Protein AF-0000000075652452 (afdb_homodimer)

Organism: Branchiostoma floridae (NCBI:txid7739)

Secondary structure (DSSP, 8-state):
----------------------------------S--S---------------------------------TTS--TTTTS---------EEE--BTTTHHHH--B-TTS-B-TT-HHHHTT--SEEEPPPBPPSS-HHHHHH-PPP---B--SEEEEEHHHHHHHHHHHHHHHHHH-TT----EEEBSSS-EEETTEEEE-EEESSS--BPPPEESS-BPPPSSTT--SPPPBHHHHHHHHHHHTSS--HHHHHHHHHHTTSPPPPHHHHHHHHHHHHHHHHHHHHHHHHHHHHHHHHHHHHTT--TTS-EEEEEEEEE---S--SSSS-TT---SEEEEEEEESSSSS--EEEEEEEE---HHHHHTTT-S-------S-SS-TTS-TT-HHHHHHHHHHHHT-SSS---EEEEEE-TT-SHHHHHHHHHHHTT----EEEE-HHHHHHHHHHHHHHS---TTTS--SSHHHHHHHHHHHHHHHHHHHHHHHHHHHHH--SHHHHHHHHHHHHHHHHHHHTT--TTHHHH-SSSBTTB----SSS-TTTTT-----HHHHHHHHHHHHHHHSHHHHHHTTT---SHHHHHHHHHHHHHS-TTS--STTHHHHHHHHHHHHHH-HHHHHHHHHHHTT-PPPTT-TTHHHHHHHHHHHHHHHHHHH-HHHHHHHHHHHHHHHHHHHHHHHTT-S--SS----------------------PPP---------TT-/------------------------S--------TT------------------------------------TTS--TTTTS----------EE--BTTTHHHH--B-TTS-B-TT-HHHHTTS-SPEEPPPBPPSS-HHHHHH-PPP---B--SEEEEEHHHHHHHHHHHHHHHHHH-TT----EEEBSTT-EEETTEEEE-EEESSS--BPPPEESS-BPPPSSTT--SPPPBHHHHHHHHHHHTSS--HHHHHHHHHHTTSPPPPHHHHHHHHHHHHHHHHHHHHHHHHHHHHHHHHHHHHTT--TTS-EEEEEEEEE---S--SSSS-TT---SEEEEEEEESSSSS--EEEEEEEE---HHHHHTTT-S-------S-SS-TTS-TT-HHHHHHHHHHHHT-SSS---EEEEEE-TT-SHHHHHHHHHHHTT----EEEE-HHHHHHHHHHHHHHS---TTTS--SSHHHHHHHHHHHHHHHHHHHHHHHHHHHHH---HHHHHHHHHHHHHHHHHHHTT--TTHHHH-SSSBTTBPP--TTS-GGGTT-----HHHHHHHHHHHHHHHSHHHHHHTTT---SHHHHHHHHHHHHHS-TTS--STTHHHHHHHHHHHHHH-HHHHHHHHHHHTT-PPPTT-TTHHHHHHHHHHHHHHHHHHH-HHHHHHHHHHHHHHHHHHHHHHHTT----S--------------------------------------

Solvent-accessible surface area (backbone atoms only — not comparable to full-atom values): 82529 Å² total; per-residue (Å²): 139,93,75,91,73,89,80,73,92,79,84,93,76,93,65,90,83,91,82,73,102,82,70,101,67,93,88,87,81,90,92,67,94,78,73,61,98,78,71,96,74,81,71,95,73,80,78,85,85,84,77,82,74,75,76,73,81,72,74,71,72,80,72,75,77,77,73,83,74,68,65,84,77,65,65,57,81,59,76,67,31,69,60,80,75,65,75,49,67,68,39,76,42,68,35,42,56,89,44,36,50,46,76,45,51,44,34,84,86,64,46,74,54,77,80,55,63,67,48,44,74,71,48,32,42,44,45,75,48,78,51,44,84,64,83,69,51,74,56,42,62,70,56,34,76,64,64,99,62,55,63,50,48,52,33,38,48,29,24,49,54,53,36,43,46,52,47,30,51,43,36,52,51,45,47,68,75,37,69,88,56,86,53,54,48,38,60,31,45,81,60,45,40,80,52,46,45,27,48,30,42,22,38,28,33,81,70,56,92,51,68,44,75,77,42,65,20,57,57,67,35,66,67,93,51,87,81,69,86,73,89,66,51,44,39,59,51,55,21,46,43,54,25,32,34,70,25,66,50,52,54,68,55,49,32,49,36,26,41,43,48,34,22,45,55,42,54,62,66,61,45,48,55,50,36,42,56,46,16,55,50,35,38,54,51,35,53,53,50,18,53,54,46,47,52,52,50,52,50,51,44,37,66,28,65,41,62,86,83,61,37,44,43,33,26,43,46,74,48,65,33,49,53,78,67,60,73,79,54,76,44,62,68,57,52,36,52,34,27,39,37,38,31,21,39,54,69,38,70,68,37,44,62,46,47,70,41,80,46,29,19,22,12,46,64,37,34,69,26,58,95,46,93,69,60,77,92,68,88,72,43,18,76,34,29,55,85,51,60,68,80,46,39,27,60,48,24,35,54,44,40,50,55,36,57,37,74,96,63,63,54,52,65,28,32,38,31,32,61,83,84,58,49,34,60,61,19,35,46,53,52,35,41,75,70,71,46,80,67,63,43,69,31,33,21,52,63,59,50,38,51,48,42,29,50,48,50,60,70,49,87,67,57,80,60,31,37,64,60,95,44,72,66,48,20,52,50,48,41,45,27,40,20,51,30,47,35,52,49,53,50,50,40,48,55,52,38,59,42,52,35,61,47,65,67,60,36,38,56,45,34,53,37,26,64,65,16,48,66,39,38,43,35,54,45,53,78,45,18,60,79,22,35,85,63,31,28,92,91,44,63,71,77,58,87,54,41,54,79,89,43,61,36,52,35,46,68,49,72,70,36,49,51,52,49,47,56,51,49,35,64,60,50,22,63,69,34,41,64,31,36,68,72,64,42,63,46,60,63,46,52,50,48,55,56,48,22,35,47,22,47,35,47,86,56,88,62,39,67,41,36,61,15,15,45,29,39,22,50,38,27,70,62,56,32,60,26,48,28,51,51,52,51,31,39,74,68,50,55,54,68,57,45,57,25,77,35,54,63,57,32,51,48,46,40,51,52,51,53,48,50,54,17,49,64,68,26,64,70,48,46,51,52,53,51,52,50,50,51,49,47,34,53,52,31,49,53,32,46,73,69,59,60,54,74,69,90,80,78,83,68,82,80,79,81,76,79,81,80,78,70,80,70,74,80,66,80,32,64,38,11,62,29,72,86,63,83,75,79,84,75,75,85,72,128,128,94,79,77,72,92,85,96,88,96,81,96,78,93,77,95,86,89,82,75,98,81,78,64,90,83,81,91,78,82,89,76,62,91,83,52,86,85,82,64,96,83,74,91,76,76,77,87,84,80,88,77,82,76,79,73,82,73,77,72,74,81,72,77,76,77,71,84,74,67,65,85,79,64,66,58,72,58,74,66,27,66,60,78,77,65,72,49,66,67,39,77,42,69,36,41,55,87,45,37,49,45,76,44,51,43,34,86,85,63,47,74,55,78,78,57,65,65,50,47,70,72,48,38,41,44,45,74,46,78,50,44,84,63,83,70,51,76,58,42,62,70,54,34,76,64,64,97,65,52,62,51,49,51,33,37,49,28,25,49,53,54,36,43,46,52,48,31,50,43,38,52,53,44,46,68,75,38,69,87,56,86,52,56,48,37,62,30,46,82,61,43,40,80,52,45,43,29,48,30,42,23,37,27,32,79,71,55,90,51,68,44,75,78,42,66,20,56,57,66,35,67,65,93,51,87,83,68,84,74,88,66,52,43,39,59,52,56,22,46,43,54,25,32,35,71,26,65,49,52,54,70,54,50,33,50,35,26,42,43,49,34,21,46,55,42,52,58,67,60,45,50,55,51,36,43,57,47,15,55,50,36,38,53,51,33,53,53,51,19,53,54,48,46,54,51,48,49,51,52,43,33,67,28,67,42,62,79,86,58,38,44,42,33,25,42,47,73,48,64,34,50,51,77,61,59,70,82,52,73,43,55,68,53,51,35,51,33,28,39,37,38,29,22,39,53,68,38,70,69,37,46,63,48,48,70,40,79,44,29,18,24,14,48,64,40,28,68,24,59,94,48,94,69,59,78,93,68,89,71,41,28,81,36,29,48,83,52,60,68,79,46,39,28,60,47,23,33,54,44,41,50,55,36,57,37,75,93,63,64,53,53,64,27,32,39,32,31,63,82,82,57,49,33,60,60,19,35,45,54,51,33,40,75,71,72,47,79,67,62,42,72,32,33,21,53,64,57,50,38,52,48,41,28,48,47,49,61,70,49,87,69,57,80,59,30,38,63,60,94,45,72,67,48,20,50,48,48,42,46,27,39,19,52,31,48,34,53,49,52,51,51,41,47,57,51,39,60,47,56,36,73,47,65,68,61,37,39,55,46,36,53,38,26,64,64,17,48,66,38,38,43,36,55,46,54,76,47,17,61,79,22,34,85,62,32,28,91,92,44,67,70,77,57,86,54,40,53,78,88,45,61,36,52,34,46,66,50,72,67,36,50,52,52,48,47,58,53,48,35,64,61,50,22,65,70,34,42,65,31,36,68,72,65,43,64,48,60,63,47,53,50,50,55,55,48,21,34,47,22,45,36,47,86,56,92,60,38,66,42,37,61,16,15,44,30,38,22,50,38,26,70,62,56,31,60,24,48,30,50,51,51,50,32,40,75,69,50,56,53,68,56,44,58,24,78,36,53,63,55,33,51,49,47,38,50,52,52,52,49,48,53,17,46,64,68,25,64,69,48,47,50,51,51,50,51,50,51,52,49,48,37,52,54,30,51,54,33,46,74,68,59,60,52,75,68,89,81,84,83,66,84,81,81,84,79,76,82,80,78,72,78,70,75,81,65,82,19,59,39,3,51,28,67,85,62,80,75,80,85,78,87,78,77,136

Foldseek 3Di:
DDDDPDDDDDDDDDDPDDDDDDDDDDDDDDDDPDDDPDDDPDDDPDDDDDDPDPPDPPPPDPPPPDPPDDDVPPCPPCVPVPPVPPVQPAAEDAAAPVCVVVQFDADPVRHTDDPPVPPPPVPGNYDYDYHHYDPDDPVCVVVDDDDPDQADDADFDFDPVQVVVQQVVLQVVCCVVPVPDPWGWHWGNVPWADQAQHIWTWIATPTDGDIDDIGGRFDFFDDPDPPDDDDTHTLVLLLVLLVLLLFQDALVVVQVVCVVRRTGGGDNVSSVVSLLVLLVLLLVLLLVVLQVVLVVLQVLCVVVPDDRQLFFEKEKDKDFFDQADPPPPVPPQSGGQKMKMWMFTPRDPLRATNFMDIAGADFPQCVVCVVPPDRPDDDGLGPDHSPDDRQQLLVRLLVRLCSQCDDDDHHGHAEYEYAVPGCNVVNNQVSCVVVVNNHYAYAYALVNLLVVLLVLQLPDDFDPQQADDDDPVNSSVQSSLVSNLVSVQLVVQLVVLLVVDVDLVVSLVLLVLQLVQVSQQQLVHCVSCCRRTPQDHPPGHDPSLRGDPVRRNRGDGDPVRSVSSSVSSCSCSNSVNCVRCSVVDHNVLVVVLSVQLCRSPNSNDDDGSSNSSSSSLSSQCSRQNDLVSSQSSCVSSSNHDDPPDPCNVVSVVRRVQVVVVVVQVPDPVNVVVVVVVVSVVVVVVVVCVVVVNDDDPDDPPDPDDDPDDPPPPPPPDDPDDDPPPDPPPDDPPPD/DCPDDPDDDDDDDDDDDDDDDDDDPDDDDDDDDDVDDDDDDDDDPDDDDDDDDDPDPPPPDPPPPDPPDDDPPPCPPCVPVPPVPPVQPAAEDAAAPVCVVVQFDADPVGHTDPPPVPPPVVDGNHDYDHHHYDPDDPVCVVVDDDDPDQADDADFDFDPVQVVVQQVVLQVVCCVVPVPDPWGWHWGNVPWADQAQHIWTWIATPTDGDIDDIGGRFDFFDDPDPPDDDDTHTLVLLLVLLVLLLFQDALVVVQVVSVVRRTDGGDNVSSVVSLLVLLVLLLVLLLVVLQVVLVVLLVLCVVVPDDSPLFFEKEKDKDFFDQADPPPPVPPLSGGQKMKMWMFTPRDPLRATNFMDIAGADFPQCVVCVVPPDRPDDDGLGPDHSPDDRQQLLVRLLVRLCSQCDDDDHHGHQEYEYAVPGCNVVNNQVSCVVVVNNRYAYAYALVSLLVVLLVLQLPDDFDPQQADDDDPVNSSVQSSLCSNLVSVQLVVQLVLLLVPDVDLVVSLVLLVLQLVQVSQQQLVHCPSCCRRTPQDHPPGHDPSLRGDPVRRNRGDGDPVRSVSSSVSSCSCSNSVNCVRCSVVDHNVLVVVLSVQLCRSPNSNDDDGSSVSSSSSLSSQCSRQNDLVSSQSSCVSSSNHDDPPDPCNVVSVVRRVQVVVVVVQVPDPVNVVVVVVVVSVVSVVVVVCVVVVNDDDPDDPPDPDDDDDDPPPPPPPDDPDDPPPPPPDPDDPPDD

Structure (mmCIF, N/CA/C/O backbone):
data_AF-0000000075652452-model_v1
#
loop_
_entity.id
_entity.type
_entity.pdbx_description
1 polymer 'Uncharacterized protein LOC118407444'
#
loop_
_atom_site.group_PDB
_atom_site.id
_atom_site.type_symbol
_atom_site.label_atom_id
_atom_site.label_alt_id
_atom_site.label_comp_id
_atom_site.label_asym_id
_atom_site.label_entity_id
_atom_site.label_seq_id
_atom_site.pdbx_PDB_ins_code
_atom_site.Cartn_x
_atom_site.Cartn_y
_atom_site.Cartn_z
_atom_site.occupancy
_atom_site.B_iso_or_equiv
_atom_site.auth_seq_id
_atom_site.auth_comp_id
_atom_site.auth_asym_id
_atom_site.auth_atom_id
_atom_site.pdbx_PDB_model_num
ATOM 1 N N . MET A 1 1 ? 36.656 28.719 62.75 1 15.87 1 MET A N 1
ATOM 2 C CA . MET A 1 1 ? 37.062 27.547 63.531 1 15.87 1 MET A CA 1
ATOM 3 C C . MET A 1 1 ? 36.719 26.266 62.781 1 15.87 1 MET A C 1
ATOM 5 O O . MET A 1 1 ? 35.906 26.25 61.875 1 15.87 1 MET A O 1
ATOM 9 N N . ALA A 1 2 ? 37.062 25.016 63.469 1 16.97 2 ALA A N 1
ATOM 10 C CA . ALA A 1 2 ? 37.5 23.641 63.312 1 16.97 2 ALA A CA 1
ATOM 11 C C . ALA A 1 2 ? 36.438 22.797 62.562 1 16.97 2 ALA A C 1
ATOM 13 O O . ALA A 1 2 ? 35.312 23.219 62.438 1 16.97 2 ALA A O 1
ATOM 14 N N . LYS A 1 3 ? 36.531 21.312 62.688 1 16.36 3 LYS A N 1
ATOM 15 C CA . LYS A 1 3 ? 36.875 19.922 62.438 1 16.36 3 LYS A CA 1
ATOM 16 C C . LYS A 1 3 ? 35.625 19.031 62.438 1 16.36 3 LYS A C 1
ATOM 18 O O . LYS A 1 3 ? 35.656 17.922 61.875 1 16.36 3 LYS A O 1
ATOM 23 N N . ALA A 1 4 ? 34.719 19.203 63.281 1 16.94 4 ALA A N 1
ATOM 24 C CA . ALA A 1 4 ? 34.312 17.969 63.969 1 16.94 4 ALA A CA 1
ATOM 25 C C . ALA A 1 4 ? 33.531 17.031 63.062 1 16.94 4 ALA A C 1
ATOM 27 O O . ALA A 1 4 ? 32.656 17.469 62.344 1 16.94 4 ALA A O 1
ATOM 28 N N . ASN A 1 5 ? 34.031 15.664 62.75 1 16.19 5 ASN A N 1
ATOM 29 C CA . ASN A 1 5 ? 34.062 14.383 62.031 1 16.19 5 ASN A CA 1
ATOM 30 C C . ASN A 1 5 ? 32.781 13.602 62.219 1 16.19 5 ASN A C 1
ATOM 32 O O . ASN A 1 5 ? 32.688 12.43 61.844 1 16.19 5 ASN A O 1
ATOM 36 N N . ASN A 1 6 ? 31.875 14 62.812 1 15.8 6 ASN A N 1
ATOM 37 C CA . ASN A 1 6 ? 31.188 13.062 63.719 1 15.8 6 ASN A CA 1
ATOM 38 C C . ASN A 1 6 ? 30.672 11.852 62.938 1 15.8 6 ASN A C 1
ATOM 40 O O . ASN A 1 6 ? 30.016 12 61.906 1 15.8 6 ASN A O 1
ATOM 44 N N . SER A 1 7 ? 31.109 10.562 63.375 1 14.9 7 SER A N 1
ATOM 45 C CA . SER A 1 7 ? 31.266 9.109 63.406 1 14.9 7 SER A CA 1
ATOM 46 C C . SER A 1 7 ? 29.922 8.406 63.219 1 14.9 7 SER A C 1
ATOM 48 O O . SER A 1 7 ? 29.859 7.359 62.562 1 14.9 7 SER A O 1
ATOM 50 N N . MET A 1 8 ? 28.922 8.461 64.062 1 14.71 8 MET A N 1
ATOM 51 C CA . MET A 1 8 ? 28.703 7.422 65.062 1 14.71 8 MET A CA 1
ATOM 52 C C . MET A 1 8 ? 28 6.215 64.438 1 14.71 8 MET A C 1
ATOM 54 O O . MET A 1 8 ? 28.422 5.078 64.625 1 14.71 8 MET A O 1
ATOM 58 N N . TRP A 1 9 ? 26.828 5.973 64.812 1 15.68 9 TRP A N 1
ATOM 59 C CA . TRP A 1 9 ? 26.391 4.707 65.375 1 15.68 9 TRP A CA 1
ATOM 60 C C . TRP A 1 9 ? 26.359 3.605 64.312 1 15.68 9 TRP A C 1
ATOM 62 O O . TRP A 1 9 ? 26.234 3.885 63.125 1 15.68 9 TRP A O 1
ATOM 72 N N . TYR A 1 10 ? 26.234 2.275 64.75 1 14.71 10 TYR A N 1
ATOM 73 C CA . TYR A 1 10 ? 26.734 1.008 65.25 1 14.71 10 TYR A CA 1
ATOM 74 C C . TYR A 1 10 ? 26.188 -0.164 64.438 1 14.71 10 TYR A C 1
ATOM 76 O O . TYR A 1 10 ? 26.938 -1.076 64.062 1 14.71 10 TYR A O 1
ATOM 84 N N . LYS A 1 11 ? 24.891 -0.527 64.562 1 15.49 11 LYS A N 1
ATOM 85 C CA . LYS A 1 11 ? 24.609 -1.829 65.188 1 15.49 11 LYS A CA 1
ATOM 86 C C . LYS A 1 11 ? 24.891 -2.959 64.188 1 15.49 11 LYS A C 1
ATOM 88 O O . LYS A 1 11 ? 24.906 -2.738 62.969 1 15.49 11 LYS A O 1
ATOM 93 N N . LEU A 1 12 ? 24.188 -4.148 64.375 1 15.48 12 LEU A N 1
ATOM 94 C CA . LEU A 1 12 ? 24.594 -5.504 64.688 1 15.48 12 LEU A CA 1
ATOM 95 C C . LEU A 1 12 ? 25.016 -6.289 63.469 1 15.48 12 LEU A C 1
ATOM 97 O O . LEU A 1 12 ? 24.625 -5.945 62.344 1 15.48 12 LEU A O 1
ATOM 101 N N . SER A 1 13 ? 25.672 -7.59 63.688 1 15.15 13 SER A N 1
ATOM 102 C CA . SER A 1 13 ? 26.594 -8.703 63.875 1 15.15 13 SER A CA 1
ATOM 103 C C . SER A 1 13 ? 26.219 -9.883 62.969 1 15.15 13 SER A C 1
ATOM 105 O O . SER A 1 13 ? 27.094 -10.516 62.375 1 15.15 13 SER A O 1
ATOM 107 N N . LEU A 1 14 ? 25.156 -10.758 63.125 1 16.52 14 LEU A N 1
ATOM 108 C CA . LEU A 1 14 ? 25.594 -12.148 63.25 1 16.52 14 LEU A CA 1
ATOM 109 C C . LEU A 1 14 ? 26 -12.703 61.875 1 16.52 14 LEU A C 1
ATOM 111 O O . LEU A 1 14 ? 25.5 -12.25 60.844 1 16.52 14 LEU A O 1
ATOM 115 N N . PRO A 1 15 ? 27.109 -13.68 61.75 1 17.94 15 PRO A N 1
ATOM 116 C CA . PRO A 1 15 ? 28.016 -14.594 61.062 1 17.94 15 PRO A CA 1
ATOM 117 C C . PRO A 1 15 ? 27.312 -15.805 60.469 1 17.94 15 PRO A C 1
ATOM 119 O O . PRO A 1 15 ? 27.969 -16.766 60.031 1 17.94 15 PRO A O 1
ATOM 122 N N . LEU A 1 16 ? 26.266 -15.812 59.969 1 17.03 16 LEU A N 1
ATOM 123 C CA . LEU A 1 16 ? 25.734 -17.172 59.906 1 17.03 16 LEU A CA 1
ATOM 124 C C . LEU A 1 16 ? 26.797 -18.156 59.438 1 17.03 16 LEU A C 1
ATOM 126 O O . LEU A 1 16 ? 27.422 -17.922 58.375 1 17.03 16 LEU A O 1
ATOM 130 N N . SER A 1 17 ? 27.375 -19.062 60.281 1 15.76 17 SER A N 1
ATOM 131 C CA . SER A 1 17 ? 28.281 -20.156 60.625 1 15.76 17 SER A CA 1
ATOM 132 C C . SER A 1 17 ? 28.297 -21.203 59.531 1 15.76 17 SER A C 1
ATOM 134 O O . SER A 1 17 ? 27.438 -21.203 58.625 1 15.76 17 SER A O 1
ATOM 136 N N . ARG A 1 18 ? 28.781 -22.516 60.031 1 16.48 18 ARG A N 1
ATOM 137 C CA . ARG A 1 18 ? 29.5 -23.781 60 1 16.48 18 ARG A CA 1
ATOM 138 C C . ARG A 1 18 ? 28.844 -24.781 59.062 1 16.48 18 ARG A C 1
ATOM 140 O O . ARG A 1 18 ? 27.797 -24.484 58.469 1 16.48 18 ARG A O 1
ATOM 147 N N . THR A 1 19 ? 28.672 -26.172 59.656 1 15.51 19 THR A N 1
ATOM 148 C CA . THR A 1 19 ? 28.812 -27.609 59.562 1 15.51 19 THR A CA 1
ATOM 149 C C . THR A 1 19 ? 27.609 -28.25 58.875 1 15.51 19 THR A C 1
ATOM 151 O O . THR A 1 19 ? 27.766 -29.141 58.031 1 15.51 19 THR A O 1
ATOM 154 N N . ILE A 1 20 ? 26.406 -28.234 59.594 1 14.92 20 ILE A N 1
ATOM 155 C CA . ILE A 1 20 ? 25.797 -29.547 59.75 1 14.92 20 ILE A CA 1
ATOM 156 C C . ILE A 1 20 ? 25.281 -30.031 58.375 1 14.92 20 ILE A C 1
ATOM 158 O O . ILE A 1 20 ? 25.578 -31.156 57.969 1 14.92 20 ILE A O 1
ATOM 162 N N . LEU A 1 21 ? 23.922 -29.938 58.25 1 14.75 21 LEU A N 1
ATOM 163 C CA . LEU A 1 21 ? 23.047 -31.109 58.188 1 14.75 21 LEU A CA 1
ATOM 164 C C . LEU A 1 21 ? 23.094 -31.781 56.844 1 14.75 21 LEU A C 1
ATOM 166 O O . LEU A 1 21 ? 22.781 -31.141 55.812 1 14.75 21 LEU A O 1
ATOM 170 N N . LYS A 1 22 ? 23.703 -33.062 56.656 1 15.02 22 LYS A N 1
ATOM 171 C CA . LYS A 1 22 ? 24.312 -34.344 56.281 1 15.02 22 LYS A CA 1
ATOM 172 C C . LYS A 1 22 ? 23.375 -35.156 55.406 1 15.02 22 LYS A C 1
ATOM 174 O O . LYS A 1 22 ? 23.797 -35.719 54.375 1 15.02 22 LYS A O 1
ATOM 179 N N . GLU A 1 23 ? 22.391 -36.031 56.094 1 14.62 23 GLU A N 1
ATOM 180 C CA . GLU A 1 23 ? 22.203 -37.469 56.031 1 14.62 23 GLU A CA 1
ATOM 181 C C . GLU A 1 23 ? 21.297 -37.844 54.844 1 14.62 23 GLU A C 1
ATOM 183 O O . GLU A 1 23 ? 21.422 -38.938 54.281 1 14.62 23 GLU A O 1
ATOM 188 N N . LEU A 1 24 ? 20 -37.406 54.844 1 15.98 24 LEU A N 1
ATOM 189 C CA . LEU A 1 24 ? 19.156 -38.594 54.656 1 15.98 24 LEU A CA 1
ATOM 190 C C . LEU A 1 24 ? 19.391 -39.219 53.312 1 15.98 24 LEU A C 1
ATOM 192 O O . LEU A 1 24 ? 19.469 -38.531 52.281 1 15.98 24 LEU A O 1
ATOM 196 N N . VAL A 1 25 ? 19.406 -40.625 53.156 1 14.88 25 VAL A N 1
ATOM 197 C CA . VAL A 1 25 ? 19.797 -42.031 53.031 1 14.88 25 VAL A CA 1
ATOM 198 C C . VAL A 1 25 ? 19.047 -42.656 51.875 1 14.88 25 VAL A C 1
ATOM 200 O O . VAL A 1 25 ? 19.625 -43.438 51.094 1 14.88 25 VAL A O 1
ATOM 203 N N . CYS A 1 26 ? 17.656 -42.781 51.75 1 15.86 26 CYS A N 1
ATOM 204 C CA . CYS A 1 26 ? 17.438 -44.219 51.531 1 15.86 26 CYS A CA 1
ATOM 205 C C . CYS A 1 26 ? 18 -44.688 50.188 1 15.86 26 CYS A C 1
ATOM 207 O O . CYS A 1 26 ? 18.203 -43.844 49.312 1 15.86 26 CYS A O 1
ATOM 209 N N . ASP A 1 27 ? 18.047 -45.969 50.094 1 15.65 27 ASP A N 1
ATOM 210 C CA . ASP A 1 27 ? 18.547 -47.281 49.75 1 15.65 27 ASP A CA 1
ATOM 211 C C . ASP A 1 27 ? 18.266 -47.625 48.281 1 15.65 27 ASP A C 1
ATOM 213 O O . ASP A 1 27 ? 17.406 -46.969 47.656 1 15.65 27 ASP A O 1
ATOM 217 N N . ASN A 1 28 ? 18.719 -48.812 47.906 1 17.53 28 ASN A N 1
ATOM 218 C CA . ASN A 1 28 ? 19.297 -49.781 46.969 1 17.53 28 ASN A CA 1
ATOM 219 C C . ASN A 1 28 ? 18.25 -50.281 45.969 1 17.53 28 ASN A C 1
ATOM 221 O O . ASN A 1 28 ? 18.469 -50.219 44.75 1 17.53 28 ASN A O 1
ATOM 225 N N . SER A 1 29 ? 17.453 -51.406 46.438 1 15.91 29 SER A N 1
ATOM 226 C CA . SER A 1 29 ? 17.469 -52.781 45.938 1 15.91 29 SER A CA 1
ATOM 227 C C . SER A 1 29 ? 16.453 -52.969 44.812 1 15.91 29 SER A C 1
ATOM 229 O O . SER A 1 29 ? 16.766 -53.5 43.75 1 15.91 29 SER A O 1
ATOM 231 N N . ALA A 1 30 ? 15.25 -53.344 45.281 1 16.81 30 ALA A N 1
ATOM 232 C CA . ALA A 1 30 ? 14.609 -54.656 45.156 1 16.81 30 ALA A CA 1
ATOM 233 C C . ALA A 1 30 ? 14.055 -54.844 43.75 1 16.81 30 ALA A C 1
ATOM 235 O O . ALA A 1 30 ? 13.773 -53.875 43.062 1 16.81 30 ALA A O 1
ATOM 236 N N . HIS A 1 31 ? 13.609 -56.094 43.344 1 18.03 31 HIS A N 1
ATOM 237 C CA . HIS A 1 31 ? 13.43 -57.281 42.5 1 18.03 31 HIS A CA 1
ATOM 238 C C . HIS A 1 31 ? 12.188 -57.188 41.625 1 18.03 31 HIS A C 1
ATOM 240 O O . HIS A 1 31 ? 12.266 -57.312 40.406 1 18.03 31 HIS A O 1
ATOM 246 N N . THR A 1 32 ? 10.875 -57.812 42.219 1 15.63 32 THR A N 1
ATOM 247 C CA . THR A 1 32 ? 9.859 -58.844 42.031 1 15.63 32 THR A CA 1
ATOM 248 C C . THR A 1 32 ? 8.578 -58.219 41.469 1 15.63 32 THR A C 1
ATOM 250 O O . THR A 1 32 ? 7.551 -58.906 41.375 1 15.63 32 THR A O 1
ATOM 253 N N . LEU A 1 33 ? 8.367 -56.875 41.375 1 16.09 33 LEU A N 1
ATOM 254 C CA . LEU A 1 33 ? 6.934 -56.656 41.562 1 16.09 33 LEU A CA 1
ATOM 255 C C . LEU A 1 33 ? 6.148 -57.312 40.438 1 16.09 33 LEU A C 1
ATOM 257 O O . LEU A 1 33 ? 6.211 -56.812 39.281 1 16.09 33 LEU A O 1
ATOM 261 N N . SER A 1 34 ? 6.066 -58.531 40.312 1 17.75 34 SER A N 1
ATOM 262 C CA . SER A 1 34 ? 5.633 -59.625 39.406 1 17.75 34 SER A CA 1
ATOM 263 C C . SER A 1 34 ? 4.266 -59.312 38.812 1 17.75 34 SER A C 1
ATOM 265 O O . SER A 1 34 ? 3.721 -58.219 39 1 17.75 34 SER A O 1
ATOM 267 N N . ALA A 1 35 ? 3.232 -60.469 38.875 1 16.55 35 ALA A N 1
ATOM 268 C CA . ALA A 1 35 ? 2.303 -61.562 38.625 1 16.55 35 ALA A CA 1
ATOM 269 C C . ALA A 1 35 ? 0.879 -61.188 39 1 16.55 35 ALA A C 1
ATOM 271 O O . ALA A 1 35 ? -0.085 -61.812 38.562 1 16.55 35 ALA A O 1
ATOM 272 N N . CYS A 1 36 ? 0.578 -60.562 40.094 1 16.05 36 CYS A N 1
ATOM 273 C CA . CYS A 1 36 ? -0.801 -61.031 40.188 1 16.05 36 CYS A CA 1
ATOM 274 C C . CYS A 1 36 ? -1.689 -60.375 39.156 1 16.05 36 CYS A C 1
ATOM 276 O O . CYS A 1 36 ? -2.676 -60.938 38.719 1 16.05 36 CYS A O 1
ATOM 278 N N . LEU A 1 37 ? -1.7 -59.312 38.406 1 16.45 37 LEU A N 1
ATOM 279 C CA . LEU A 1 37 ? -2.951 -58.562 38.594 1 16.45 37 LEU A CA 1
ATOM 280 C C . LEU A 1 37 ? -4.137 -59.406 38.094 1 16.45 37 LEU A C 1
ATOM 282 O O . LEU A 1 37 ? -4.445 -59.375 36.906 1 16.45 37 LEU A O 1
ATOM 286 N N . SER A 1 38 ? -4.082 -60.656 38.062 1 17.5 38 SER A N 1
ATOM 287 C CA . SER A 1 38 ? -4.895 -61.625 37.344 1 17.5 38 SER A CA 1
ATOM 288 C C . SER A 1 38 ? -6.375 -61.281 37.406 1 17.5 38 SER A C 1
ATOM 290 O O . SER A 1 38 ? -7.047 -61.219 36.375 1 17.5 38 SER A O 1
ATOM 292 N N . THR A 1 39 ? -7.199 -61.938 38.469 1 16.31 39 THR A N 1
ATOM 293 C CA . THR A 1 39 ? -8.25 -62.812 38.969 1 16.31 39 THR A CA 1
ATOM 294 C C . THR A 1 39 ? -9.469 -62 39.406 1 16.31 39 THR A C 1
ATOM 296 O O . THR A 1 39 ? -10.602 -62.469 39.312 1 16.31 39 THR A O 1
ATOM 299 N N . TYR A 1 40 ? -9.438 -61.438 40.625 1 15.95 40 TYR A N 1
ATOM 300 C CA . TYR A 1 40 ? -10.586 -61.531 41.5 1 15.95 40 TYR A CA 1
ATOM 301 C C . TYR A 1 40 ? -11.719 -60.625 41.031 1 15.95 40 TYR A C 1
ATOM 303 O O . TYR A 1 40 ? -11.617 -59.406 41.125 1 15.95 40 TYR A O 1
ATOM 311 N N . LEU A 1 41 ? -12.688 -61.156 40.031 1 17.84 41 LEU A N 1
ATOM 312 C CA . LEU A 1 41 ? -13.938 -61.094 39.281 1 17.84 41 LEU A CA 1
ATOM 313 C C . LEU A 1 41 ? -15.133 -61 40.219 1 17.84 41 LEU A C 1
ATOM 315 O O . LEU A 1 41 ? -16.281 -61.094 39.781 1 17.84 41 LEU A O 1
ATOM 319 N N . PRO A 1 42 ? -14.812 -61.281 41.594 1 15 42 PRO A N 1
ATOM 320 C CA . PRO A 1 42 ? -16 -61.812 42.25 1 15 42 PRO A CA 1
ATOM 321 C C . PRO A 1 42 ? -17.266 -61.031 41.906 1 15 42 PRO A C 1
ATOM 323 O O . PRO A 1 42 ? -17.188 -59.938 41.344 1 15 42 PRO A O 1
ATOM 326 N N . THR A 1 43 ? -18.109 -60.875 43.062 1 16.08 43 THR A N 1
ATOM 327 C CA . THR A 1 43 ? -19.391 -61.25 43.688 1 16.08 43 THR A CA 1
ATOM 328 C C . THR A 1 43 ? -20.422 -60.156 43.5 1 16.08 43 THR A C 1
ATOM 330 O O . THR A 1 43 ? -21.578 -60.406 43.188 1 16.08 43 THR A O 1
ATOM 333 N N . TYR A 1 44 ? -20.281 -59.062 44.344 1 16.03 44 TYR A N 1
ATOM 334 C CA . TYR A 1 44 ? -21.438 -58.719 45.188 1 16.03 44 TYR A CA 1
ATOM 335 C C . TYR A 1 44 ? -22.5 -58.031 44.344 1 16.03 44 TYR A C 1
ATOM 337 O O . TYR A 1 44 ? -22.297 -56.906 43.875 1 16.03 44 TYR A O 1
ATOM 345 N N . LEU A 1 45 ? -23.375 -58.719 43.469 1 17 45 LEU A N 1
ATOM 346 C CA . LEU A 1 45 ? -24.594 -58.656 42.656 1 17 45 LEU A CA 1
ATOM 347 C C . LEU A 1 45 ? -25.719 -58 43.406 1 17 45 LEU A C 1
ATOM 349 O O . LEU A 1 45 ? -26.781 -57.688 42.844 1 17 45 LEU A O 1
ATOM 353 N N . HIS A 1 46 ? -25.812 -58.312 44.781 1 16.05 46 HIS A N 1
ATOM 354 C CA . HIS A 1 46 ? -27.125 -58.688 45.281 1 16.05 46 HIS A CA 1
ATOM 355 C C . HIS A 1 46 ? -28.109 -57.531 45.125 1 16.05 46 HIS A C 1
ATOM 357 O O . HIS A 1 46 ? -27.891 -56.625 44.344 1 16.05 46 HIS A O 1
ATOM 363 N N . THR A 1 47 ? -28.984 -57.375 46.219 1 16.2 47 THR A N 1
ATOM 364 C CA . THR A 1 47 ? -30.375 -57.406 46.656 1 16.2 47 THR A CA 1
ATOM 365 C C . THR A 1 47 ? -30.984 -56.031 46.75 1 16.2 47 THR A C 1
ATOM 367 O O . THR A 1 47 ? -32.188 -55.844 46.562 1 16.2 47 THR A O 1
ATOM 370 N N . PHE A 1 48 ? -30.266 -55.031 47.406 1 16.75 48 PHE A N 1
ATOM 371 C CA . PHE A 1 48 ? -31.094 -54.469 48.469 1 16.75 48 PHE A CA 1
ATOM 372 C C . PHE A 1 48 ? -32.281 -53.75 47.844 1 16.75 48 PHE A C 1
ATOM 374 O O . PHE A 1 48 ? -32.281 -53.344 46.688 1 16.75 48 PHE A O 1
ATOM 381 N N . SER A 1 49 ? -33.031 -52.938 48.75 1 16.19 49 SER A N 1
ATOM 382 C CA . SER A 1 49 ? -34.344 -52.719 49.375 1 16.19 49 SER A CA 1
ATOM 383 C C . SER A 1 49 ? -35.156 -51.688 48.625 1 16.19 49 SER A C 1
ATOM 385 O O . SER A 1 49 ? -34.625 -50.969 47.781 1 16.19 49 SER A O 1
ATOM 387 N N . HIS A 1 50 ? -35.844 -50.781 49.438 1 17.23 50 HIS A N 1
ATOM 388 C CA . HIS A 1 50 ? -37.219 -50.406 49.75 1 17.23 50 HIS A CA 1
ATOM 389 C C . HIS A 1 50 ? -37.719 -49.281 48.812 1 17.23 50 HIS A C 1
ATOM 391 O O . HIS A 1 50 ? -36.969 -48.812 47.969 1 17.23 50 HIS A O 1
ATOM 397 N N . GLN A 1 51 ? -38.219 -48.156 49.438 1 17.45 51 GLN A N 1
ATOM 398 C CA . GLN A 1 51 ? -39.562 -47.594 49.594 1 17.45 51 GLN A CA 1
ATOM 399 C C . GLN A 1 51 ? -39.75 -46.375 48.688 1 17.45 51 GLN A C 1
ATOM 401 O O . GLN A 1 51 ? -39.312 -45.281 49.062 1 17.45 51 GLN A O 1
ATOM 406 N N . HIS A 1 52 ? -39.281 -46.25 47.625 1 17.33 52 HIS A N 1
ATOM 407 C CA . HIS A 1 52 ? -39.344 -44.906 47.062 1 17.33 52 HIS A CA 1
ATOM 408 C C . HIS A 1 52 ? -40.812 -44.438 46.938 1 17.33 52 HIS A C 1
ATOM 410 O O . HIS A 1 52 ? -41.594 -45.094 46.281 1 17.33 52 HIS A O 1
ATOM 416 N N . HIS A 1 53 ? -41.281 -43.844 48.062 1 18.62 53 HIS A N 1
ATOM 417 C CA . HIS A 1 53 ? -42.562 -43.188 48.344 1 18.62 53 HIS A CA 1
ATOM 418 C C . HIS A 1 53 ? -42.969 -42.312 47.156 1 18.62 53 HIS A C 1
ATOM 420 O O . HIS A 1 53 ? -42.156 -41.875 46.375 1 18.62 53 HIS A O 1
ATOM 426 N N . ILE A 1 54 ? -44.312 -42.344 46.906 1 19.78 54 ILE A N 1
ATOM 427 C CA . ILE A 1 54 ? -45.344 -41.969 45.938 1 19.78 54 ILE A CA 1
ATOM 428 C C . ILE A 1 54 ? -45.375 -40.438 45.781 1 19.78 54 ILE A C 1
ATOM 430 O O . ILE A 1 54 ? -46.188 -39.906 45.031 1 19.78 54 ILE A O 1
ATOM 434 N N . MET A 1 55 ? -44.375 -39.75 46.25 1 20.91 55 MET A N 1
ATOM 435 C CA . MET A 1 55 ? -44.906 -38.438 46.594 1 20.91 55 MET A CA 1
ATOM 436 C C . MET A 1 55 ? -45.688 -37.844 45.438 1 20.91 55 MET A C 1
ATOM 438 O O . MET A 1 55 ? -45.281 -38 44.281 1 20.91 55 MET A O 1
ATOM 442 N N . PRO A 1 56 ? -46.875 -37.375 45.656 1 21.36 56 PRO A N 1
ATOM 443 C CA . PRO A 1 56 ? -48.031 -36.938 44.875 1 21.36 56 PRO A CA 1
ATOM 444 C C . PRO A 1 56 ? -47.656 -35.938 43.781 1 21.36 56 PRO A C 1
ATOM 446 O O . PRO A 1 56 ? -46.594 -35.312 43.844 1 21.36 56 PRO A O 1
ATOM 449 N N . ARG A 1 57 ? -48.5 -35.875 42.75 1 23.56 57 ARG A N 1
ATOM 450 C CA . ARG A 1 57 ? -48.656 -35.25 41.438 1 23.56 57 ARG A CA 1
ATOM 451 C C . ARG A 1 57 ? -48.594 -33.719 41.562 1 23.56 57 ARG A C 1
ATOM 453 O O . ARG A 1 57 ? -49.594 -33.094 41.906 1 23.56 57 ARG A O 1
ATOM 460 N N . ARG A 1 58 ? -47.812 -33.219 42.562 1 23.95 58 ARG A N 1
ATOM 461 C CA . ARG A 1 58 ? -48.125 -31.812 42.75 1 23.95 58 ARG A CA 1
ATOM 462 C C . ARG A 1 58 ? -48.25 -31.078 41.438 1 23.95 58 ARG A C 1
ATOM 464 O O . ARG A 1 58 ? -47.344 -31.172 40.562 1 23.95 58 ARG A O 1
ATOM 471 N N . ARG A 1 59 ? -49.438 -30.75 40.969 1 22.81 59 ARG A N 1
ATOM 472 C CA . ARG A 1 59 ? -50 -29.906 39.906 1 22.81 59 ARG A CA 1
ATOM 473 C C . ARG A 1 59 ? -49.188 -28.625 39.75 1 22.81 59 ARG A C 1
ATOM 475 O O . ARG A 1 59 ? -49.281 -27.734 40.625 1 22.81 59 ARG A O 1
ATOM 482 N N . LYS A 1 60 ? -48 -28.656 39.719 1 23.08 60 LYS A N 1
ATOM 483 C CA . LYS A 1 60 ? -47.25 -27.406 39.781 1 23.08 60 LYS A CA 1
ATOM 484 C C . LYS A 1 60 ? -47.875 -26.344 38.906 1 23.08 60 LYS A C 1
ATOM 486 O O . LYS A 1 60 ? -48.125 -26.578 37.719 1 23.08 60 LYS A O 1
ATOM 491 N N . LYS A 1 61 ? -48.594 -25.359 39.438 1 23.98 61 LYS A N 1
ATOM 492 C CA . LYS A 1 61 ? -49.25 -24.141 38.969 1 23.98 61 LYS A CA 1
ATOM 493 C C . LYS A 1 61 ? -48.438 -23.453 37.875 1 23.98 61 LYS A C 1
ATOM 495 O O . LYS A 1 61 ? -47.219 -23.328 37.969 1 23.98 61 LYS A O 1
ATOM 500 N N . MET A 1 62 ? -48.844 -23.594 36.719 1 22.53 62 MET A N 1
ATOM 501 C CA . MET A 1 62 ? -48.375 -23.109 35.406 1 22.53 62 MET A CA 1
ATOM 502 C C . MET A 1 62 ? -47.812 -21.703 35.531 1 22.53 62 MET A C 1
ATOM 504 O O . MET A 1 62 ? -48.562 -20.719 35.625 1 22.53 62 MET A O 1
ATOM 508 N N . ARG A 1 63 ? -46.938 -21.312 36.5 1 23.73 63 ARG A N 1
ATOM 509 C CA . ARG A 1 63 ? -46.531 -19.922 36.719 1 23.73 63 ARG A CA 1
ATOM 510 C C . ARG A 1 63 ? -46.219 -19.25 35.375 1 23.73 63 ARG A C 1
ATOM 512 O O . ARG A 1 63 ? -45.406 -19.766 34.594 1 23.73 63 ARG A O 1
ATOM 519 N N . LEU A 1 64 ? -47.094 -18.453 34.875 1 23.95 64 LEU A N 1
ATOM 520 C CA . LEU A 1 64 ? -47.094 -17.5 33.781 1 23.95 64 LEU A CA 1
ATOM 521 C C . LEU A 1 64 ? -45.719 -16.797 33.688 1 23.95 64 LEU A C 1
ATOM 523 O O . LEU A 1 64 ? -45.312 -16.141 34.625 1 23.95 64 LEU A O 1
ATOM 527 N N . ARG A 1 65 ? -44.719 -17.281 33.281 1 25.17 65 ARG A N 1
ATOM 528 C CA . ARG A 1 65 ? -43.344 -16.859 33.125 1 25.17 65 ARG A CA 1
ATOM 529 C C . ARG A 1 65 ? -43.219 -15.359 32.875 1 25.17 65 ARG A C 1
ATOM 531 O O . ARG A 1 65 ? -43.844 -14.836 31.953 1 25.17 65 ARG A O 1
ATOM 538 N N . HIS A 1 66 ? -43.031 -14.461 33.969 1 23.55 66 HIS A N 1
ATOM 539 C CA . HIS A 1 66 ? -42.906 -13.023 34.125 1 23.55 66 HIS A CA 1
ATOM 540 C C . HIS A 1 66 ? -42.156 -12.398 32.969 1 23.55 66 HIS A C 1
ATOM 542 O O . HIS A 1 66 ? -41.156 -12.969 32.5 1 23.55 66 HIS A O 1
ATOM 548 N N . ALA A 1 67 ? -42.688 -11.641 32.094 1 26.61 67 ALA A N 1
ATOM 549 C CA . ALA A 1 67 ? -42.344 -10.516 31.219 1 26.61 67 ALA A CA 1
ATOM 550 C C . ALA A 1 67 ? -41.25 -9.664 31.844 1 26.61 67 ALA A C 1
ATOM 552 O O . ALA A 1 67 ? -41.312 -9.281 33 1 26.61 67 ALA A O 1
ATOM 553 N N . GLY A 1 68 ? -39.938 -9.906 31.609 1 27.3 68 GLY A N 1
ATOM 554 C CA . GLY A 1 68 ? -38.781 -9.594 32.406 1 27.3 68 GLY A CA 1
ATOM 555 C C . GLY A 1 68 ? -38.938 -8.32 33.219 1 27.3 68 GLY A C 1
ATOM 556 O O . GLY A 1 68 ? -39.25 -7.266 32.688 1 27.3 68 GLY A O 1
ATOM 557 N N . GLN A 1 69 ? -39.375 -8.219 34.375 1 26.95 69 GLN A N 1
ATOM 558 C CA . GLN A 1 69 ? -39.594 -7.25 35.438 1 26.95 69 GLN A CA 1
ATOM 559 C C . GLN A 1 69 ? -38.344 -6.363 35.656 1 26.95 69 GLN A C 1
ATOM 561 O O . GLN A 1 69 ? -37.281 -6.859 35.938 1 26.95 69 GLN A O 1
ATOM 566 N N . PHE A 1 70 ? -38.375 -5.273 34.938 1 27.77 70 PHE A N 1
ATOM 567 C CA . PHE A 1 70 ? -37.406 -4.188 35.094 1 27.77 70 PHE A CA 1
ATOM 568 C C . PHE A 1 70 ? -37.188 -3.85 36.562 1 27.77 70 PHE A C 1
ATOM 570 O O . PHE A 1 70 ? -38.094 -3.98 37.375 1 27.77 70 PHE A O 1
ATOM 577 N N . ARG A 1 71 ? -36.125 -4.098 37.094 1 28.17 71 ARG A N 1
ATOM 578 C CA . ARG A 1 71 ? -35.906 -3.609 38.469 1 28.17 71 ARG A CA 1
ATOM 579 C C . ARG A 1 71 ? -36.625 -2.273 38.688 1 28.17 71 ARG A C 1
ATOM 581 O O . ARG A 1 71 ? -36.75 -1.479 37.75 1 28.17 71 ARG A O 1
ATOM 588 N N . ALA A 1 72 ? -37.562 -2.055 39.594 1 30.44 72 ALA A N 1
ATOM 589 C CA . ALA A 1 72 ? -38.406 -0.92 39.938 1 30.44 72 ALA A CA 1
ATOM 590 C C . ALA A 1 72 ? -37.688 0.402 39.719 1 30.44 72 ALA A C 1
ATOM 592 O O . ALA A 1 72 ? -38.281 1.372 39.219 1 30.44 72 ALA A O 1
ATOM 593 N N . GLY A 1 73 ? -36.562 0.56 40.281 1 29.89 73 GLY A N 1
ATOM 594 C CA . GLY A 1 73 ? -35.875 1.843 40.406 1 29.89 73 GLY A CA 1
ATOM 595 C C . GLY A 1 73 ? -35.344 2.373 39.094 1 29.89 73 GLY A C 1
ATOM 596 O O . GLY A 1 73 ? -34.938 3.537 39 1 29.89 73 GLY A O 1
ATOM 597 N N . ASN A 1 74 ? -34.781 1.416 38.312 1 26.95 74 ASN A N 1
ATOM 598 C CA . ASN A 1 74 ? -34.062 2.09 37.219 1 26.95 74 ASN A CA 1
ATOM 599 C C . ASN A 1 74 ? -35.062 2.596 36.156 1 26.95 74 ASN A C 1
ATOM 601 O O . ASN A 1 74 ? -35.812 1.816 35.594 1 26.95 74 ASN A O 1
ATOM 605 N N . LYS A 1 75 ? -35.562 3.777 36.344 1 32.38 75 LYS A N 1
ATOM 606 C CA . LYS A 1 75 ? -36.406 4.488 35.375 1 32.38 75 LYS A CA 1
ATOM 607 C C . LYS A 1 75 ? -35.906 4.289 33.938 1 32.38 75 LYS A C 1
ATOM 609 O O . LYS A 1 75 ? -34.688 4.453 33.688 1 32.38 75 LYS A O 1
ATOM 614 N N . PRO A 1 76 ? -36.562 3.459 33.281 1 32.56 76 PRO A N 1
ATOM 615 C CA . PRO A 1 76 ? -36.125 3.273 31.875 1 32.56 76 PRO A CA 1
ATOM 616 C C . PRO A 1 76 ? -35.75 4.586 31.203 1 32.56 76 PRO A C 1
ATOM 618 O O . PRO A 1 76 ? -36.344 5.629 31.484 1 32.56 76 PRO A O 1
ATOM 621 N N . TRP A 1 77 ? -34.625 4.707 30.844 1 32.97 77 TRP A N 1
ATOM 622 C CA . TRP A 1 77 ? -34.062 5.98 30.391 1 32.97 77 TRP A CA 1
ATOM 623 C C . TRP A 1 77 ? -35.031 6.684 29.438 1 32.97 77 TRP A C 1
ATOM 625 O O . TRP A 1 77 ? -35.062 7.914 29.375 1 32.97 77 TRP A O 1
ATOM 635 N N . ASN A 1 78 ? -35.812 5.902 28.547 1 31.02 78 ASN A N 1
ATOM 636 C CA . ASN A 1 78 ? -36.812 6.414 27.625 1 31.02 78 ASN A CA 1
ATOM 637 C C . ASN A 1 78 ? -38.156 6.59 28.312 1 31.02 78 ASN A C 1
ATOM 639 O O . ASN A 1 78 ? -39.188 6.793 27.656 1 31.02 78 ASN A O 1
ATOM 643 N N . LYS A 1 79 ? -38.406 6.258 29.391 1 34.78 79 LYS A N 1
ATOM 644 C CA . LYS A 1 79 ? -39.75 6.188 29.984 1 34.78 79 LYS A CA 1
ATOM 645 C C . LYS A 1 79 ? -40.469 7.527 29.875 1 34.78 79 LYS A C 1
ATOM 647 O O . LYS A 1 79 ? -41.688 7.598 30.047 1 34.78 79 LYS A O 1
ATOM 652 N N . GLY A 1 80 ? -39.719 8.586 29.578 1 31.97 80 GLY A N 1
ATOM 653 C CA . GLY A 1 80 ? -40.344 9.906 29.469 1 31.97 80 GLY A CA 1
ATOM 654 C C . GLY A 1 80 ? -40.281 10.477 28.062 1 31.97 80 GLY A C 1
ATOM 655 O O . GLY A 1 80 ? -40.625 11.641 27.844 1 31.97 80 GLY A O 1
ATOM 656 N N . LEU A 1 81 ? -39.375 10.055 27.312 1 30.48 81 LEU A N 1
ATOM 657 C CA . LEU A 1 81 ? -39.406 10.664 25.984 1 30.48 81 LEU A CA 1
ATOM 658 C C . LEU A 1 81 ? -40.719 10.328 25.266 1 30.48 81 LEU A C 1
ATOM 660 O O . LEU A 1 81 ? -41.188 9.195 25.344 1 30.48 81 LEU A O 1
ATOM 664 N N . THR A 1 82 ? -41.594 11.258 25.266 1 29.78 82 THR A N 1
ATOM 665 C CA . THR A 1 82 ? -42.812 11.148 24.469 1 29.78 82 THR A CA 1
ATOM 666 C C . THR A 1 82 ? -42.469 10.711 23.047 1 29.78 82 THR A C 1
ATOM 668 O O . THR A 1 82 ? -41.875 11.469 22.281 1 29.78 82 THR A O 1
ATOM 671 N N . ILE A 1 83 ? -41.938 9.602 22.844 1 32.31 83 ILE A N 1
ATOM 672 C CA . ILE A 1 83 ? -41.844 9.117 21.469 1 32.31 83 ILE A CA 1
ATOM 673 C C . ILE A 1 83 ? -43.188 9.25 20.766 1 32.31 83 ILE A C 1
ATOM 675 O O . ILE A 1 83 ? -44.219 8.922 21.328 1 32.31 83 ILE A O 1
ATOM 679 N N . THR A 1 84 ? -43.375 10.25 19.922 1 31.86 84 THR A N 1
ATOM 680 C CA . THR A 1 84 ? -44.594 10.188 19.109 1 31.86 84 THR A CA 1
ATOM 681 C C . THR A 1 84 ? -45 8.742 18.859 1 31.86 84 THR A C 1
ATOM 683 O O . THR A 1 84 ? -44.188 7.934 18.391 1 31.86 84 THR A O 1
ATOM 686 N N . LYS A 1 85 ? -45.906 8.234 19.609 1 33.81 85 LYS A N 1
ATOM 687 C CA . LYS A 1 85 ? -46.531 6.922 19.469 1 33.81 85 LYS A CA 1
ATOM 688 C C . LYS A 1 85 ? -46.906 6.637 18.016 1 33.81 85 LYS A C 1
ATOM 690 O O . LYS A 1 85 ? -47.906 7.145 17.516 1 33.81 85 LYS A O 1
ATOM 695 N N . VAL A 1 86 ? -45.969 6.836 17.031 1 34.91 86 VAL A N 1
ATOM 696 C CA . VAL A 1 86 ? -46.469 6.211 15.805 1 34.91 86 VAL A CA 1
ATOM 697 C C . VAL A 1 86 ? -46.969 4.801 16.109 1 34.91 86 VAL A C 1
ATOM 699 O O . VAL A 1 86 ? -46.312 4.047 16.844 1 34.91 86 VAL A O 1
ATOM 702 N N . THR A 1 87 ? -48.25 4.645 16.297 1 38 87 THR A N 1
ATOM 703 C CA . THR A 1 87 ? -48.812 3.309 16.406 1 38 87 THR A CA 1
ATOM 704 C C . THR A 1 87 ? -48.031 2.32 15.547 1 38 87 THR A C 1
ATOM 706 O O . THR A 1 87 ? -47.969 2.467 14.32 1 38 87 THR A O 1
ATOM 709 N N . PRO A 1 88 ? -47.031 1.775 16.094 1 39.62 88 PRO A N 1
ATOM 710 C CA . PRO A 1 88 ? -46.25 0.83 15.289 1 39.62 88 PRO A CA 1
ATOM 711 C C . PRO A 1 88 ? -47.125 -0.169 14.547 1 39.62 88 PRO A C 1
ATOM 713 O O . PRO A 1 88 ? -48.031 -0.785 15.148 1 39.62 88 PRO A O 1
ATOM 716 N N . ILE A 1 89 ? -47.719 0.106 13.438 1 42.91 89 ILE A N 1
ATOM 717 C CA . ILE A 1 89 ? -48.25 -1.026 12.68 1 42.91 89 ILE A CA 1
ATOM 718 C C . ILE A 1 89 ? -47.281 -2.205 12.789 1 42.91 89 ILE A C 1
ATOM 720 O O . ILE A 1 89 ? -46.156 -2.115 12.344 1 42.91 89 ILE A O 1
ATOM 724 N N . SER A 1 90 ? -47.406 -2.98 13.812 1 50.75 90 SER A N 1
ATOM 725 C CA . SER A 1 90 ? -46.531 -4.098 14.141 1 50.75 90 SER A CA 1
ATOM 726 C C . SER A 1 90 ? -46.469 -5.102 13 1 50.75 90 SER A C 1
ATOM 728 O O . SER A 1 90 ? -47.469 -5.703 12.617 1 50.75 90 SER A O 1
ATOM 730 N N . SER A 1 91 ? -45.938 -4.699 11.898 1 66.12 91 SER A N 1
ATOM 731 C CA . SER A 1 91 ? -45.719 -5.742 10.906 1 66.12 91 SER A CA 1
ATOM 732 C C . SER A 1 91 ? -44.531 -6.629 11.266 1 66.12 91 SER A C 1
ATOM 734 O O . SER A 1 91 ? -43.656 -6.219 12.023 1 66.12 91 SER A O 1
ATOM 736 N N . TYR A 1 92 ? -44.875 -7.91 11.172 1 77.69 92 TYR A N 1
ATOM 737 C CA . TYR A 1 92 ? -43.844 -8.922 11.367 1 77.69 92 TYR A CA 1
ATOM 738 C C . TYR A 1 92 ? -43.156 -9.25 10.047 1 77.69 92 TYR A C 1
ATOM 740 O O . TYR A 1 92 ? -43.781 -9.328 9 1 77.69 92 TYR A O 1
ATOM 748 N N . HIS A 1 93 ? -41.938 -9.188 10.07 1 85.81 93 HIS A N 1
ATOM 749 C CA . HIS A 1 93 ? -41.156 -9.594 8.898 1 85.81 93 HIS A CA 1
ATOM 750 C C . HIS A 1 93 ? -40.188 -10.727 9.234 1 85.81 93 HIS A C 1
ATOM 752 O O . HIS A 1 93 ? -39.469 -10.656 10.234 1 85.81 93 HIS A O 1
ATOM 758 N N . ARG A 1 94 ? -40.25 -11.789 8.484 1 87.44 94 ARG A N 1
ATOM 759 C CA . ARG A 1 94 ? -39.312 -12.898 8.609 1 87.44 94 ARG A CA 1
ATOM 760 C C . ARG A 1 94 ? -38.312 -12.898 7.473 1 87.44 94 ARG A C 1
ATOM 762 O O . ARG A 1 94 ? -38.594 -13.391 6.379 1 87.44 94 ARG A O 1
ATOM 769 N N . PRO A 1 95 ? -37.156 -12.406 7.793 1 89.19 95 PRO A N 1
ATOM 770 C CA . PRO A 1 95 ? -36.125 -12.391 6.738 1 89.19 95 PRO A CA 1
ATOM 771 C C . PRO A 1 95 ? -35.5 -13.766 6.516 1 89.19 95 PRO A C 1
ATOM 773 O O . PRO A 1 95 ? -35.656 -14.664 7.355 1 89.19 95 PRO A O 1
ATOM 776 N N . THR A 1 96 ? -34.906 -13.938 5.391 1 90.69 96 THR A N 1
ATOM 777 C CA . THR A 1 96 ? -34.062 -15.117 5.18 1 90.69 96 THR A CA 1
ATOM 778 C C . THR A 1 96 ? -32.75 -14.984 5.93 1 90.69 96 THR A C 1
ATOM 780 O O . THR A 1 96 ? -32.375 -13.891 6.379 1 90.69 96 THR A O 1
ATOM 783 N N . GLN A 1 97 ? -32.031 -16.078 5.984 1 87.69 97 GLN A N 1
ATOM 784 C CA . GLN A 1 97 ? -30.75 -16.094 6.66 1 87.69 97 GLN A CA 1
ATOM 785 C C . GLN A 1 97 ? -29.797 -15.07 6.051 1 87.69 97 GLN A C 1
ATOM 787 O O . GLN A 1 97 ? -29.062 -14.398 6.773 1 87.69 97 GLN A O 1
ATOM 792 N N . ASP A 1 98 ? -29.859 -14.883 4.816 1 87.75 98 ASP A N 1
ATOM 793 C CA . ASP A 1 98 ? -28.953 -13.969 4.117 1 87.75 98 ASP A CA 1
ATOM 794 C C . ASP A 1 98 ? -29.406 -12.523 4.293 1 87.75 98 ASP A C 1
ATOM 796 O O . ASP A 1 98 ? -28.609 -11.594 4.105 1 87.75 98 ASP A O 1
ATOM 800 N N . GLN A 1 99 ? -30.703 -12.32 4.711 1 89.31 99 GLN A N 1
ATOM 801 C CA . GLN A 1 99 ? -31.281 -10.977 4.836 1 89.31 99 GLN A CA 1
ATOM 802 C C . GLN A 1 99 ? -31.281 -10.516 6.289 1 89.31 99 GLN A C 1
ATOM 804 O O . GLN A 1 99 ? -31.547 -9.344 6.57 1 89.31 99 GLN A O 1
ATOM 809 N N . ASP A 1 100 ? -30.953 -11.391 7.145 1 87.25 100 ASP A N 1
ATOM 810 C CA . ASP A 1 100 ? -31.047 -11.117 8.578 1 87.25 100 ASP A CA 1
ATOM 811 C C . ASP A 1 100 ? -30.219 -9.891 8.953 1 87.25 100 ASP A C 1
ATOM 813 O O . ASP A 1 100 ? -30.688 -9.016 9.688 1 87.25 100 ASP A O 1
ATOM 817 N N . SER A 1 101 ? -29.094 -9.836 8.367 1 84.62 101 SER A N 1
ATOM 818 C CA . SER A 1 101 ? -28.141 -8.781 8.719 1 84.62 101 SER A CA 1
ATOM 819 C C . SER A 1 101 ? -28.594 -7.43 8.18 1 84.62 101 SER A C 1
ATOM 821 O O . SER A 1 101 ? -28.031 -6.395 8.539 1 84.62 101 SER A O 1
ATOM 823 N N . LEU A 1 102 ? -29.609 -7.43 7.34 1 89.19 102 LEU A N 1
ATOM 824 C CA . LEU A 1 102 ? -30.141 -6.176 6.828 1 89.19 102 LEU A CA 1
ATOM 825 C C . LEU A 1 102 ? -31.016 -5.492 7.879 1 89.19 102 LEU A C 1
ATOM 827 O O . LEU A 1 102 ? -31.219 -4.277 7.828 1 89.19 102 LEU A O 1
ATOM 831 N N . TYR A 1 103 ? -31.484 -6.297 8.82 1 85.69 103 TYR A N 1
ATOM 832 C CA . TYR A 1 103 ? -32.469 -5.793 9.766 1 85.69 103 TYR A CA 1
ATOM 833 C C . TYR A 1 103 ? -31.875 -5.672 11.164 1 85.69 103 TYR A C 1
ATOM 835 O O . TYR A 1 103 ? -32.188 -4.746 11.906 1 85.69 103 TYR A O 1
ATOM 843 N N . VAL A 1 104 ? -31.047 -6.68 11.477 1 82.25 104 VAL A N 1
ATOM 844 C CA . VAL A 1 104 ? -30.547 -6.684 12.844 1 82.25 104 VAL A CA 1
ATOM 845 C C . VAL A 1 104 ? -29.047 -7 12.859 1 82.25 104 VAL A C 1
ATOM 847 O O . VAL A 1 104 ? -28.547 -7.648 11.938 1 82.25 104 VAL A O 1
ATOM 850 N N . ASN A 1 105 ? -28.359 -6.441 13.852 1 81.94 105 ASN A N 1
ATOM 851 C CA . ASN A 1 105 ? -27 -6.84 14.148 1 81.94 105 ASN A CA 1
ATOM 852 C C . ASN A 1 105 ? -26.938 -7.855 15.281 1 81.94 105 ASN A C 1
ATOM 854 O O . ASN A 1 105 ? -27.688 -7.742 16.266 1 81.94 105 ASN A O 1
ATOM 858 N N . ARG A 1 106 ? -26.094 -8.789 15.148 1 80.69 106 ARG A N 1
ATOM 859 C CA . ARG A 1 106 ? -25.953 -9.82 16.172 1 80.69 106 ARG A CA 1
ATOM 860 C C . ARG A 1 106 ? -24.516 -9.93 16.641 1 80.69 106 ARG A C 1
ATOM 862 O O . ARG A 1 106 ? -23.578 -9.672 15.875 1 80.69 106 ARG A O 1
ATOM 869 N N . ASP A 1 107 ? -24.375 -10.258 17.891 1 82.5 107 ASP A N 1
ATOM 870 C CA . ASP A 1 107 ? -23.047 -10.539 18.422 1 82.5 107 ASP A CA 1
ATOM 871 C C . ASP A 1 107 ? -22.578 -11.938 18.031 1 82.5 107 ASP A C 1
ATOM 873 O O . ASP A 1 107 ? -23.25 -12.617 17.234 1 82.5 107 ASP A O 1
ATOM 877 N N . ARG A 1 108 ? -21.531 -12.461 18.578 1 82.31 108 ARG A N 1
ATOM 878 C CA . ARG A 1 108 ? -20.938 -13.727 18.188 1 82.31 108 ARG A CA 1
ATOM 879 C C . ARG A 1 108 ? -21.797 -14.906 18.641 1 82.31 108 ARG A C 1
ATOM 881 O O . ARG A 1 108 ? -21.75 -15.984 18.047 1 82.31 108 ARG A O 1
ATOM 888 N N . LYS A 1 109 ? -22.484 -14.539 19.656 1 78.62 109 LYS A N 1
ATOM 889 C CA . LYS A 1 109 ? -23.328 -15.586 20.219 1 78.62 109 LYS A CA 1
ATOM 890 C C . LYS A 1 109 ? -24.703 -15.609 19.562 1 78.62 109 LYS A C 1
ATOM 892 O O . LYS A 1 109 ? -25.531 -16.469 19.844 1 78.62 109 LYS A O 1
ATOM 897 N N . GLY A 1 110 ? -24.969 -14.688 18.688 1 77.38 110 GLY A N 1
ATOM 898 C CA . GLY A 1 110 ? -26.234 -14.656 17.938 1 77.38 110 GLY A CA 1
ATOM 899 C C . GLY A 1 110 ? -27.266 -13.734 18.562 1 77.38 110 GLY A C 1
ATOM 900 O O . GLY A 1 110 ? -28.375 -13.617 18.062 1 77.38 110 GLY A O 1
ATOM 901 N N . ASN A 1 111 ? -26.828 -13.078 19.594 1 78.56 111 ASN A N 1
ATOM 902 C CA . ASN A 1 111 ? -27.766 -12.172 20.25 1 78.56 111 ASN A CA 1
ATOM 903 C C . ASN A 1 111 ? -27.875 -10.844 19.5 1 78.56 111 ASN A C 1
ATOM 905 O O . ASN A 1 111 ? -26.891 -10.336 18.984 1 78.56 111 ASN A O 1
ATOM 909 N N . ILE A 1 112 ? -29.109 -10.375 19.422 1 77.62 112 ILE A N 1
ATOM 910 C CA . ILE A 1 112 ? -29.359 -9.094 18.766 1 77.62 112 ILE A CA 1
ATOM 911 C C . ILE A 1 112 ? -28.719 -7.969 19.578 1 77.62 112 ILE A C 1
ATOM 913 O O . ILE A 1 112 ? -28.906 -7.898 20.797 1 77.62 112 ILE A O 1
ATOM 917 N N . ILE A 1 113 ? -27.938 -7.164 18.953 1 75.38 113 ILE A N 1
ATOM 918 C CA . ILE A 1 113 ? -27.312 -6.008 19.594 1 75.38 113 ILE A CA 1
ATOM 919 C C . ILE A 1 113 ? -28.281 -4.828 19.578 1 75.38 113 ILE A C 1
ATOM 921 O O . ILE A 1 113 ? -28.703 -4.375 18.516 1 75.38 113 ILE A O 1
ATOM 925 N N . GLN A 1 114 ? -28.766 -4.414 20.688 1 59.91 114 GLN A N 1
ATOM 926 C CA . GLN A 1 114 ? -29.797 -3.396 20.812 1 59.91 114 GLN A CA 1
ATOM 927 C C . GLN A 1 114 ? -29.266 -2.012 20.469 1 59.91 114 GLN A C 1
ATOM 929 O O . GLN A 1 114 ? -30 -1.156 19.969 1 59.91 114 GLN A O 1
ATOM 934 N N . ASN A 1 115 ? -28.094 -1.695 20.859 1 52.38 115 ASN A N 1
ATOM 935 C CA . ASN A 1 115 ? -27.594 -0.324 20.875 1 52.38 115 ASN A CA 1
ATOM 936 C C . ASN A 1 115 ? -27.359 0.21 19.469 1 52.38 115 ASN A C 1
ATOM 938 O O . ASN A 1 115 ? -26.656 1.206 19.297 1 52.38 115 ASN A O 1
ATOM 942 N N . ASP A 1 116 ? -27.734 -0.464 18.469 1 50.47 116 ASP A N 1
ATOM 943 C CA . ASP A 1 116 ? -27.344 0.212 17.234 1 50.47 116 ASP A CA 1
ATOM 944 C C . ASP A 1 116 ? -28.234 1.427 16.969 1 50.47 116 ASP A C 1
ATOM 946 O O . ASP A 1 116 ? -29.375 1.284 16.531 1 50.47 116 ASP A O 1
ATOM 950 N N . ILE A 1 117 ? -28.203 2.455 17.719 1 41.75 117 ILE A N 1
ATOM 951 C CA . ILE A 1 117 ? -28.906 3.734 17.703 1 41.75 117 ILE A CA 1
ATOM 952 C C . ILE A 1 117 ? -28.969 4.266 16.266 1 41.75 117 ILE A C 1
ATOM 954 O O . ILE A 1 117 ? -29.797 5.117 15.953 1 41.75 117 ILE A O 1
ATOM 958 N N . GLU A 1 118 ? -28.031 4.055 15.445 1 42.91 118 GLU A N 1
ATOM 959 C CA . GLU A 1 118 ? -27.969 4.84 14.211 1 42.91 118 GLU A CA 1
ATOM 960 C C . GLU A 1 118 ? -29.094 4.465 13.25 1 42.91 118 GLU A C 1
ATOM 962 O O . GLU A 1 118 ? -29.656 5.332 12.586 1 42.91 118 GLU A O 1
ATOM 967 N N . THR A 1 119 ? -29.219 3.16 12.945 1 43.62 119 THR A N 1
ATOM 968 C CA . THR A 1 119 ? -30.203 2.77 11.938 1 43.62 119 THR A CA 1
ATOM 969 C C . THR A 1 119 ? -31.594 2.635 12.562 1 43.62 119 THR A C 1
ATOM 971 O O . THR A 1 119 ? -32.594 2.562 11.852 1 43.62 119 THR A O 1
ATOM 974 N N . LEU A 1 120 ? -31.625 2.389 13.875 1 39.38 120 LEU A N 1
ATOM 975 C CA . LEU A 1 120 ? -32.812 1.805 14.492 1 39.38 120 LEU A CA 1
ATOM 976 C C . LEU A 1 120 ? -33.938 2.816 14.547 1 39.38 120 LEU A C 1
ATOM 978 O O . LEU A 1 120 ? -35.125 2.438 14.562 1 39.38 120 LEU A O 1
ATOM 982 N N . ASN A 1 121 ? -33.531 3.98 14.883 1 38.06 121 ASN A N 1
ATOM 983 C CA . ASN A 1 121 ? -34.719 4.734 15.297 1 38.06 121 ASN A CA 1
ATOM 984 C C . ASN A 1 121 ? -35.781 4.723 14.211 1 38.06 121 ASN A C 1
ATOM 986 O O . ASN A 1 121 ? -36.938 5.055 14.469 1 38.06 121 ASN A O 1
ATOM 990 N N . ASP A 1 122 ? -35.219 4.711 12.992 1 41.41 122 ASP A N 1
ATOM 991 C CA . ASP A 1 122 ? -36.344 4.844 12.07 1 41.41 122 ASP A CA 1
ATOM 992 C C . ASP A 1 122 ? -37.031 3.5 11.844 1 41.41 122 ASP A C 1
ATOM 994 O O . ASP A 1 122 ? -37.719 3.299 10.828 1 41.41 122 ASP A O 1
ATOM 998 N N . VAL A 1 123 ? -36.406 2.557 12.469 1 39.78 123 VAL A N 1
ATOM 999 C CA . VAL A 1 123 ? -37.125 1.334 12.133 1 39.78 123 VAL A CA 1
ATOM 1000 C C . VAL A 1 123 ? -38.625 1.497 12.484 1 39.78 123 VAL A C 1
ATOM 1002 O O . VAL A 1 123 ? -38.969 1.868 13.609 1 39.78 123 VAL A O 1
ATOM 1005 N N . GLY A 1 124 ? -39.156 1.758 11.57 1 47.72 124 GLY A N 1
ATOM 1006 C CA . GLY A 1 124 ? -40.562 1.437 11.664 1 47.72 124 GLY A CA 1
ATOM 1007 C C . GLY A 1 124 ? -40.844 0.267 12.586 1 47.72 124 GLY A C 1
ATOM 1008 O O . GLY A 1 124 ? -39.938 -0.402 13.055 1 47.72 124 GLY A O 1
ATOM 1009 N N . THR A 1 125 ? -42.031 0.089 13.156 1 55.72 125 THR A N 1
ATOM 1010 C CA . THR A 1 125 ? -42.781 -0.763 14.07 1 55.72 125 THR A CA 1
ATOM 1011 C C . THR A 1 125 ? -42.688 -2.229 13.664 1 55.72 125 THR A C 1
ATOM 1013 O O . THR A 1 125 ? -43.406 -3.076 14.156 1 55.72 125 THR A O 1
ATOM 1016 N N . THR A 1 126 ? -41.594 -2.539 12.688 1 67.94 126 THR A N 1
ATOM 1017 C CA . THR A 1 126 ? -41.625 -3.93 12.25 1 67.94 126 THR A CA 1
ATOM 1018 C C . THR A 1 126 ? -40.812 -4.816 13.203 1 67.94 126 THR A C 1
ATOM 1020 O O . THR A 1 126 ? -39.656 -4.523 13.5 1 67.94 126 THR A O 1
ATOM 1023 N N . MET A 1 127 ? -41.469 -5.719 13.727 1 75.38 127 MET A N 1
ATOM 1024 C CA . MET A 1 127 ? -40.812 -6.742 14.531 1 75.38 127 MET A CA 1
ATOM 1025 C C . MET A 1 127 ? -40.156 -7.793 13.648 1 75.38 127 MET A C 1
ATOM 1027 O O . MET A 1 127 ? -40.812 -8.375 12.773 1 75.38 127 MET A O 1
ATOM 1031 N N . VAL A 1 128 ? -38.938 -7.961 13.82 1 77.94 128 VAL A N 1
ATOM 1032 C CA . VAL A 1 128 ? -38.188 -8.914 13 1 77.94 128 VAL A CA 1
ATOM 1033 C C . VAL A 1 128 ? -38.156 -10.281 13.68 1 77.94 128 VAL A C 1
ATOM 1035 O O . VAL A 1 128 ? -37.719 -10.406 14.82 1 77.94 128 VAL A O 1
ATOM 1038 N N . LEU A 1 129 ? -38.656 -11.266 12.922 1 82.94 129 LEU A N 1
ATOM 1039 C CA . LEU A 1 129 ? -38.719 -12.641 13.422 1 82.94 129 LEU A CA 1
ATOM 1040 C C . LEU A 1 129 ? -37.406 -13.367 13.148 1 82.94 129 LEU A C 1
ATOM 1042 O O . LEU A 1 129 ? -36.531 -12.852 12.43 1 82.94 129 LEU A O 1
ATOM 1046 N N . ARG A 1 130 ? -37.344 -14.531 13.82 1 82.56 130 ARG A N 1
ATOM 1047 C CA . ARG A 1 130 ? -36.188 -15.375 13.539 1 82.56 130 ARG A CA 1
ATOM 1048 C C . ARG A 1 130 ? -36.094 -15.695 12.055 1 82.56 130 ARG A C 1
ATOM 1050 O O . ARG A 1 130 ? -37.125 -15.984 11.406 1 82.56 130 ARG A O 1
ATOM 1057 N N . HIS A 1 131 ? -34.906 -15.602 11.523 1 86.5 131 HIS A N 1
ATOM 1058 C CA . HIS A 1 131 ? -34.75 -15.773 10.086 1 86.5 131 HIS A CA 1
ATOM 1059 C C . HIS A 1 131 ? -34.969 -17.234 9.68 1 86.5 131 HIS A C 1
ATOM 1061 O O . HIS A 1 131 ? -34.812 -18.141 10.5 1 86.5 131 HIS A O 1
ATOM 1067 N N . THR A 1 132 ? -35.375 -17.406 8.445 1 91.75 132 THR A N 1
ATOM 1068 C CA . THR A 1 132 ? -35.5 -18.734 7.867 1 91.75 132 THR A CA 1
ATOM 1069 C C . THR A 1 132 ? -34.125 -19.281 7.43 1 91.75 132 THR A C 1
ATOM 1071 O O . THR A 1 132 ? -33.375 -18.578 6.758 1 91.75 132 THR A O 1
ATOM 1074 N N . LYS A 1 133 ? -33.875 -20.5 7.859 1 90.31 133 LYS A N 1
ATOM 1075 C CA . LYS A 1 133 ? -32.625 -21.141 7.484 1 90.31 133 LYS A CA 1
ATOM 1076 C C . LYS A 1 133 ? -32.656 -21.609 6.035 1 90.31 133 LYS A C 1
ATOM 1078 O O . LYS A 1 133 ? -33.656 -22.156 5.574 1 90.31 133 LYS A O 1
ATOM 1083 N N . LEU A 1 134 ? -31.609 -21.219 5.391 1 91.12 134 LEU A N 1
ATOM 1084 C CA . LEU A 1 134 ? -31.453 -21.672 4.008 1 91.12 134 LEU A CA 1
ATOM 1085 C C . LEU A 1 134 ? -30.469 -22.828 3.916 1 91.12 134 LEU A C 1
ATOM 1087 O O . LEU A 1 134 ? -29.547 -22.922 4.727 1 91.12 134 LEU A O 1
ATOM 1091 N N . GLN A 1 135 ? -30.688 -23.656 2.918 1 88.56 135 GLN A N 1
ATOM 1092 C CA . GLN A 1 135 ? -29.797 -24.812 2.742 1 88.56 135 GLN A CA 1
ATOM 1093 C C . GLN A 1 135 ? -28.453 -24.391 2.145 1 88.56 135 GLN A C 1
ATOM 1095 O O . GLN A 1 135 ? -28.422 -23.688 1.134 1 88.56 135 GLN A O 1
ATOM 1100 N N . GLY A 1 136 ? -27.422 -24.781 2.84 1 87 136 GLY A N 1
ATOM 1101 C CA . GLY A 1 136 ? -26.094 -24.516 2.324 1 87 136 GLY A CA 1
ATOM 1102 C C . GLY A 1 136 ? -25.625 -23.094 2.572 1 87 136 GLY A C 1
ATOM 1103 O O . GLY A 1 136 ? -26.422 -22.234 2.969 1 87 136 GLY A O 1
ATOM 1104 N N . SER A 1 137 ? -24.406 -22.906 2.375 1 88.62 137 SER A N 1
ATOM 1105 C CA . SER A 1 137 ? -23.844 -21.562 2.516 1 88.62 137 SER A CA 1
ATOM 1106 C C . SER A 1 137 ? -24.219 -20.688 1.332 1 88.62 137 SER A C 1
ATOM 1108 O O . SER A 1 137 ? -24.641 -21.188 0.284 1 88.62 137 SER A O 1
ATOM 1110 N N . ARG A 1 138 ? -24.172 -19.375 1.514 1 90.94 138 ARG A N 1
ATOM 1111 C CA . ARG A 1 138 ? -24.438 -18.406 0.453 1 90.94 138 ARG A CA 1
ATOM 1112 C C . ARG A 1 138 ? -23.578 -18.688 -0.772 1 90.94 138 ARG A C 1
ATOM 1114 O O . ARG A 1 138 ? -24.062 -18.609 -1.905 1 90.94 138 ARG A O 1
ATOM 1121 N N . ILE A 1 139 ? -22.297 -19.047 -0.593 1 94.38 139 ILE A N 1
ATOM 1122 C CA . ILE A 1 139 ? -21.359 -19.312 -1.665 1 94.38 139 ILE A CA 1
ATOM 1123 C C . ILE A 1 139 ? -21.719 -20.625 -2.365 1 94.38 139 ILE A C 1
ATOM 1125 O O . ILE A 1 139 ? -21.719 -20.703 -3.596 1 94.38 139 ILE A O 1
ATOM 1129 N N . ALA A 1 140 ? -22.109 -21.594 -1.602 1 92.38 140 ALA A N 1
ATOM 1130 C CA . ALA A 1 140 ? -22.5 -22.875 -2.174 1 92.38 140 ALA A CA 1
ATOM 1131 C C . ALA A 1 140 ? -23.75 -22.719 -3.033 1 92.38 140 ALA A C 1
ATOM 1133 O O . ALA A 1 140 ? -23.875 -23.375 -4.078 1 92.38 140 ALA A O 1
ATOM 1134 N N . ARG A 1 141 ? -24.672 -21.906 -2.588 1 93 141 ARG A N 1
ATOM 1135 C CA . ARG A 1 141 ? -25.891 -21.703 -3.35 1 93 141 ARG A CA 1
ATOM 1136 C C . ARG A 1 141 ? -25.609 -20.969 -4.652 1 93 141 ARG A C 1
ATOM 1138 O O . ARG A 1 141 ? -26.297 -21.188 -5.66 1 93 141 ARG A O 1
ATOM 1145 N N . PHE A 1 142 ? -24.672 -20.125 -4.613 1 95.31 142 PHE A N 1
ATOM 1146 C CA . PHE A 1 142 ? -24.312 -19.375 -5.812 1 95.31 142 PHE A CA 1
ATOM 1147 C C . PHE A 1 142 ? -23.562 -20.25 -6.805 1 95.31 142 PHE A C 1
ATOM 1149 O O . PHE A 1 142 ? -23.859 -20.219 -8 1 95.31 142 PHE A O 1
ATOM 1156 N N . ILE A 1 143 ? -22.531 -21 -6.328 1 95.44 143 ILE A N 1
ATOM 1157 C CA . ILE A 1 143 ? -21.672 -21.797 -7.195 1 95.44 143 ILE A CA 1
ATOM 1158 C C . ILE A 1 143 ? -22.422 -23.047 -7.652 1 95.44 143 ILE A C 1
ATOM 1160 O O . ILE A 1 143 ? -22.172 -23.547 -8.75 1 95.44 143 ILE A O 1
ATOM 1164 N N . GLY A 1 144 ? -23.297 -23.578 -6.891 1 91.5 144 GLY A N 1
ATOM 1165 C CA . GLY A 1 144 ? -24.031 -24.797 -7.18 1 91.5 144 GLY A CA 1
ATOM 1166 C C . GLY A 1 144 ? -23.75 -25.906 -6.184 1 91.5 144 GLY A C 1
ATOM 1167 O O . GLY A 1 144 ? -22.859 -25.781 -5.34 1 91.5 144 GLY A O 1
ATOM 1168 N N . GLU A 1 145 ? -24.484 -26.953 -6.297 1 86.62 145 GLU A N 1
ATOM 1169 C CA . GLU A 1 145 ? -24.375 -28.062 -5.348 1 86.62 145 GLU A CA 1
ATOM 1170 C C . GLU A 1 145 ? -23.219 -28.984 -5.695 1 86.62 145 GLU A C 1
ATOM 1172 O O . GLU A 1 145 ? -22.984 -29.266 -6.871 1 86.62 145 GLU A O 1
ATOM 1177 N N . LYS A 1 146 ? -22.516 -29.234 -4.676 1 87.94 146 LYS A N 1
ATOM 1178 C CA . LYS A 1 146 ? -21.422 -30.188 -4.824 1 87.94 146 LYS A CA 1
ATOM 1179 C C . LYS A 1 146 ? -21.938 -31.578 -5.172 1 87.94 146 LYS A C 1
ATOM 1181 O O . LYS A 1 146 ? -22.938 -32.031 -4.617 1 87.94 146 LYS A O 1
ATOM 1186 N N . THR A 1 147 ? -21.344 -32.156 -6.125 1 86.75 147 THR A N 1
ATOM 1187 C CA . THR A 1 147 ? -21.672 -33.531 -6.465 1 86.75 147 THR A CA 1
ATOM 1188 C C . THR A 1 147 ? -20.703 -34.5 -5.785 1 86.75 147 THR A C 1
ATOM 1190 O O . THR A 1 147 ? -19.578 -34.125 -5.438 1 86.75 147 THR A O 1
ATOM 1193 N N . ASP A 1 148 ? -21.156 -35.688 -5.477 1 86.88 148 ASP A N 1
ATOM 1194 C CA . ASP A 1 148 ? -20.297 -36.688 -4.875 1 86.88 148 ASP A CA 1
ATOM 1195 C C . ASP A 1 148 ? -19.406 -37.344 -5.922 1 86.88 148 ASP A C 1
ATOM 1197 O O . ASP A 1 148 ? -19.641 -38.5 -6.309 1 86.88 148 ASP A O 1
ATOM 1201 N N . SER A 1 149 ? -18.641 -36.562 -6.531 1 89.88 149 SER A N 1
ATOM 1202 C CA . SER A 1 149 ? -17.719 -37.031 -7.547 1 89.88 149 SER A CA 1
ATOM 1203 C C . SER A 1 149 ? -16.281 -37.062 -7.027 1 89.88 149 SER A C 1
ATOM 1205 O O . SER A 1 149 ? -15.898 -36.188 -6.23 1 89.88 149 SER A O 1
ATOM 1207 N N . ASP A 1 150 ? -15.539 -38.094 -7.383 1 92.88 150 ASP A N 1
ATOM 1208 C CA . ASP A 1 150 ? -14.125 -38.219 -7.012 1 92.88 150 ASP A CA 1
ATOM 1209 C C . ASP A 1 150 ? -13.234 -37.562 -8.07 1 92.88 150 ASP A C 1
ATOM 1211 O O . ASP A 1 150 ? -12.008 -37.719 -8.023 1 92.88 150 ASP A O 1
ATOM 1215 N N . GLU A 1 151 ? -13.773 -36.875 -8.945 1 91.75 151 GLU A N 1
ATOM 1216 C CA . GLU A 1 151 ? -12.984 -36.188 -9.977 1 91.75 151 GLU A CA 1
ATOM 1217 C C . GLU A 1 151 ? -12.438 -34.875 -9.477 1 91.75 151 GLU A C 1
ATOM 1219 O O . GLU A 1 151 ? -13.148 -34.094 -8.812 1 91.75 151 GLU A O 1
ATOM 1224 N N . VAL A 1 152 ? -11.227 -34.656 -9.789 1 93.62 152 VAL A N 1
ATOM 1225 C CA . VAL A 1 152 ? -10.586 -33.438 -9.328 1 93.62 152 VAL A CA 1
ATOM 1226 C C . VAL A 1 152 ? -10.969 -32.281 -10.234 1 93.62 152 VAL A C 1
ATOM 1228 O O . VAL A 1 152 ? -11.141 -32.469 -11.445 1 93.62 152 VAL A O 1
ATOM 1231 N N . GLU A 1 153 ? -11.164 -31.141 -9.609 1 94.12 153 GLU A N 1
ATOM 1232 C CA . GLU A 1 153 ? -11.453 -29.922 -10.359 1 94.12 153 GLU A CA 1
ATOM 1233 C C . GLU A 1 153 ? -10.484 -28.797 -9.984 1 94.12 153 GLU A C 1
ATOM 1235 O O . GLU A 1 153 ? -9.906 -28.812 -8.898 1 94.12 153 GLU A O 1
ATOM 1240 N N . GLY A 1 154 ? -10.25 -27.938 -10.977 1 96.19 154 GLY A N 1
ATOM 1241 C CA . GLY A 1 154 ? -9.422 -26.766 -10.711 1 96.19 154 GLY A CA 1
ATOM 1242 C C . GLY A 1 154 ? -7.969 -26.969 -11.102 1 96.19 154 GLY A C 1
ATOM 1243 O O . GLY A 1 154 ? -7.648 -27.859 -11.883 1 96.19 154 GLY A O 1
ATOM 1244 N N . TYR A 1 155 ? -7.129 -26.094 -10.695 1 98.12 155 TYR A N 1
ATOM 1245 C CA . TYR A 1 155 ? -5.723 -26.062 -11.078 1 98.12 155 TYR A CA 1
ATOM 1246 C C . TYR A 1 155 ? -4.836 -26.484 -9.906 1 98.12 155 TYR A C 1
ATOM 1248 O O . TYR A 1 155 ? -5.262 -26.438 -8.75 1 98.12 155 TYR A O 1
ATOM 1256 N N . ARG A 1 156 ? -3.658 -27.016 -10.242 1 97.88 156 ARG A N 1
ATOM 1257 C CA . ARG A 1 156 ? -2.635 -27.359 -9.266 1 97.88 156 ARG A CA 1
ATOM 1258 C C . ARG A 1 156 ? -1.272 -26.812 -9.68 1 97.88 156 ARG A C 1
ATOM 1260 O O . ARG A 1 156 ? -0.982 -26.703 -10.867 1 97.88 156 ARG A O 1
ATOM 1267 N N . MET A 1 157 ? -0.517 -26.453 -8.695 1 97.44 157 MET A N 1
ATOM 1268 C CA . MET A 1 157 ? 0.894 -26.125 -8.891 1 97.44 157 MET A CA 1
ATOM 1269 C C . MET A 1 157 ? 1.773 -27.344 -8.617 1 97.44 157 MET A C 1
ATOM 1271 O O . MET A 1 157 ? 2.041 -27.672 -7.457 1 97.44 157 MET A O 1
ATOM 1275 N N . TRP A 1 158 ? 2.275 -27.969 -9.656 1 98.25 158 TRP A N 1
ATOM 1276 C CA . TRP A 1 158 ? 3.029 -29.219 -9.562 1 98.25 158 TRP A CA 1
ATOM 1277 C C . TRP A 1 158 ? 4.422 -29.062 -10.172 1 98.25 158 TRP A C 1
ATOM 1279 O O . TRP A 1 158 ? 4.613 -28.266 -11.094 1 98.25 158 TRP A O 1
ATOM 1289 N N . HIS A 1 159 ? 5.344 -29.781 -9.555 1 98.25 159 HIS A N 1
ATOM 1290 C CA . HIS A 1 159 ? 6.633 -29.906 -10.227 1 98.25 159 HIS A CA 1
ATOM 1291 C C . HIS A 1 159 ? 6.512 -30.719 -11.508 1 98.25 159 HIS A C 1
ATOM 1293 O O . HIS A 1 159 ? 6.109 -31.875 -11.477 1 98.25 159 HIS A O 1
ATOM 1299 N N . ALA A 1 160 ? 6.852 -30.125 -12.57 1 97.38 160 ALA A N 1
ATOM 1300 C CA . ALA A 1 160 ? 6.516 -30.672 -13.883 1 97.38 160 ALA A CA 1
ATOM 1301 C C . ALA A 1 160 ? 7.105 -32.062 -14.07 1 97.38 160 ALA A C 1
ATOM 1303 O O . ALA A 1 160 ? 6.391 -33 -14.438 1 97.38 160 ALA A O 1
ATOM 1304 N N . LYS A 1 161 ? 8.344 -32.25 -13.773 1 96.31 161 LYS A N 1
ATOM 1305 C CA . LYS A 1 161 ? 9.055 -33.531 -13.992 1 96.31 161 LYS A CA 1
ATOM 1306 C C . LYS A 1 161 ? 8.492 -34.625 -13.094 1 96.31 161 LYS A C 1
ATOM 1308 O O . LYS A 1 161 ? 8.141 -35.688 -13.578 1 96.31 161 LYS A O 1
ATOM 1313 N N . THR A 1 162 ? 8.328 -34.312 -11.867 1 97 162 THR A N 1
ATOM 1314 C CA . THR A 1 162 ? 7.906 -35.281 -10.883 1 97 162 THR A CA 1
ATOM 1315 C C . THR A 1 162 ? 6.449 -35.688 -11.109 1 97 162 THR A C 1
ATOM 1317 O O . THR A 1 162 ? 6.098 -36.875 -11 1 97 162 THR A O 1
ATOM 1320 N N . ALA A 1 163 ? 5.645 -34.781 -11.398 1 97.81 163 ALA A N 1
ATOM 1321 C CA . ALA A 1 163 ? 4.223 -35.031 -11.586 1 97.81 163 ALA A CA 1
ATOM 1322 C C . ALA A 1 163 ? 3.979 -35.906 -12.812 1 97.81 163 ALA A C 1
ATOM 1324 O O . ALA A 1 163 ? 3.256 -36.906 -12.734 1 97.81 163 ALA A O 1
ATOM 1325 N N . VAL A 1 164 ? 4.598 -35.562 -13.898 1 98.12 164 VAL A N 1
ATOM 1326 C CA . VAL A 1 164 ? 4.402 -36.312 -15.141 1 98.12 164 VAL A CA 1
ATOM 1327 C C . VAL A 1 164 ? 4.957 -37.719 -14.977 1 98.12 164 VAL A C 1
ATOM 1329 O O . VAL A 1 164 ? 4.309 -38.688 -15.375 1 98.12 164 VAL A O 1
ATOM 1332 N N . HIS A 1 165 ? 6.117 -37.844 -14.375 1 97.81 165 HIS A N 1
ATOM 1333 C CA . HIS A 1 165 ? 6.715 -39.156 -14.148 1 97.81 165 HIS A CA 1
ATOM 1334 C C . HIS A 1 165 ? 5.793 -40.031 -13.328 1 97.81 165 HIS A C 1
ATOM 1336 O O . HIS A 1 165 ? 5.621 -41.219 -13.641 1 97.81 165 HIS A O 1
ATOM 1342 N N . ALA A 1 166 ? 5.266 -39.469 -12.312 1 98 166 ALA A N 1
ATOM 1343 C CA . ALA A 1 166 ? 4.367 -40.219 -11.445 1 98 166 ALA A CA 1
ATOM 1344 C C . ALA A 1 166 ? 3.133 -40.688 -12.211 1 98 166 ALA A C 1
ATOM 1346 O O . ALA A 1 166 ? 2.689 -41.812 -12.055 1 98 166 ALA A O 1
ATOM 1347 N N . CYS A 1 167 ? 2.537 -39.844 -13.023 1 98.06 167 CYS A N 1
ATOM 1348 C CA . CYS A 1 167 ? 1.322 -40.156 -13.766 1 98.06 167 CYS A CA 1
ATOM 1349 C C . CYS A 1 167 ? 1.576 -41.25 -14.789 1 98.06 167 CYS A C 1
ATOM 1351 O O . CYS A 1 167 ? 0.822 -42.219 -14.859 1 98.06 167 CYS A O 1
ATOM 1353 N N . VAL A 1 168 ? 2.645 -41.156 -15.562 1 98.06 168 VAL A N 1
ATOM 1354 C CA . VAL A 1 168 ? 2.91 -42.094 -16.656 1 98.06 168 VAL A CA 1
ATOM 1355 C C . VAL A 1 168 ? 3.365 -43.438 -16.094 1 98.06 168 VAL A C 1
ATOM 1357 O O . VAL A 1 168 ? 3.045 -44.5 -16.656 1 98.06 168 VAL A O 1
ATOM 1360 N N . SER A 1 169 ? 4.129 -43.406 -14.992 1 97.75 169 SER A N 1
ATOM 1361 C CA . SER A 1 169 ? 4.523 -44.656 -14.328 1 97.75 169 SER A CA 1
ATOM 1362 C C . SER A 1 169 ? 3.309 -45.406 -13.789 1 97.75 169 SER A C 1
ATOM 1364 O O . SER A 1 169 ? 3.238 -46.625 -13.883 1 97.75 169 SER A O 1
ATOM 1366 N N . ALA A 1 170 ? 2.434 -44.625 -13.211 1 98.25 170 ALA A N 1
ATOM 1367 C CA . ALA A 1 170 ? 1.22 -45.25 -12.664 1 98.25 170 ALA A CA 1
ATOM 1368 C C . ALA A 1 170 ? 0.386 -45.875 -13.773 1 98.25 170 ALA A C 1
ATOM 1370 O O . ALA A 1 170 ? -0.177 -46.969 -13.586 1 98.25 170 ALA A O 1
ATOM 1371 N N . GLN A 1 171 ? 0.241 -45.25 -14.906 1 97.75 171 GLN A N 1
ATOM 1372 C CA . GLN A 1 171 ? -0.533 -45.781 -16.016 1 97.75 171 GLN A CA 1
ATOM 1373 C C . GLN A 1 171 ? 0.087 -47.094 -16.547 1 97.75 171 GLN A C 1
ATOM 1375 O O . GLN A 1 171 ? -0.625 -48.031 -16.828 1 97.75 171 GLN A O 1
ATOM 1380 N N . ARG A 1 172 ? 1.339 -47.062 -16.703 1 96.81 172 ARG A N 1
ATOM 1381 C CA . ARG A 1 172 ? 2.016 -48.25 -17.172 1 96.81 172 ARG A CA 1
ATOM 1382 C C . ARG A 1 172 ? 1.848 -49.406 -16.188 1 96.81 172 ARG A C 1
ATOM 1384 O O . ARG A 1 172 ? 1.631 -50.562 -16.578 1 96.81 172 ARG A O 1
ATOM 1391 N N . HIS A 1 173 ? 2.051 -49.062 -14.914 1 97.12 173 HIS A N 1
ATOM 1392 C CA . HIS A 1 173 ? 1.853 -50.094 -13.891 1 97.12 173 HIS A CA 1
ATOM 1393 C C . HIS A 1 173 ? 0.433 -50.656 -13.93 1 97.12 173 HIS A C 1
ATOM 1395 O O . HIS A 1 173 ? 0.232 -51.844 -13.805 1 97.12 173 HIS A O 1
ATOM 1401 N N . HIS A 1 174 ? -0.55 -49.781 -14.047 1 97.81 174 HIS A N 1
ATOM 1402 C CA . HIS A 1 174 ? -1.947 -50.188 -14.211 1 97.81 174 HIS A CA 1
ATOM 1403 C C . HIS A 1 174 ? -2.121 -51.156 -15.375 1 97.81 174 HIS A C 1
ATOM 1405 O O . HIS A 1 174 ? -2.73 -52.219 -15.219 1 97.81 174 HIS A O 1
ATOM 1411 N N . ASP A 1 175 ? -1.521 -50.812 -16.531 1 95.56 175 ASP A N 1
ATOM 1412 C CA . ASP A 1 175 ? -1.707 -51.594 -17.75 1 95.56 175 ASP A CA 1
ATOM 1413 C C . ASP A 1 175 ? -1.034 -52.969 -17.625 1 95.56 175 ASP A C 1
ATOM 1415 O O . ASP A 1 175 ? -1.46 -53.938 -18.266 1 95.56 175 ASP A O 1
ATOM 1419 N N . LYS A 1 176 ? -0.05 -53.031 -16.781 1 94.38 176 LYS A N 1
ATOM 1420 C CA . LYS A 1 176 ? 0.657 -54.312 -16.562 1 94.38 176 LYS A CA 1
ATOM 1421 C C . LYS A 1 176 ? -0.151 -55.219 -15.656 1 94.38 176 LYS A C 1
ATOM 1423 O O . LYS A 1 176 ? -0.177 -56.438 -15.867 1 94.38 176 LYS A O 1
ATOM 1428 N N . ILE A 1 177 ? -0.79 -54.656 -14.672 1 95.56 177 ILE A N 1
ATOM 1429 C CA . ILE A 1 177 ? -1.483 -55.438 -13.672 1 95.56 177 ILE A CA 1
ATOM 1430 C C . ILE A 1 177 ? -2.904 -55.75 -14.148 1 95.56 177 ILE A C 1
ATOM 1432 O O . ILE A 1 177 ? -3.438 -56.844 -13.883 1 95.56 177 ILE A O 1
ATOM 1436 N N . GLN A 1 178 ? -3.463 -54.719 -14.727 1 94.81 178 GLN A N 1
ATOM 1437 C CA . GLN A 1 178 ? -4.824 -54.875 -15.242 1 94.81 178 GLN A CA 1
ATOM 1438 C C . GLN A 1 178 ? -4.84 -54.844 -16.766 1 94.81 178 GLN A C 1
ATOM 1440 O O . GLN A 1 178 ? -5.363 -53.938 -17.391 1 94.81 178 GLN A O 1
ATOM 1445 N N . THR A 1 179 ? -4.523 -55.938 -17.375 1 91.44 179 THR A N 1
ATOM 1446 C CA . THR A 1 179 ? -4.266 -56.031 -18.812 1 91.44 179 THR A CA 1
ATOM 1447 C C . THR A 1 179 ? -5.559 -55.844 -19.594 1 91.44 179 THR A C 1
ATOM 1449 O O . THR A 1 179 ? -5.539 -55.375 -20.734 1 91.44 179 THR A O 1
ATOM 1452 N N . ASP A 1 180 ? -6.695 -56.219 -18.984 1 93.06 180 ASP A N 1
ATOM 1453 C CA . ASP A 1 180 ? -7.957 -56.188 -19.719 1 93.06 180 ASP A CA 1
ATOM 1454 C C . ASP A 1 180 ? -8.695 -54.875 -19.5 1 93.06 180 ASP A C 1
ATOM 1456 O O . ASP A 1 180 ? -9.703 -54.594 -20.156 1 93.06 180 ASP A O 1
ATOM 1460 N N . CYS A 1 181 ? -8.07 -54.031 -18.656 1 96.56 181 CYS A N 1
ATOM 1461 C CA . CYS A 1 181 ? -8.766 -52.781 -18.344 1 96.56 181 CYS A CA 1
ATOM 1462 C C . CYS A 1 181 ? -8.391 -51.688 -19.328 1 96.56 181 CYS A C 1
ATOM 1464 O O . CYS A 1 181 ? -7.207 -51.438 -19.578 1 96.56 181 CYS A O 1
ATOM 1466 N N . LYS A 1 182 ? -9.359 -50.969 -19.906 1 94.75 182 LYS A N 1
ATOM 1467 C CA . LYS A 1 182 ? -9.125 -49.906 -20.859 1 94.75 182 LYS A CA 1
ATOM 1468 C C . LYS A 1 182 ? -9.195 -48.531 -20.172 1 94.75 182 LYS A C 1
ATOM 1470 O O . LYS A 1 182 ? -9.117 -47.5 -20.828 1 94.75 182 LYS A O 1
ATOM 1475 N N . GLY A 1 183 ? -9.281 -48.625 -18.875 1 96.69 183 GLY A N 1
ATOM 1476 C CA . GLY A 1 183 ? -9.406 -47.406 -18.125 1 96.69 183 GLY A CA 1
ATOM 1477 C C . GLY A 1 183 ? -8.117 -46.594 -18.047 1 96.69 183 GLY A C 1
ATOM 1478 O O . GLY A 1 183 ? -7.039 -47.125 -18.328 1 96.69 183 GLY A O 1
ATOM 1479 N N . LEU A 1 184 ? -8.219 -45.281 -17.797 1 97.56 184 LEU A N 1
ATOM 1480 C CA . LEU A 1 184 ? -7.09 -44.375 -17.562 1 97.56 184 LEU A CA 1
ATOM 1481 C C . LEU A 1 184 ? -7.027 -43.938 -16.109 1 97.56 184 LEU A C 1
ATOM 1483 O O . LEU A 1 184 ? -8.062 -43.75 -15.469 1 97.56 184 LEU A O 1
ATOM 1487 N N . VAL A 1 185 ? -5.84 -43.75 -15.68 1 97.88 185 VAL A N 1
ATOM 1488 C CA . VAL A 1 185 ? -5.707 -43.312 -14.297 1 97.88 185 VAL A CA 1
ATOM 1489 C C . VAL A 1 185 ? -5.969 -41.812 -14.203 1 97.88 185 VAL A C 1
ATOM 1491 O O . VAL A 1 185 ? -5.75 -41.094 -15.172 1 97.88 185 VAL A O 1
ATOM 1494 N N . ARG A 1 186 ? -6.461 -41.344 -13.148 1 97.75 186 ARG A N 1
ATOM 1495 C CA . ARG A 1 186 ? -6.75 -39.938 -12.844 1 97.75 186 ARG A CA 1
ATOM 1496 C C . ARG A 1 186 ? -6.449 -39.625 -11.375 1 97.75 186 ARG A C 1
ATOM 1498 O O . ARG A 1 186 ? -6.305 -40.562 -10.562 1 97.75 186 ARG A O 1
ATOM 1505 N N . VAL A 1 187 ? -6.352 -38.375 -11.078 1 97.19 187 VAL A N 1
ATOM 1506 C CA . VAL A 1 187 ? -6.148 -37.969 -9.688 1 97.19 187 VAL A CA 1
ATOM 1507 C C . VAL A 1 187 ? -7.438 -38.156 -8.898 1 97.19 187 VAL A C 1
ATOM 1509 O O . VAL A 1 187 ? -8.523 -37.844 -9.383 1 97.19 187 VAL A O 1
ATOM 1512 N N . SER A 1 188 ? -7.328 -38.75 -7.762 1 97.12 188 SER A N 1
ATOM 1513 C CA . SER A 1 188 ? -8.469 -38.906 -6.867 1 97.12 188 SER A CA 1
ATOM 1514 C C . SER A 1 188 ? -8.641 -37.656 -5.988 1 97.12 188 SER A C 1
ATOM 1516 O O . SER A 1 188 ? -7.73 -37.312 -5.242 1 97.12 188 SER A O 1
ATOM 1518 N N . ALA A 1 189 ? -9.805 -37.062 -6.07 1 95.06 189 ALA A N 1
ATOM 1519 C CA . ALA A 1 189 ? -10.094 -35.875 -5.238 1 95.06 189 ALA A CA 1
ATOM 1520 C C . ALA A 1 189 ? -10.172 -36.281 -3.764 1 95.06 189 ALA A C 1
ATOM 1522 O O . ALA A 1 189 ? -9.766 -35.5 -2.889 1 95.06 189 ALA A O 1
ATOM 1523 N N . ARG A 1 190 ? -10.633 -37.406 -3.451 1 93.75 190 ARG A N 1
ATOM 1524 C CA . ARG A 1 190 ? -10.852 -37.875 -2.092 1 93.75 190 ARG A CA 1
ATOM 1525 C C . ARG A 1 190 ? -9.523 -38.219 -1.403 1 93.75 190 ARG A C 1
ATOM 1527 O O . ARG A 1 190 ? -9.406 -38.062 -0.183 1 93.75 190 ARG A O 1
ATOM 1534 N N . LYS A 1 191 ? -8.617 -38.594 -2.209 1 96.12 191 LYS A N 1
ATOM 1535 C CA . LYS A 1 191 ? -7.359 -39.062 -1.617 1 96.12 191 LYS A CA 1
ATOM 1536 C C . LYS A 1 191 ? -6.27 -38 -1.767 1 96.12 191 LYS A C 1
ATOM 1538 O O . LYS A 1 191 ? -5.113 -38.219 -1.412 1 96.12 191 LYS A O 1
ATOM 1543 N N . GLU A 1 192 ? -6.637 -36.938 -2.346 1 96.5 192 GLU A N 1
ATOM 1544 C CA . GLU A 1 192 ? -5.691 -35.812 -2.482 1 96.5 192 GLU A CA 1
ATOM 1545 C C . GLU A 1 192 ? -5.32 -35.25 -1.121 1 96.5 192 GLU A C 1
ATOM 1547 O O . GLU A 1 192 ? -6.195 -35 -0.285 1 96.5 192 GLU A O 1
ATOM 1552 N N . GLN A 1 193 ? -4.039 -35.062 -0.905 1 95.81 193 GLN A N 1
ATOM 1553 C CA . GLN A 1 193 ? -3.582 -34.406 0.321 1 95.81 193 GLN A CA 1
ATOM 1554 C C . GLN A 1 193 ? -3.004 -33.031 0.03 1 95.81 193 GLN A C 1
ATOM 1556 O O . GLN A 1 193 ? -2.031 -32.906 -0.717 1 95.81 193 GLN A O 1
ATOM 1561 N N . LYS A 1 194 ? -3.582 -32.125 0.671 1 94.5 194 LYS A N 1
ATOM 1562 C CA . LYS A 1 194 ? -3.146 -30.734 0.5 1 94.5 194 LYS A CA 1
ATOM 1563 C C . LYS A 1 194 ? -1.929 -30.438 1.368 1 94.5 194 LYS A C 1
ATOM 1565 O O . LYS A 1 194 ? -1.869 -30.844 2.529 1 94.5 194 LYS A O 1
ATOM 1570 N N . LYS A 1 195 ? -0.936 -29.812 0.744 1 95.75 195 LYS A N 1
ATOM 1571 C CA . LYS A 1 195 ? 0.237 -29.281 1.435 1 95.75 195 LYS A CA 1
ATOM 1572 C C . LYS A 1 195 ? 0.497 -27.828 1.047 1 95.75 195 LYS A C 1
ATOM 1574 O O . LYS A 1 195 ? 1.393 -27.547 0.249 1 95.75 195 LYS A O 1
ATOM 1579 N N . GLY A 1 196 ? -0.255 -26.922 1.773 1 96.06 196 GLY A N 1
ATOM 1580 C CA . GLY A 1 196 ? -0.144 -25.516 1.438 1 96.06 196 GLY A CA 1
ATOM 1581 C C . GLY A 1 196 ? -0.568 -25.203 0.016 1 96.06 196 GLY A C 1
ATOM 1582 O O . GLY A 1 196 ? -1.708 -25.469 -0.37 1 96.06 196 GLY A O 1
ATOM 1583 N N . LEU A 1 197 ? 0.405 -24.797 -0.822 1 97.12 197 LEU A N 1
ATOM 1584 C CA . LEU A 1 197 ? 0.122 -24.375 -2.188 1 97.12 197 LEU A CA 1
ATOM 1585 C C . LEU A 1 197 ? 0.172 -25.547 -3.15 1 97.12 197 LEU A C 1
ATOM 1587 O O . LEU A 1 197 ? -0.152 -25.406 -4.332 1 97.12 197 LEU A O 1
ATOM 1591 N N . THR A 1 198 ? 0.591 -26.656 -2.686 1 97.5 198 THR A N 1
ATOM 1592 C CA . THR A 1 198 ? 0.747 -27.812 -3.545 1 97.5 198 THR A CA 1
ATOM 1593 C C . THR A 1 198 ? 0.05 -29.031 -2.938 1 97.5 198 THR A C 1
ATOM 1595 O O . THR A 1 198 ? -0.69 -28.906 -1.961 1 97.5 198 THR A O 1
ATOM 1598 N N . THR A 1 199 ? 0.161 -30.172 -3.699 1 97.19 199 THR A N 1
ATOM 1599 C CA . THR A 1 199 ? -0.594 -31.344 -3.277 1 97.19 199 THR A CA 1
ATOM 1600 C C . THR A 1 199 ? 0.208 -32.625 -3.52 1 97.19 199 THR A C 1
ATOM 1602 O O . THR A 1 199 ? 1.168 -32.625 -4.293 1 97.19 199 THR A O 1
ATOM 1605 N N . SER A 1 200 ? -0.093 -33.594 -2.732 1 97.38 200 SER A N 1
ATOM 1606 C CA . SER A 1 200 ? 0.29 -35 -3 1 97.38 200 SER A CA 1
ATOM 1607 C C . SER A 1 200 ? -0.901 -35.812 -3.482 1 97.38 200 SER A C 1
ATOM 1609 O O . SER A 1 200 ? -2.031 -35.594 -3.043 1 97.38 200 SER A O 1
ATOM 1611 N N . GLU A 1 201 ? -0.545 -36.719 -4.387 1 97.94 201 GLU A N 1
ATOM 1612 C CA . GLU A 1 201 ? -1.657 -37.281 -5.148 1 97.94 201 GLU A CA 1
ATOM 1613 C C . GLU A 1 201 ? -1.647 -38.812 -5.094 1 97.94 201 GLU A C 1
ATOM 1615 O O . GLU A 1 201 ? -0.591 -39.406 -4.934 1 97.94 201 GLU A O 1
ATOM 1620 N N . THR A 1 202 ? -2.85 -39.375 -5.121 1 98.12 202 THR A N 1
ATOM 1621 C CA . THR A 1 202 ? -3.1 -40.781 -5.434 1 98.12 202 THR A CA 1
ATOM 1622 C C . THR A 1 202 ? -3.875 -40.906 -6.742 1 98.12 202 THR A C 1
ATOM 1624 O O . THR A 1 202 ? -4.902 -40.25 -6.93 1 98.12 202 THR A O 1
ATOM 1627 N N . LEU A 1 203 ? -3.346 -41.719 -7.613 1 98.25 203 LEU A N 1
ATOM 1628 C CA . LEU A 1 203 ? -3.998 -41.938 -8.898 1 98.25 203 LEU A CA 1
ATOM 1629 C C . LEU A 1 203 ? -4.844 -43.188 -8.891 1 98.25 203 LEU A C 1
ATOM 1631 O O . LEU A 1 203 ? -4.418 -44.219 -8.359 1 98.25 203 LEU A O 1
ATOM 1635 N N . VAL A 1 204 ? -6.047 -43.094 -9.438 1 98.12 204 VAL A N 1
ATOM 1636 C CA . VAL A 1 204 ? -6.977 -44.219 -9.484 1 98.12 204 VAL A CA 1
ATOM 1637 C C . VAL A 1 204 ? -7.5 -44.375 -10.906 1 98.12 204 VAL A C 1
ATOM 1639 O O . VAL A 1 204 ? -7.559 -43.438 -11.68 1 98.12 204 VAL A O 1
ATOM 1642 N N . CYS A 1 205 ? -7.816 -45.594 -11.242 1 97.88 205 CYS A N 1
ATOM 1643 C CA . CYS A 1 205 ? -8.391 -45.875 -12.555 1 97.88 205 CYS A CA 1
ATOM 1644 C C . CYS A 1 205 ? -9.867 -45.5 -12.586 1 97.88 205 CYS A C 1
ATOM 1646 O O . CYS A 1 205 ? -10.578 -45.656 -11.594 1 97.88 205 CYS A O 1
ATOM 1648 N N . ASN A 1 206 ? -10.383 -45.031 -13.617 1 94.44 206 ASN A N 1
ATOM 1649 C CA . ASN A 1 206 ? -11.781 -44.625 -13.734 1 94.44 206 ASN A CA 1
ATOM 1650 C C . ASN A 1 206 ? -12.68 -45.844 -13.984 1 94.44 206 ASN A C 1
ATOM 1652 O O . ASN A 1 206 ? -13.906 -45.75 -13.867 1 94.44 206 ASN A O 1
ATOM 1656 N N . GLU A 1 207 ? -12.102 -47.094 -14.281 1 95.62 207 GLU A N 1
ATOM 1657 C CA . GLU A 1 207 ? -12.906 -48.25 -14.68 1 95.62 207 GLU A CA 1
ATOM 1658 C C . GLU A 1 207 ? -12.711 -49.406 -13.711 1 95.62 207 GLU A C 1
ATOM 1660 O O . GLU A 1 207 ? -13.562 -50.312 -13.625 1 95.62 207 GLU A O 1
ATOM 1665 N N . CYS A 1 208 ? -11.578 -49.5 -13.141 1 96.5 208 CYS A N 1
ATOM 1666 C CA . CYS A 1 208 ? -11.312 -50.625 -12.234 1 96.5 208 CYS A CA 1
ATOM 1667 C C . CYS A 1 208 ? -10.875 -50.125 -10.867 1 96.5 208 CYS A C 1
ATOM 1669 O O . CYS A 1 208 ? -10.953 -48.938 -10.586 1 96.5 208 CYS A O 1
ATOM 1671 N N . ASN A 1 209 ? -10.43 -51.031 -9.93 1 94.38 209 ASN A N 1
ATOM 1672 C CA . ASN A 1 209 ? -10.133 -50.656 -8.547 1 94.38 209 ASN A CA 1
ATOM 1673 C C . ASN A 1 209 ? -8.648 -50.375 -8.344 1 94.38 209 ASN A C 1
ATOM 1675 O O . ASN A 1 209 ? -8.148 -50.438 -7.219 1 94.38 209 ASN A O 1
ATOM 1679 N N . TYR A 1 210 ? -7.969 -50.031 -9.461 1 97.5 210 TYR A N 1
ATOM 1680 C CA . TYR A 1 210 ? -6.547 -49.75 -9.359 1 97.5 210 TYR A CA 1
ATOM 1681 C C . TYR A 1 210 ? -6.316 -48.438 -8.602 1 97.5 210 TYR A C 1
ATOM 1683 O O . TYR A 1 210 ? -7.027 -47.469 -8.812 1 97.5 210 TYR A O 1
ATOM 1691 N N . GLU A 1 211 ? -5.316 -48.469 -7.711 1 97.69 211 GLU A N 1
ATOM 1692 C CA . GLU A 1 211 ? -4.844 -47.312 -6.953 1 97.69 211 GLU A CA 1
ATOM 1693 C C . GLU A 1 211 ? -3.316 -47.25 -6.93 1 97.69 211 GLU A C 1
ATOM 1695 O O . GLU A 1 211 ? -2.66 -48.25 -6.598 1 97.69 211 GLU A O 1
ATOM 1700 N N . SER A 1 212 ? -2.816 -46.125 -7.371 1 97.94 212 SER A N 1
ATOM 1701 C CA . SER A 1 212 ? -1.367 -45.969 -7.324 1 97.94 212 SER A CA 1
ATOM 1702 C C . SER A 1 212 ? -0.887 -45.688 -5.902 1 97.94 212 SER A C 1
ATOM 1704 O O . SER A 1 212 ? -1.68 -45.312 -5.039 1 97.94 212 SER A O 1
ATOM 1706 N N . PRO A 1 213 ? 0.414 -45.875 -5.691 1 95.81 213 PRO A N 1
ATOM 1707 C CA . PRO A 1 213 ? 0.964 -45.344 -4.441 1 95.81 213 PRO A CA 1
ATOM 1708 C C . PRO A 1 213 ? 0.827 -43.844 -4.328 1 95.81 213 PRO A C 1
ATOM 1710 O O . PRO A 1 213 ? 0.833 -43.125 -5.344 1 95.81 213 PRO A O 1
ATOM 1713 N N . HIS A 1 214 ? 0.72 -43.406 -3.1 1 96.88 214 HIS A N 1
ATOM 1714 C CA . HIS A 1 214 ? 0.656 -41.969 -2.836 1 96.88 214 HIS A CA 1
ATOM 1715 C C . HIS A 1 214 ? 1.992 -41.312 -3.127 1 96.88 214 HIS A C 1
ATOM 1717 O O . HIS A 1 214 ? 3.045 -41.781 -2.713 1 96.88 214 HIS A O 1
ATOM 1723 N N . SER A 1 215 ? 1.963 -40.219 -3.938 1 96.56 215 SER A N 1
ATOM 1724 C CA . SER A 1 215 ? 3.209 -39.594 -4.348 1 96.56 215 SER A CA 1
ATOM 1725 C C . SER A 1 215 ? 3.123 -38.062 -4.211 1 96.56 215 SER A C 1
ATOM 1727 O O . SER A 1 215 ? 2.078 -37.469 -4.48 1 96.56 215 SER A O 1
ATOM 1729 N N . LYS A 1 216 ? 4.273 -37.469 -3.852 1 96.56 216 LYS A N 1
ATOM 1730 C CA . LYS A 1 216 ? 4.391 -36.031 -3.803 1 96.56 216 LYS A CA 1
ATOM 1731 C C . LYS A 1 216 ? 4.633 -35.438 -5.195 1 96.56 216 LYS A C 1
ATOM 1733 O O . LYS A 1 216 ? 5.547 -35.875 -5.902 1 96.56 216 LYS A O 1
ATOM 1738 N N . PHE A 1 217 ? 3.857 -34.469 -5.578 1 98.19 217 PHE A N 1
ATOM 1739 C CA . PHE A 1 217 ? 4.055 -33.812 -6.863 1 98.19 217 PHE A CA 1
ATOM 1740 C C . PHE A 1 217 ? 4.848 -32.531 -6.691 1 98.19 217 PHE A C 1
ATOM 1742 O O . PHE A 1 217 ? 4.609 -31.547 -7.406 1 98.19 217 PHE A O 1
ATOM 1749 N N . TYR A 1 218 ? 5.645 -32.438 -5.703 1 97.69 218 TYR A N 1
ATOM 1750 C CA . TYR A 1 218 ? 6.477 -31.281 -5.383 1 97.69 218 TYR A CA 1
ATOM 1751 C C . TYR A 1 218 ? 7.797 -31.719 -4.762 1 97.69 218 TYR A C 1
ATOM 1753 O O . TYR A 1 218 ? 7.934 -32.875 -4.32 1 97.69 218 TYR A O 1
ATOM 1761 N N . GLY A 1 219 ? 8.797 -30.766 -4.816 1 95.75 219 GLY A N 1
ATOM 1762 C CA . GLY A 1 219 ? 10.039 -30.984 -4.094 1 95.75 219 GLY A CA 1
ATOM 1763 C C . GLY A 1 219 ? 9.961 -30.578 -2.633 1 95.75 219 GLY A C 1
ATOM 1764 O O . GLY A 1 219 ? 9.031 -29.875 -2.23 1 95.75 219 GLY A O 1
ATOM 1765 N N . VAL A 1 220 ? 10.898 -31.078 -1.843 1 94.94 220 VAL A N 1
ATOM 1766 C CA . VAL A 1 220 ? 10.961 -30.734 -0.427 1 94.94 220 VAL A CA 1
ATOM 1767 C C . VAL A 1 220 ? 12.195 -29.875 -0.156 1 94.94 220 VAL A C 1
ATOM 1769 O O . VAL A 1 220 ? 13.227 -30.031 -0.819 1 94.94 220 VAL A O 1
ATOM 1772 N N . VAL A 1 221 ? 12.094 -29 0.808 1 95 221 VAL A N 1
ATOM 1773 C CA . VAL A 1 221 ? 13.195 -28.125 1.188 1 95 221 VAL A CA 1
ATOM 1774 C C . VAL A 1 221 ? 14.172 -28.891 2.076 1 95 221 VAL A C 1
ATOM 1776 O O . VAL A 1 221 ? 13.781 -29.453 3.096 1 95 221 VAL A O 1
ATOM 1779 N N . PRO A 1 222 ? 15.375 -28.891 1.689 1 89.56 222 PRO A N 1
ATOM 1780 C CA . PRO A 1 222 ? 16.359 -29.531 2.568 1 89.56 222 PRO A CA 1
ATOM 1781 C C . PRO A 1 222 ? 16.484 -28.812 3.914 1 89.56 222 PRO A C 1
ATOM 1783 O O . PRO A 1 222 ? 16.391 -27.594 3.986 1 89.56 222 PRO A O 1
ATOM 1786 N N . SER A 1 223 ? 16.625 -29.547 4.949 1 84.06 223 SER A N 1
ATOM 1787 C CA . SER A 1 223 ? 16.766 -28.969 6.277 1 84.06 223 SER A CA 1
ATOM 1788 C C . SER A 1 223 ? 18.125 -28.312 6.449 1 84.06 223 SER A C 1
ATOM 1790 O O . SER A 1 223 ? 19.125 -28.766 5.875 1 84.06 223 SER A O 1
ATOM 1792 N N . ASP A 1 224 ? 18.109 -27.156 7.262 1 73.81 224 ASP A N 1
ATOM 1793 C CA . ASP A 1 224 ? 19.359 -26.484 7.594 1 73.81 224 ASP A CA 1
ATOM 1794 C C . ASP A 1 224 ? 20.266 -27.406 8.422 1 73.81 224 ASP A C 1
ATOM 1796 O O . ASP A 1 224 ? 21.484 -27.328 8.32 1 73.81 224 ASP A O 1
ATOM 1800 N N . GLU A 1 225 ? 19.547 -28.156 9.305 1 69.62 225 GLU A N 1
ATOM 1801 C CA . GLU A 1 225 ? 20.266 -29.078 10.164 1 69.62 225 GLU A CA 1
ATOM 1802 C C . GLU A 1 225 ? 20.156 -30.516 9.656 1 69.62 225 GLU A C 1
ATOM 1804 O O . GLU A 1 225 ? 19.047 -31.047 9.5 1 69.62 225 GLU A O 1
ATOM 1809 N N . PRO A 1 226 ? 21.375 -31.047 9.312 1 67.31 226 PRO A N 1
ATOM 1810 C CA . PRO A 1 226 ? 21.312 -32.438 8.852 1 67.31 226 PRO A CA 1
ATOM 1811 C C . PRO A 1 226 ? 20.656 -33.375 9.867 1 67.31 226 PRO A C 1
ATOM 1813 O O . PRO A 1 226 ? 20.922 -33.25 11.07 1 67.31 226 PRO A O 1
ATOM 1816 N N . GLY A 1 227 ? 19.672 -34.156 9.477 1 62.69 227 GLY A N 1
ATOM 1817 C CA . GLY A 1 227 ? 19.094 -35.188 10.32 1 62.69 227 GLY A CA 1
ATOM 1818 C C . GLY A 1 227 ? 17.828 -34.75 11.039 1 62.69 227 GLY A C 1
ATOM 1819 O O . GLY A 1 227 ? 17.281 -35.5 11.852 1 62.69 227 GLY A O 1
ATOM 1820 N N . LYS A 1 228 ? 17.5 -33.469 10.984 1 67.19 228 LYS A N 1
ATOM 1821 C CA . LYS A 1 228 ? 16.312 -33.031 11.727 1 67.19 228 LYS A CA 1
ATOM 1822 C C . LYS A 1 228 ? 15.086 -33.875 11.352 1 67.19 228 LYS A C 1
ATOM 1824 O O . LYS A 1 228 ? 14.805 -34.062 10.164 1 67.19 228 LYS A O 1
ATOM 1829 N N . ARG A 1 229 ? 14.43 -34.5 12.391 1 67.81 229 ARG A N 1
ATOM 1830 C CA . ARG A 1 229 ? 13.227 -35.312 12.227 1 67.81 229 ARG A CA 1
ATOM 1831 C C . ARG A 1 229 ? 11.984 -34.438 12.109 1 67.81 229 ARG A C 1
ATOM 1833 O O . ARG A 1 229 ? 12.016 -33.25 12.469 1 67.81 229 ARG A O 1
ATOM 1840 N N . GLY A 1 230 ? 10.961 -34.75 11.094 1 75 230 GLY A N 1
ATOM 1841 C CA . GLY A 1 230 ? 9.672 -34.094 10.938 1 75 230 GLY A CA 1
ATOM 1842 C C . GLY A 1 230 ? 9.312 -33.812 9.492 1 75 230 GLY A C 1
ATOM 1843 O O . GLY A 1 230 ? 10.117 -34.062 8.594 1 75 230 GLY A O 1
ATOM 1844 N N . PRO A 1 231 ? 8.133 -33.344 9.422 1 82.75 231 PRO A N 1
ATOM 1845 C CA . PRO A 1 231 ? 7.699 -33.094 8.047 1 82.75 231 PRO A CA 1
ATOM 1846 C C . PRO A 1 231 ? 8.445 -31.938 7.395 1 82.75 231 PRO A C 1
ATOM 1848 O O . PRO A 1 231 ? 8.641 -30.891 8.031 1 82.75 231 PRO A O 1
ATOM 1851 N N . LYS A 1 232 ? 9.023 -32.188 6.262 1 89.31 232 LYS A N 1
ATOM 1852 C CA . LYS A 1 232 ? 9.766 -31.156 5.523 1 89.31 232 LYS A CA 1
ATOM 1853 C C . LYS A 1 232 ? 8.828 -30.203 4.797 1 89.31 232 LYS A C 1
ATOM 1855 O O . LYS A 1 232 ? 7.727 -30.594 4.395 1 89.31 232 LYS A O 1
ATOM 1860 N N . VAL A 1 233 ? 9.312 -29.031 4.691 1 93.81 233 VAL A N 1
ATOM 1861 C CA . VAL A 1 233 ? 8.523 -27.984 4.031 1 93.81 233 VAL A CA 1
ATOM 1862 C C . VAL A 1 233 ? 8.508 -28.234 2.523 1 93.81 233 VAL A C 1
ATOM 1864 O O . VAL A 1 233 ? 9.531 -28.594 1.938 1 93.81 233 VAL A O 1
ATOM 1867 N N . ALA A 1 234 ? 7.289 -28.109 1.911 1 97.12 234 ALA A N 1
ATOM 1868 C CA . ALA A 1 234 ? 7.195 -28.172 0.456 1 97.12 234 ALA A CA 1
ATOM 1869 C C . ALA A 1 234 ? 7.848 -26.953 -0.193 1 97.12 234 ALA A C 1
ATOM 1871 O O . ALA A 1 234 ? 7.695 -25.828 0.287 1 97.12 234 ALA A O 1
ATOM 1872 N N . GLU A 1 235 ? 8.547 -27.109 -1.286 1 97.69 235 GLU A N 1
ATOM 1873 C CA . GLU A 1 235 ? 9.289 -26.047 -1.973 1 97.69 235 GLU A CA 1
ATOM 1874 C C . GLU A 1 235 ? 8.367 -24.891 -2.348 1 97.69 235 GLU A C 1
ATOM 1876 O O . GLU A 1 235 ? 8.719 -23.719 -2.145 1 97.69 235 GLU A O 1
ATOM 1881 N N . PRO A 1 236 ? 7.145 -25.156 -2.857 1 98 236 PRO A N 1
ATOM 1882 C CA . PRO A 1 236 ? 6.281 -24.031 -3.23 1 98 236 PRO A CA 1
ATOM 1883 C C . PRO A 1 236 ? 5.879 -23.188 -2.033 1 98 236 PRO A C 1
ATOM 1885 O O . PRO A 1 236 ? 5.656 -21.969 -2.18 1 98 236 PRO A O 1
ATOM 1888 N N . ASN A 1 237 ? 5.805 -23.766 -0.888 1 98.06 237 ASN A N 1
ATOM 1889 C CA . ASN A 1 237 ? 5.438 -23.016 0.304 1 98.06 237 ASN A CA 1
ATOM 1890 C C . ASN A 1 237 ? 6.559 -22.062 0.73 1 98.06 237 ASN A C 1
ATOM 1892 O O . ASN A 1 237 ? 6.293 -20.953 1.186 1 98.06 237 ASN A O 1
ATOM 1896 N N . MET A 1 238 ? 7.734 -22.531 0.588 1 98 238 MET A N 1
ATOM 1897 C CA . MET A 1 238 ? 8.875 -21.672 0.868 1 98 238 MET A CA 1
ATOM 1898 C C . MET A 1 238 ? 9 -20.578 -0.198 1 98 238 MET A C 1
ATOM 1900 O O . MET A 1 238 ? 9.297 -19.422 0.117 1 98 238 MET A O 1
ATOM 1904 N N . ALA A 1 239 ? 8.812 -20.969 -1.431 1 98.5 239 ALA A N 1
ATOM 1905 C CA . ALA A 1 239 ? 8.844 -20.016 -2.529 1 98.5 239 ALA A CA 1
ATOM 1906 C C . ALA A 1 239 ? 7.801 -18.922 -2.332 1 98.5 239 ALA A C 1
ATOM 1908 O O . ALA A 1 239 ? 8.031 -17.766 -2.691 1 98.5 239 ALA A O 1
ATOM 1909 N N . ALA A 1 240 ? 6.68 -19.297 -1.798 1 98.31 240 ALA A N 1
ATOM 1910 C CA . ALA A 1 240 ? 5.617 -18.32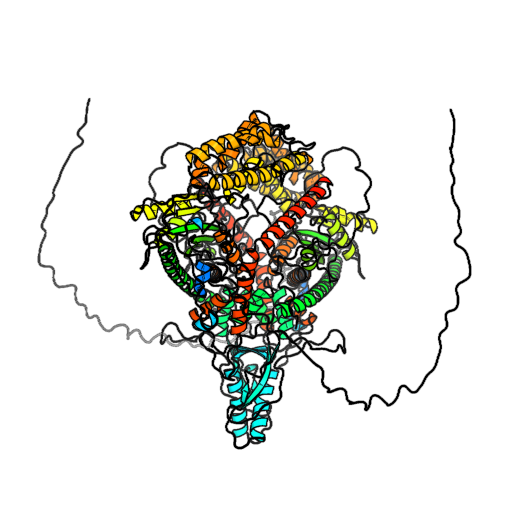8 -1.505 1 98.31 240 ALA A CA 1
ATOM 1911 C C . ALA A 1 240 ? 6.098 -17.266 -0.522 1 98.31 240 ALA A C 1
ATOM 1913 O O . ALA A 1 240 ? 5.68 -16.109 -0.596 1 98.31 240 ALA A O 1
ATOM 1914 N N . GLN A 1 241 ? 6.941 -17.703 0.415 1 98.31 241 GLN A N 1
ATOM 1915 C CA . GLN A 1 241 ? 7.488 -16.719 1.353 1 98.31 241 GLN A CA 1
ATOM 1916 C C . GLN A 1 241 ? 8.375 -15.711 0.635 1 98.31 241 GLN A C 1
ATOM 1918 O O . GLN A 1 241 ? 8.289 -14.508 0.895 1 98.31 241 GLN A O 1
ATOM 1923 N N . VAL A 1 242 ? 9.188 -16.141 -0.3 1 98.44 242 VAL A N 1
ATOM 1924 C CA . VAL A 1 242 ? 10.016 -15.242 -1.099 1 98.44 242 VAL A CA 1
ATOM 1925 C C . VAL A 1 242 ? 9.133 -14.234 -1.838 1 98.44 242 VAL A C 1
ATOM 1927 O O . VAL A 1 242 ? 9.422 -13.039 -1.846 1 98.44 242 VAL A O 1
ATOM 1930 N N . ALA A 1 243 ? 8.078 -14.789 -2.363 1 97.5 243 ALA A N 1
ATOM 1931 C CA . ALA A 1 243 ? 7.141 -13.945 -3.102 1 97.5 243 ALA A CA 1
ATOM 1932 C C . ALA A 1 243 ? 6.512 -12.891 -2.193 1 97.5 243 ALA A C 1
ATOM 1934 O O . ALA A 1 243 ? 6.438 -11.719 -2.553 1 97.5 243 ALA A O 1
ATOM 1935 N N . MET A 1 244 ? 6.086 -13.289 -1.041 1 96.06 244 MET A N 1
ATOM 1936 C CA . MET A 1 244 ? 5.418 -12.391 -0.101 1 96.06 244 MET A CA 1
ATOM 1937 C C . MET A 1 244 ? 6.375 -11.305 0.383 1 96.06 244 MET A C 1
ATOM 1939 O O . MET A 1 244 ? 5.992 -10.141 0.5 1 96.06 244 MET A O 1
ATOM 1943 N N . PHE A 1 245 ? 7.605 -11.656 0.584 1 97 245 PHE A N 1
ATOM 1944 C CA . PHE A 1 245 ? 8.57 -10.703 1.119 1 97 245 PHE A CA 1
ATOM 1945 C C . PHE A 1 245 ? 9.078 -9.773 0.025 1 97 245 PHE A C 1
ATOM 1947 O O . PHE A 1 245 ? 9.703 -8.75 0.313 1 97 245 PHE A O 1
ATOM 1954 N N . ASN A 1 246 ? 8.797 -10.117 -1.263 1 94.31 246 ASN A N 1
ATOM 1955 C CA . ASN A 1 246 ? 9.148 -9.25 -2.379 1 94.31 246 ASN A CA 1
ATOM 1956 C C . ASN A 1 246 ? 7.973 -8.375 -2.801 1 94.31 246 ASN A C 1
ATOM 1958 O O . ASN A 1 246 ? 8.047 -7.668 -3.809 1 94.31 246 ASN A O 1
ATOM 1962 N N . SER A 1 247 ? 6.938 -8.445 -2.078 1 92.56 247 SER A N 1
ATOM 1963 C CA . SER A 1 247 ? 5.699 -7.73 -2.375 1 92.56 247 SER A CA 1
ATOM 1964 C C . SER A 1 247 ? 5.031 -7.23 -1.1 1 92.56 247 SER A C 1
ATOM 1966 O O . SER A 1 247 ? 5.461 -7.57 0.006 1 92.56 247 SER A O 1
ATOM 1968 N N . PRO A 1 248 ? 3.996 -6.359 -1.243 1 90.38 248 PRO A N 1
ATOM 1969 C CA . PRO A 1 248 ? 3.322 -5.871 -0.038 1 90.38 248 PRO A CA 1
ATOM 1970 C C . PRO A 1 248 ? 2.316 -6.871 0.523 1 90.38 248 PRO A C 1
ATOM 1972 O O . PRO A 1 248 ? 1.751 -6.648 1.598 1 90.38 248 PRO A O 1
ATOM 1975 N N . ILE A 1 249 ? 2.15 -8.047 -0.059 1 92 249 ILE A N 1
ATOM 1976 C CA . ILE A 1 249 ? 1.049 -8.922 0.319 1 92 249 ILE A CA 1
ATOM 1977 C C . ILE A 1 249 ? 1.463 -9.789 1.506 1 92 249 ILE A C 1
ATOM 1979 O O . ILE A 1 249 ? 2.645 -10.102 1.671 1 92 249 ILE A O 1
ATOM 1983 N N . GLY A 1 250 ? 0.491 -10.07 2.373 1 92.06 250 GLY A N 1
ATOM 1984 C CA . GLY A 1 250 ? 0.651 -10.992 3.482 1 92.06 250 GLY A CA 1
ATOM 1985 C C . GLY A 1 250 ? -0.107 -12.297 3.287 1 92.06 250 GLY A C 1
ATOM 1986 O O . GLY A 1 250 ? -0.557 -12.594 2.18 1 92.06 250 GLY A O 1
ATOM 1987 N N . PRO A 1 251 ? -0.205 -13.094 4.305 1 92.19 251 PRO A N 1
ATOM 1988 C CA . PRO A 1 251 ? -0.847 -14.406 4.211 1 92.19 251 PRO A CA 1
ATOM 1989 C C . PRO A 1 251 ? -2.299 -14.32 3.746 1 92.19 251 PRO A C 1
ATOM 1991 O O . PRO A 1 251 ? -2.732 -15.117 2.914 1 92.19 251 PRO A O 1
ATOM 1994 N N . GLN A 1 252 ? -3 -13.344 4.184 1 91.88 252 GLN A N 1
ATOM 1995 C CA . GLN A 1 252 ? -4.41 -13.227 3.838 1 91.88 252 GLN A CA 1
ATOM 1996 C C . GLN A 1 252 ? -4.594 -12.992 2.342 1 91.88 252 GLN A C 1
ATOM 1998 O O . GLN A 1 252 ? -5.41 -13.656 1.697 1 91.88 252 GLN A O 1
ATOM 2003 N N . VAL A 1 253 ? -3.848 -12.102 1.841 1 93.5 253 VAL A N 1
ATOM 2004 C CA . VAL A 1 253 ? -3.998 -11.75 0.431 1 93.5 253 VAL A CA 1
ATOM 2005 C C . VAL A 1 253 ? -3.461 -12.891 -0.439 1 93.5 253 VAL A C 1
ATOM 2007 O O . VAL A 1 253 ? -4.004 -13.164 -1.513 1 93.5 253 VAL A O 1
ATOM 2010 N N . LEU A 1 254 ? -2.41 -13.547 0.016 1 96.06 254 LEU A N 1
ATOM 2011 C CA . LEU A 1 254 ? -1.91 -14.688 -0.74 1 96.06 254 LEU A CA 1
ATOM 2012 C C . LEU A 1 254 ? -2.975 -15.773 -0.853 1 96.06 254 LEU A C 1
ATOM 2014 O O . LEU A 1 254 ? -3.107 -16.406 -1.898 1 96.06 254 LEU A O 1
ATOM 2018 N N . ARG A 1 255 ? -3.697 -15.984 0.211 1 96.75 255 ARG A N 1
ATOM 2019 C CA . ARG A 1 255 ? -4.797 -16.953 0.182 1 96.75 255 ARG A CA 1
ATOM 2020 C C . ARG A 1 255 ? -5.852 -16.531 -0.839 1 96.75 255 ARG A C 1
ATOM 2022 O O . ARG A 1 255 ? -6.375 -17.375 -1.569 1 96.75 255 ARG A O 1
ATOM 2029 N N . GLU A 1 256 ? -6.18 -15.281 -0.895 1 96.69 256 GLU A N 1
ATOM 2030 C CA . GLU A 1 256 ? -7.148 -14.773 -1.863 1 96.69 256 GLU A CA 1
ATOM 2031 C C . GLU A 1 256 ? -6.652 -14.969 -3.293 1 96.69 256 GLU A C 1
ATOM 2033 O O . GLU A 1 256 ? -7.434 -15.312 -4.184 1 96.69 256 GLU A O 1
ATOM 2038 N N . VAL A 1 257 ? -5.344 -14.758 -3.467 1 96.88 257 VAL A N 1
ATOM 2039 C CA . VAL A 1 257 ? -4.742 -14.945 -4.785 1 96.88 257 VAL A CA 1
ATOM 2040 C C . VAL A 1 257 ? -4.844 -16.406 -5.195 1 96.88 257 VAL A C 1
ATOM 2042 O O . VAL A 1 257 ? -5.262 -16.719 -6.312 1 96.88 257 VAL A O 1
ATOM 2045 N N . ALA A 1 258 ? -4.508 -17.25 -4.27 1 98.19 258 ALA A N 1
ATOM 2046 C CA . ALA A 1 258 ? -4.59 -18.688 -4.543 1 98.19 258 ALA A CA 1
ATOM 2047 C C . ALA A 1 258 ? -6.02 -19.109 -4.863 1 98.19 258 ALA A C 1
ATOM 2049 O O . ALA A 1 258 ? -6.254 -19.875 -5.805 1 98.19 258 ALA A O 1
ATOM 2050 N N . ALA A 1 259 ? -6.926 -18.547 -4.121 1 98.25 259 ALA A N 1
ATOM 2051 C CA . ALA A 1 259 ? -8.328 -18.875 -4.355 1 98.25 259 ALA A CA 1
ATOM 2052 C C . ALA A 1 259 ? -8.781 -18.391 -5.73 1 98.25 259 ALA A C 1
ATOM 2054 O O . ALA A 1 259 ? -9.438 -19.125 -6.469 1 98.25 259 ALA A O 1
ATOM 2055 N N . ALA A 1 260 ? -8.43 -17.203 -6.043 1 98.12 260 ALA A N 1
ATOM 2056 C CA . ALA A 1 260 ? -8.797 -16.641 -7.34 1 98.12 260 ALA A CA 1
ATOM 2057 C C . ALA A 1 260 ? -8.242 -17.484 -8.477 1 98.12 260 ALA A C 1
ATOM 2059 O O . ALA A 1 260 ? -8.883 -17.641 -9.523 1 98.12 260 ALA A O 1
ATOM 2060 N N . LEU A 1 261 ? -7.062 -18.078 -8.281 1 98.12 261 LEU A N 1
ATOM 2061 C CA . LEU A 1 261 ? -6.395 -18.875 -9.305 1 98.12 261 LEU A CA 1
ATOM 2062 C C . LEU A 1 261 ? -6.938 -20.297 -9.32 1 98.12 261 LEU A C 1
ATOM 2064 O O . LEU A 1 261 ? -6.559 -21.094 -10.18 1 98.12 261 LEU A O 1
ATOM 2068 N N . ASP A 1 262 ? -7.789 -20.641 -8.383 1 98.19 262 ASP A N 1
ATOM 2069 C CA . ASP A 1 262 ? -8.383 -21.969 -8.242 1 98.19 262 ASP A CA 1
ATOM 2070 C C . ASP A 1 262 ? -7.312 -23.031 -7.988 1 98.19 262 ASP A C 1
ATOM 2072 O O . ASP A 1 262 ? -7.336 -24.109 -8.594 1 98.19 262 ASP A O 1
ATOM 2076 N N . ILE A 1 263 ? -6.285 -22.641 -7.207 1 97.94 263 ILE A N 1
ATOM 2077 C CA . ILE A 1 263 ? -5.277 -23.578 -6.746 1 97.94 263 ILE A CA 1
ATOM 2078 C C . ILE A 1 263 ? -5.438 -23.812 -5.246 1 97.94 263 ILE A C 1
ATOM 2080 O O . ILE A 1 263 ? -6.242 -23.156 -4.59 1 97.94 263 ILE A O 1
ATOM 2084 N N . SER A 1 264 ? -4.672 -24.781 -4.746 1 96.56 264 SER A N 1
ATOM 2085 C CA . SER A 1 264 ? -4.73 -25.094 -3.32 1 96.56 264 SER A CA 1
ATOM 2086 C C . SER A 1 264 ? -4.461 -23.859 -2.471 1 96.56 264 SER A C 1
ATOM 2088 O O . SER A 1 264 ? -3.494 -23.141 -2.707 1 96.56 264 SER A O 1
ATOM 2090 N N . VAL A 1 265 ? -5.34 -23.625 -1.476 1 97.81 265 VAL A N 1
ATOM 2091 C CA . VAL A 1 265 ? -5.234 -22.438 -0.624 1 97.81 265 VAL A CA 1
ATOM 2092 C C . VAL A 1 265 ? -4.594 -22.812 0.709 1 97.81 265 VAL A C 1
ATOM 2094 O O . VAL A 1 265 ? -5.18 -23.578 1.493 1 97.81 265 VAL A O 1
ATOM 2097 N N . PRO A 1 266 ? -3.467 -22.297 1.024 1 97.06 266 PRO A N 1
ATOM 2098 C CA . PRO A 1 266 ? -2.809 -22.625 2.289 1 97.06 266 PRO A CA 1
ATOM 2099 C C . PRO A 1 266 ? -3.551 -22.078 3.504 1 97.06 266 PRO A C 1
ATOM 2101 O O . PRO A 1 266 ? -4.359 -21.156 3.371 1 97.06 266 PRO A O 1
ATOM 2104 N N . SER A 1 267 ? -3.26 -22.656 4.59 1 95.06 267 SER A N 1
ATOM 2105 C CA . SER A 1 267 ? -3.828 -22.125 5.828 1 95.06 267 SER A CA 1
ATOM 2106 C C . SER A 1 267 ? -3.113 -20.859 6.273 1 95.06 267 SER A C 1
ATOM 2108 O O . SER A 1 267 ? -1.928 -20.672 5.992 1 95.06 267 SER A O 1
ATOM 2110 N N . THR A 1 268 ? -3.826 -20.016 6.961 1 91.5 268 THR A N 1
ATOM 2111 C CA . THR A 1 268 ? -3.248 -18.766 7.445 1 91.5 268 THR A CA 1
ATOM 2112 C C . THR A 1 268 ? -2.135 -19.031 8.453 1 91.5 268 THR A C 1
ATOM 2114 O O . THR A 1 268 ? -1.075 -18.406 8.406 1 91.5 268 THR A O 1
ATOM 2117 N N . GLY A 1 269 ? -2.387 -20 9.344 1 90.69 269 GLY A N 1
ATOM 2118 C CA . GLY A 1 269 ? -1.404 -20.328 10.367 1 90.69 269 GLY A CA 1
ATOM 2119 C C . GLY A 1 269 ? -0.117 -20.891 9.789 1 90.69 269 GLY A C 1
ATOM 2120 O O . GLY A 1 269 ? 0.976 -20.5 10.211 1 90.69 269 GLY A O 1
ATOM 2121 N N . GLY A 1 270 ? -0.288 -21.766 8.828 1 92.56 270 GLY A N 1
ATOM 2122 C CA . GLY A 1 270 ? 0.886 -22.328 8.18 1 92.56 270 GLY A CA 1
ATOM 2123 C C . GLY A 1 270 ? 1.714 -21.281 7.441 1 92.56 270 GLY A C 1
ATOM 2124 O O . GLY A 1 270 ? 2.941 -21.266 7.555 1 92.56 270 GLY A O 1
ATOM 2125 N N . LEU A 1 271 ? 1.061 -20.391 6.773 1 94.25 271 LEU A N 1
ATOM 2126 C CA . LEU A 1 271 ? 1.741 -19.328 6.043 1 94.25 271 LEU A CA 1
ATOM 2127 C C . LEU A 1 271 ? 2.465 -18.391 7.004 1 94.25 271 LEU A C 1
ATOM 2129 O O . LEU A 1 271 ? 3.611 -18.016 6.758 1 94.25 271 LEU A O 1
ATOM 2133 N N . GLN A 1 272 ? 1.836 -18.062 8.102 1 92.5 272 GLN A N 1
ATOM 2134 C CA . GLN A 1 272 ? 2.412 -17.125 9.055 1 92.5 272 GLN A CA 1
ATOM 2135 C C . GLN A 1 272 ? 3.629 -17.719 9.75 1 92.5 272 GLN A C 1
ATOM 2137 O O . GLN A 1 272 ? 4.648 -17.047 9.922 1 92.5 272 GLN A O 1
ATOM 2142 N N . ASN A 1 273 ? 3.51 -18.938 10.156 1 93.12 273 ASN A N 1
ATOM 2143 C CA . ASN A 1 273 ? 4.625 -19.609 10.82 1 93.12 273 ASN A CA 1
ATOM 2144 C C . ASN A 1 273 ? 5.855 -19.688 9.922 1 93.12 273 ASN A C 1
ATOM 2146 O O . ASN A 1 273 ? 6.969 -19.391 10.367 1 93.12 273 ASN A O 1
ATOM 2150 N N . LEU A 1 274 ? 5.609 -20.047 8.727 1 95.44 274 LEU A N 1
ATOM 2151 C CA . LEU A 1 274 ? 6.719 -20.125 7.781 1 95.44 274 LEU A CA 1
ATOM 2152 C C . LEU A 1 274 ? 7.277 -18.75 7.48 1 95.44 274 LEU A C 1
ATOM 2154 O O . LEU A 1 274 ? 8.484 -18.594 7.277 1 95.44 274 LEU A O 1
ATOM 2158 N N . ALA A 1 275 ? 6.434 -17.766 7.426 1 96.12 275 ALA A N 1
ATOM 2159 C CA . ALA A 1 275 ? 6.871 -16.391 7.215 1 96.12 275 ALA A CA 1
ATOM 2160 C C . ALA A 1 275 ? 7.789 -15.922 8.336 1 96.12 275 ALA A C 1
ATOM 2162 O O . ALA A 1 275 ? 8.781 -15.227 8.094 1 96.12 275 ALA A O 1
ATOM 2163 N N . ASN A 1 276 ? 7.461 -16.312 9.57 1 94 276 ASN A N 1
ATOM 2164 C CA . ASN A 1 276 ? 8.281 -15.953 10.719 1 94 276 ASN A CA 1
ATOM 2165 C C . ASN A 1 276 ? 9.688 -16.531 10.617 1 94 276 ASN A C 1
ATOM 2167 O O . ASN A 1 276 ? 10.672 -15.844 10.859 1 94 276 ASN A O 1
ATOM 2171 N N . LYS A 1 277 ? 9.719 -17.734 10.227 1 92.94 277 LYS A N 1
ATOM 2172 C CA . LYS A 1 277 ? 11.008 -18.391 10.062 1 92.94 277 LYS A CA 1
ATOM 2173 C C . LYS A 1 277 ? 11.805 -17.781 8.922 1 92.94 277 LYS A C 1
ATOM 2175 O O . LYS A 1 277 ? 13 -17.531 9.055 1 92.94 277 LYS A O 1
ATOM 2180 N N . TYR A 1 278 ? 11.164 -17.562 7.879 1 97 278 TYR A N 1
ATOM 2181 C CA . TYR A 1 278 ? 11.836 -17 6.715 1 97 278 TYR A CA 1
ATOM 2182 C C . TYR A 1 278 ? 12.32 -15.586 7.008 1 97 278 TYR A C 1
ATOM 2184 O O . TYR A 1 278 ? 13.359 -15.156 6.492 1 97 278 TYR A O 1
ATOM 2192 N N . SER A 1 279 ? 11.57 -14.844 7.766 1 96.56 279 SER A N 1
ATOM 2193 C CA . SER A 1 279 ? 11.977 -13.492 8.148 1 96.56 279 SER A CA 1
ATOM 2194 C C . SER A 1 279 ? 13.367 -13.5 8.773 1 96.56 279 SER A C 1
ATOM 2196 O O . SER A 1 279 ? 14.219 -12.68 8.414 1 96.56 279 SER A O 1
ATOM 2198 N N . ASP A 1 280 ? 13.594 -14.43 9.617 1 95.19 280 ASP A N 1
ATOM 2199 C CA . ASP A 1 280 ? 14.906 -14.531 10.258 1 95.19 280 ASP A CA 1
ATOM 2200 C C . ASP A 1 280 ? 16 -14.828 9.234 1 95.19 280 ASP A C 1
ATOM 2202 O O . ASP A 1 280 ? 17.094 -14.258 9.305 1 95.19 280 ASP A O 1
ATOM 2206 N N . LYS A 1 281 ? 15.688 -15.633 8.328 1 96.12 281 LYS A N 1
ATOM 2207 C CA . LYS A 1 281 ? 16.641 -15.977 7.281 1 96.12 281 LYS A CA 1
ATOM 2208 C C . LYS A 1 281 ? 16.953 -14.773 6.391 1 96.12 281 LYS A C 1
ATOM 2210 O O . LYS A 1 281 ? 18.094 -14.562 6 1 96.12 281 LYS A O 1
ATOM 2215 N N . MET A 1 282 ? 15.906 -14.07 6.113 1 97.69 282 MET A N 1
ATOM 2216 C CA . MET A 1 282 ? 16.047 -12.906 5.25 1 97.69 282 MET A CA 1
ATOM 2217 C C . MET A 1 282 ? 16.938 -11.852 5.906 1 97.69 282 MET A C 1
ATOM 2219 O O . MET A 1 282 ? 17.781 -11.234 5.234 1 97.69 282 MET A O 1
ATOM 2223 N N . VAL A 1 283 ? 16.781 -11.633 7.207 1 97.75 283 VAL A N 1
ATOM 2224 C CA . VAL A 1 283 ? 17.625 -10.695 7.945 1 97.75 283 VAL A CA 1
ATOM 2225 C C . VAL A 1 283 ? 19.078 -11.141 7.871 1 97.75 283 VAL A C 1
ATOM 2227 O O . VAL A 1 283 ? 19.969 -10.352 7.539 1 97.75 283 VAL A O 1
ATOM 2230 N N . SER A 1 284 ? 19.297 -12.414 8.086 1 97.25 284 SER A N 1
ATOM 2231 C CA . SER A 1 284 ? 20.641 -12.961 8.055 1 97.25 284 SER A CA 1
ATOM 2232 C C . SER A 1 284 ? 21.266 -12.82 6.672 1 97.25 284 SER A C 1
ATOM 2234 O O . SER A 1 284 ? 22.438 -12.422 6.547 1 97.25 284 SER A O 1
ATOM 2236 N N . LEU A 1 285 ? 20.516 -13.102 5.688 1 98.12 285 LEU A N 1
ATOM 2237 C CA . LEU A 1 285 ? 21 -13.016 4.316 1 98.12 285 LEU A CA 1
ATOM 2238 C C . LEU A 1 285 ? 21.438 -11.586 3.986 1 98.12 285 LEU A C 1
ATOM 2240 O O . LEU A 1 285 ? 22.531 -11.375 3.469 1 98.12 285 LEU A O 1
ATOM 2244 N N . ASN A 1 286 ? 20.609 -10.688 4.242 1 98.19 286 ASN A N 1
ATOM 2245 C CA . ASN A 1 286 ? 20.906 -9.312 3.855 1 98.19 286 ASN A CA 1
ATOM 2246 C C . ASN A 1 286 ? 22.047 -8.727 4.68 1 98.19 286 ASN A C 1
ATOM 2248 O O . ASN A 1 286 ? 22.812 -7.895 4.184 1 98.19 286 ASN A O 1
ATOM 2252 N N . GLU A 1 287 ? 22.094 -9.086 5.969 1 97.06 287 GLU A N 1
ATOM 2253 C CA . GLU A 1 287 ? 23.203 -8.617 6.793 1 97.06 287 GLU A CA 1
ATOM 2254 C C . GLU A 1 287 ? 24.547 -9.086 6.234 1 97.06 287 GLU A C 1
ATOM 2256 O O . GLU A 1 287 ? 25.5 -8.312 6.164 1 97.06 287 GLU A O 1
ATOM 2261 N N . LYS A 1 288 ? 24.578 -10.297 5.797 1 96.44 288 LYS A N 1
ATOM 2262 C CA . LYS A 1 288 ? 25.797 -10.82 5.176 1 96.44 288 LYS A CA 1
ATOM 2263 C C . LYS A 1 288 ? 26.094 -10.102 3.865 1 96.44 288 LYS A C 1
ATOM 2265 O O . LYS A 1 288 ? 27.25 -9.812 3.561 1 96.44 288 LYS A O 1
ATOM 2270 N N . ASP A 1 289 ? 25.062 -9.875 3.156 1 97.75 289 ASP A N 1
ATOM 2271 C CA . ASP A 1 289 ? 25.219 -9.141 1.899 1 97.75 289 ASP A CA 1
ATOM 2272 C C . ASP A 1 289 ? 25.766 -7.742 2.141 1 97.75 289 ASP A C 1
ATOM 2274 O O . ASP A 1 289 ? 26.688 -7.305 1.45 1 97.75 289 ASP A O 1
ATOM 2278 N N . MET A 1 290 ? 25.25 -7.023 3.109 1 96.94 290 MET A N 1
ATOM 2279 C CA . MET A 1 290 ? 25.688 -5.668 3.424 1 96.94 290 MET A CA 1
ATOM 2280 C C . MET A 1 290 ? 27.141 -5.676 3.924 1 96.94 290 MET A C 1
ATOM 2282 O O . MET A 1 290 ? 27.906 -4.758 3.629 1 96.94 290 MET A O 1
ATOM 2286 N N . GLU A 1 291 ? 27.484 -6.68 4.625 1 96.25 291 GLU A N 1
ATOM 2287 C CA . GLU A 1 291 ? 28.859 -6.816 5.074 1 96.25 291 GLU A CA 1
ATOM 2288 C C . GLU A 1 291 ? 29.812 -6.984 3.893 1 96.25 291 GLU A C 1
ATOM 2290 O O . GLU A 1 291 ? 30.875 -6.348 3.846 1 96.25 291 GLU A O 1
ATOM 2295 N N . ALA A 1 292 ? 29.438 -7.801 2.988 1 95.81 292 ALA A N 1
ATOM 2296 C CA . ALA A 1 292 ? 30.234 -7.992 1.787 1 95.81 292 ALA A CA 1
ATOM 2297 C C . ALA A 1 292 ? 30.344 -6.699 0.983 1 95.81 292 ALA A C 1
ATOM 2299 O O . ALA A 1 292 ? 31.391 -6.398 0.41 1 95.81 292 ALA A O 1
ATOM 2300 N N . LEU A 1 293 ? 29.312 -5.969 0.915 1 96.5 293 LEU A N 1
ATOM 2301 C CA . LEU A 1 293 ? 29.312 -4.707 0.185 1 96.5 293 LEU A CA 1
ATOM 2302 C C . LEU A 1 293 ? 30.219 -3.686 0.855 1 96.5 293 LEU A C 1
ATOM 2304 O O . LEU A 1 293 ? 30.875 -2.887 0.176 1 96.5 293 LEU A O 1
ATOM 2308 N N . ARG A 1 294 ? 30.266 -3.709 2.189 1 96.12 294 ARG A N 1
ATOM 2309 C CA . ARG A 1 294 ? 31.188 -2.824 2.9 1 96.12 294 ARG A CA 1
ATOM 2310 C C . ARG A 1 294 ? 32.625 -3.078 2.477 1 96.12 294 ARG A C 1
ATOM 2312 O O . ARG A 1 294 ? 33.375 -2.135 2.254 1 96.12 294 ARG A O 1
ATOM 2319 N N . GLU A 1 295 ? 32.938 -4.312 2.322 1 94.69 295 GLU A N 1
ATOM 2320 C CA . GLU A 1 295 ? 34.281 -4.668 1.899 1 94.69 295 GLU A CA 1
ATOM 2321 C C . GLU A 1 295 ? 34.562 -4.176 0.482 1 94.69 295 GLU A C 1
ATOM 2323 O O . GLU A 1 295 ? 35.625 -3.625 0.211 1 94.69 295 GLU A O 1
ATOM 2328 N N . THR A 1 296 ? 33.625 -4.34 -0.351 1 94.62 296 THR A N 1
ATOM 2329 C CA . THR A 1 296 ? 33.75 -3.871 -1.725 1 94.62 296 THR A CA 1
ATOM 2330 C C . THR A 1 296 ? 33.906 -2.354 -1.766 1 94.62 296 THR A C 1
ATOM 2332 O O . THR A 1 296 ? 34.719 -1.831 -2.525 1 94.62 296 THR A O 1
ATOM 2335 N N . VAL A 1 297 ? 33.188 -1.636 -0.971 1 94.81 297 VAL A N 1
ATOM 2336 C CA . VAL A 1 297 ? 33.219 -0.178 -0.923 1 94.81 297 VAL A CA 1
ATOM 2337 C C . VAL A 1 297 ? 34.594 0.292 -0.461 1 94.81 297 VAL A C 1
ATOM 2339 O O . VAL A 1 297 ? 35.156 1.233 -1.023 1 94.81 297 VAL A O 1
ATOM 2342 N N . LYS A 1 298 ? 35.156 -0.387 0.498 1 93 298 LYS A N 1
ATOM 2343 C CA . LYS A 1 298 ? 36.469 -0.051 0.989 1 93 298 LYS A CA 1
ATOM 2344 C C . LYS A 1 298 ? 37.531 -0.271 -0.09 1 93 298 LYS A C 1
ATOM 2346 O O . LYS A 1 298 ? 38.469 0.527 -0.23 1 93 298 LYS A O 1
ATOM 2351 N N . GLU A 1 299 ? 37.312 -1.325 -0.802 1 91.06 299 GLU A N 1
ATOM 2352 C CA . GLU A 1 299 ? 38.25 -1.617 -1.896 1 91.06 299 GLU A CA 1
ATOM 2353 C C . GLU A 1 299 ? 38.188 -0.53 -2.965 1 91.06 299 GLU A C 1
ATOM 2355 O O . GLU A 1 299 ? 39.25 -0.066 -3.434 1 91.06 299 GLU A O 1
ATOM 2360 N N . VAL A 1 300 ? 37.031 -0.166 -3.322 1 90.62 300 VAL A N 1
ATOM 2361 C CA . VAL A 1 300 ? 36.875 0.868 -4.34 1 90.62 300 VAL A CA 1
ATOM 2362 C C . VAL A 1 300 ? 37.438 2.193 -3.822 1 90.62 300 VAL A C 1
ATOM 2364 O O . VAL A 1 300 ? 38.062 2.947 -4.574 1 90.62 300 VAL A O 1
ATOM 2367 N N . HIS A 1 301 ? 37.188 2.463 -2.584 1 90.5 301 HIS A N 1
ATOM 2368 C CA . HIS A 1 301 ? 37.688 3.67 -1.944 1 90.5 301 HIS A CA 1
ATOM 2369 C C . HIS A 1 301 ? 39.219 3.734 -2.02 1 90.5 301 HIS A C 1
ATOM 2371 O O . HIS A 1 301 ? 39.781 4.797 -2.281 1 90.5 301 HIS A O 1
ATOM 2377 N N . ALA A 1 302 ? 39.844 2.605 -1.835 1 87.25 302 ALA A N 1
ATOM 2378 C CA . ALA A 1 302 ? 41.312 2.51 -1.922 1 87.25 302 ALA A CA 1
ATOM 2379 C C . ALA A 1 302 ? 41.781 2.658 -3.365 1 87.25 302 ALA A C 1
ATOM 2381 O O . ALA A 1 302 ? 42.75 3.352 -3.633 1 87.25 302 ALA A O 1
ATOM 2382 N N . VAL A 1 303 ? 41.062 2.021 -4.246 1 84.94 303 VAL A N 1
ATOM 2383 C CA . VAL A 1 303 ? 41.406 2.064 -5.664 1 84.94 303 VAL A CA 1
ATOM 2384 C C . VAL A 1 303 ? 41.312 3.502 -6.172 1 84.94 303 VAL A C 1
ATOM 2386 O O . VAL A 1 303 ? 42.094 3.898 -7.059 1 84.94 303 VAL A O 1
ATOM 2389 N N . LYS A 1 304 ? 40.469 4.305 -5.574 1 82.44 304 LYS A N 1
ATOM 2390 C CA . LYS A 1 304 ? 40.281 5.695 -5.984 1 82.44 304 LYS A CA 1
ATOM 2391 C C . LYS A 1 304 ? 41.375 6.586 -5.406 1 82.44 304 LYS A C 1
ATOM 2393 O O . LYS A 1 304 ? 41.375 7.801 -5.605 1 82.44 304 LYS A O 1
ATOM 2398 N N . GLY A 1 305 ? 42.281 6.016 -4.617 1 79.06 305 GLY A N 1
ATOM 2399 C CA . GLY A 1 305 ? 43.438 6.746 -4.184 1 79.06 305 GLY A CA 1
ATOM 2400 C C . GLY A 1 305 ? 43.375 7.191 -2.734 1 79.06 305 GLY A C 1
ATOM 2401 O O . GLY A 1 305 ? 44.25 7.918 -2.256 1 79.06 305 GLY A O 1
ATOM 2402 N N . ASN A 1 306 ? 42.344 6.828 -2.078 1 83.5 306 ASN A N 1
ATOM 2403 C CA . ASN A 1 306 ? 42.219 7.195 -0.671 1 83.5 306 ASN A CA 1
ATOM 2404 C C . ASN A 1 306 ? 42.969 6.215 0.225 1 83.5 306 ASN A C 1
ATOM 2406 O O . ASN A 1 306 ? 43.031 5.023 -0.076 1 83.5 306 ASN A O 1
ATOM 2410 N N . GLU A 1 307 ? 43.594 6.766 1.241 1 82.94 307 GLU A N 1
ATOM 2411 C CA . GLU A 1 307 ? 44.344 5.914 2.172 1 82.94 307 GLU A CA 1
ATOM 2412 C C . GLU A 1 307 ? 43.438 4.859 2.791 1 82.94 307 GLU A C 1
ATOM 2414 O O . GLU A 1 307 ? 42.281 5.145 3.115 1 82.94 307 GLU A O 1
ATOM 2419 N N . PRO A 1 308 ? 44.25 3.793 2.91 1 77.69 308 PRO A N 1
ATOM 2420 C CA . PRO A 1 308 ? 43.5 2.727 3.58 1 77.69 308 PRO A CA 1
ATOM 2421 C C . PRO A 1 308 ? 43.062 3.105 4.996 1 77.69 308 PRO A C 1
ATOM 2423 O O . PRO A 1 308 ? 43.75 3.873 5.668 1 77.69 308 PRO A O 1
ATOM 2426 N N . ASP A 1 309 ? 41.875 3.309 5.449 1 78.25 309 ASP A N 1
ATOM 2427 C CA . ASP A 1 309 ? 41.312 3.523 6.785 1 78.25 309 ASP A CA 1
ATOM 2428 C C . ASP A 1 309 ? 40.969 4.996 7.008 1 78.25 309 ASP A C 1
ATOM 2430 O O . ASP A 1 309 ? 40.781 5.426 8.148 1 78.25 309 ASP A O 1
ATOM 2434 N N . SER A 1 310 ? 41.188 5.742 5.941 1 84.12 310 SER A N 1
ATOM 2435 C CA . SER A 1 310 ? 40.781 7.145 6.051 1 84.12 310 SER A CA 1
ATOM 2436 C C . SER A 1 310 ? 39.312 7.289 6.32 1 84.12 310 SER A C 1
ATOM 2438 O O . SER A 1 310 ? 38.844 8.375 6.668 1 84.12 310 SER A O 1
ATOM 2440 N N . GLY A 1 311 ? 38.594 6.227 6.324 1 90.62 311 GLY A N 1
ATOM 2441 C CA . GLY A 1 311 ? 37.156 6.277 6.547 1 90.62 311 GLY A CA 1
ATOM 2442 C C . GLY A 1 311 ? 36.375 6.594 5.289 1 90.62 311 GLY A C 1
ATOM 2443 O O . GLY A 1 311 ? 36.875 7.305 4.406 1 90.62 311 GLY A O 1
ATOM 2444 N N . ILE A 1 312 ? 35.219 6.105 5.176 1 93.44 312 ILE A N 1
ATOM 2445 C CA . ILE A 1 312 ? 34.375 6.309 3.99 1 93.44 312 ILE A CA 1
ATOM 2446 C C . ILE A 1 312 ? 33.312 7.344 4.285 1 93.44 312 ILE A C 1
ATOM 2448 O O . ILE A 1 312 ? 32.875 7.508 5.434 1 93.44 312 ILE A O 1
ATOM 2452 N N . PRO A 1 313 ? 32.844 8.086 3.287 1 94 313 PRO A N 1
ATOM 2453 C CA . PRO A 1 313 ? 31.656 8.945 3.434 1 94 313 PRO A CA 1
ATOM 2454 C C . PRO A 1 313 ? 30.344 8.164 3.348 1 94 313 PRO A C 1
ATOM 2456 O O . PRO A 1 313 ? 30.234 7.215 2.564 1 94 313 PRO A O 1
ATOM 2459 N N . ILE A 1 314 ? 29.391 8.57 4.176 1 96 314 ILE A N 1
ATOM 2460 C CA . ILE A 1 314 ? 28.094 7.898 4.176 1 96 314 ILE A CA 1
ATOM 2461 C C . ILE A 1 314 ? 26.969 8.938 4.27 1 96 314 ILE A C 1
ATOM 2463 O O . ILE A 1 314 ? 27.234 10.117 4.52 1 96 314 ILE A O 1
ATOM 2467 N N . GLU A 1 315 ? 25.797 8.555 3.945 1 95.62 315 GLU A N 1
ATOM 2468 C CA . GLU A 1 315 ? 24.562 9.297 4.199 1 95.62 315 GLU A CA 1
ATOM 2469 C C . GLU A 1 315 ? 23.562 8.453 4.988 1 95.62 315 GLU A C 1
ATOM 2471 O O . GLU A 1 315 ? 23.562 7.223 4.891 1 95.62 315 GLU A O 1
ATOM 2476 N N . ALA A 1 316 ? 22.703 9.047 5.766 1 95.12 316 ALA A N 1
ATOM 2477 C CA . ALA A 1 316 ? 21.766 8.32 6.621 1 95.12 316 ALA A CA 1
ATOM 2478 C C . ALA A 1 316 ? 20.406 9.023 6.676 1 95.12 316 ALA A C 1
ATOM 2480 O O . ALA A 1 316 ? 20.328 10.25 6.551 1 95.12 316 ALA A O 1
ATOM 2481 N N . ASP A 1 317 ? 19.406 8.266 6.77 1 92.88 317 ASP A N 1
ATOM 2482 C CA . ASP A 1 317 ? 18.047 8.758 6.957 1 92.88 317 ASP A CA 1
ATOM 2483 C C . ASP A 1 317 ? 17.156 7.707 7.629 1 92.88 317 ASP A C 1
ATOM 2485 O O . ASP A 1 317 ? 17.422 6.508 7.512 1 92.88 317 ASP A O 1
ATOM 2489 N N . SER A 1 318 ? 16.172 8.227 8.375 1 91.44 318 SER A N 1
ATOM 2490 C CA . SER A 1 318 ? 15.234 7.344 9.07 1 91.44 318 SER A CA 1
ATOM 2491 C C . SER A 1 318 ? 13.836 7.438 8.477 1 91.44 318 SER A C 1
ATOM 2493 O O . SER A 1 318 ? 13.43 8.5 7.988 1 91.44 318 SER A O 1
ATOM 2495 N N . ARG A 1 319 ? 13.211 6.32 8.391 1 89.44 319 ARG A N 1
ATOM 2496 C CA . ARG A 1 319 ? 11.828 6.223 7.945 1 89.44 319 ARG A CA 1
ATOM 2497 C C . ARG A 1 319 ? 10.93 5.691 9.055 1 89.44 319 ARG A C 1
ATOM 2499 O O . ARG A 1 319 ? 11.305 4.758 9.773 1 89.44 319 ARG A O 1
ATOM 2506 N N . TYR A 1 320 ? 9.727 6.281 9.148 1 85.69 320 TYR A N 1
ATOM 2507 C CA . TYR A 1 320 ? 8.781 5.883 10.18 1 85.69 320 TYR A CA 1
ATOM 2508 C C . TYR A 1 320 ? 7.508 5.32 9.562 1 85.69 320 TYR A C 1
ATOM 2510 O O . TYR A 1 320 ? 7.133 5.691 8.453 1 85.69 320 TYR A O 1
ATOM 2518 N N . GLN A 1 321 ? 6.953 4.414 10.289 1 81.38 321 GLN A N 1
ATOM 2519 C CA . GLN A 1 321 ? 5.605 3.98 9.945 1 81.38 321 GLN A CA 1
ATOM 2520 C C . GLN A 1 321 ? 4.586 5.09 10.195 1 81.38 321 GLN A C 1
ATOM 2522 O O . GLN A 1 321 ? 4.785 5.934 11.07 1 81.38 321 GLN A O 1
ATOM 2527 N N . SER A 1 322 ? 3.504 5.039 9.305 1 67.06 322 SER A N 1
ATOM 2528 C CA . SER A 1 322 ? 2.424 5.984 9.562 1 67.06 322 SER A CA 1
ATOM 2529 C C . SER A 1 322 ? 1.789 5.738 10.922 1 67.06 322 SER A C 1
ATOM 2531 O O . SER A 1 322 ? 1.596 4.59 11.328 1 67.06 322 SER A O 1
ATOM 2533 N N . PRO A 1 323 ? 1.659 6.844 11.594 1 56.84 323 PRO A N 1
ATOM 2534 C CA . PRO A 1 323 ? 1.053 6.656 12.914 1 56.84 323 PRO A CA 1
ATOM 2535 C C . PRO A 1 323 ? -0.293 5.938 12.852 1 56.84 323 PRO A C 1
ATOM 2537 O O . PRO A 1 323 ? -1.051 6.125 11.898 1 56.84 323 PRO A O 1
ATOM 2540 N N . LEU A 1 324 ? -0.559 4.801 13.328 1 49.72 324 LEU A N 1
ATOM 2541 C CA . LEU A 1 324 ? -1.781 4.008 13.289 1 49.72 324 LEU A CA 1
ATOM 2542 C C . LEU A 1 324 ? -2.994 4.855 13.648 1 49.72 324 LEU A C 1
ATOM 2544 O O . LEU A 1 324 ? -4.098 4.617 13.156 1 49.72 324 LEU A O 1
ATOM 2548 N N . ARG A 1 325 ? -3.355 5.48 14.633 1 42.38 325 ARG A N 1
ATOM 2549 C CA . ARG A 1 325 ? -4.625 6.07 15.047 1 42.38 325 ARG A CA 1
ATOM 2550 C C . ARG A 1 325 ? -4.59 7.59 14.914 1 42.38 325 ARG A C 1
ATOM 2552 O O . ARG A 1 325 ? -3.787 8.258 15.562 1 42.38 325 ARG A O 1
ATOM 2559 N N . SER A 1 326 ? -4.707 8.148 13.656 1 41.06 326 SER A N 1
ATOM 2560 C CA . SER A 1 326 ? -4.855 9.594 13.523 1 41.06 326 SER A CA 1
ATOM 2561 C C . SER A 1 326 ? -5.91 10.133 14.484 1 41.06 326 SER A C 1
ATOM 2563 O O . SER A 1 326 ? -6.074 11.352 14.617 1 41.06 326 SER A O 1
ATOM 2565 N N . GLY A 1 327 ? -7.148 9.516 14.305 1 35.72 327 GLY A N 1
ATOM 2566 C CA . GLY A 1 327 ? -8.391 10.25 14.477 1 35.72 327 GLY A CA 1
ATOM 2567 C C . GLY A 1 327 ? -8.391 11.133 15.711 1 35.72 327 GLY A C 1
ATOM 2568 O O . GLY A 1 327 ? -8.781 12.297 15.648 1 35.72 327 GLY A O 1
ATOM 2569 N N . ARG A 1 328 ? -8.859 10.5 16.859 1 33.75 328 ARG A N 1
ATOM 2570 C CA . ARG A 1 328 ? -9.234 11.289 18.031 1 33.75 328 ARG A CA 1
ATOM 2571 C C . ARG A 1 328 ? -8.062 12.141 18.516 1 33.75 328 ARG A C 1
ATOM 2573 O O . ARG A 1 328 ? -7.094 11.625 19.062 1 33.75 328 ARG A O 1
ATOM 2580 N N . GLY A 1 329 ? -7.828 13.367 17.875 1 35.81 329 GLY A N 1
ATOM 2581 C CA . GLY A 1 329 ? -6.664 14.195 18.141 1 35.81 329 GLY A CA 1
ATOM 2582 C C . GLY A 1 329 ? -5.355 13.438 18.047 1 35.81 329 GLY A C 1
ATOM 2583 O O . GLY A 1 329 ? -5.352 12.203 18.016 1 35.81 329 GLY A O 1
ATOM 2584 N N . LYS A 1 330 ? -4.25 13.914 17.312 1 38.88 330 LYS A N 1
ATOM 2585 C CA . LYS A 1 330 ? -2.973 13.227 17.469 1 38.88 330 LYS A CA 1
ATOM 2586 C C . LYS A 1 330 ? -2.963 12.367 18.734 1 38.88 330 LYS A C 1
ATOM 2588 O O . LYS A 1 330 ? -2.973 12.898 19.844 1 38.88 330 LYS A O 1
ATOM 2593 N N . LYS A 1 331 ? -3.916 11.445 18.984 1 36.16 331 LYS A N 1
ATOM 2594 C CA . LYS A 1 331 ? -3.775 10.719 20.234 1 36.16 331 LYS A CA 1
ATOM 2595 C C . LYS A 1 331 ? -2.332 10.75 20.734 1 36.16 331 LYS A C 1
ATOM 2597 O O . LYS A 1 331 ? -1.409 10.422 19.984 1 36.16 331 LYS A O 1
ATOM 2602 N N . PRO A 1 332 ? -2.131 11.375 21.547 1 34.38 332 PRO A N 1
ATOM 2603 C CA . PRO A 1 332 ? -0.852 11.477 22.266 1 34.38 332 PRO A CA 1
ATOM 2604 C C . PRO A 1 332 ? -0.195 10.117 22.5 1 34.38 332 PRO A C 1
ATOM 2606 O O . PRO A 1 332 ? -0.88 9.141 22.812 1 34.38 332 PRO A O 1
ATOM 2609 N N . GLY A 1 333 ? 0.965 9.805 21.797 1 37.12 333 GLY A N 1
ATOM 2610 C CA . GLY A 1 333 ? 1.875 8.695 22.016 1 37.12 333 GLY A CA 1
ATOM 2611 C C . GLY A 1 333 ? 1.835 7.652 20.922 1 37.12 333 GLY A C 1
ATOM 2612 O O . GLY A 1 333 ? 2.342 6.543 21.078 1 37.12 333 GLY A O 1
ATOM 2613 N N . GLN A 1 334 ? 0.733 7.715 20.141 1 46.81 334 GLN A N 1
ATOM 2614 C CA . GLN A 1 334 ? 0.759 6.609 19.188 1 46.81 334 GLN A CA 1
ATOM 2615 C C . GLN A 1 334 ? 1.849 6.812 18.141 1 46.81 334 GLN A C 1
ATOM 2617 O O . GLN A 1 334 ? 1.565 7.23 17.016 1 46.81 334 GLN A O 1
ATOM 2622 N N . PRO A 1 335 ? 2.836 6.871 18.609 1 57.78 335 PRO A N 1
ATOM 2623 C CA . PRO A 1 335 ? 4.074 6.938 17.828 1 57.78 335 PRO A CA 1
ATOM 2624 C C . PRO A 1 335 ? 4.18 5.828 16.781 1 57.78 335 PRO A C 1
ATOM 2626 O O . PRO A 1 335 ? 3.436 4.844 16.844 1 57.78 335 PRO A O 1
ATOM 2629 N N . SER A 1 336 ? 4.641 6.176 15.711 1 75.5 336 SER A N 1
ATOM 2630 C CA . SER A 1 336 ? 5.047 5.113 14.797 1 75.5 336 SER A CA 1
ATOM 2631 C C . SER A 1 336 ? 5.535 3.883 15.555 1 75.5 336 SER A C 1
ATOM 2633 O O . SER A 1 336 ? 6.227 4.008 16.562 1 75.5 336 SER A O 1
ATOM 2635 N N . GLY A 1 337 ? 4.973 2.781 15.281 1 78.88 337 GLY A N 1
ATOM 2636 C CA . GLY A 1 337 ? 5.371 1.549 15.938 1 78.88 337 GLY A CA 1
ATOM 2637 C C . GLY A 1 337 ? 6.695 1.005 15.438 1 78.88 337 GLY A C 1
ATOM 2638 O O . GLY A 1 337 ? 7.32 0.169 16.094 1 78.88 337 GLY A O 1
ATOM 2639 N N . THR A 1 338 ? 7.094 1.511 14.305 1 88.81 338 THR A N 1
ATOM 2640 C CA . THR A 1 338 ? 8.328 0.995 13.719 1 88.81 338 THR A CA 1
ATOM 2641 C C . THR A 1 338 ? 9.148 2.127 13.109 1 88.81 338 THR A C 1
ATOM 2643 O O . THR A 1 338 ? 8.609 3.172 12.75 1 88.81 338 THR A O 1
ATOM 2646 N N . CYS A 1 339 ? 10.445 1.952 13.117 1 91.62 339 CYS A N 1
ATOM 2647 C CA . CYS A 1 339 ? 11.406 2.885 12.531 1 91.62 339 CYS A CA 1
ATOM 2648 C C . CYS A 1 339 ? 12.57 2.141 11.891 1 91.62 339 CYS A C 1
ATOM 2650 O O . CYS A 1 339 ? 13.039 1.138 12.43 1 91.62 339 CYS A O 1
ATOM 2652 N N . VAL A 1 340 ? 12.914 2.553 10.734 1 95.69 340 VAL A N 1
ATOM 2653 C CA . VAL A 1 340 ? 14.055 1.984 10.031 1 95.69 340 VAL A CA 1
ATOM 2654 C C . VAL A 1 340 ? 15.07 3.084 9.719 1 95.69 340 VAL A C 1
ATOM 2656 O O . VAL A 1 340 ? 14.711 4.125 9.156 1 95.69 340 VAL A O 1
ATOM 2659 N N . THR A 1 341 ? 16.281 2.947 10.141 1 96.19 341 THR A N 1
ATOM 2660 C CA . THR A 1 341 ? 17.359 3.852 9.797 1 96.19 341 THR A CA 1
ATOM 2661 C C . THR A 1 341 ? 18.359 3.172 8.852 1 96.19 341 THR A C 1
ATOM 2663 O O . THR A 1 341 ? 18.891 2.109 9.172 1 96.19 341 THR A O 1
ATOM 2666 N N . ASN A 1 342 ? 18.516 3.789 7.707 1 96.88 342 ASN A N 1
ATOM 2667 C CA . ASN A 1 342 ? 19.375 3.215 6.684 1 96.88 342 ASN A CA 1
ATOM 2668 C C . ASN A 1 342 ? 20.609 4.082 6.449 1 96.88 342 ASN A C 1
ATOM 2670 O O . ASN A 1 342 ? 20.547 5.305 6.559 1 96.88 342 ASN A O 1
ATOM 2674 N N . VAL A 1 343 ? 21.703 3.438 6.145 1 97.75 343 VAL A N 1
ATOM 2675 C CA . VAL A 1 343 ? 22.969 4.086 5.816 1 97.75 343 VAL A CA 1
ATOM 2676 C C . VAL A 1 343 ? 23.438 3.635 4.434 1 97.75 343 VAL A C 1
ATOM 2678 O O . VAL A 1 343 ? 23.562 2.436 4.172 1 97.75 343 VAL A O 1
ATOM 2681 N N . ALA A 1 344 ? 23.625 4.559 3.578 1 97.38 344 ALA A N 1
ATOM 2682 C CA . ALA A 1 344 ? 24.156 4.285 2.25 1 97.38 344 ALA A CA 1
ATOM 2683 C C . ALA A 1 344 ? 25.547 4.883 2.09 1 97.38 344 ALA A C 1
ATOM 2685 O O . ALA A 1 344 ? 25.859 5.922 2.68 1 97.38 344 ALA A O 1
ATOM 2686 N N . GLU A 1 345 ? 26.359 4.262 1.323 1 96 345 GLU A N 1
ATOM 2687 C CA . GLU A 1 345 ? 27.719 4.754 1.062 1 96 345 GLU A CA 1
ATOM 2688 C C . GLU A 1 345 ? 27.703 5.852 -0.002 1 96 345 GLU A C 1
ATOM 2690 O O . GLU A 1 345 ? 26.828 5.879 -0.863 1 96 345 GLU A O 1
ATOM 2695 N N . ASN A 1 346 ? 28.688 6.773 0.087 1 93.5 346 ASN A N 1
ATOM 2696 C CA . ASN A 1 346 ? 28.859 7.84 -0.897 1 93.5 346 ASN A CA 1
ATOM 2697 C C . ASN A 1 346 ? 30.172 7.699 -1.658 1 93.5 346 ASN A C 1
ATOM 2699 O O . ASN A 1 346 ? 30.766 8.695 -2.076 1 93.5 346 ASN A O 1
ATOM 2703 N N . VAL A 1 347 ? 30.641 6.5 -1.8 1 91.31 347 VAL A N 1
ATOM 2704 C CA . VAL A 1 347 ? 31.922 6.223 -2.463 1 91.31 347 VAL A CA 1
ATOM 2705 C C . VAL A 1 347 ? 31.672 5.859 -3.926 1 91.31 347 VAL A C 1
ATOM 2707 O O . VAL A 1 347 ? 32.344 6.371 -4.824 1 91.31 347 VAL A O 1
ATOM 2710 N N . THR A 1 348 ? 30.688 4.977 -4.102 1 90.88 348 THR A N 1
ATOM 2711 C CA . THR A 1 348 ? 30.422 4.465 -5.445 1 90.88 348 THR A CA 1
ATOM 2712 C C . THR A 1 348 ? 29.219 5.18 -6.062 1 90.88 348 THR A C 1
ATOM 2714 O O . THR A 1 348 ? 28.469 5.863 -5.363 1 90.88 348 THR A O 1
ATOM 2717 N N . LYS A 1 349 ? 28.969 4.898 -7.383 1 84.5 349 LYS A N 1
ATOM 2718 C CA . LYS A 1 349 ? 27.828 5.477 -8.078 1 84.5 349 LYS A CA 1
ATOM 2719 C C . LYS A 1 349 ? 26.547 4.727 -7.746 1 84.5 349 LYS A C 1
ATOM 2721 O O . LYS A 1 349 ? 25.453 5.254 -7.918 1 84.5 349 LYS A O 1
ATOM 2726 N N . ARG A 1 350 ? 26.688 3.594 -7.246 1 88.44 350 ARG A N 1
ATOM 2727 C CA . ARG A 1 350 ? 25.531 2.781 -6.891 1 88.44 350 ARG A CA 1
ATOM 2728 C C . ARG A 1 350 ? 24.938 3.227 -5.559 1 88.44 350 ARG A C 1
ATOM 2730 O O . ARG A 1 350 ? 23.719 3.143 -5.352 1 88.44 350 ARG A O 1
ATOM 2737 N N . LYS A 1 351 ? 25.812 3.691 -4.66 1 92.56 351 LYS A N 1
ATOM 2738 C CA . LYS A 1 351 ? 25.391 4.125 -3.33 1 92.56 351 LYS A CA 1
ATOM 2739 C C . LYS A 1 351 ? 24.609 3.031 -2.613 1 92.56 351 LYS A C 1
ATOM 2741 O O . LYS A 1 351 ? 23.484 3.264 -2.145 1 92.56 351 LYS A O 1
ATOM 2746 N N . TRP A 1 352 ? 25.266 1.934 -2.395 1 96.44 352 TRP A N 1
ATOM 2747 C CA . TRP A 1 352 ? 24.641 0.777 -1.759 1 96.44 352 TRP A CA 1
ATOM 2748 C C . TRP A 1 352 ? 24.281 1.082 -0.31 1 96.44 352 TRP A C 1
ATOM 2750 O O . TRP A 1 352 ? 24.984 1.828 0.37 1 96.44 352 TRP A O 1
ATOM 2760 N N . VAL A 1 353 ? 23.188 0.535 0.107 1 98.19 353 VAL A N 1
ATOM 2761 C CA . VAL A 1 353 ? 22.906 0.502 1.541 1 98.19 353 VAL A CA 1
ATOM 2762 C C . VAL A 1 353 ? 23.844 -0.507 2.219 1 98.19 353 VAL A C 1
ATOM 2764 O O . VAL A 1 353 ? 23.859 -1.682 1.842 1 98.19 353 VAL A O 1
ATOM 2767 N N . ILE A 1 354 ? 24.547 -0.072 3.215 1 97.94 354 ILE A N 1
ATOM 2768 C CA . ILE A 1 354 ? 25.594 -0.934 3.766 1 97.94 354 ILE A CA 1
ATOM 2769 C C . ILE A 1 354 ? 25.281 -1.243 5.23 1 97.94 354 ILE A C 1
ATOM 2771 O O . ILE A 1 354 ? 25.969 -2.053 5.855 1 97.94 354 ILE A O 1
ATOM 2775 N N . CYS A 1 355 ? 24.312 -0.585 5.777 1 97.62 355 CYS A N 1
ATOM 2776 C CA . CYS A 1 355 ? 23.922 -0.848 7.156 1 97.62 355 CYS A CA 1
ATOM 2777 C C . CYS A 1 355 ? 22.5 -0.371 7.414 1 97.62 355 CYS A C 1
ATOM 2779 O O . CYS A 1 355 ? 22.016 0.559 6.762 1 97.62 355 CYS A O 1
ATOM 2781 N N . THR A 1 356 ? 21.812 -1.067 8.297 1 97.62 356 THR A N 1
ATOM 2782 C CA . THR A 1 356 ? 20.453 -0.699 8.664 1 97.62 356 THR A CA 1
ATOM 2783 C C . THR A 1 356 ? 20.172 -1.042 10.125 1 97.62 356 THR A C 1
ATOM 2785 O O . THR A 1 356 ? 20.812 -1.933 10.688 1 97.62 356 THR A O 1
ATOM 2788 N N . HIS A 1 357 ? 19.375 -0.266 10.734 1 96.88 357 HIS A N 1
ATOM 2789 C CA . HIS A 1 357 ? 18.859 -0.545 12.07 1 96.88 357 HIS A CA 1
ATOM 2790 C C . HIS A 1 357 ? 17.328 -0.477 12.094 1 96.88 357 HIS A C 1
ATOM 2792 O O . HIS A 1 357 ? 16.75 0.54 11.719 1 96.88 357 HIS A O 1
ATOM 2798 N N . VAL A 1 358 ? 16.797 -1.609 12.523 1 96.06 358 VAL A N 1
ATOM 2799 C CA . VAL A 1 358 ? 15.344 -1.736 12.523 1 96.06 358 VAL A CA 1
ATOM 2800 C C . VAL A 1 358 ? 14.82 -1.708 13.961 1 96.06 358 VAL A C 1
ATOM 2802 O O . VAL A 1 358 ? 15.234 -2.52 14.789 1 96.06 358 VAL A O 1
ATOM 2805 N N . LYS A 1 359 ? 13.906 -0.762 14.266 1 92 359 LYS A N 1
ATOM 2806 C CA . LYS A 1 359 ? 13.219 -0.684 15.547 1 92 359 LYS A CA 1
ATOM 2807 C C . LYS A 1 359 ? 11.742 -1.07 15.406 1 92 359 LYS A C 1
ATOM 2809 O O . LYS A 1 359 ? 11.07 -0.625 14.477 1 92 359 LYS A O 1
ATOM 2814 N N . ASN A 1 360 ? 11.352 -1.957 16.25 1 89.62 360 ASN A N 1
ATOM 2815 C CA . ASN A 1 360 ? 9.984 -2.463 16.234 1 89.62 360 ASN A CA 1
ATOM 2816 C C . ASN A 1 360 ? 9.391 -2.525 17.641 1 89.62 360 ASN A C 1
ATOM 2818 O O . ASN A 1 360 ? 9.938 -3.186 18.516 1 89.62 360 ASN A O 1
ATOM 2822 N N . LYS A 1 361 ? 8.203 -1.879 17.781 1 82.38 361 LYS A N 1
ATOM 2823 C CA . LYS A 1 361 ? 7.5 -1.91 19.062 1 82.38 361 LYS A CA 1
ATOM 2824 C C . LYS A 1 361 ? 6.328 -2.885 19.016 1 82.38 361 LYS A C 1
ATOM 2826 O O . LYS A 1 361 ? 5.695 -3.146 20.047 1 82.38 361 LYS A O 1
ATOM 2831 N N . ASN A 1 362 ? 6.098 -3.439 17.875 1 80.19 362 ASN A N 1
ATOM 2832 C CA . ASN A 1 362 ? 4.875 -4.215 17.672 1 80.19 362 ASN A CA 1
ATOM 2833 C C . ASN A 1 362 ? 5.078 -5.68 18.047 1 80.19 362 ASN A C 1
ATOM 2835 O O . ASN A 1 362 ? 5.953 -6.348 17.484 1 80.19 362 ASN A O 1
ATOM 2839 N N . CYS A 1 363 ? 4.309 -6.133 18.984 1 83.25 363 CYS A N 1
ATOM 2840 C CA . CYS A 1 363 ? 4.207 -7.547 19.328 1 83.25 363 CYS A CA 1
ATOM 2841 C C . CYS A 1 363 ? 2.762 -7.93 19.625 1 83.25 363 CYS A C 1
ATOM 2843 O O . CYS A 1 363 ? 2.148 -7.391 20.547 1 83.25 363 CYS A O 1
ATOM 2845 N N . GLN A 1 364 ? 2.299 -8.828 18.859 1 75.38 364 GLN A N 1
ATOM 2846 C CA . GLN A 1 364 ? 0.896 -9.211 19 1 75.38 364 GLN A CA 1
ATOM 2847 C C . GLN A 1 364 ? 0.631 -9.891 20.328 1 75.38 364 GLN A C 1
ATOM 2849 O O . GLN A 1 364 ? -0.397 -9.641 20.969 1 75.38 364 GLN A O 1
ATOM 2854 N N . GLN A 1 365 ? 1.542 -10.711 20.734 1 77.69 365 GLN A N 1
ATOM 2855 C CA . GLN A 1 365 ? 1.362 -11.453 21.984 1 77.69 365 GLN A CA 1
ATOM 2856 C C . GLN A 1 365 ? 1.445 -10.523 23.188 1 77.69 365 GLN A C 1
ATOM 2858 O O . GLN A 1 365 ? 0.662 -10.648 24.141 1 77.69 365 GLN A O 1
ATOM 2863 N N . CYS A 1 366 ? 2.322 -9.617 23.156 1 74.69 366 CYS A N 1
ATOM 2864 C CA . CYS A 1 366 ? 2.445 -8.648 24.234 1 74.69 366 CYS A CA 1
ATOM 2865 C C . CYS A 1 366 ? 1.223 -7.738 24.297 1 74.69 366 CYS A C 1
ATOM 2867 O O . CYS A 1 366 ? 0.762 -7.387 25.375 1 74.69 366 CYS A O 1
ATOM 2869 N N . SER A 1 367 ? 0.714 -7.371 23.156 1 70.38 367 SER A N 1
ATOM 2870 C CA . SER A 1 367 ? -0.467 -6.516 23.094 1 70.38 367 SER A CA 1
ATOM 2871 C C . SER A 1 367 ? -1.69 -7.223 23.672 1 70.38 367 SER A C 1
ATOM 2873 O O . SER A 1 367 ? -2.506 -6.605 24.359 1 70.38 367 SER A O 1
ATOM 2875 N N . ARG A 1 368 ? -1.803 -8.492 23.391 1 70.44 368 ARG A N 1
ATOM 2876 C CA . ARG A 1 368 ? -2.922 -9.281 23.891 1 70.44 368 ARG A CA 1
ATOM 2877 C C . ARG A 1 368 ? -2.82 -9.477 25.391 1 70.44 368 ARG A C 1
ATOM 2879 O O . ARG A 1 368 ? -3.838 -9.594 26.078 1 70.44 368 ARG A O 1
ATOM 2886 N N . GLY A 1 369 ? -1.646 -9.539 25.844 1 70.56 369 GLY A N 1
ATOM 2887 C CA . GLY A 1 369 ? -1.413 -9.789 27.25 1 70.56 369 GLY A CA 1
ATOM 2888 C C . GLY A 1 369 ? -1.399 -8.523 28.078 1 70.56 369 GLY A C 1
ATOM 2889 O O . GLY A 1 369 ? -1.155 -8.57 29.297 1 70.56 369 GLY A O 1
ATOM 2890 N N . GLU A 1 370 ? -1.682 -7.434 27.359 1 68.31 370 GLU A N 1
ATOM 2891 C CA . GLU A 1 370 ? -1.63 -6.176 28.094 1 68.31 370 GLU A CA 1
ATOM 2892 C C . GLU A 1 370 ? -2.631 -6.168 29.25 1 68.31 370 GLU A C 1
ATOM 2894 O O . GLU A 1 370 ? -3.812 -6.461 29.047 1 68.31 370 GLU A O 1
ATOM 2899 N N . GLY A 1 371 ? -2.205 -5.84 30.438 1 62.44 371 GLY A N 1
ATOM 2900 C CA . GLY A 1 371 ? -3.066 -5.801 31.609 1 62.44 371 GLY A CA 1
ATOM 2901 C C . GLY A 1 371 ? -3.135 -7.129 32.344 1 62.44 371 GLY A C 1
ATOM 2902 O O . GLY A 1 371 ? -3.693 -7.211 33.438 1 62.44 371 GLY A O 1
ATOM 2903 N N . LYS A 1 372 ? -2.543 -8.117 31.5 1 66.56 372 LYS A N 1
ATOM 2904 C CA . LYS A 1 372 ? -2.518 -9.422 32.156 1 66.56 372 LYS A CA 1
ATOM 2905 C C . LYS A 1 372 ? -1.252 -9.602 33 1 66.56 372 LYS A C 1
ATOM 2907 O O . LYS A 1 372 ? -0.239 -8.945 32.719 1 66.56 372 LYS A O 1
ATOM 2912 N N . LYS A 1 373 ? -1.334 -10.352 34.031 1 65 373 LYS A N 1
ATOM 2913 C CA . LYS A 1 373 ? -0.229 -10.562 34.969 1 65 373 LYS A CA 1
ATOM 2914 C C . LYS A 1 373 ? 0.941 -11.258 34.281 1 65 373 LYS A C 1
ATOM 2916 O O . LYS A 1 373 ? 2.102 -10.945 34.562 1 65 373 LYS A O 1
ATOM 2921 N N . GLU A 1 374 ? 0.541 -12.25 33.406 1 75.19 374 GLU A N 1
ATOM 2922 C CA . GLU A 1 374 ? 1.594 -13.016 32.719 1 75.19 374 GLU A CA 1
ATOM 2923 C C . GLU A 1 374 ? 1.31 -13.164 31.234 1 75.19 374 GLU A C 1
ATOM 2925 O O . GLU A 1 374 ? 0.185 -13.484 30.844 1 75.19 374 GLU A O 1
ATOM 2930 N N . VAL A 1 375 ? 2.295 -12.703 30.438 1 77.25 375 VAL A N 1
ATOM 2931 C CA . VAL A 1 375 ? 2.254 -12.984 29 1 77.25 375 VAL A CA 1
ATOM 2932 C C . VAL A 1 375 ? 2.998 -14.281 28.703 1 77.25 375 VAL A C 1
ATOM 2934 O O . VAL A 1 375 ? 4.125 -14.477 29.156 1 77.25 375 VAL A O 1
ATOM 2937 N N . PRO A 1 376 ? 2.377 -15.281 28.156 1 77.94 376 PRO A N 1
ATOM 2938 C CA . PRO A 1 376 ? 3.076 -16.516 27.828 1 77.94 376 PRO A CA 1
ATOM 2939 C C . PRO A 1 376 ? 4.41 -16.281 27.125 1 77.94 376 PRO A C 1
ATOM 2941 O O . PRO A 1 376 ? 4.566 -15.289 26.406 1 77.94 376 PRO A O 1
ATOM 2944 N N . SER A 1 377 ? 5.34 -17.172 27.438 1 83 377 SER A N 1
ATOM 2945 C CA . SER A 1 377 ? 6.66 -17.078 26.828 1 83 377 SER A CA 1
ATOM 2946 C C . SER A 1 377 ? 6.57 -17.203 25.297 1 83 377 SER A C 1
ATOM 2948 O O . SER A 1 377 ? 5.863 -18.062 24.781 1 83 377 SER A O 1
ATOM 2950 N N . HIS A 1 378 ? 7.055 -16.234 24.594 1 82.25 378 HIS A N 1
ATOM 2951 C CA . HIS A 1 378 ? 7.082 -16.203 23.141 1 82.25 378 HIS A CA 1
ATOM 2952 C C . HIS A 1 378 ? 8.312 -15.453 22.625 1 82.25 378 HIS A C 1
ATOM 2954 O O . HIS A 1 378 ? 9.023 -14.812 23.406 1 82.25 378 HIS A O 1
ATOM 2960 N N . LYS A 1 379 ? 8.625 -15.75 21.422 1 83.31 379 LYS A N 1
ATOM 2961 C CA . LYS A 1 379 ? 9.648 -14.906 20.812 1 83.31 379 LYS A CA 1
ATOM 2962 C C . LYS A 1 379 ? 9.086 -13.531 20.469 1 83.31 379 LYS A C 1
ATOM 2964 O O . LYS A 1 379 ? 8.375 -13.375 19.469 1 83.31 379 LYS A O 1
ATOM 2969 N N . CYS A 1 380 ? 9.406 -12.555 21.203 1 86.44 380 CYS A N 1
ATOM 2970 C CA . CYS A 1 380 ? 8.828 -11.219 21.078 1 86.44 380 CYS A CA 1
ATOM 2971 C C . CYS A 1 380 ? 9.32 -10.531 19.812 1 86.44 380 CYS A C 1
ATOM 2973 O O . CYS A 1 380 ? 10.516 -10.484 19.547 1 86.44 380 CYS A O 1
ATOM 2975 N N . SER A 1 381 ? 8.438 -10.055 19.031 1 85.31 381 SER A N 1
ATOM 2976 C CA . SER A 1 381 ? 8.781 -9.344 17.812 1 85.31 381 SER A CA 1
ATOM 2977 C C . SER A 1 381 ? 9.25 -7.926 18.109 1 85.31 381 SER A C 1
ATOM 2979 O O . SER A 1 381 ? 9.906 -7.297 17.266 1 85.31 381 SER A O 1
ATOM 2981 N N . ALA A 1 382 ? 8.875 -7.363 19.25 1 87.12 382 ALA A N 1
ATOM 2982 C CA . ALA A 1 382 ? 9.328 -6.035 19.656 1 87.12 382 ALA A CA 1
ATOM 2983 C C . ALA A 1 382 ? 10.766 -6.078 20.172 1 87.12 382 ALA A C 1
ATOM 2985 O O . ALA A 1 382 ? 11.102 -6.898 21.031 1 87.12 382 ALA A O 1
ATOM 2986 N N . ASN A 1 383 ? 11.617 -5.223 19.594 1 88.38 383 ASN A N 1
ATOM 2987 C CA . ASN A 1 383 ? 13 -5.188 20.062 1 88.38 383 ASN A CA 1
ATOM 2988 C C . ASN A 1 383 ? 13.273 -3.963 20.922 1 88.38 383 ASN A C 1
ATOM 2990 O O . ASN A 1 383 ? 14.375 -3.799 21.453 1 88.38 383 ASN A O 1
ATOM 2994 N N . ILE A 1 384 ? 12.211 -3.043 21.016 1 85.31 384 ILE A N 1
ATOM 2995 C CA . ILE A 1 384 ? 12.281 -1.92 21.953 1 85.31 384 ILE A CA 1
ATOM 2996 C C . ILE A 1 384 ? 11 -1.84 22.766 1 85.31 384 ILE A C 1
ATOM 2998 O O . ILE A 1 384 ? 9.93 -2.232 22.297 1 85.31 384 ILE A O 1
ATOM 3002 N N . PRO A 1 385 ? 11.172 -1.393 23.906 1 76.69 385 PRO A N 1
ATOM 3003 C CA . PRO A 1 385 ? 9.961 -1.282 24.719 1 76.69 385 PRO A CA 1
ATOM 3004 C C . PRO A 1 385 ? 8.961 -0.266 24.172 1 76.69 385 PRO A C 1
ATOM 3006 O O . PRO A 1 385 ? 9.352 0.65 23.438 1 76.69 385 PRO A O 1
ATOM 3009 N N . GLN A 1 386 ? 7.777 -0.441 24.531 1 72.12 386 GLN A N 1
ATOM 3010 C CA . GLN A 1 386 ? 6.699 0.433 24.078 1 72.12 386 GLN A CA 1
ATOM 3011 C C . GLN A 1 386 ? 6.922 1.868 24.531 1 72.12 386 GLN A C 1
ATOM 3013 O O . GLN A 1 386 ? 6.508 2.816 23.875 1 72.12 386 GLN A O 1
ATOM 3018 N N . SER A 1 387 ? 7.598 1.993 25.656 1 68.19 387 SER A N 1
ATOM 3019 C CA . SER A 1 387 ? 7.809 3.305 26.266 1 68.19 387 SER A CA 1
ATOM 3020 C C . SER A 1 387 ? 8.984 4.027 25.625 1 68.19 387 SER A C 1
ATOM 3022 O O . SER A 1 387 ? 9.148 5.234 25.797 1 68.19 387 SER A O 1
ATOM 3024 N N . ALA A 1 388 ? 9.703 3.258 24.875 1 73.81 388 ALA A N 1
ATOM 3025 C CA . ALA A 1 388 ? 10.891 3.854 24.266 1 73.81 388 ALA A CA 1
ATOM 3026 C C . ALA A 1 388 ? 10.492 4.82 23.156 1 73.81 388 ALA A C 1
ATOM 3028 O O . ALA A 1 388 ? 9.438 4.676 22.531 1 73.81 388 ALA A O 1
ATOM 3029 N N . VAL A 1 389 ? 11.375 5.789 22.969 1 73.94 389 VAL A N 1
ATOM 3030 C CA . VAL A 1 389 ? 11.164 6.727 21.859 1 73.94 389 VAL A CA 1
ATOM 3031 C C . VAL A 1 389 ? 11.57 6.078 20.547 1 73.94 389 VAL A C 1
ATOM 3033 O O . VAL A 1 389 ? 12.734 5.719 20.344 1 73.94 389 VAL A O 1
ATOM 3036 N N . ILE A 1 390 ? 10.617 5.988 19.641 1 80.31 390 ILE A N 1
ATOM 3037 C CA . ILE A 1 390 ? 10.828 5.285 18.375 1 80.31 390 ILE A CA 1
ATOM 3038 C C . ILE A 1 390 ? 11.773 6.094 17.484 1 80.31 390 ILE A C 1
ATOM 3040 O O . ILE A 1 390 ? 12.547 5.523 16.719 1 80.31 390 ILE A O 1
ATOM 3044 N N . GLY A 1 391 ? 11.781 7.398 17.641 1 79.12 391 GLY A N 1
ATOM 3045 C CA . GLY A 1 391 ? 12.547 8.266 16.766 1 79.12 391 GLY A CA 1
ATOM 3046 C C . GLY A 1 391 ? 13.883 8.688 17.359 1 79.12 391 GLY A C 1
ATOM 3047 O O . GLY A 1 391 ? 14.406 9.75 17.031 1 79.12 391 GLY A O 1
ATOM 3048 N N . ASP A 1 392 ? 14.359 7.93 18.266 1 82.88 392 ASP A N 1
ATOM 3049 C CA . ASP A 1 392 ? 15.672 8.203 18.828 1 82.88 392 ASP A CA 1
ATOM 3050 C C . ASP A 1 392 ? 16.781 7.906 17.828 1 82.88 392 ASP A C 1
ATOM 3052 O O . ASP A 1 392 ? 17.312 6.793 17.781 1 82.88 392 ASP A O 1
ATOM 3056 N N . GLU A 1 393 ? 17.094 8.906 17.078 1 87.56 393 GLU A N 1
ATOM 3057 C CA . GLU A 1 393 ? 18.078 8.773 16.016 1 87.56 393 GLU A CA 1
ATOM 3058 C C . GLU A 1 393 ? 19.484 8.578 16.562 1 87.56 393 GLU A C 1
ATOM 3060 O O . GLU A 1 393 ? 20.328 7.926 15.945 1 87.56 393 GLU A O 1
ATOM 3065 N N . ARG A 1 394 ? 19.75 9.203 17.75 1 88.75 394 ARG A N 1
ATOM 3066 C CA . ARG A 1 394 ? 21.062 9.039 18.391 1 88.75 394 ARG A CA 1
ATOM 3067 C C . ARG A 1 394 ? 21.328 7.57 18.703 1 88.75 394 ARG A C 1
ATOM 3069 O O . ARG A 1 394 ? 22.391 7.039 18.375 1 88.75 394 ARG A O 1
ATOM 3076 N N . GLN A 1 395 ? 20.375 6.984 19.328 1 89.31 395 GLN A N 1
ATOM 3077 C CA . GLN A 1 395 ? 20.531 5.578 19.672 1 89.31 395 GLN A CA 1
ATOM 3078 C C . GLN A 1 395 ? 20.656 4.711 18.422 1 89.31 395 GLN A C 1
ATOM 3080 O O . GLN A 1 395 ? 21.438 3.748 18.406 1 89.31 395 GLN A O 1
ATOM 3085 N N . ALA A 1 396 ? 19.906 4.977 17.438 1 92.94 396 ALA A N 1
ATOM 3086 C CA . ALA A 1 396 ? 20.016 4.242 16.188 1 92.94 396 ALA A CA 1
ATOM 3087 C C . ALA A 1 396 ? 21.406 4.375 15.594 1 92.94 396 ALA A C 1
ATOM 3089 O O . ALA A 1 396 ? 21.984 3.396 15.102 1 92.94 396 ALA A O 1
ATOM 3090 N N . ALA A 1 397 ? 21.906 5.566 15.656 1 94.81 397 ALA A N 1
ATOM 3091 C CA . ALA A 1 397 ? 23.25 5.828 15.148 1 94.81 397 ALA A CA 1
ATOM 3092 C C . ALA A 1 397 ? 24.297 5.039 15.922 1 94.81 397 ALA A C 1
ATOM 3094 O O . ALA A 1 397 ? 25.25 4.512 15.336 1 94.81 397 ALA A O 1
ATOM 3095 N N . ILE A 1 398 ? 24.125 4.973 17.203 1 94.44 398 ILE A N 1
ATOM 3096 C CA . ILE A 1 398 ? 25.047 4.227 18.047 1 94.44 398 ILE A CA 1
ATOM 3097 C C . ILE A 1 398 ? 25.062 2.756 17.625 1 94.44 398 ILE A C 1
ATOM 3099 O O . ILE A 1 398 ? 26.125 2.168 17.422 1 94.44 398 ILE A O 1
ATOM 3103 N N . GLU A 1 399 ? 23.875 2.24 17.453 1 94.5 399 GLU A N 1
ATOM 3104 C CA . GLU A 1 399 ? 23.766 0.837 17.062 1 94.5 399 GLU A CA 1
ATOM 3105 C C . GLU A 1 399 ? 24.375 0.6 15.68 1 94.5 399 GLU A C 1
ATOM 3107 O O . GLU A 1 399 ? 25.047 -0.408 15.461 1 94.5 399 GLU A O 1
ATOM 3112 N N . ILE A 1 400 ? 24.141 1.445 14.781 1 96.69 400 ILE A N 1
ATOM 3113 C CA . ILE A 1 400 ? 24.688 1.348 13.43 1 96.69 400 ILE A CA 1
ATOM 3114 C C . ILE A 1 400 ? 26.219 1.455 13.477 1 96.69 400 ILE A C 1
ATOM 3116 O O . ILE A 1 400 ? 26.922 0.664 12.852 1 96.69 400 ILE A O 1
ATOM 3120 N N . ALA A 1 401 ? 26.656 2.445 14.25 1 95.88 401 ALA A N 1
ATOM 3121 C CA . ALA A 1 401 ? 28.109 2.641 14.375 1 95.88 401 ALA A CA 1
ATOM 3122 C C . ALA A 1 401 ? 28.781 1.405 14.961 1 95.88 401 ALA A C 1
ATOM 3124 O O . ALA A 1 401 ? 29.828 0.975 14.484 1 95.88 401 ALA A O 1
ATOM 3125 N N . LYS A 1 402 ? 28.172 0.875 15.922 1 94.31 402 LYS A N 1
ATOM 3126 C CA . LYS A 1 402 ? 28.719 -0.339 16.531 1 94.31 402 LYS A CA 1
ATOM 3127 C C . LYS A 1 402 ? 28.766 -1.481 15.523 1 94.31 402 LYS A C 1
ATOM 3129 O O . LYS A 1 402 ? 29.734 -2.238 15.477 1 94.31 402 LYS A O 1
ATOM 3134 N N . LYS A 1 403 ? 27.75 -1.605 14.758 1 94.12 403 LYS A N 1
ATOM 3135 C CA . LYS A 1 403 ? 27.703 -2.646 13.734 1 94.12 403 LYS A CA 1
ATOM 3136 C C . LYS A 1 403 ? 28.812 -2.443 12.688 1 94.12 403 LYS A C 1
ATOM 3138 O O . LYS A 1 403 ? 29.453 -3.406 12.266 1 94.12 403 LYS A O 1
ATOM 3143 N N . LEU A 1 404 ? 28.984 -1.214 12.25 1 95.25 404 LEU A N 1
ATOM 3144 C CA . LEU A 1 404 ? 30.016 -0.888 11.266 1 95.25 404 LEU A CA 1
ATOM 3145 C C . LEU A 1 404 ? 31.406 -1.181 11.805 1 95.25 404 LEU A C 1
ATOM 3147 O O . LEU A 1 404 ? 32.312 -1.59 11.055 1 95.25 404 LEU A O 1
ATOM 3151 N N . MET A 1 405 ? 31.531 -1.021 13.117 1 92.19 405 MET A N 1
ATOM 3152 C CA . MET A 1 405 ? 32.844 -1.167 13.742 1 92.19 405 MET A CA 1
ATOM 3153 C C . MET A 1 405 ? 33.031 -2.588 14.258 1 92.19 405 MET A C 1
ATOM 3155 O O . MET A 1 405 ? 34.094 -2.902 14.828 1 92.19 405 MET A O 1
ATOM 3159 N N . SER A 1 406 ? 31.953 -3.322 13.984 1 85.31 406 SER A N 1
ATOM 3160 C CA . SER A 1 406 ? 32.031 -4.707 14.445 1 85.31 406 SER A CA 1
ATOM 3161 C C . SER A 1 406 ? 32.406 -5.645 13.297 1 85.31 406 SER A C 1
ATOM 3163 O O . SER A 1 406 ? 32.281 -5.273 12.125 1 85.31 406 SER A O 1
ATOM 3165 N N . GLY A 1 407 ? 32.938 -6.828 13.609 1 73.75 407 GLY A N 1
ATOM 3166 C CA . GLY A 1 407 ? 33.25 -7.828 12.609 1 73.75 407 GLY A CA 1
ATOM 3167 C C . GLY A 1 407 ? 34.719 -7.891 12.281 1 73.75 407 GLY A C 1
ATOM 3168 O O . GLY A 1 407 ? 35.531 -7.246 12.938 1 73.75 407 GLY A O 1
ATOM 3169 N N . PRO A 1 408 ? 34.969 -8.641 11.25 1 78.69 408 PRO A N 1
ATOM 3170 C CA . PRO A 1 408 ? 36.375 -8.852 10.914 1 78.69 408 PRO A CA 1
ATOM 3171 C C . PRO A 1 408 ? 37.031 -7.609 10.328 1 78.69 408 PRO A C 1
ATOM 3173 O O . PRO A 1 408 ? 38.219 -7.383 10.547 1 78.69 408 PRO A O 1
ATOM 3176 N N . SER A 1 409 ? 36.219 -6.895 9.617 1 82.31 409 SER A N 1
ATOM 3177 C CA . SER A 1 409 ? 36.75 -5.672 9.023 1 82.31 409 SER A CA 1
ATOM 3178 C C . SER A 1 409 ? 35.938 -4.457 9.422 1 82.31 409 SER A C 1
ATOM 3180 O O . SER A 1 409 ? 34.75 -4.348 9.039 1 82.31 409 SER A O 1
ATOM 3182 N N . LYS A 1 410 ? 36.594 -3.572 10.156 1 89.44 410 LYS A N 1
ATOM 3183 C CA . LYS A 1 410 ? 35.938 -2.361 10.625 1 89.44 410 LYS A CA 1
ATOM 3184 C C . LYS A 1 410 ? 35.688 -1.386 9.477 1 89.44 410 LYS A C 1
ATOM 3186 O O . LYS A 1 410 ? 36.531 -1.235 8.594 1 89.44 410 LYS A O 1
ATOM 3191 N N . THR A 1 411 ? 34.531 -0.847 9.438 1 94.12 411 THR A N 1
ATOM 3192 C CA . THR A 1 411 ? 34.219 0.204 8.477 1 94.12 411 THR A CA 1
ATOM 3193 C C . THR A 1 411 ? 34.219 1.571 9.148 1 94.12 411 THR A C 1
ATOM 3195 O O . THR A 1 411 ? 33.219 1.944 9.797 1 94.12 411 THR A O 1
ATOM 3198 N N . ILE A 1 412 ? 35.25 2.311 8.938 1 93.12 412 ILE A N 1
ATOM 3199 C CA . ILE A 1 412 ? 35.406 3.629 9.547 1 93.12 412 ILE A CA 1
ATOM 3200 C C . ILE A 1 412 ? 34.656 4.668 8.711 1 93.12 412 ILE A C 1
ATOM 3202 O O . ILE A 1 412 ? 34.719 4.645 7.477 1 93.12 412 ILE A O 1
ATOM 3206 N N . VAL A 1 413 ? 34 5.555 9.406 1 94.56 413 VAL A N 1
ATOM 3207 C CA . VAL A 1 413 ? 33.25 6.625 8.742 1 94.56 413 VAL A CA 1
ATOM 3208 C C . VAL A 1 413 ? 33.969 7.953 8.953 1 94.56 413 VAL A C 1
ATOM 3210 O O . VAL A 1 413 ? 34.25 8.352 10.094 1 94.56 413 VAL A O 1
ATOM 3213 N N . ALA A 1 414 ? 34.281 8.664 7.836 1 92.12 414 ALA A N 1
ATOM 3214 C CA . ALA A 1 414 ? 34.969 9.938 7.918 1 92.12 414 ALA A CA 1
ATOM 3215 C C . ALA A 1 414 ? 34.031 11.109 7.727 1 92.12 414 ALA A C 1
ATOM 3217 O O . ALA A 1 414 ? 34.25 12.195 8.266 1 92.12 414 ALA A O 1
ATOM 3218 N N . GLU A 1 415 ? 33.031 10.828 6.898 1 93.31 415 GLU A N 1
ATOM 3219 C CA . GLU A 1 415 ? 32.094 11.883 6.57 1 93.31 415 GLU A CA 1
ATOM 3220 C C . GLU A 1 415 ? 30.641 11.367 6.645 1 93.31 415 GLU A C 1
ATOM 3222 O O . GLU A 1 415 ? 30.359 10.242 6.238 1 93.31 415 GLU A O 1
ATOM 3227 N N . LEU A 1 416 ? 29.812 12.18 7.234 1 94.81 416 LEU A N 1
ATOM 3228 C CA . LEU A 1 416 ? 28.391 11.867 7.344 1 94.81 416 LEU A CA 1
ATOM 3229 C C . LEU A 1 416 ? 27.531 12.992 6.773 1 94.81 416 LEU A C 1
ATOM 3231 O O . LEU A 1 416 ? 27.75 14.164 7.105 1 94.81 416 LEU A O 1
ATOM 3235 N N . THR A 1 417 ? 26.641 12.633 5.863 1 93.19 417 THR A N 1
ATOM 3236 C CA . THR A 1 417 ? 25.641 13.57 5.383 1 93.19 417 THR A CA 1
ATOM 3237 C C . THR A 1 417 ? 24.266 13.234 5.957 1 93.19 417 THR A C 1
ATOM 3239 O O . THR A 1 417 ? 23.797 12.102 5.836 1 93.19 417 THR A O 1
ATOM 3242 N N . GLU A 1 418 ? 23.641 14.102 6.625 1 90.56 418 GLU A N 1
ATOM 3243 C CA . GLU A 1 418 ? 22.328 13.891 7.234 1 90.56 418 GLU A CA 1
ATOM 3244 C C . GLU A 1 418 ? 21.406 15.078 6.992 1 90.56 418 GLU A C 1
ATOM 3246 O O . GLU A 1 418 ? 21.812 16.078 6.395 1 90.56 418 GLU A O 1
ATOM 3251 N N . ASP A 1 419 ? 20.109 14.836 7.57 1 83 419 ASP A N 1
ATOM 3252 C CA . ASP A 1 419 ? 19.156 15.938 7.453 1 83 419 ASP A CA 1
ATOM 3253 C C . ASP A 1 419 ? 19.391 16.984 8.539 1 83 419 ASP A C 1
ATOM 3255 O O . ASP A 1 419 ? 19.828 16.641 9.641 1 83 419 ASP A O 1
ATOM 3259 N N . GLY A 1 420 ? 19.953 18.047 8.523 1 68.38 420 GLY A N 1
ATOM 3260 C CA . GLY A 1 420 ? 20.328 19.188 9.336 1 68.38 420 GLY A CA 1
ATOM 3261 C C . GLY A 1 420 ? 19.797 19.141 10.75 1 68.38 420 GLY A C 1
ATOM 3262 O O . GLY A 1 420 ? 20.312 19.797 11.648 1 68.38 420 GLY A O 1
ATOM 3263 N N . ASP A 1 421 ? 18.688 18.391 11.086 1 64.31 421 ASP A N 1
ATOM 3264 C CA . ASP A 1 421 ? 18.094 18.406 12.406 1 64.31 421 ASP A CA 1
ATOM 3265 C C . ASP A 1 421 ? 18.188 17.047 13.086 1 64.31 421 ASP A C 1
ATOM 3267 O O . ASP A 1 421 ? 17.578 16.828 14.133 1 64.31 421 ASP A O 1
ATOM 3271 N N . SER A 1 422 ? 19.062 16.297 12.602 1 69.69 422 SER A N 1
ATOM 3272 C CA . SER A 1 422 ? 19.141 14.914 13.094 1 69.69 422 SER A CA 1
ATOM 3273 C C . SER A 1 422 ? 20.172 14.789 14.203 1 69.69 422 SER A C 1
ATOM 3275 O O . SER A 1 422 ? 21.172 15.508 14.211 1 69.69 422 SER A O 1
ATOM 3277 N N . SER A 1 423 ? 19.812 14.031 15.234 1 82.31 423 SER A N 1
ATOM 3278 C CA . SER A 1 423 ? 20.766 13.68 16.281 1 82.31 423 SER A CA 1
ATOM 3279 C C . SER A 1 423 ? 21.594 12.461 15.883 1 82.31 423 SER A C 1
ATOM 3281 O O . SER A 1 423 ? 22.297 11.883 16.719 1 82.31 423 SER A O 1
ATOM 3283 N N . PHE A 1 424 ? 21.516 12.094 14.68 1 90.94 424 PHE A N 1
ATOM 3284 C CA . PHE A 1 424 ? 22.234 10.93 14.164 1 90.94 424 PHE A CA 1
ATOM 3285 C C . PHE A 1 424 ? 23.734 11.133 14.281 1 90.94 424 PHE A C 1
ATOM 3287 O O . PHE A 1 424 ? 24.453 10.227 14.703 1 90.94 424 PHE A O 1
ATOM 3294 N N . SER A 1 425 ? 24.203 12.266 14.031 1 91 425 SER A N 1
ATOM 3295 C CA . SER A 1 425 ? 25.625 12.578 14.031 1 91 425 SER A CA 1
ATOM 3296 C C . SER A 1 425 ? 26.219 12.43 15.43 1 91 425 SER A C 1
ATOM 3298 O O . SER A 1 425 ? 27.359 11.969 15.578 1 91 425 SER A O 1
ATOM 3300 N N . SER A 1 426 ? 25.438 12.82 16.406 1 89.56 426 SER A N 1
ATOM 3301 C CA . SER A 1 426 ? 25.938 12.734 17.766 1 89.56 426 SER A CA 1
ATOM 3302 C C . SER A 1 426 ? 26.203 11.289 18.172 1 89.56 426 SER A C 1
ATOM 3304 O O . SER A 1 426 ? 27.203 10.992 18.828 1 89.56 426 SER A O 1
ATOM 3306 N N . GLY A 1 427 ? 25.297 10.422 17.797 1 92.62 427 GLY A N 1
ATOM 3307 C CA . GLY A 1 427 ? 25.484 9.016 18.094 1 92.62 427 GLY A CA 1
ATOM 3308 C C . GLY A 1 427 ? 26.656 8.398 17.359 1 92.62 427 GLY A C 1
ATOM 3309 O O . GLY A 1 427 ? 27.406 7.613 17.938 1 92.62 427 GLY A O 1
ATOM 3310 N N . MET A 1 428 ? 26.812 8.75 16.141 1 94 428 MET A N 1
ATOM 3311 C CA . MET A 1 428 ? 27.938 8.242 15.336 1 94 428 MET A CA 1
ATOM 3312 C C . MET A 1 428 ? 29.266 8.719 15.898 1 94 428 MET A C 1
ATOM 3314 O O . MET A 1 428 ? 30.219 7.941 16.016 1 94 428 MET A O 1
ATOM 3318 N N . LYS A 1 429 ? 29.328 9.961 16.234 1 92.31 429 LYS A N 1
ATOM 3319 C CA . LYS A 1 429 ? 30.531 10.562 16.781 1 92.31 429 LYS A CA 1
ATOM 3320 C C . LYS A 1 429 ? 30.953 9.891 18.094 1 92.31 429 LYS A C 1
ATOM 3322 O O . LYS A 1 429 ? 32.125 9.664 18.328 1 92.31 429 LYS A O 1
ATOM 3327 N N . GLU A 1 430 ? 29.969 9.633 18.906 1 91.38 430 GLU A N 1
ATOM 3328 C CA . GLU A 1 430 ? 30.219 9.008 20.188 1 91.38 430 GLU A CA 1
ATOM 3329 C C . GLU A 1 430 ? 30.984 7.688 20.031 1 91.38 430 GLU A C 1
ATOM 3331 O O . GLU A 1 430 ? 32 7.461 20.672 1 91.38 430 GLU A O 1
ATOM 3336 N N . VAL A 1 431 ? 30.547 6.906 19.141 1 92.38 431 VAL A N 1
ATOM 3337 C CA . VAL A 1 431 ? 31.141 5.586 18.938 1 92.38 431 VAL A CA 1
ATOM 3338 C C . VAL A 1 431 ? 32.5 5.723 18.25 1 92.38 431 VAL A C 1
ATOM 3340 O O . VAL A 1 431 ? 33.438 5.039 18.609 1 92.38 431 VAL A O 1
ATOM 3343 N N . MET A 1 432 ? 32.594 6.598 17.297 1 89.75 432 MET A N 1
ATOM 3344 C CA . MET A 1 432 ? 33.875 6.801 16.578 1 89.75 432 MET A CA 1
ATOM 3345 C C . MET A 1 432 ? 34.938 7.355 17.516 1 89.75 432 MET A C 1
ATOM 3347 O O . MET A 1 432 ? 36.094 6.938 17.469 1 89.75 432 MET A O 1
ATOM 3351 N N . GLU A 1 433 ? 34.531 8.211 18.344 1 88.19 433 GLU A N 1
ATOM 3352 C CA . GLU A 1 433 ? 35.469 8.781 19.312 1 88.19 433 GLU A CA 1
ATOM 3353 C C . GLU A 1 433 ? 35.938 7.727 20.312 1 88.19 433 GLU A C 1
ATOM 3355 O O . GLU A 1 433 ? 37.125 7.707 20.672 1 88.19 433 GLU A O 1
ATOM 3360 N N . GLU A 1 434 ? 35.031 6.945 20.734 1 87.38 434 GLU A N 1
ATOM 3361 C CA . GLU A 1 434 ? 35.375 5.852 21.625 1 87.38 434 GLU A CA 1
ATOM 3362 C C . GLU A 1 434 ? 36.406 4.926 20.984 1 87.38 434 GLU A C 1
ATOM 3364 O O . GLU A 1 434 ? 37.219 4.32 21.688 1 87.38 434 GLU A O 1
ATOM 3369 N N . ALA A 1 435 ? 36.375 4.883 19.703 1 84.31 435 ALA A N 1
ATOM 3370 C CA . ALA A 1 435 ? 37.312 4.027 18.984 1 84.31 435 ALA A CA 1
ATOM 3371 C C . ALA A 1 435 ? 38.594 4.785 18.641 1 84.31 435 ALA A C 1
ATOM 3373 O O . ALA A 1 435 ? 39.469 4.27 17.922 1 84.31 435 ALA A O 1
ATOM 3374 N N . GLY A 1 436 ? 38.719 6.016 19.016 1 81.44 436 GLY A N 1
ATOM 3375 C CA . GLY A 1 436 ? 39.938 6.816 18.797 1 81.44 436 GLY A CA 1
ATOM 3376 C C . GLY A 1 436 ? 39.938 7.535 17.469 1 81.44 436 GLY A C 1
ATOM 3377 O O . GLY A 1 436 ? 40.969 7.953 16.984 1 81.44 436 GLY A O 1
ATOM 3378 N N . LEU A 1 437 ? 38.719 7.535 16.844 1 80.44 437 LEU A N 1
ATOM 3379 C CA . LEU A 1 437 ? 38.625 8.172 15.539 1 80.44 437 LEU A CA 1
ATOM 3380 C C . LEU A 1 437 ? 37.906 9.523 15.648 1 80.44 437 LEU A C 1
ATOM 3382 O O . LEU A 1 437 ? 36.688 9.586 15.625 1 80.44 437 LEU A O 1
ATOM 3386 N N . ASN A 1 438 ? 38.531 10.648 15.938 1 69 438 ASN A N 1
ATOM 3387 C CA . ASN A 1 438 ? 37.938 11.922 16.328 1 69 438 ASN A CA 1
ATOM 3388 C C . ASN A 1 438 ? 37.656 12.812 15.125 1 69 438 ASN A C 1
ATOM 3390 O O . ASN A 1 438 ? 37.219 13.953 15.281 1 69 438 ASN A O 1
ATOM 3394 N N . ASP A 1 439 ? 37.594 12.391 14.031 1 82.38 439 ASP A N 1
ATOM 3395 C CA . ASP A 1 439 ? 37.531 13.367 12.938 1 82.38 439 ASP A CA 1
ATOM 3396 C C . ASP A 1 439 ? 36.312 13.148 12.062 1 82.38 439 ASP A C 1
ATOM 3398 O O . ASP A 1 439 ? 36.375 13.383 10.852 1 82.38 439 ASP A O 1
ATOM 3402 N N . LEU A 1 440 ? 35.219 12.812 12.688 1 91.56 440 LEU A N 1
ATOM 3403 C CA . LEU A 1 440 ? 34.031 12.68 11.852 1 91.56 440 LEU A CA 1
ATOM 3404 C C . LEU A 1 440 ? 33.5 14.047 11.414 1 91.56 440 LEU A C 1
ATOM 3406 O O . LEU A 1 440 ? 33.188 14.891 12.258 1 91.56 440 LEU A O 1
ATOM 3410 N N . LYS A 1 441 ? 33.469 14.289 10.172 1 90.94 441 LYS A N 1
ATOM 3411 C CA . LYS A 1 441 ? 32.906 15.523 9.617 1 90.94 441 LYS A CA 1
ATOM 3412 C C . LYS A 1 441 ? 31.453 15.344 9.234 1 90.94 441 LYS A C 1
ATOM 3414 O O . LYS A 1 441 ? 31.094 14.367 8.57 1 90.94 441 LYS A O 1
ATOM 3419 N N . VAL A 1 442 ? 30.656 16.234 9.656 1 92.19 442 VAL A N 1
ATOM 3420 C CA . VAL A 1 442 ? 29.234 16.141 9.406 1 92.19 442 VAL A CA 1
ATOM 3421 C C . VAL A 1 442 ? 28.812 17.203 8.391 1 92.19 442 VAL A C 1
ATOM 3423 O O . VAL A 1 442 ? 29.125 18.391 8.547 1 92.19 442 VAL A O 1
ATOM 3426 N N . PHE A 1 443 ? 28.125 16.781 7.363 1 91.12 443 PHE A N 1
ATOM 3427 C CA . PHE A 1 443 ? 27.641 17.656 6.32 1 91.12 443 PHE A CA 1
ATOM 3428 C C . PHE A 1 443 ? 26.109 17.656 6.277 1 91.12 443 PHE A C 1
ATOM 3430 O O . PHE A 1 443 ? 25.484 16.688 6.727 1 91.12 443 PHE A O 1
ATOM 3437 N N . LYS A 1 444 ? 25.594 18.719 5.68 1 89.44 444 LYS A N 1
ATOM 3438 C CA . LYS A 1 444 ? 24.141 18.844 5.586 1 89.44 444 LYS A CA 1
ATOM 3439 C C . LYS A 1 444 ? 23.672 18.672 4.148 1 89.44 444 LYS A C 1
ATOM 3441 O O . LYS A 1 444 ? 24.328 19.094 3.207 1 89.44 444 LYS A O 1
ATOM 3446 N N . ASP A 1 445 ? 22.453 18.031 4.07 1 89.31 445 ASP A N 1
ATOM 3447 C CA . ASP A 1 445 ? 21.812 17.812 2.781 1 89.31 445 ASP A CA 1
ATOM 3448 C C . ASP A 1 445 ? 21.344 19.141 2.174 1 89.31 445 ASP A C 1
ATOM 3450 O O . ASP A 1 445 ? 20.578 19.875 2.795 1 89.31 445 ASP A O 1
ATOM 3454 N N . ILE A 1 446 ? 21.656 19.406 0.972 1 83.62 446 ILE A N 1
ATOM 3455 C CA . ILE A 1 446 ? 21.375 20.672 0.319 1 83.62 446 ILE A CA 1
ATOM 3456 C C . ILE A 1 446 ? 19.891 20.766 -0.017 1 83.62 446 ILE A C 1
ATOM 3458 O O . ILE A 1 446 ? 19.312 21.859 -0.062 1 83.62 446 ILE A O 1
ATOM 3462 N N . VAL A 1 447 ? 19.281 19.625 -0.252 1 82.5 447 VAL A N 1
ATOM 3463 C CA . VAL A 1 447 ? 17.859 19.609 -0.598 1 82.5 447 VAL A CA 1
ATOM 3464 C C . VAL A 1 447 ? 17.031 20 0.625 1 82.5 447 VAL A C 1
ATOM 3466 O O . VAL A 1 447 ? 16.094 20.797 0.522 1 82.5 447 VAL A O 1
ATOM 3469 N N . HIS A 1 448 ? 17.375 19.422 1.711 1 83.31 448 HIS A N 1
ATOM 3470 C CA . HIS A 1 448 ? 16.672 19.766 2.943 1 83.31 448 HIS A CA 1
ATOM 3471 C C . HIS A 1 448 ? 16.891 21.219 3.328 1 83.31 448 HIS A C 1
ATOM 3473 O O . HIS A 1 448 ? 15.992 21.859 3.879 1 83.31 448 HIS A O 1
ATOM 3479 N N . LEU A 1 449 ? 18 21.703 3.041 1 84.81 449 LEU A N 1
ATOM 3480 C CA . LEU A 1 449 ? 18.281 23.109 3.297 1 84.81 449 LEU A CA 1
ATOM 3481 C C . LEU A 1 449 ? 17.406 24 2.43 1 84.81 449 LEU A C 1
ATOM 3483 O O . LEU A 1 449 ? 16.906 25.031 2.896 1 84.81 449 LEU A O 1
ATOM 3487 N N . SER A 1 450 ? 17.266 23.594 1.237 1 83.69 450 SER A N 1
ATOM 3488 C CA . SER A 1 450 ? 16.391 24.328 0.336 1 83.69 450 SER A CA 1
ATOM 3489 C C . SER A 1 450 ? 14.953 24.328 0.843 1 83.69 450 SER A C 1
ATOM 3491 O O . SER A 1 450 ? 14.273 25.359 0.794 1 83.69 450 SER A O 1
ATOM 3493 N N . LYS A 1 451 ? 14.586 23.234 1.284 1 83.25 451 LYS A N 1
ATOM 3494 C CA . LYS A 1 451 ? 13.242 23.125 1.85 1 83.25 451 LYS A CA 1
ATOM 3495 C C . LYS A 1 451 ? 13.078 24.047 3.064 1 83.25 451 LYS A C 1
ATOM 3497 O O . LYS A 1 451 ? 12.023 24.641 3.266 1 83.25 451 LYS A O 1
ATOM 3502 N N . ALA A 1 452 ? 14.109 24.094 3.834 1 84.75 452 ALA A N 1
ATOM 3503 C CA . ALA A 1 452 ? 14.094 24.953 5.016 1 84.75 452 ALA A CA 1
ATOM 3504 C C .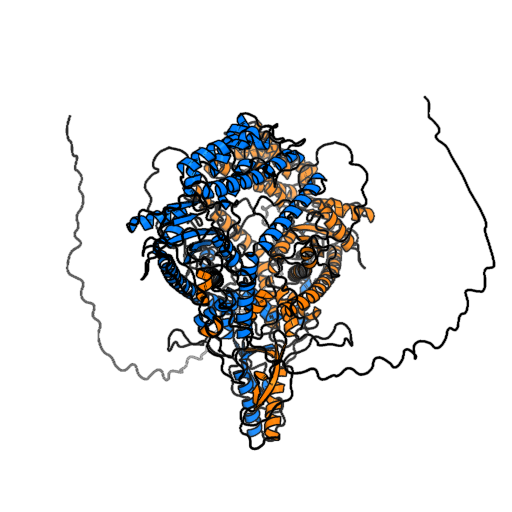 ALA A 1 452 ? 13.938 26.422 4.629 1 84.75 452 ALA A C 1
ATOM 3506 O O . ALA A 1 452 ? 13.227 27.188 5.297 1 84.75 452 ALA A O 1
ATOM 3507 N N . ILE A 1 453 ? 14.57 26.812 3.586 1 89.06 453 ILE A N 1
ATOM 3508 C CA . ILE A 1 453 ? 14.461 28.188 3.088 1 89.06 453 ILE A CA 1
ATOM 3509 C C . ILE A 1 453 ? 13.016 28.484 2.697 1 89.06 453 ILE A C 1
ATOM 3511 O O . ILE A 1 453 ? 12.461 29.516 3.088 1 89.06 453 ILE A O 1
ATOM 3515 N N . ARG A 1 454 ? 12.461 27.594 2.029 1 88.06 454 ARG A N 1
ATOM 3516 C CA . ARG A 1 454 ? 11.07 27.766 1.607 1 88.06 454 ARG A CA 1
ATOM 3517 C C . ARG A 1 454 ? 10.148 27.891 2.812 1 88.06 454 ARG A C 1
ATOM 3519 O O . ARG A 1 454 ? 9.258 28.734 2.832 1 88.06 454 ARG A O 1
ATOM 3526 N N . ARG A 1 455 ? 10.383 27.031 3.736 1 85.12 455 ARG A N 1
ATOM 3527 C CA . ARG A 1 455 ? 9.555 27.047 4.938 1 85.12 455 ARG A CA 1
ATOM 3528 C C . ARG A 1 455 ? 9.719 28.359 5.707 1 85.12 455 ARG A C 1
ATOM 3530 O O . ARG A 1 455 ? 8.75 28.906 6.234 1 85.12 455 ARG A O 1
ATOM 3537 N N . LYS A 1 456 ? 10.914 28.812 5.781 1 90.25 456 LYS A N 1
ATOM 3538 C CA . LYS A 1 456 ? 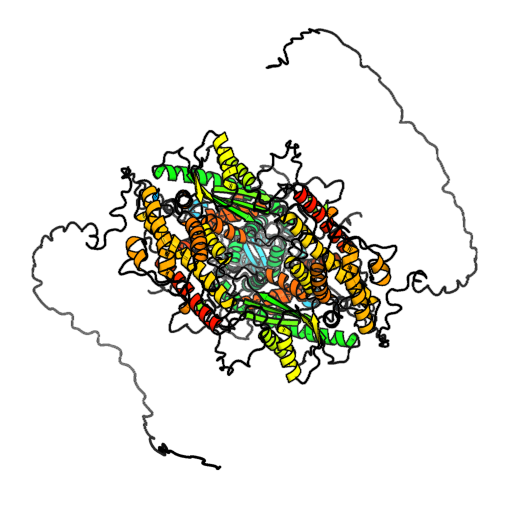11.18 30.047 6.5 1 90.25 456 LYS A CA 1
ATOM 3539 C C . LYS A 1 456 ? 10.523 31.25 5.805 1 90.25 456 LYS A C 1
ATOM 3541 O O . LYS A 1 456 ? 10.031 32.156 6.465 1 90.25 456 LYS A O 1
ATOM 3546 N N . VAL A 1 457 ? 10.562 31.188 4.523 1 92.38 457 VAL A N 1
ATOM 3547 C CA . VAL A 1 457 ? 9.891 32.25 3.781 1 92.38 457 VAL A CA 1
ATOM 3548 C C . VAL A 1 457 ? 8.391 32.188 4.023 1 92.38 457 VAL A C 1
ATOM 3550 O O . VAL A 1 457 ? 7.746 33.219 4.281 1 92.38 457 VAL A O 1
ATOM 3553 N N . SER A 1 458 ? 7.922 31 3.924 1 87.69 458 SER A N 1
ATOM 3554 C CA . SER A 1 458 ? 6.488 30.797 4.105 1 87.69 458 SER A CA 1
ATOM 3555 C C . SER A 1 458 ? 6.055 31.172 5.52 1 87.69 458 SER A C 1
ATOM 3557 O O . SER A 1 458 ? 4.941 31.656 5.727 1 87.69 458 SER A O 1
ATOM 3559 N N . GLY A 1 459 ? 6.844 30.891 6.473 1 85.31 459 GLY A N 1
ATOM 3560 C CA . GLY A 1 459 ? 6.496 31.125 7.863 1 85.31 459 GLY A CA 1
ATOM 3561 C C . GLY A 1 459 ? 6.961 32.469 8.375 1 85.31 459 GLY A C 1
ATOM 3562 O O . GLY A 1 459 ? 6.648 32.844 9.508 1 85.31 459 GLY A O 1
ATOM 3563 N N . GLY A 1 460 ? 7.668 33.219 7.539 1 87.5 460 GLY A N 1
ATOM 3564 C CA . GLY A 1 460 ? 8.211 34.469 7.969 1 87.5 460 GLY A CA 1
ATOM 3565 C C . GLY A 1 460 ? 7.164 35.594 8.039 1 87.5 460 GLY A C 1
ATOM 3566 O O . GLY A 1 460 ? 6.074 35.438 7.473 1 87.5 460 GLY A O 1
ATOM 3567 N N . LYS A 1 461 ? 7.465 36.562 8.891 1 87.88 461 LYS A N 1
ATOM 3568 C CA . LYS A 1 461 ? 6.625 37.75 8.984 1 87.88 461 LYS A CA 1
ATOM 3569 C C . LYS A 1 461 ? 7.059 38.812 7.969 1 87.88 461 LYS A C 1
ATOM 3571 O O . LYS A 1 461 ? 8.188 39.312 8.023 1 87.88 461 LYS A O 1
ATOM 3576 N N . TRP A 1 462 ? 6.199 39.125 7.07 1 93.44 462 TRP A N 1
ATOM 3577 C CA . TRP A 1 462 ? 6.508 40.062 5.984 1 93.44 462 TRP A CA 1
ATOM 3578 C C . TRP A 1 462 ? 5.57 41.281 6.012 1 93.44 462 TRP A C 1
ATOM 3580 O O . TRP A 1 462 ? 4.422 41.156 6.449 1 93.44 462 TRP A O 1
ATOM 3590 N N . SER A 1 463 ? 6.109 42.375 5.531 1 91.38 463 SER A N 1
ATOM 3591 C CA . SER A 1 463 ? 5.262 43.562 5.375 1 91.38 463 SER A CA 1
ATOM 3592 C C . SER A 1 463 ? 4.25 43.375 4.25 1 91.38 463 SER A C 1
ATOM 3594 O O . SER A 1 463 ? 4.445 42.531 3.365 1 91.38 463 SER A O 1
ATOM 3596 N N . LYS A 1 464 ? 3.152 44.125 4.324 1 87.81 464 LYS A N 1
ATOM 3597 C CA . LYS A 1 464 ? 2.109 44.031 3.307 1 87.81 464 LYS A CA 1
ATOM 3598 C C . LYS A 1 464 ? 2.645 44.469 1.94 1 87.81 464 LYS A C 1
ATOM 3600 O O . LYS A 1 464 ? 2.148 44 0.907 1 87.81 464 LYS A O 1
ATOM 3605 N N . GLN A 1 465 ? 3.631 45.281 1.974 1 87.69 465 GLN A N 1
ATOM 3606 C CA . GLN A 1 465 ? 4.133 45.844 0.729 1 87.69 465 GLN A CA 1
ATOM 3607 C C . GLN A 1 465 ? 5.148 44.906 0.068 1 87.69 465 GLN A C 1
ATOM 3609 O O . GLN A 1 465 ? 5.422 45.031 -1.127 1 87.69 465 GLN A O 1
ATOM 3614 N N . MET A 1 466 ? 5.664 43.969 0.788 1 93.38 466 MET A N 1
ATOM 3615 C CA . MET A 1 466 ? 6.742 43.094 0.299 1 93.38 466 MET A CA 1
ATOM 3616 C C . MET A 1 466 ? 6.309 42.344 -0.941 1 93.38 466 MET A C 1
ATOM 3618 O O . MET A 1 466 ? 7.043 42.25 -1.927 1 93.38 466 MET A O 1
ATOM 3622 N N . PHE A 1 467 ? 5.16 41.719 -0.808 1 92.88 467 PHE A N 1
ATOM 3623 C CA . PHE A 1 467 ? 4.625 40.906 -1.896 1 92.88 467 PHE A CA 1
ATOM 3624 C C . PHE A 1 467 ? 3.387 41.562 -2.498 1 92.88 467 PHE A C 1
ATOM 3626 O O . PHE A 1 467 ? 2.416 41.844 -1.789 1 92.88 467 PHE A O 1
ATOM 3633 N N . PRO A 1 468 ? 3.459 41.812 -3.768 1 88 468 PRO A N 1
ATOM 3634 C CA . PRO A 1 468 ? 2.293 42.438 -4.391 1 88 468 PRO A CA 1
ATOM 3635 C C . PRO A 1 468 ? 1.069 41.531 -4.406 1 88 468 PRO A C 1
ATOM 3637 O O . PRO A 1 468 ? 1.207 40.312 -4.453 1 88 468 PRO A O 1
ATOM 3640 N N . GLY A 1 469 ? -0.099 42.094 -4.238 1 83.69 469 GLY A N 1
ATOM 3641 C CA . GLY A 1 469 ? -1.353 41.344 -4.293 1 83.69 469 GLY A CA 1
ATOM 3642 C C . GLY A 1 469 ? -2.514 42.094 -3.672 1 83.69 469 GLY A C 1
ATOM 3643 O O . GLY A 1 469 ? -2.328 42.875 -2.717 1 83.69 469 GLY A O 1
ATOM 3644 N N . LYS A 1 470 ? -3.727 41.875 -4.223 1 78.94 470 LYS A N 1
ATOM 3645 C CA . LYS A 1 470 ? -4.93 42.531 -3.738 1 78.94 470 LYS A CA 1
ATOM 3646 C C . LYS A 1 470 ? -5.492 41.844 -2.506 1 78.94 470 LYS A C 1
ATOM 3648 O O . LYS A 1 470 ? -5.949 42.469 -1.566 1 78.94 470 LYS A O 1
ATOM 3653 N N . THR A 1 471 ? -5.348 40.531 -2.541 1 80.94 471 THR A N 1
ATOM 3654 C CA . THR A 1 471 ? -5.879 39.75 -1.438 1 80.94 471 THR A CA 1
ATOM 3655 C C . THR A 1 471 ? -4.75 39.094 -0.643 1 80.94 471 THR A C 1
ATOM 3657 O O . THR A 1 471 ? -3.615 39 -1.119 1 80.94 471 THR A O 1
ATOM 3660 N N . GLN A 1 472 ? -5.051 38.75 0.58 1 80.81 472 GLN A N 1
ATOM 3661 C CA . GLN A 1 472 ? -4.078 38.062 1.426 1 80.81 472 GLN A CA 1
ATOM 3662 C C . GLN A 1 472 ? -3.643 36.75 0.805 1 80.81 472 GLN A C 1
ATOM 3664 O O . GLN A 1 472 ? -2.471 36.375 0.886 1 80.81 472 GLN A O 1
ATOM 3669 N N . GLU A 1 473 ? -4.594 36.062 0.218 1 76.19 473 GLU A N 1
ATOM 3670 C CA . GLU A 1 473 ? -4.297 34.781 -0.413 1 76.19 473 GLU A CA 1
ATOM 3671 C C . GLU A 1 473 ? -3.33 34.969 -1.582 1 76.19 473 GLU A C 1
ATOM 3673 O O . GLU A 1 473 ? -2.428 34.156 -1.772 1 76.19 473 GLU A O 1
ATOM 3678 N N . GLU A 1 474 ? -3.535 35.969 -2.303 1 78.19 474 GLU A N 1
ATOM 3679 C CA . GLU A 1 474 ? -2.643 36.25 -3.424 1 78.19 474 GLU A CA 1
ATOM 3680 C C . GLU A 1 474 ? -1.229 36.531 -2.941 1 78.19 474 GLU A C 1
ATOM 3682 O O . GLU A 1 474 ? -0.251 36.062 -3.523 1 78.19 474 GLU A O 1
ATOM 3687 N N . ARG A 1 475 ? -1.16 37.281 -1.941 1 85.94 475 ARG A N 1
ATOM 3688 C CA . ARG A 1 475 ? 0.146 37.625 -1.393 1 85.94 475 ARG A CA 1
ATOM 3689 C C . ARG A 1 475 ? 0.859 36.406 -0.851 1 85.94 475 ARG A C 1
ATOM 3691 O O . ARG A 1 475 ? 2.07 36.25 -1.024 1 85.94 475 ARG A O 1
ATOM 3698 N N . LYS A 1 476 ? 0.085 35.562 -0.229 1 81.94 476 LYS A N 1
ATOM 3699 C CA . LYS A 1 476 ? 0.646 34.344 0.282 1 81.94 476 LYS A CA 1
ATOM 3700 C C . LYS A 1 476 ? 1.167 33.469 -0.854 1 81.94 476 LYS A C 1
ATOM 3702 O O . LYS A 1 476 ? 2.211 32.812 -0.722 1 81.94 476 LYS A O 1
ATOM 3707 N N . TRP A 1 477 ? 0.458 33.5 -1.874 1 79.75 477 TRP A N 1
ATOM 3708 C CA . TRP A 1 477 ? 0.858 32.719 -3.037 1 79.75 477 TRP A CA 1
ATOM 3709 C C . TRP A 1 477 ? 2.162 33.25 -3.627 1 79.75 477 TRP A C 1
ATOM 3711 O O . TRP A 1 477 ? 3.064 32.469 -3.945 1 79.75 477 TRP A O 1
ATOM 3721 N N . ILE A 1 478 ? 2.225 34.469 -3.771 1 84.44 478 ILE A N 1
ATOM 3722 C CA . ILE A 1 478 ? 3.43 35.094 -4.309 1 84.44 478 ILE A CA 1
ATOM 3723 C C . ILE A 1 478 ? 4.602 34.875 -3.357 1 84.44 478 ILE A C 1
ATOM 3725 O O . ILE A 1 478 ? 5.723 34.594 -3.801 1 84.44 478 ILE A O 1
ATOM 3729 N N . ARG A 1 479 ? 4.301 34.969 -2.17 1 89.5 479 ARG A N 1
ATOM 3730 C CA . ARG A 1 479 ? 5.309 34.688 -1.149 1 89.5 479 ARG A CA 1
ATOM 3731 C C . ARG A 1 479 ? 5.891 33.312 -1.3 1 89.5 479 ARG A C 1
ATOM 3733 O O . ARG A 1 479 ? 7.109 33.125 -1.3 1 89.5 479 ARG A O 1
ATOM 3740 N N . ASP A 1 480 ? 5.078 32.312 -1.432 1 84.62 480 ASP A N 1
ATOM 3741 C CA . ASP A 1 480 ? 5.52 30.922 -1.521 1 84.62 480 ASP A CA 1
ATOM 3742 C C . ASP A 1 480 ? 6.309 30.672 -2.807 1 84.62 480 ASP A C 1
ATOM 3744 O O . ASP A 1 480 ? 7.293 29.938 -2.805 1 84.62 480 ASP A O 1
ATOM 3748 N N . ARG A 1 481 ? 5.91 31.297 -3.793 1 83.19 481 ARG A N 1
ATOM 3749 C CA . ARG A 1 481 ? 6.641 31.188 -5.051 1 83.19 481 ARG A CA 1
ATOM 3750 C C . ARG A 1 481 ? 7.996 31.891 -4.957 1 83.19 481 ARG A C 1
ATOM 3752 O O . ARG A 1 481 ? 8.969 31.453 -5.566 1 83.19 481 ARG A O 1
ATOM 3759 N N . PHE A 1 482 ? 7.945 32.969 -4.32 1 89.5 482 PHE A N 1
ATOM 3760 C CA . PHE A 1 482 ? 9.203 33.656 -4.051 1 89.5 482 PHE A CA 1
ATOM 3761 C C . PHE A 1 482 ? 10.164 32.75 -3.291 1 89.5 482 PHE A C 1
ATOM 3763 O O . PHE A 1 482 ? 11.344 32.688 -3.623 1 89.5 482 PHE A O 1
ATOM 3770 N N . GLY A 1 483 ? 9.617 32.094 -2.297 1 90.12 483 GLY A N 1
ATOM 3771 C CA . GLY A 1 483 ? 10.445 31.172 -1.547 1 90.12 483 GLY A CA 1
ATOM 3772 C C . GLY A 1 483 ? 11.078 30.094 -2.416 1 90.12 483 GLY A C 1
ATOM 3773 O O . GLY A 1 483 ? 12.25 29.766 -2.236 1 90.12 483 GLY A O 1
ATOM 3774 N N . ASN A 1 484 ? 10.359 29.625 -3.379 1 85.5 484 ASN A N 1
ATOM 3775 C CA . ASN A 1 484 ? 10.883 28.625 -4.316 1 85.5 484 ASN A CA 1
ATOM 3776 C C . ASN A 1 484 ? 11.984 29.203 -5.191 1 85.5 484 ASN A C 1
ATOM 3778 O O . ASN A 1 484 ? 13.039 28.594 -5.363 1 85.5 484 ASN A O 1
ATOM 3782 N N . ASP A 1 485 ? 11.672 30.297 -5.707 1 88.88 485 ASP A N 1
ATOM 3783 C CA . ASP A 1 485 ? 12.625 30.938 -6.609 1 88.88 485 ASP A CA 1
ATOM 3784 C C . ASP A 1 485 ? 13.914 31.297 -5.875 1 88.88 485 ASP A C 1
ATOM 3786 O O . ASP A 1 485 ? 15.008 31.094 -6.398 1 88.88 485 ASP A O 1
ATOM 3790 N N . LEU A 1 486 ? 13.711 31.844 -4.75 1 93.12 486 LEU A N 1
ATOM 3791 C CA . LEU A 1 486 ? 14.859 32.219 -3.943 1 93.12 486 LEU A CA 1
ATOM 3792 C C . LEU A 1 486 ? 15.742 31.016 -3.641 1 93.12 486 LEU A C 1
ATOM 3794 O O . LEU A 1 486 ? 16.969 31.109 -3.707 1 93.12 486 LEU A O 1
ATOM 3798 N N . ALA A 1 487 ? 15.148 29.922 -3.27 1 91.25 487 ALA A N 1
ATOM 3799 C CA . ALA A 1 487 ? 15.898 28.703 -2.979 1 91.25 487 ALA A CA 1
ATOM 3800 C C . ALA A 1 487 ? 16.734 28.266 -4.18 1 91.25 487 ALA A C 1
ATOM 3802 O O . ALA A 1 487 ? 17.906 27.922 -4.035 1 91.25 487 ALA A O 1
ATOM 3803 N N . ILE A 1 488 ? 16.172 28.297 -5.336 1 88.44 488 ILE A N 1
ATOM 3804 C CA . ILE A 1 488 ? 16.875 27.922 -6.555 1 88.44 488 ILE A CA 1
ATOM 3805 C C . ILE A 1 488 ? 18.031 28.906 -6.797 1 88.44 488 ILE A C 1
ATOM 3807 O O . ILE A 1 488 ? 19.125 28.5 -7.16 1 88.44 488 ILE A O 1
ATOM 3811 N N . ARG A 1 489 ? 17.75 30.156 -6.621 1 92.56 489 ARG A N 1
ATOM 3812 C CA . ARG A 1 489 ? 18.75 31.188 -6.824 1 92.56 489 ARG A CA 1
ATOM 3813 C C . ARG A 1 489 ? 19.938 30.984 -5.898 1 92.56 489 ARG A C 1
ATOM 3815 O O . ARG A 1 489 ? 21.094 31.016 -6.344 1 92.56 489 ARG A O 1
ATOM 3822 N N . LEU A 1 490 ? 19.609 30.844 -4.672 1 93.62 490 LEU A N 1
ATOM 3823 C CA . LEU A 1 490 ? 20.672 30.672 -3.684 1 93.62 490 LEU A CA 1
ATOM 3824 C C . LEU A 1 490 ? 21.516 29.438 -3.996 1 93.62 490 LEU A C 1
ATOM 3826 O O . LEU A 1 490 ? 22.734 29.469 -3.885 1 93.62 490 LEU A O 1
ATOM 3830 N N . ASN A 1 491 ? 20.875 28.375 -4.371 1 88.56 491 ASN A N 1
ATOM 3831 C CA . ASN A 1 491 ? 21.609 27.156 -4.734 1 88.56 491 ASN A CA 1
ATOM 3832 C C . ASN A 1 491 ? 22.484 27.375 -5.957 1 88.56 491 ASN A C 1
ATOM 3834 O O . ASN A 1 491 ? 23.625 26.891 -6.008 1 88.56 491 ASN A O 1
ATOM 3838 N N . THR A 1 492 ? 21.969 28.062 -6.887 1 87.94 492 THR A N 1
ATOM 3839 C CA . THR A 1 492 ? 22.734 28.328 -8.102 1 87.94 492 THR A CA 1
ATOM 3840 C C . THR A 1 492 ? 23.953 29.188 -7.797 1 87.94 492 THR A C 1
ATOM 3842 O O . THR A 1 492 ? 25.047 28.922 -8.305 1 87.94 492 THR A O 1
ATOM 3845 N N . GLU A 1 493 ? 23.719 30.203 -6.992 1 91.88 493 GLU A N 1
ATOM 3846 C CA . GLU A 1 493 ? 24.844 31.047 -6.566 1 91.88 493 GLU A CA 1
ATOM 3847 C C . GLU A 1 493 ? 25.906 30.234 -5.848 1 91.88 493 GLU A C 1
ATOM 3849 O O . GLU A 1 493 ? 27.094 30.406 -6.09 1 91.88 493 GLU A O 1
ATOM 3854 N N . HIS A 1 494 ? 25.484 29.359 -5.031 1 89.25 494 HIS A N 1
ATOM 3855 C CA . HIS A 1 494 ? 26.391 28.5 -4.27 1 89.25 494 HIS A CA 1
ATOM 3856 C C . HIS A 1 494 ? 27.188 27.594 -5.195 1 89.25 494 HIS A C 1
ATOM 3858 O O . HIS A 1 494 ? 28.391 27.453 -5.039 1 89.25 494 HIS A O 1
ATOM 3864 N N . ILE A 1 495 ? 26.547 26.891 -6.078 1 83.62 495 ILE A N 1
ATOM 3865 C CA . ILE A 1 495 ? 27.188 25.953 -6.992 1 83.62 495 ILE A CA 1
ATOM 3866 C C . ILE A 1 495 ? 28.234 26.688 -7.832 1 83.62 495 ILE A C 1
ATOM 3868 O O . ILE A 1 495 ? 29.344 26.203 -8.008 1 83.62 495 ILE A O 1
ATOM 3872 N N . LEU A 1 496 ? 27.906 27.859 -8.312 1 85.56 496 LEU A N 1
ATOM 3873 C CA . LEU A 1 496 ? 28.844 28.656 -9.102 1 85.56 496 LEU A CA 1
ATOM 3874 C C . LEU A 1 496 ? 30 29.141 -8.234 1 85.56 496 LEU A C 1
ATOM 3876 O O . LEU A 1 496 ? 31.141 29.219 -8.703 1 85.56 496 LEU A O 1
ATOM 3880 N N . GLY A 1 497 ? 29.609 29.5 -7.027 1 86.06 497 GLY A N 1
ATOM 3881 C CA . GLY A 1 497 ? 30.656 29.875 -6.09 1 86.06 497 GLY A CA 1
ATOM 3882 C C . GLY A 1 497 ? 31.656 28.766 -5.828 1 86.06 497 GLY A C 1
ATOM 3883 O O . GLY A 1 497 ? 32.875 29 -5.82 1 86.06 497 GLY A O 1
ATOM 3884 N N . LEU A 1 498 ? 31.203 27.562 -5.625 1 80.81 498 LEU A N 1
ATOM 3885 C CA . LEU A 1 498 ? 32.062 26.406 -5.387 1 80.81 498 LEU A CA 1
ATOM 3886 C C . LEU A 1 498 ? 32.969 26.156 -6.578 1 80.81 498 LEU A C 1
ATOM 3888 O O . LEU A 1 498 ? 34.125 25.75 -6.406 1 80.81 498 LEU A O 1
ATOM 3892 N N . LYS A 1 499 ? 32.438 26.359 -7.703 1 79.06 499 LYS A N 1
ATOM 3893 C CA . LYS A 1 499 ? 33.188 26.156 -8.93 1 79.06 499 LYS A CA 1
ATOM 3894 C C . LYS A 1 499 ? 34.25 27.25 -9.102 1 79.06 499 LYS A C 1
ATOM 3896 O O . LYS A 1 499 ? 35.375 26.969 -9.555 1 79.06 499 LYS A O 1
ATOM 3901 N N . LYS A 1 500 ? 33.875 28.391 -8.727 1 83.12 500 LYS A N 1
ATOM 3902 C CA . LYS A 1 500 ? 34.719 29.562 -9.008 1 83.12 500 LYS A CA 1
ATOM 3903 C C . LYS A 1 500 ? 35.781 29.75 -7.914 1 83.12 500 LYS A C 1
ATOM 3905 O O . LYS A 1 500 ? 36.906 30.109 -8.203 1 83.12 500 LYS A O 1
ATOM 3910 N N . PHE A 1 501 ? 35.281 29.594 -6.707 1 84 501 PHE A N 1
ATOM 3911 C CA . PHE A 1 501 ? 36.156 29.938 -5.594 1 84 501 PHE A CA 1
ATOM 3912 C C . PHE A 1 501 ? 36.688 28.688 -4.898 1 84 501 PHE A C 1
ATOM 3914 O O . PHE A 1 501 ? 35.906 27.828 -4.492 1 84 501 PHE A O 1
ATOM 3921 N N . ARG A 1 502 ? 37.969 28.562 -4.781 1 72.38 502 ARG A N 1
ATOM 3922 C CA . ARG A 1 502 ? 38.594 27.438 -4.086 1 72.38 502 ARG A CA 1
ATOM 3923 C C . ARG A 1 502 ? 38.719 27.719 -2.596 1 72.38 502 ARG A C 1
ATOM 3925 O O . ARG A 1 502 ? 38.656 26.812 -1.771 1 72.38 502 ARG A O 1
ATOM 3932 N N . ASN A 1 503 ? 38.906 28.953 -2.367 1 79.5 503 ASN A N 1
ATOM 3933 C CA . ASN A 1 503 ? 39.094 29.391 -0.987 1 79.5 503 ASN A CA 1
ATOM 3934 C C . ASN A 1 503 ? 37.75 29.734 -0.334 1 79.5 503 ASN A C 1
ATOM 3936 O O . ASN A 1 503 ? 37.031 30.609 -0.814 1 79.5 503 ASN A O 1
ATOM 3940 N N . GLN A 1 504 ? 37.531 29.125 0.792 1 82.38 504 GLN A N 1
ATOM 3941 C CA . GLN A 1 504 ? 36.25 29.266 1.474 1 82.38 504 GLN A CA 1
ATOM 3942 C C . GLN A 1 504 ? 36.094 30.672 2.018 1 82.38 504 GLN A C 1
ATOM 3944 O O . GLN A 1 504 ? 34.969 31.188 2.07 1 82.38 504 GLN A O 1
ATOM 3949 N N . ARG A 1 505 ? 37.125 31.234 2.393 1 86 505 ARG A N 1
ATOM 3950 C CA . ARG A 1 505 ? 37.031 32.594 2.939 1 86 505 ARG A CA 1
ATOM 3951 C C . ARG A 1 505 ? 36.656 33.594 1.859 1 86 505 ARG A C 1
ATOM 3953 O O . ARG A 1 505 ? 35.812 34.469 2.094 1 86 505 ARG A O 1
ATOM 3960 N N . VAL A 1 506 ? 37.25 33.406 0.68 1 89.69 506 VAL A N 1
ATOM 3961 C CA . VAL A 1 506 ? 36.938 34.312 -0.437 1 89.69 506 VAL A CA 1
ATOM 3962 C C . VAL A 1 506 ? 35.5 34.062 -0.885 1 89.69 506 VAL A C 1
ATOM 3964 O O . VAL A 1 506 ? 34.781 35.031 -1.191 1 89.69 506 VAL A O 1
ATOM 3967 N N . MET A 1 507 ? 35.156 32.844 -0.848 1 91.19 507 MET A N 1
ATOM 3968 C CA . MET A 1 507 ? 33.781 32.531 -1.22 1 91.19 507 MET A CA 1
ATOM 3969 C C . MET A 1 507 ? 32.812 33.156 -0.244 1 91.19 507 MET A C 1
ATOM 3971 O O . MET A 1 507 ? 31.766 33.688 -0.656 1 91.19 507 MET A O 1
ATOM 3975 N N . ALA A 1 508 ? 33.125 33.031 1.041 1 92.38 508 ALA A N 1
ATOM 3976 C CA . ALA A 1 508 ? 32.25 33.625 2.059 1 92.38 508 ALA A CA 1
ATOM 3977 C C . ALA A 1 508 ? 32.062 35.125 1.859 1 92.38 508 ALA A C 1
ATOM 3979 O O . ALA A 1 508 ? 30.969 35.656 2.039 1 92.38 508 ALA A O 1
ATOM 3980 N N . GLY A 1 509 ? 33.156 35.781 1.527 1 91.62 509 GLY A N 1
ATOM 3981 C CA . GLY A 1 509 ? 33.094 37.219 1.244 1 91.62 509 GLY A CA 1
ATOM 3982 C C . GLY A 1 509 ? 32.188 37.531 0.059 1 91.62 509 GLY A C 1
ATOM 3983 O O . GLY A 1 509 ? 31.391 38.469 0.114 1 91.62 509 GLY A O 1
ATOM 3984 N N . LYS A 1 510 ? 32.344 36.75 -0.935 1 92.88 510 LYS A N 1
ATOM 3985 C CA . LYS A 1 510 ? 31.516 36.938 -2.125 1 92.88 510 LYS A CA 1
ATOM 3986 C C . LYS A 1 510 ? 30.047 36.688 -1.828 1 92.88 510 LYS A C 1
ATOM 3988 O O . LYS A 1 510 ? 29.172 37.406 -2.32 1 92.88 510 LYS A O 1
ATOM 3993 N N . MET A 1 511 ? 29.812 35.688 -1.036 1 95 511 MET A N 1
ATOM 3994 C CA . MET A 1 511 ? 28.438 35.344 -0.723 1 95 511 MET A CA 1
ATOM 3995 C C . MET A 1 511 ? 27.766 36.438 0.085 1 95 511 MET A C 1
ATOM 3997 O O . MET A 1 511 ? 26.562 36.656 -0.045 1 95 511 MET A O 1
ATOM 4001 N N . LYS A 1 512 ? 28.531 37.094 0.852 1 93.31 512 LYS A N 1
ATOM 4002 C CA . LYS A 1 512 ? 27.984 38.25 1.562 1 93.31 512 LYS A CA 1
ATOM 4003 C C . LYS A 1 512 ? 27.5 39.312 0.584 1 93.31 512 LYS A C 1
ATOM 4005 O O . LYS A 1 512 ? 26.438 39.938 0.783 1 93.31 512 LYS A O 1
ATOM 4010 N N . GLN A 1 513 ? 28.281 39.531 -0.463 1 93.5 513 GLN A N 1
ATOM 4011 C CA . GLN A 1 513 ? 27.891 40.5 -1.49 1 93.5 513 GLN A CA 1
ATOM 4012 C C . GLN A 1 513 ? 26.641 40.031 -2.236 1 93.5 513 GLN A C 1
ATOM 4014 O O . GLN A 1 513 ? 25.781 40.844 -2.562 1 93.5 513 GLN A O 1
ATOM 4019 N N . VAL A 1 514 ? 26.625 38.812 -2.451 1 95.25 514 VAL A N 1
ATOM 4020 C CA . VAL A 1 514 ? 25.484 38.219 -3.143 1 95.25 514 VAL A CA 1
ATOM 4021 C C . VAL A 1 514 ? 24.219 38.469 -2.326 1 95.25 514 VAL A C 1
ATOM 4023 O O . VAL A 1 514 ? 23.188 38.875 -2.869 1 95.25 514 VAL A O 1
ATOM 4026 N N . MET A 1 515 ? 24.25 38.188 -1.009 1 95.56 515 MET A N 1
ATOM 4027 C CA . MET A 1 515 ? 23.094 38.312 -0.127 1 95.56 515 MET A CA 1
ATOM 4028 C C . MET A 1 515 ? 22.609 39.781 -0.077 1 95.56 515 MET A C 1
ATOM 4030 O O . MET A 1 515 ? 21.422 40.031 0.084 1 95.56 515 MET A O 1
ATOM 4034 N N . GLN A 1 516 ? 23.5 40.688 -0.332 1 93.25 516 GLN A N 1
ATOM 4035 C CA . GLN A 1 516 ? 23.141 42.125 -0.352 1 93.25 516 GLN A CA 1
ATOM 4036 C C . GLN A 1 516 ? 22.5 42.5 -1.677 1 93.25 516 GLN A C 1
ATOM 4038 O O . GLN A 1 516 ? 21.641 43.375 -1.72 1 93.25 516 GLN A O 1
ATOM 4043 N N . ALA A 1 517 ? 22.844 41.844 -2.709 1 94.25 517 ALA A N 1
ATOM 4044 C CA . ALA A 1 517 ? 22.375 42.219 -4.051 1 94.25 517 ALA A CA 1
ATOM 4045 C C . ALA A 1 517 ? 21.016 41.625 -4.34 1 94.25 517 ALA A C 1
ATOM 4047 O O . ALA A 1 517 ? 20.219 42.188 -5.094 1 94.25 517 ALA A O 1
ATOM 4048 N N . ILE A 1 518 ? 20.734 40.438 -3.816 1 94.88 518 ILE A N 1
ATOM 4049 C CA . ILE A 1 518 ? 19.594 39.625 -4.203 1 94.88 518 ILE A CA 1
ATOM 4050 C C . ILE A 1 518 ? 18.297 40.406 -3.949 1 94.88 518 ILE A C 1
ATOM 4052 O O . ILE A 1 518 ? 17.438 40.469 -4.82 1 94.88 518 ILE A O 1
ATOM 4056 N N . PRO A 1 519 ? 18.094 41 -2.734 1 93.69 519 PRO A N 1
ATOM 4057 C CA . PRO A 1 519 ? 16.828 41.719 -2.514 1 93.69 519 PRO A CA 1
ATOM 4058 C C . PRO A 1 519 ? 16.578 42.812 -3.553 1 93.69 519 PRO A C 1
ATOM 4060 O O . PRO A 1 519 ? 15.445 42.969 -4.023 1 93.69 519 PRO A O 1
ATOM 4063 N N . TYR A 1 520 ? 17.562 43.5 -3.955 1 91.19 520 TYR A N 1
ATOM 4064 C CA . TYR A 1 520 ? 17.422 44.594 -4.938 1 91.19 520 TYR A CA 1
ATOM 4065 C C . TYR A 1 520 ? 17.141 44 -6.324 1 91.19 520 TYR A C 1
ATOM 4067 O O . TYR A 1 520 ? 16.391 44.594 -7.102 1 91.19 520 TYR A O 1
ATOM 4075 N N . CYS A 1 521 ? 17.766 42.969 -6.59 1 93.5 521 CYS A N 1
ATOM 4076 C CA . CYS A 1 521 ? 17.5 42.281 -7.852 1 93.5 521 CYS A CA 1
ATOM 4077 C C . CYS A 1 521 ? 16.031 41.938 -8 1 93.5 521 CYS A C 1
ATOM 4079 O O . CYS A 1 521 ? 15.438 42.156 -9.062 1 93.5 521 CYS A O 1
ATOM 4081 N N . TYR A 1 522 ? 15.445 41.406 -6.953 1 94.12 522 TYR A N 1
ATOM 4082 C CA . TYR A 1 522 ? 14.039 41.031 -6.988 1 94.12 522 TYR A CA 1
ATOM 4083 C C . TYR A 1 522 ? 13.133 42.25 -7.02 1 94.12 522 TYR A C 1
ATOM 4085 O O . TYR A 1 522 ? 11.945 42.125 -7.344 1 94.12 522 TYR A O 1
ATOM 4093 N N . SER A 1 523 ? 13.695 43.406 -6.672 1 92 523 SER A N 1
ATOM 4094 C CA . SER A 1 523 ? 12.961 44.688 -6.754 1 92 523 SER A CA 1
ATOM 4095 C C . SER A 1 523 ? 13.141 45.344 -8.117 1 92 523 SER A C 1
ATOM 4097 O O . SER A 1 523 ? 12.578 46.406 -8.375 1 92 523 SER A O 1
ATOM 4099 N N . GLY A 1 524 ? 13.945 44.719 -8.969 1 89.81 524 GLY A N 1
ATOM 4100 C CA . GLY A 1 524 ? 14.156 45.219 -10.312 1 89.81 524 GLY A CA 1
ATOM 4101 C C . GLY A 1 524 ? 15.438 46 -10.461 1 89.81 524 GLY A C 1
ATOM 4102 O O . GLY A 1 524 ? 15.789 46.438 -11.562 1 89.81 524 GLY A O 1
ATOM 4103 N N . ASP A 1 525 ? 16.156 46.312 -9.438 1 89.44 525 ASP A N 1
ATOM 4104 C CA . ASP A 1 525 ? 17.422 47.031 -9.453 1 89.44 525 ASP A CA 1
ATOM 4105 C C . ASP A 1 525 ? 18.609 46.094 -9.539 1 89.44 525 ASP A C 1
ATOM 4107 O O . ASP A 1 525 ? 18.984 45.469 -8.547 1 89.44 525 ASP A O 1
ATOM 4111 N N . HIS A 1 526 ? 19.25 46.031 -10.664 1 91.06 526 HIS A N 1
ATOM 4112 C CA . HIS A 1 526 ? 20.344 45.094 -10.891 1 91.06 526 HIS A CA 1
ATOM 4113 C C . HIS A 1 526 ? 21.703 45.781 -10.734 1 91.06 526 HIS A C 1
ATOM 4115 O O . HIS A 1 526 ? 22.734 45.219 -11.109 1 91.06 526 HIS A O 1
ATOM 4121 N N . SER A 1 527 ? 21.766 46.906 -10.234 1 86.62 527 SER A N 1
ATOM 4122 C CA . SER A 1 527 ? 23.016 47.656 -10.094 1 86.62 527 SER A CA 1
ATOM 4123 C C . SER A 1 527 ? 24 46.938 -9.188 1 86.62 527 SER A C 1
ATOM 4125 O O . SER A 1 527 ? 25.188 46.906 -9.469 1 86.62 527 SER A O 1
ATOM 4127 N N . ARG A 1 528 ? 23.453 46.312 -8.188 1 87.94 528 ARG A N 1
ATOM 4128 C CA . ARG A 1 528 ? 24.312 45.594 -7.23 1 87.94 528 ARG A CA 1
ATOM 4129 C C . ARG A 1 528 ? 24.672 44.219 -7.727 1 87.94 528 ARG A C 1
ATOM 4131 O O . ARG A 1 528 ? 25.609 43.594 -7.227 1 87.94 528 ARG A O 1
ATOM 4138 N N . CYS A 1 529 ? 23.875 43.656 -8.625 1 90.38 529 CYS A N 1
ATOM 4139 C CA . CYS A 1 529 ? 24.109 42.312 -9.141 1 90.38 529 CYS A CA 1
ATOM 4140 C C . CYS A 1 529 ? 25.391 42.25 -9.953 1 90.38 529 CYS A C 1
ATOM 4142 O O . CYS A 1 529 ? 26.078 41.219 -9.977 1 90.38 529 CYS A O 1
ATOM 4144 N N . LYS A 1 530 ? 25.797 43.344 -10.672 1 82.69 530 LYS A N 1
ATOM 4145 C CA . LYS A 1 530 ? 26.969 43.406 -11.547 1 82.69 530 LYS A CA 1
ATOM 4146 C C . LYS A 1 530 ? 28.219 42.969 -10.797 1 82.69 530 LYS A C 1
ATOM 4148 O O . LYS A 1 530 ? 29 42.156 -11.297 1 82.69 530 LYS A O 1
ATOM 4153 N N . SER A 1 531 ? 28.328 43.469 -9.594 1 81.06 531 SER A N 1
ATOM 4154 C CA . SER A 1 531 ? 29.516 43.156 -8.812 1 81.06 531 SER A CA 1
ATOM 4155 C C . SER A 1 531 ? 29.219 42.094 -7.758 1 81.06 531 SER A C 1
ATOM 4157 O O . SER A 1 531 ? 30.109 41.344 -7.348 1 81.06 531 SER A O 1
ATOM 4159 N N . GLY A 1 532 ? 28.094 41.969 -7.496 1 86.88 532 GLY A N 1
ATOM 4160 C CA . GLY A 1 532 ? 27.797 41.188 -6.309 1 86.88 532 GLY A CA 1
ATOM 4161 C C . GLY A 1 532 ? 27.297 39.781 -6.625 1 86.88 532 GLY A C 1
ATOM 4162 O O . GLY A 1 532 ? 27.453 38.875 -5.816 1 86.88 532 GLY A O 1
ATOM 4163 N N . SER A 1 533 ? 26.703 39.469 -7.738 1 91.88 533 SER A N 1
ATOM 4164 C CA . SER A 1 533 ? 26.062 38.188 -8.039 1 91.88 533 SER A CA 1
ATOM 4165 C C . SER A 1 533 ? 26.891 37.375 -9.031 1 91.88 533 SER A C 1
ATOM 4167 O O . SER A 1 533 ? 27.641 37.938 -9.836 1 91.88 533 SER A O 1
ATOM 4169 N N . LEU A 1 534 ? 26.766 36.062 -8.938 1 90.69 534 LEU A N 1
ATOM 4170 C CA . LEU A 1 534 ? 27.438 35.188 -9.867 1 90.69 534 LEU A CA 1
ATOM 4171 C C . LEU A 1 534 ? 26.5 34.719 -10.977 1 90.69 534 LEU A C 1
ATOM 4173 O O . LEU A 1 534 ? 26.938 34.219 -12 1 90.69 534 LEU A O 1
ATOM 4177 N N . VAL A 1 535 ? 25.281 34.906 -10.734 1 89.81 535 VAL A N 1
ATOM 4178 C CA . VAL A 1 535 ? 24.281 34.375 -11.672 1 89.81 535 VAL A CA 1
ATOM 4179 C C . VAL A 1 535 ? 23.688 35.531 -12.469 1 89.81 535 VAL A C 1
ATOM 4181 O O . VAL A 1 535 ? 23.422 35.406 -13.664 1 89.81 535 VAL A O 1
ATOM 4184 N N . CYS A 1 536 ? 23.422 36.562 -11.797 1 91.06 536 CYS A N 1
ATOM 4185 C CA . CYS A 1 536 ? 22.844 37.75 -12.445 1 91.06 536 CYS A CA 1
ATOM 4186 C C . CYS A 1 536 ? 23.922 38.75 -12.797 1 91.06 536 CYS A C 1
ATOM 4188 O O . CYS A 1 536 ? 24.266 39.625 -11.977 1 91.06 536 CYS A O 1
ATOM 4190 N N . ARG A 1 537 ? 24.516 38.562 -14.031 1 79.94 537 ARG A N 1
ATOM 4191 C CA . ARG A 1 537 ? 25.578 39.438 -14.508 1 79.94 537 ARG A CA 1
ATOM 4192 C C . ARG A 1 537 ? 25.328 39.844 -15.953 1 79.94 537 ARG A C 1
ATOM 4194 O O . ARG A 1 537 ? 24.672 39.125 -16.703 1 79.94 537 ARG A O 1
ATOM 4201 N N . HIS A 1 538 ? 25.688 41.062 -16.266 1 69.81 538 HIS A N 1
ATOM 4202 C CA . HIS A 1 538 ? 25.516 41.5 -17.641 1 69.81 538 HIS A CA 1
ATOM 4203 C C . HIS A 1 538 ? 26.266 40.594 -18.609 1 69.81 538 HIS A C 1
ATOM 4205 O O . HIS A 1 538 ? 27.422 40.25 -18.391 1 69.81 538 HIS A O 1
ATOM 4211 N N . PRO A 1 539 ? 25.547 40.031 -19.609 1 69 539 PRO A N 1
ATOM 4212 C CA . PRO A 1 539 ? 24.203 40.344 -20.125 1 69 539 PRO A CA 1
ATOM 4213 C C . PRO A 1 539 ? 23.141 39.375 -19.609 1 69 539 PRO A C 1
ATOM 4215 O O . PRO A 1 539 ? 21.969 39.531 -19.938 1 69 539 PRO A O 1
ATOM 4218 N N . TYR A 1 540 ? 23.578 38.531 -18.688 1 76.44 540 TYR A N 1
ATOM 4219 C CA . TYR A 1 540 ? 22.609 37.531 -18.266 1 76.44 540 TYR A CA 1
ATOM 4220 C C . TYR A 1 540 ? 21.922 37.938 -16.984 1 76.44 540 TYR A C 1
ATOM 4222 O O . TYR A 1 540 ? 22.594 38.312 -16 1 76.44 540 TYR A O 1
ATOM 4230 N N . LYS A 1 541 ? 20.656 38.031 -17.031 1 82.38 541 LYS A N 1
ATOM 4231 C CA . LYS A 1 541 ? 19.859 38.375 -15.867 1 82.38 541 LYS A CA 1
ATOM 4232 C C . LYS A 1 541 ? 19.156 37.125 -15.305 1 82.38 541 LYS A C 1
ATOM 4234 O O . LYS A 1 541 ? 18.875 36.188 -16.047 1 82.38 541 LYS A O 1
ATOM 4239 N N . TRP A 1 542 ? 19.094 37.156 -14.016 1 89.25 542 TRP A N 1
ATOM 4240 C CA . TRP A 1 542 ? 18.328 36.094 -13.375 1 89.25 542 TRP A CA 1
ATOM 4241 C C . TRP A 1 542 ? 16.906 36.062 -13.906 1 89.25 542 TRP A C 1
ATOM 4243 O O . TRP A 1 542 ? 16.219 37.062 -13.969 1 89.25 542 TRP A O 1
ATOM 4253 N N . LYS A 1 543 ? 16.359 34.969 -14.516 1 81.44 543 LYS A N 1
ATOM 4254 C CA . LYS A 1 543 ? 15.07 34.812 -15.18 1 81.44 543 LYS A CA 1
ATOM 4255 C C . LYS A 1 543 ? 13.961 34.469 -14.188 1 81.44 543 LYS A C 1
ATOM 4257 O O . LYS A 1 543 ? 12.812 34.281 -14.57 1 81.44 543 LYS A O 1
ATOM 4262 N N . PHE A 1 544 ? 14.031 34.781 -12.969 1 85.94 544 PHE A N 1
ATOM 4263 C CA . PHE A 1 544 ? 13.039 34.469 -11.953 1 85.94 544 PHE A CA 1
ATOM 4264 C C . PHE A 1 544 ? 12.188 33.281 -12.391 1 85.94 544 PHE A C 1
ATOM 4266 O O . PHE A 1 544 ? 11 33.438 -12.68 1 85.94 544 PHE A O 1
ATOM 4273 N N . GLN A 1 545 ? 12.531 32.125 -12.344 1 76.56 545 GLN A N 1
ATOM 4274 C CA . GLN A 1 545 ? 11.938 30.922 -12.938 1 76.56 545 GLN A CA 1
ATOM 4275 C C . GLN A 1 545 ? 10.594 30.594 -12.289 1 76.56 545 GLN A C 1
ATOM 4277 O O . GLN A 1 545 ? 9.656 30.172 -12.969 1 76.56 545 GLN A O 1
ATOM 4282 N N . GLU A 1 546 ? 10.477 30.828 -10.984 1 77.06 546 GLU A N 1
ATOM 4283 C CA . GLU A 1 546 ? 9.305 30.359 -10.258 1 77.06 546 GLU A CA 1
ATOM 4284 C C . GLU A 1 546 ? 8.383 31.516 -9.883 1 77.06 546 GLU A C 1
ATOM 4286 O O . GLU A 1 546 ? 7.238 31.297 -9.484 1 77.06 546 GLU A O 1
ATOM 4291 N N . LEU A 1 547 ? 8.852 32.719 -10.047 1 84.62 547 LEU A N 1
ATOM 4292 C CA . LEU A 1 547 ? 8.07 33.875 -9.617 1 84.62 547 LEU A CA 1
ATOM 4293 C C . LEU A 1 547 ? 7.02 34.25 -10.656 1 84.62 547 LEU A C 1
ATOM 4295 O O . LEU A 1 547 ? 7.285 34.188 -11.859 1 84.62 547 LEU A O 1
ATOM 4299 N N . GLN A 1 548 ? 5.887 34.719 -10.219 1 78.38 548 GLN A N 1
ATOM 4300 C CA . GLN A 1 548 ? 4.824 35.156 -11.102 1 78.38 548 GLN A CA 1
ATOM 4301 C C . GLN A 1 548 ? 5.23 36.438 -11.828 1 78.38 548 GLN A C 1
ATOM 4303 O O . GLN A 1 548 ? 6.004 37.25 -11.289 1 78.38 548 GLN A O 1
ATOM 4308 N N . GLU A 1 549 ? 4.645 36.562 -13.008 1 79.81 549 GLU A N 1
ATOM 4309 C CA . GLU A 1 549 ? 5 37.719 -13.844 1 79.81 549 GLU A CA 1
ATOM 4310 C C . GLU A 1 549 ? 4.734 39.031 -13.125 1 79.81 549 GLU A C 1
ATOM 4312 O O . GLU A 1 549 ? 5.5 39.969 -13.266 1 79.81 549 GLU A O 1
ATOM 4317 N N . LYS A 1 550 ? 3.668 39.094 -12.398 1 79.75 550 LYS A N 1
ATOM 4318 C CA . LYS A 1 550 ? 3.273 40.344 -11.734 1 79.75 550 LYS A CA 1
ATOM 4319 C C . LYS A 1 550 ? 4.25 40.688 -10.617 1 79.75 550 LYS A C 1
ATOM 4321 O O . LYS A 1 550 ? 4.297 41.844 -10.172 1 79.75 550 LYS A O 1
ATOM 4326 N N . ALA A 1 551 ? 5.004 39.75 -10.18 1 87.75 551 ALA A N 1
ATOM 4327 C CA . ALA A 1 551 ? 5.895 39.969 -9.047 1 87.75 551 ALA A CA 1
ATOM 4328 C C . ALA A 1 551 ? 7.348 40.094 -9.5 1 87.75 551 ALA A C 1
ATOM 4330 O O . ALA A 1 551 ? 8.211 40.531 -8.727 1 87.75 551 ALA A O 1
ATOM 4331 N N . LYS A 1 552 ? 7.629 39.812 -10.711 1 89.75 552 LYS A N 1
ATOM 4332 C CA . LYS A 1 552 ? 9 39.844 -11.211 1 89.75 552 LYS A CA 1
ATOM 4333 C C . LYS A 1 552 ? 9.562 41.281 -11.195 1 89.75 552 LYS A C 1
ATOM 4335 O O . LYS A 1 552 ? 9.086 42.125 -11.93 1 89.75 552 LYS A O 1
ATOM 4340 N N . GLY A 1 553 ? 10.562 41.406 -10.383 1 89.69 553 GLY A N 1
ATOM 4341 C CA . GLY A 1 553 ? 11.234 42.688 -10.297 1 89.69 553 GLY A CA 1
ATOM 4342 C C . GLY A 1 553 ? 10.391 43.75 -9.609 1 89.69 553 GLY A C 1
ATOM 4343 O O . GLY A 1 553 ? 10.625 44.969 -9.797 1 89.69 553 GLY A O 1
ATOM 4344 N N . LYS A 1 554 ? 9.414 43.312 -8.938 1 91.56 554 LYS A N 1
ATOM 4345 C CA . LYS A 1 554 ? 8.492 44.312 -8.414 1 91.56 554 LYS A CA 1
ATOM 4346 C C . LYS A 1 554 ? 8.273 44.125 -6.914 1 91.56 554 LYS A C 1
ATOM 4348 O O . LYS A 1 554 ? 7.293 44.625 -6.352 1 91.56 554 LYS A O 1
ATOM 4353 N N . LEU A 1 555 ? 9.094 43.438 -6.289 1 94.44 555 LEU A N 1
ATOM 4354 C CA . LEU A 1 555 ? 9.008 43.312 -4.84 1 94.44 555 LEU A CA 1
ATOM 4355 C C . LEU A 1 555 ? 9.477 44.594 -4.168 1 94.44 555 LEU A C 1
ATOM 4357 O O . LEU A 1 555 ? 10.367 45.281 -4.684 1 94.44 555 LEU A O 1
ATOM 4361 N N . ASP A 1 556 ? 8.836 44.969 -3.146 1 92.44 556 ASP A N 1
ATOM 4362 C CA . ASP A 1 556 ? 9.156 46.219 -2.461 1 92.44 556 ASP A CA 1
ATOM 4363 C C . ASP A 1 556 ? 9.398 46 -0.971 1 92.44 556 ASP A C 1
ATOM 4365 O O . ASP A 1 556 ? 8.523 46.281 -0.146 1 92.44 556 ASP A O 1
ATOM 4369 N N . PRO A 1 557 ? 10.586 45.531 -0.617 1 94.12 557 PRO A N 1
ATOM 4370 C CA . PRO A 1 557 ? 10.867 45.188 0.776 1 94.12 557 PRO A CA 1
ATOM 4371 C C . PRO A 1 557 ? 11.117 46.438 1.652 1 94.12 557 PRO A C 1
ATOM 4373 O O . PRO A 1 557 ? 11.727 47.406 1.202 1 94.12 557 PRO A O 1
ATOM 4376 N N . THR A 1 558 ? 10.609 46.344 2.846 1 94.19 558 THR A N 1
ATOM 4377 C CA . THR A 1 558 ? 10.961 47.312 3.879 1 94.19 558 THR A CA 1
ATOM 4378 C C . THR A 1 558 ? 12.281 46.938 4.547 1 94.19 558 THR A C 1
ATOM 4380 O O . THR A 1 558 ? 12.859 45.875 4.234 1 94.19 558 THR A O 1
ATOM 4383 N N . ASP A 1 559 ? 12.711 47.75 5.469 1 91.94 559 ASP A N 1
ATOM 4384 C CA . ASP A 1 559 ? 13.945 47.438 6.191 1 91.94 559 ASP A CA 1
ATOM 4385 C C . ASP A 1 559 ? 13.781 46.188 7.031 1 91.94 559 ASP A C 1
ATOM 4387 O O . ASP A 1 559 ? 14.719 45.375 7.152 1 91.94 559 ASP A O 1
ATOM 4391 N N . ALA A 1 560 ? 12.633 46.094 7.547 1 93.5 560 ALA A N 1
ATOM 4392 C CA . ALA A 1 560 ? 12.352 44.906 8.336 1 93.5 560 ALA A CA 1
ATOM 4393 C C . ALA A 1 560 ? 12.352 43.656 7.465 1 93.5 560 ALA A C 1
ATOM 4395 O O . ALA A 1 560 ? 12.82 42.594 7.887 1 93.5 560 ALA A O 1
ATOM 4396 N N . ASP A 1 561 ? 11.844 43.75 6.273 1 95.69 561 ASP A N 1
ATOM 4397 C CA . ASP A 1 561 ? 11.836 42.625 5.324 1 95.69 561 ASP A CA 1
ATOM 4398 C C . ASP A 1 561 ? 13.258 42.25 4.922 1 95.69 561 ASP A C 1
ATOM 4400 O O . ASP A 1 561 ? 13.57 41.062 4.82 1 95.69 561 ASP A O 1
ATOM 4404 N N . LEU A 1 562 ? 14.047 43.25 4.711 1 95 562 LEU A N 1
ATOM 4405 C CA . LEU A 1 562 ? 15.422 43.031 4.305 1 95 562 LEU A CA 1
ATOM 4406 C C . LEU A 1 562 ? 16.203 42.281 5.398 1 95 562 LEU A C 1
ATOM 4408 O O . LEU A 1 562 ? 17.016 41.406 5.109 1 95 562 LEU A O 1
ATOM 4412 N N . LYS A 1 563 ? 15.922 42.656 6.566 1 93.62 563 LYS A N 1
ATOM 4413 C CA . LYS A 1 563 ? 16.578 41.969 7.688 1 93.62 563 LYS A CA 1
ATOM 4414 C C . LYS A 1 563 ? 16.141 40.531 7.77 1 93.62 563 LYS A C 1
ATOM 4416 O O . LYS A 1 563 ? 16.984 39.625 7.973 1 93.62 563 LYS A O 1
ATOM 4421 N N . GLU A 1 564 ? 14.883 40.344 7.621 1 95.44 564 GLU A N 1
ATOM 4422 C CA . GLU A 1 564 ? 14.367 38.969 7.637 1 95.44 564 GLU A CA 1
ATOM 4423 C C . GLU A 1 564 ? 14.938 38.156 6.48 1 95.44 564 GLU A C 1
ATOM 4425 O O . GLU A 1 564 ? 15.328 37 6.664 1 95.44 564 GLU A O 1
ATOM 4430 N N . LEU A 1 565 ? 14.953 38.719 5.383 1 96.06 565 LEU A N 1
ATOM 4431 C CA . LEU A 1 565 ? 15.5 38.031 4.207 1 96.06 565 LEU A CA 1
ATOM 4432 C C . LEU A 1 565 ? 16.984 37.719 4.398 1 96.06 565 LEU A C 1
ATOM 4434 O O . LEU A 1 565 ? 17.453 36.656 3.98 1 96.06 565 LEU A O 1
ATOM 4438 N N . GLY A 1 566 ? 17.672 38.625 4.965 1 94.62 566 GLY A N 1
ATOM 4439 C CA . GLY A 1 566 ? 19.062 38.406 5.266 1 94.62 566 GLY A CA 1
ATOM 4440 C C . GLY A 1 566 ? 19.297 37.188 6.137 1 94.62 566 GLY A C 1
ATOM 4441 O O . GLY A 1 566 ? 20.188 36.375 5.855 1 94.62 566 GLY A O 1
ATOM 4442 N N . LYS A 1 567 ? 18.469 37.062 7.109 1 94.06 567 LYS A N 1
ATOM 4443 C CA . LYS A 1 567 ? 18.562 35.906 7.996 1 94.06 567 LYS A CA 1
ATOM 4444 C C . LYS A 1 567 ? 18.297 34.594 7.246 1 94.06 567 LYS A C 1
ATOM 4446 O O . LYS A 1 567 ? 18.953 33.594 7.477 1 94.06 567 LYS A O 1
ATOM 4451 N N . ILE A 1 568 ? 17.344 34.656 6.379 1 95.69 568 ILE A N 1
ATOM 4452 C CA . ILE A 1 568 ? 16.953 33.469 5.617 1 95.69 568 ILE A CA 1
ATOM 4453 C C . ILE A 1 568 ? 18.094 33.094 4.672 1 95.69 568 ILE A C 1
ATOM 4455 O O . ILE A 1 568 ? 18.453 31.906 4.582 1 95.69 568 ILE A O 1
ATOM 4459 N N . MET A 1 569 ? 18.656 34.031 4.02 1 96 569 MET A N 1
ATOM 4460 C CA . MET A 1 569 ? 19.703 33.75 3.049 1 96 569 MET A CA 1
ATOM 4461 C C . MET A 1 569 ? 20.969 33.25 3.746 1 96 569 MET A C 1
ATOM 4463 O O . MET A 1 569 ? 21.703 32.438 3.184 1 96 569 MET A O 1
ATOM 4467 N N . GLU A 1 570 ? 21.141 33.656 4.949 1 93.56 570 GLU A N 1
ATOM 4468 C CA . GLU A 1 570 ? 22.297 33.219 5.723 1 93.56 570 GLU A CA 1
ATOM 4469 C C . GLU A 1 570 ? 22.234 31.719 6.004 1 93.56 570 GLU A C 1
ATOM 4471 O O . GLU A 1 570 ? 23.266 31.078 6.184 1 93.56 570 GLU A O 1
ATOM 4476 N N . HIS A 1 571 ? 21.094 31.281 6 1 91.69 571 HIS A N 1
ATOM 4477 C CA . HIS A 1 571 ? 20.922 29.844 6.246 1 91.69 571 HIS A CA 1
ATOM 4478 C C . HIS A 1 571 ? 21.531 29.016 5.125 1 91.69 571 HIS A C 1
ATOM 4480 O O . HIS A 1 571 ? 21.859 27.844 5.324 1 91.69 571 HIS A O 1
ATOM 4486 N N . ARG A 1 572 ? 21.656 29.578 3.949 1 92.56 572 ARG A N 1
ATOM 4487 C CA . ARG A 1 572 ? 22.219 28.844 2.816 1 92.56 572 ARG A CA 1
ATOM 4488 C C . ARG A 1 572 ? 23.594 29.375 2.445 1 92.56 572 ARG A C 1
ATOM 4490 O O . ARG A 1 572 ? 24.484 28.594 2.082 1 92.56 572 ARG A O 1
ATOM 4497 N N . LEU A 1 573 ? 23.781 30.672 2.547 1 94 573 LEU A N 1
ATOM 4498 C CA . LEU A 1 573 ? 25 31.281 2.014 1 94 573 LEU A CA 1
ATOM 4499 C C . LEU A 1 573 ? 25.875 31.844 3.137 1 94 573 LEU A C 1
ATOM 4501 O O . LEU A 1 573 ? 26.922 32.406 2.881 1 94 573 LEU A O 1
ATOM 4505 N N . GLY A 1 574 ? 25.422 31.641 4.344 1 91.75 574 GLY A N 1
ATOM 4506 C CA . GLY A 1 574 ? 26.25 32.062 5.465 1 91.75 574 GLY A CA 1
ATOM 4507 C C . GLY A 1 574 ? 27.516 31.25 5.617 1 91.75 574 GLY A C 1
ATOM 4508 O O . GLY A 1 574 ? 27.625 30.156 5.047 1 91.75 574 GLY A O 1
ATOM 4509 N N . LYS A 1 575 ? 28.391 31.75 6.406 1 89.5 575 LYS A N 1
ATOM 4510 C CA . LYS A 1 575 ? 29.703 31.109 6.594 1 89.5 575 LYS A CA 1
ATOM 4511 C C . LYS A 1 575 ? 29.547 29.688 7.125 1 89.5 575 LYS A C 1
ATOM 4513 O O . LYS A 1 575 ? 30.156 28.766 6.602 1 89.5 575 LYS A O 1
ATOM 4518 N N . GLU A 1 576 ? 28.75 29.547 8.109 1 87.12 576 GLU A N 1
ATOM 4519 C CA . GLU A 1 576 ? 28.531 28.219 8.703 1 87.12 576 GLU A CA 1
ATOM 4520 C C . GLU A 1 576 ? 27.859 27.281 7.723 1 87.12 576 GLU A C 1
ATOM 4522 O O . GLU A 1 576 ? 28.203 26.094 7.648 1 87.12 576 GLU A O 1
ATOM 4527 N N . ALA A 1 577 ? 26.922 27.797 7.012 1 88.75 577 ALA A N 1
ATOM 4528 C CA . ALA A 1 577 ? 26.203 26.984 6.027 1 88.75 577 ALA A CA 1
ATOM 4529 C C . ALA A 1 577 ? 27.141 26.531 4.906 1 88.75 577 ALA A C 1
ATOM 4531 O O . ALA A 1 577 ? 27.062 25.391 4.445 1 88.75 577 ALA A O 1
ATOM 4532 N N . LEU A 1 578 ? 28.016 27.375 4.539 1 89.44 578 LEU A N 1
ATOM 4533 C CA . LEU A 1 578 ? 28.953 27.062 3.479 1 89.44 578 LEU A CA 1
ATOM 4534 C C . LEU A 1 578 ? 29.906 25.938 3.914 1 89.44 578 LEU A C 1
ATOM 4536 O O . LEU A 1 578 ? 30.234 25.062 3.123 1 89.44 578 LEU A O 1
ATOM 4540 N N . LYS A 1 579 ? 30.219 25.969 5.094 1 85.94 579 LYS A N 1
ATOM 4541 C CA . LYS A 1 579 ? 31.141 24.969 5.629 1 85.94 579 LYS A CA 1
ATOM 4542 C C . LYS A 1 579 ? 30.5 23.594 5.637 1 85.94 579 LYS A C 1
ATOM 4544 O O . LYS A 1 579 ? 31.141 22.609 5.238 1 85.94 579 LYS A O 1
ATOM 4549 N N . VAL A 1 580 ? 29.312 23.516 5.969 1 88.38 580 VAL A N 1
ATOM 4550 C CA . VAL A 1 580 ? 28.688 22.219 6.188 1 88.38 580 VAL A CA 1
ATOM 4551 C C . VAL A 1 580 ? 28.062 21.734 4.883 1 88.38 580 VAL A C 1
ATOM 4553 O O . VAL A 1 580 ? 27.625 20.578 4.789 1 88.38 580 VAL A O 1
ATOM 4556 N N . THR A 1 581 ? 28.016 22.531 3.838 1 86.44 581 THR A N 1
ATOM 4557 C CA . THR A 1 581 ? 27.422 22.125 2.572 1 86.44 581 THR A CA 1
ATOM 4558 C C . THR A 1 581 ? 28.484 22.094 1.467 1 86.44 581 THR A C 1
ATOM 4560 O O . THR A 1 581 ? 28.141 22.016 0.284 1 86.44 581 THR A O 1
ATOM 4563 N N . ARG A 1 582 ? 29.656 22.188 1.791 1 80.88 582 ARG A N 1
ATOM 4564 C CA . ARG A 1 582 ? 30.75 22.344 0.829 1 80.88 582 ARG A CA 1
ATOM 4565 C C . ARG A 1 582 ? 30.875 21.125 -0.067 1 80.88 582 ARG A C 1
ATOM 4567 O O . ARG A 1 582 ? 31.391 21.219 -1.182 1 80.88 582 ARG A O 1
ATOM 4574 N N . ARG A 1 583 ? 30.328 19.984 0.414 1 80.69 583 ARG A N 1
ATOM 4575 C CA . ARG A 1 583 ? 30.453 18.766 -0.373 1 80.69 583 ARG A CA 1
ATOM 4576 C C . ARG A 1 583 ? 29.312 18.656 -1.387 1 80.69 583 ARG A C 1
ATOM 4578 O O . ARG A 1 583 ? 29.375 17.828 -2.309 1 80.69 583 ARG A O 1
ATOM 4585 N N . GLY A 1 584 ? 28.25 19.453 -1.222 1 77.88 584 GLY A N 1
ATOM 4586 C CA . GLY A 1 584 ? 27.141 19.453 -2.154 1 77.88 584 GLY A CA 1
ATOM 4587 C C . GLY A 1 584 ? 26.391 18.141 -2.201 1 77.88 584 GLY A C 1
ATOM 4588 O O . GLY A 1 584 ? 25.797 17.781 -3.223 1 77.88 584 GLY A O 1
ATOM 4589 N N . ARG A 1 585 ? 26.438 17.328 -1.193 1 83.5 585 ARG A N 1
ATOM 4590 C CA . ARG A 1 585 ? 25.828 15.992 -1.153 1 83.5 585 ARG A CA 1
ATOM 4591 C C . ARG A 1 585 ? 24.391 16.078 -0.681 1 83.5 585 ARG A C 1
ATOM 4593 O O . ARG A 1 585 ? 23.969 17.094 -0.129 1 83.5 585 ARG A O 1
ATOM 4600 N N . THR A 1 586 ? 23.656 15.016 -1.06 1 86.12 586 THR A N 1
ATOM 4601 C CA . THR A 1 586 ? 22.266 14.898 -0.671 1 86.12 586 THR A CA 1
ATOM 4602 C C . THR A 1 586 ? 22 13.547 -0.019 1 86.12 586 THR A C 1
ATOM 4604 O O . THR A 1 586 ? 22.859 12.672 -0.011 1 86.12 586 THR A O 1
ATOM 4607 N N . THR A 1 587 ? 20.859 13.398 0.665 1 89.44 587 THR A N 1
ATOM 4608 C CA . THR A 1 587 ? 20.422 12.125 1.229 1 89.44 587 THR A CA 1
ATOM 4609 C C . THR A 1 587 ? 19.375 11.477 0.34 1 89.44 587 THR A C 1
ATOM 4611 O O . THR A 1 587 ? 18.516 10.742 0.826 1 89.44 587 THR A O 1
ATOM 4614 N N . ASN A 1 588 ? 19.406 11.758 -0.951 1 85.06 588 ASN A N 1
ATOM 4615 C CA . ASN A 1 588 ? 18.391 11.32 -1.902 1 85.06 588 ASN A CA 1
ATOM 4616 C C . ASN A 1 588 ? 18.391 9.805 -2.062 1 85.06 588 ASN A C 1
ATOM 4618 O O . ASN A 1 588 ? 17.344 9.203 -2.299 1 85.06 588 ASN A O 1
ATOM 4622 N N . LYS A 1 589 ? 19.562 9.188 -1.961 1 89.88 589 LYS A N 1
ATOM 4623 C CA . LYS A 1 589 ? 19.609 7.742 -2.131 1 89.88 589 LYS A CA 1
ATOM 4624 C C . LYS A 1 589 ? 18.844 7.031 -1.015 1 89.88 589 LYS A C 1
ATOM 4626 O O . LYS A 1 589 ? 18.031 6.145 -1.277 1 89.88 589 LYS A O 1
ATOM 4631 N N . VAL A 1 590 ? 19.156 7.461 0.188 1 93.31 590 VAL A N 1
ATOM 4632 C CA . VAL A 1 590 ? 18.484 6.797 1.306 1 93.31 590 VAL A CA 1
ATOM 4633 C C . VAL A 1 590 ? 16.984 7.078 1.258 1 93.31 590 VAL A C 1
ATOM 4635 O O . VAL A 1 590 ? 16.172 6.219 1.614 1 93.31 590 VAL A O 1
ATOM 4638 N N . GLU A 1 591 ? 16.562 8.219 0.793 1 88.44 591 GLU A N 1
ATOM 4639 C CA . GLU A 1 591 ? 15.148 8.5 0.6 1 88.44 591 GLU A CA 1
ATOM 4640 C C . GLU A 1 591 ? 14.547 7.578 -0.458 1 88.44 591 GLU A C 1
ATOM 4642 O O . GLU A 1 591 ? 13.43 7.086 -0.294 1 88.44 591 GLU A O 1
ATOM 4647 N N . SER A 1 592 ? 15.32 7.395 -1.51 1 87.88 592 SER A N 1
ATOM 4648 C CA . SER A 1 592 ? 14.883 6.48 -2.561 1 87.88 592 SER A CA 1
ATOM 4649 C C . SER A 1 592 ? 14.727 5.059 -2.031 1 87.88 592 SER A C 1
ATOM 4651 O O . SER A 1 592 ? 13.766 4.367 -2.363 1 87.88 592 SER A O 1
ATOM 4653 N N . VAL A 1 593 ? 15.664 4.66 -1.278 1 93.94 593 VAL A N 1
ATOM 4654 C CA . VAL A 1 593 ? 15.633 3.324 -0.694 1 93.94 593 VAL A CA 1
ATOM 4655 C C . VAL A 1 593 ? 14.422 3.197 0.234 1 93.94 593 VAL A C 1
ATOM 4657 O O . VAL A 1 593 ? 13.734 2.176 0.226 1 93.94 593 VAL A O 1
ATOM 4660 N N . ASN A 1 594 ? 14.18 4.211 1.027 1 89.5 594 ASN A N 1
ATOM 4661 C CA . ASN A 1 594 ? 13.016 4.223 1.903 1 89.5 594 ASN A CA 1
ATOM 4662 C C . ASN A 1 594 ? 11.719 4.059 1.112 1 89.5 594 ASN A C 1
ATOM 4664 O O . ASN A 1 594 ? 10.789 3.387 1.565 1 89.5 594 ASN A O 1
ATOM 4668 N N . ARG A 1 595 ? 11.68 4.598 -0.02 1 84.38 595 ARG A N 1
ATOM 4669 C CA . ARG A 1 595 ? 10.523 4.43 -0.885 1 84.38 595 ARG A CA 1
ATOM 4670 C C . ARG A 1 595 ? 10.43 2.998 -1.41 1 84.38 595 ARG A C 1
ATOM 4672 O O . ARG A 1 595 ? 9.336 2.451 -1.552 1 84.38 595 ARG A O 1
ATOM 4679 N N . GLN A 1 596 ? 11.562 2.461 -1.681 1 87.62 596 GLN A N 1
ATOM 4680 C CA . GLN A 1 596 ? 11.586 1.098 -2.201 1 87.62 596 GLN A CA 1
ATOM 4681 C C . GLN A 1 596 ? 11.141 0.094 -1.141 1 87.62 596 GLN A C 1
ATOM 4683 O O . GLN A 1 596 ? 10.5 -0.906 -1.458 1 87.62 596 GLN A O 1
ATOM 4688 N N . ILE A 1 597 ? 11.469 0.402 0.087 1 92.69 597 ILE A N 1
ATOM 4689 C CA . ILE A 1 597 ? 11.055 -0.455 1.192 1 92.69 597 ILE A CA 1
ATOM 4690 C C . ILE A 1 597 ? 9.531 -0.486 1.281 1 92.69 597 ILE A C 1
ATOM 4692 O O . ILE A 1 597 ? 8.945 -1.476 1.729 1 92.69 597 ILE A O 1
ATOM 4696 N N . SER A 1 598 ? 8.859 0.544 0.78 1 86.38 598 SER A N 1
ATOM 4697 C CA . SER A 1 598 ? 7.402 0.627 0.834 1 86.38 598 SER A CA 1
ATOM 4698 C C . SER A 1 598 ? 6.754 -0.455 -0.023 1 86.38 598 SER A C 1
ATOM 4700 O O . SER A 1 598 ? 5.59 -0.804 0.184 1 86.38 598 SER A O 1
ATOM 4702 N N . LYS A 1 599 ? 7.48 -0.978 -0.95 1 87.62 599 LYS A N 1
ATOM 4703 C CA . LYS A 1 599 ? 6.957 -2.064 -1.772 1 87.62 599 LYS A CA 1
ATOM 4704 C C . LYS A 1 599 ? 6.742 -3.328 -0.943 1 87.62 599 LYS A C 1
ATOM 4706 O O . LYS A 1 599 ? 5.742 -4.027 -1.114 1 87.62 599 LYS A O 1
ATOM 4711 N N . THR A 1 600 ? 7.715 -3.6 -0.064 1 91.5 600 THR A N 1
ATOM 4712 C CA . THR A 1 600 ? 7.656 -4.812 0.741 1 91.5 600 THR A CA 1
ATOM 4713 C C . THR A 1 600 ? 6.992 -4.535 2.088 1 91.5 600 THR A C 1
ATOM 4715 O O . THR A 1 600 ? 6.387 -5.43 2.684 1 91.5 600 THR A O 1
ATOM 4718 N N . CYS A 1 601 ? 7.199 -3.328 2.514 1 88.88 601 CYS A N 1
ATOM 4719 C CA . CYS A 1 601 ? 6.672 -2.93 3.814 1 88.88 601 CYS A CA 1
ATOM 4720 C C . CYS A 1 601 ? 6.047 -1.542 3.748 1 88.88 601 CYS A C 1
ATOM 4722 O O . CYS A 1 601 ? 6.629 -0.571 4.234 1 88.88 601 CYS A O 1
ATOM 4724 N N . PRO A 1 602 ? 4.812 -1.451 3.271 1 83.12 602 PRO A N 1
ATOM 4725 C CA . PRO A 1 602 ? 4.145 -0.151 3.176 1 83.12 602 PRO A CA 1
ATOM 4726 C C . PRO A 1 602 ? 3.99 0.535 4.531 1 83.12 602 PRO A C 1
ATOM 4728 O O . PRO A 1 602 ? 3.758 -0.132 5.543 1 83.12 602 PRO A O 1
ATOM 4731 N N . LYS A 1 603 ? 3.957 1.903 4.594 1 79.81 603 LYS A N 1
ATOM 4732 C CA . LYS A 1 603 ? 3.945 2.68 5.828 1 79.81 603 LYS A CA 1
ATOM 4733 C C . LYS A 1 603 ? 2.604 2.551 6.547 1 79.81 603 LYS A C 1
ATOM 4735 O O . LYS A 1 603 ? 2.516 2.785 7.754 1 79.81 603 LYS A O 1
ATOM 4740 N N . ASN A 1 604 ? 1.587 2.188 5.816 1 72.88 604 ASN A N 1
ATOM 4741 C CA . ASN A 1 604 ? 0.249 2.172 6.398 1 72.88 604 ASN A CA 1
ATOM 4742 C C . ASN A 1 604 ? -0.161 0.763 6.82 1 72.88 604 ASN A C 1
ATOM 4744 O O . ASN A 1 604 ? -1.312 0.534 7.199 1 72.88 604 ASN A O 1
ATOM 4748 N N . VAL A 1 605 ? 0.687 -0.165 6.59 1 78.62 605 VAL A N 1
ATOM 4749 C CA . VAL A 1 605 ? 0.406 -1.538 6.996 1 78.62 605 VAL A CA 1
ATOM 4750 C C . VAL A 1 605 ? 1.281 -1.91 8.195 1 78.62 605 VAL A C 1
ATOM 4752 O O . VAL A 1 605 ? 2.506 -1.774 8.141 1 78.62 605 VAL A O 1
ATOM 4755 N N . ASN A 1 606 ? 0.627 -2.412 9.18 1 74.81 606 ASN A N 1
ATOM 4756 C CA . ASN A 1 606 ? 1.354 -2.793 10.383 1 74.81 606 ASN A CA 1
ATOM 4757 C C . ASN A 1 606 ? 1.832 -4.242 10.32 1 74.81 606 ASN A C 1
ATOM 4759 O O . ASN A 1 606 ? 1.028 -5.156 10.133 1 74.81 606 ASN A O 1
ATOM 4763 N N . ARG A 1 607 ? 3.109 -4.367 10.375 1 83.12 607 ARG A N 1
ATOM 4764 C CA . ARG A 1 607 ? 3.74 -5.68 10.461 1 83.12 607 ARG A CA 1
ATOM 4765 C C . ARG A 1 607 ? 4.449 -5.859 11.797 1 83.12 607 ARG A C 1
ATOM 4767 O O . ARG A 1 607 ? 4.992 -4.902 12.352 1 83.12 607 ARG A O 1
ATOM 4774 N N . SER A 1 608 ? 4.387 -7.066 12.367 1 85.31 608 SER A N 1
ATOM 4775 C CA . SER A 1 608 ? 5.035 -7.336 13.641 1 85.31 608 SER A CA 1
ATOM 4776 C C . SER A 1 608 ? 6.227 -8.273 13.469 1 85.31 608 SER A C 1
ATOM 4778 O O . SER A 1 608 ? 7.312 -7.84 13.078 1 85.31 608 SER A O 1
ATOM 4780 N N . ARG A 1 609 ? 5.969 -9.562 13.43 1 87.94 609 ARG A N 1
ATOM 4781 C CA . ARG A 1 609 ? 7.027 -10.562 13.445 1 87.94 609 ARG A CA 1
ATOM 4782 C C . ARG A 1 609 ? 7.793 -10.562 12.125 1 87.94 609 ARG A C 1
ATOM 4784 O O . ARG A 1 609 ? 8.992 -10.844 12.094 1 87.94 609 ARG A O 1
ATOM 4791 N N . THR A 1 610 ? 7.188 -10.227 11.086 1 93.06 610 THR A N 1
ATOM 4792 C CA . THR A 1 610 ? 7.812 -10.336 9.766 1 93.06 610 THR A CA 1
ATOM 4793 C C . THR A 1 610 ? 8.406 -8.992 9.344 1 93.06 610 THR A C 1
ATOM 4795 O O . THR A 1 610 ? 9.047 -8.898 8.297 1 93.06 610 THR A O 1
ATOM 4798 N N . PHE A 1 611 ? 8.305 -7.93 10.148 1 92.38 611 PHE A N 1
ATOM 4799 C CA . PHE A 1 611 ? 8.688 -6.57 9.789 1 92.38 611 PHE A CA 1
ATOM 4800 C C . PHE A 1 611 ? 10.172 -6.5 9.438 1 92.38 611 PHE A C 1
ATOM 4802 O O . PHE A 1 611 ? 10.539 -6.055 8.352 1 92.38 611 PHE A O 1
ATOM 4809 N N . PRO A 1 612 ? 11.031 -7.016 10.312 1 95.38 612 PRO A N 1
ATOM 4810 C CA . PRO A 1 612 ? 12.445 -6.91 9.969 1 95.38 612 PRO A CA 1
ATOM 4811 C C . PRO A 1 612 ? 12.789 -7.625 8.656 1 95.38 612 PRO A C 1
ATOM 4813 O O . PRO A 1 612 ? 13.531 -7.086 7.832 1 95.38 612 PRO A O 1
ATOM 4816 N N . GLY A 1 613 ? 12.242 -8.789 8.5 1 97 613 GLY A N 1
ATOM 4817 C CA . GLY A 1 613 ? 12.523 -9.547 7.285 1 97 613 GLY A CA 1
ATOM 4818 C C . GLY A 1 613 ? 12.062 -8.844 6.023 1 97 613 GLY A C 1
ATOM 4819 O O . GLY A 1 613 ? 12.742 -8.883 5 1 97 613 GLY A O 1
ATOM 4820 N N . ARG A 1 614 ? 10.961 -8.195 6.09 1 96.5 614 ARG A N 1
ATOM 4821 C CA . ARG A 1 614 ? 10.422 -7.488 4.938 1 96.5 614 ARG A CA 1
ATOM 4822 C C . ARG A 1 614 ? 11.258 -6.254 4.613 1 96.5 614 ARG A C 1
ATOM 4824 O O . ARG A 1 614 ? 11.445 -5.922 3.441 1 96.5 614 ARG A O 1
ATOM 4831 N N . VAL A 1 615 ? 11.711 -5.547 5.66 1 97.06 615 VAL A N 1
ATOM 4832 C CA . VAL A 1 615 ? 12.602 -4.41 5.457 1 97.06 615 VAL A CA 1
ATOM 4833 C C . VAL A 1 615 ? 13.883 -4.871 4.77 1 97.06 615 VAL A C 1
ATOM 4835 O O . VAL A 1 615 ? 14.273 -4.324 3.734 1 97.06 615 VAL A O 1
ATOM 4838 N N . HIS A 1 616 ? 14.445 -5.938 5.293 1 98.44 616 HIS A N 1
ATOM 4839 C CA . HIS A 1 616 ? 15.688 -6.461 4.75 1 98.44 616 HIS A CA 1
ATOM 4840 C C . HIS A 1 616 ? 15.5 -6.969 3.326 1 98.44 616 HIS A C 1
ATOM 4842 O O . HIS A 1 616 ? 16.406 -6.859 2.498 1 98.44 616 HIS A O 1
ATOM 4848 N N . SER A 1 617 ? 14.383 -7.488 3.061 1 98 617 SER A N 1
ATOM 4849 C CA . SER A 1 617 ? 14.094 -7.926 1.697 1 98 617 SER A CA 1
ATOM 4850 C C . SER A 1 617 ? 14.102 -6.746 0.728 1 98 617 SER A C 1
ATOM 4852 O O . SER A 1 617 ? 14.648 -6.844 -0.372 1 98 617 SER A O 1
ATOM 4854 N N . GLY A 1 618 ? 13.461 -5.695 1.133 1 96.81 618 GLY A N 1
ATOM 4855 C CA . GLY A 1 618 ? 13.461 -4.492 0.314 1 96.81 618 GLY A CA 1
ATOM 4856 C C . GLY A 1 618 ? 14.852 -3.928 0.084 1 96.81 618 GLY A C 1
ATOM 4857 O O . GLY A 1 618 ? 15.18 -3.514 -1.028 1 96.81 618 GLY A O 1
ATOM 4858 N N . LEU A 1 619 ? 15.664 -3.922 1.12 1 98 619 LEU A N 1
ATOM 4859 C CA . LEU A 1 619 ? 17.031 -3.434 1.021 1 98 619 LEU A CA 1
ATOM 4860 C C . LEU A 1 619 ? 17.859 -4.316 0.091 1 98 619 LEU A C 1
ATOM 4862 O O . LEU A 1 619 ? 18.625 -3.811 -0.731 1 98 619 LEU A O 1
ATOM 4866 N N . HIS A 1 620 ? 17.672 -5.582 0.245 1 98.38 620 HIS A N 1
ATOM 4867 C CA . HIS A 1 620 ? 18.391 -6.535 -0.592 1 98.38 620 HIS A CA 1
ATOM 4868 C C . HIS A 1 620 ? 18.078 -6.316 -2.068 1 98.38 620 HIS A C 1
ATOM 4870 O O . HIS A 1 620 ? 18.969 -6.355 -2.91 1 98.38 620 HIS A O 1
ATOM 4876 N N . SER A 1 621 ? 16.875 -6.109 -2.387 1 96.25 621 SER A N 1
ATOM 4877 C CA . SER A 1 621 ? 16.453 -5.836 -3.76 1 96.25 621 SER A CA 1
ATOM 4878 C C . SER A 1 621 ? 17.031 -4.516 -4.258 1 96.25 621 SER A C 1
ATOM 4880 O O . SER A 1 621 ? 17.391 -4.395 -5.434 1 96.25 621 SER A O 1
ATOM 4882 N N . SER A 1 622 ? 17.062 -3.527 -3.395 1 95 622 SER A N 1
ATOM 4883 C CA . SER A 1 622 ? 17.625 -2.229 -3.766 1 95 622 SER A CA 1
ATOM 4884 C C . SER A 1 622 ? 19.094 -2.342 -4.121 1 95 622 SER A C 1
ATOM 4886 O O . SER A 1 622 ? 19.562 -1.714 -5.078 1 95 622 SER A O 1
ATOM 4888 N N . ASN A 1 623 ? 19.812 -3.154 -3.363 1 96.69 623 ASN A N 1
ATOM 4889 C CA . ASN A 1 623 ? 21.25 -3.295 -3.551 1 96.69 623 ASN A CA 1
ATOM 4890 C C . ASN A 1 623 ? 21.578 -4.18 -4.75 1 96.69 623 ASN A C 1
ATOM 4892 O O . ASN A 1 623 ? 22.516 -3.9 -5.496 1 96.69 623 ASN A O 1
ATOM 4896 N N . ASN A 1 624 ? 20.766 -5.199 -5.004 1 96.12 624 ASN A N 1
ATOM 4897 C CA . ASN A 1 624 ? 21.188 -6.234 -5.941 1 96.12 624 ASN A CA 1
ATOM 4898 C C . ASN A 1 624 ? 20.344 -6.219 -7.211 1 96.12 624 ASN A C 1
ATOM 4900 O O . ASN A 1 624 ? 20.703 -6.828 -8.219 1 96.12 624 ASN A O 1
ATOM 4904 N N . GLY A 1 625 ? 19.281 -5.516 -7.203 1 93.69 625 GLY A N 1
ATOM 4905 C CA . GLY A 1 625 ? 18.312 -5.605 -8.289 1 93.69 625 GLY A CA 1
ATOM 4906 C C . GLY A 1 625 ? 17.25 -6.664 -8.062 1 93.69 625 GLY A C 1
ATOM 4907 O O . GLY A 1 625 ? 17.484 -7.645 -7.355 1 93.69 625 GLY A O 1
ATOM 4908 N N . THR A 1 626 ? 16.188 -6.512 -8.688 1 93.81 626 THR A N 1
ATOM 4909 C CA . THR A 1 626 ? 15.023 -7.348 -8.43 1 93.81 626 THR A CA 1
ATOM 4910 C C . THR A 1 626 ? 15.289 -8.797 -8.836 1 93.81 626 THR A C 1
ATOM 4912 O O . THR A 1 626 ? 15.086 -9.711 -8.039 1 93.81 626 THR A O 1
ATOM 4915 N N . GLY A 1 627 ? 15.766 -9.023 -10.102 1 96.06 627 GLY A N 1
ATOM 4916 C CA . GLY A 1 627 ? 16 -10.375 -10.586 1 96.06 627 GLY A CA 1
ATOM 4917 C C . GLY A 1 627 ? 17.031 -11.133 -9.773 1 96.06 627 GLY A C 1
ATOM 4918 O O . GLY A 1 627 ? 16.766 -12.234 -9.289 1 96.06 627 GLY A O 1
ATOM 4919 N N . MET A 1 628 ? 18.188 -10.484 -9.547 1 97.19 628 MET A N 1
ATOM 4920 C CA . MET A 1 628 ? 19.266 -11.109 -8.781 1 97.19 628 MET A CA 1
ATOM 4921 C C . MET A 1 628 ? 18.828 -11.352 -7.34 1 97.19 628 MET A C 1
ATOM 4923 O O . MET A 1 628 ? 19.156 -12.383 -6.754 1 97.19 628 MET A O 1
ATOM 4927 N N . SER A 1 629 ? 18.141 -10.414 -6.801 1 97.88 629 SER A N 1
ATOM 4928 C CA . SER A 1 629 ? 17.672 -10.539 -5.426 1 97.88 629 SER A CA 1
ATOM 4929 C C . SER A 1 629 ? 16.766 -11.75 -5.254 1 97.88 629 SER A C 1
ATOM 4931 O O . SER A 1 629 ? 16.906 -12.508 -4.293 1 97.88 629 SER A O 1
ATOM 4933 N N . ILE A 1 630 ? 15.812 -12.008 -6.164 1 98.25 630 ILE A N 1
ATOM 4934 C CA . ILE A 1 630 ? 14.914 -13.156 -6.09 1 98.25 630 ILE A CA 1
ATOM 4935 C C . ILE A 1 630 ? 15.719 -14.453 -6.148 1 98.25 630 ILE A C 1
ATOM 4937 O O . ILE A 1 630 ? 15.484 -15.375 -5.363 1 98.25 630 ILE A O 1
ATOM 4941 N N . ALA A 1 631 ? 16.672 -14.492 -7.066 1 98.38 631 ALA A N 1
ATOM 4942 C CA . ALA A 1 631 ? 17.5 -15.68 -7.207 1 98.38 631 ALA A CA 1
ATOM 4943 C C . ALA A 1 631 ? 18.266 -15.961 -5.918 1 98.38 631 ALA A C 1
ATOM 4945 O O . ALA A 1 631 ? 18.281 -17.094 -5.434 1 98.38 631 ALA A O 1
ATOM 4946 N N . ARG A 1 632 ? 18.859 -14.938 -5.328 1 98.31 632 ARG A N 1
ATOM 4947 C CA . ARG A 1 632 ? 19.656 -15.094 -4.117 1 98.31 632 ARG A CA 1
ATOM 4948 C C . ARG A 1 632 ? 18.781 -15.445 -2.924 1 98.31 632 ARG A C 1
ATOM 4950 O O . ARG A 1 632 ? 19.172 -16.234 -2.059 1 98.31 632 ARG A O 1
ATOM 4957 N N . LYS A 1 633 ? 17.656 -14.883 -2.857 1 98.38 633 LYS A N 1
ATOM 4958 C CA . LYS A 1 633 ? 16.719 -15.18 -1.772 1 98.38 633 LYS A CA 1
ATOM 4959 C C . LYS A 1 633 ? 16.266 -16.641 -1.819 1 98.38 633 LYS A C 1
ATOM 4961 O O . LYS A 1 633 ? 16.188 -17.297 -0.784 1 98.38 633 LYS A O 1
ATOM 4966 N N . ARG A 1 634 ? 15.953 -17.109 -2.973 1 98.19 634 ARG A N 1
ATOM 4967 C CA . ARG A 1 634 ? 15.586 -18.516 -3.109 1 98.19 634 ARG A CA 1
ATOM 4968 C C . ARG A 1 634 ? 16.734 -19.422 -2.711 1 98.19 634 ARG A C 1
ATOM 4970 O O . ARG A 1 634 ? 16.547 -20.422 -2.016 1 98.19 634 ARG A O 1
ATOM 4977 N N . ALA A 1 635 ? 17.906 -19.062 -3.164 1 97.56 635 ALA A N 1
ATOM 4978 C CA . ALA A 1 635 ? 19.078 -19.859 -2.805 1 97.56 635 ALA A CA 1
ATOM 4979 C C . ALA A 1 635 ? 19.266 -19.891 -1.291 1 97.56 635 ALA A C 1
ATOM 4981 O O . ALA A 1 635 ? 19.516 -20.953 -0.717 1 97.56 635 ALA A O 1
ATOM 4982 N N . ALA A 1 636 ? 19.094 -18.75 -0.686 1 96 636 ALA A N 1
ATOM 4983 C CA . ALA A 1 636 ? 19.266 -18.656 0.762 1 96 636 ALA A CA 1
ATOM 4984 C C . ALA A 1 636 ? 18.203 -19.453 1.494 1 96 636 ALA A C 1
ATOM 4986 O O . ALA A 1 636 ? 18.422 -19.906 2.623 1 96 636 ALA A O 1
ATOM 4987 N N . ALA A 1 637 ? 17.047 -19.641 0.894 1 96.31 637 ALA A N 1
ATOM 4988 C CA . ALA A 1 637 ? 15.953 -20.422 1.469 1 96.31 637 ALA A CA 1
ATOM 4989 C C . ALA A 1 637 ? 16.109 -21.906 1.153 1 96.31 637 ALA A C 1
ATOM 4991 O O . ALA A 1 637 ? 15.211 -22.703 1.417 1 96.31 637 ALA A O 1
ATOM 4992 N N . ASN A 1 638 ? 17.156 -22.312 0.468 1 94.75 638 ASN A N 1
ATOM 4993 C CA . ASN A 1 638 ? 17.5 -23.688 0.127 1 94.75 638 ASN A CA 1
ATOM 4994 C C . ASN A 1 638 ? 16.609 -24.234 -0.979 1 94.75 638 ASN A C 1
ATOM 4996 O O . ASN A 1 638 ? 16.25 -25.406 -0.969 1 94.75 638 ASN A O 1
ATOM 5000 N N . ILE A 1 639 ? 16.125 -23.359 -1.774 1 97.25 639 ILE A N 1
ATOM 5001 C CA . ILE A 1 639 ? 15.352 -23.766 -2.951 1 97.25 639 ILE A CA 1
ATOM 5002 C C . ILE A 1 639 ? 15.898 -23.047 -4.184 1 97.25 639 ILE A C 1
ATOM 5004 O O . ILE A 1 639 ? 15.141 -22.375 -4.902 1 97.25 639 ILE A O 1
ATOM 5008 N N . PRO A 1 640 ? 17.109 -23.156 -4.488 1 96.94 640 PRO A N 1
ATOM 5009 C CA . PRO A 1 640 ? 17.703 -22.453 -5.617 1 96.94 640 PRO A CA 1
ATOM 5010 C C . PRO A 1 640 ? 17.047 -22.797 -6.949 1 96.94 640 PRO A C 1
ATOM 5012 O O . PRO A 1 640 ? 16.453 -23.875 -7.086 1 96.94 640 PRO A O 1
ATOM 5015 N N . PHE A 1 641 ? 17.172 -21.938 -7.879 1 97.38 641 PHE A N 1
ATOM 5016 C CA . PHE A 1 641 ? 16.719 -22.219 -9.234 1 97.38 641 PHE A CA 1
ATOM 5017 C C . PHE A 1 641 ? 17.656 -23.234 -9.914 1 97.38 641 PHE A C 1
ATOM 5019 O O . PHE A 1 641 ? 18.875 -23.172 -9.727 1 97.38 641 PHE A O 1
ATOM 5026 N N . SER A 1 642 ? 17 -24.062 -10.695 1 95.25 642 SER A N 1
ATOM 5027 C CA . SER A 1 642 ? 17.797 -24.828 -11.648 1 95.25 642 SER A CA 1
ATOM 5028 C C . SER A 1 642 ? 18.328 -23.953 -12.773 1 95.25 642 SER A C 1
ATOM 5030 O O . SER A 1 642 ? 17.625 -23.047 -13.234 1 95.25 642 SER A O 1
ATOM 5032 N N . PRO A 1 643 ? 19.531 -24.219 -13.188 1 93.62 643 PRO A N 1
ATOM 5033 C CA . PRO A 1 643 ? 20.031 -23.438 -14.32 1 93.62 643 PRO A CA 1
ATOM 5034 C C . PRO A 1 643 ? 19.141 -23.562 -15.555 1 93.62 643 PRO A C 1
ATOM 5036 O O . PRO A 1 643 ? 19.125 -22.656 -16.406 1 93.62 643 PRO A O 1
ATOM 5039 N N . ASN A 1 644 ? 18.359 -24.656 -15.625 1 93.06 644 ASN A N 1
ATOM 5040 C CA . ASN A 1 644 ? 17.5 -24.891 -16.781 1 93.06 644 ASN A CA 1
ATOM 5041 C C . ASN A 1 644 ? 16.062 -24.453 -16.5 1 93.06 644 ASN A C 1
ATOM 5043 O O . ASN A 1 644 ? 15.164 -24.734 -17.297 1 93.06 644 ASN A O 1
ATOM 5047 N N . SER A 1 645 ? 15.93 -23.766 -15.398 1 94.19 645 SER A N 1
ATOM 5048 C CA . SER A 1 645 ? 14.586 -23.266 -15.109 1 94.19 645 SER A CA 1
ATOM 5049 C C . SER A 1 645 ? 14.117 -22.297 -16.188 1 94.19 645 SER A C 1
ATOM 5051 O O . SER A 1 645 ? 14.891 -21.469 -16.672 1 94.19 645 SER A O 1
ATOM 5053 N N . ALA A 1 646 ? 12.844 -22.391 -16.516 1 91.5 646 ALA A N 1
ATOM 5054 C CA . ALA A 1 646 ? 12.266 -21.547 -17.562 1 91.5 646 ALA A CA 1
ATOM 5055 C C . ALA A 1 646 ? 12.133 -20.094 -17.078 1 91.5 646 ALA A C 1
ATOM 5057 O O . ALA A 1 646 ? 11.852 -19.203 -17.875 1 91.5 646 ALA A O 1
ATOM 5058 N N . VAL A 1 647 ? 12.375 -19.859 -15.789 1 95.69 647 VAL A N 1
ATOM 5059 C CA . VAL A 1 647 ? 12.156 -18.531 -15.203 1 95.69 647 VAL A CA 1
ATOM 5060 C C . VAL A 1 647 ? 13.406 -17.688 -15.375 1 95.69 647 VAL A C 1
ATOM 5062 O O . VAL A 1 647 ? 13.359 -16.469 -15.219 1 95.69 647 VAL A O 1
ATOM 5065 N N . VAL A 1 648 ? 14.555 -18.203 -15.688 1 95.19 648 VAL A N 1
ATOM 5066 C CA . VAL A 1 648 ? 15.844 -17.531 -15.688 1 95.19 648 VAL A CA 1
ATOM 5067 C C . VAL A 1 648 ? 15.82 -16.359 -16.672 1 95.19 648 VAL A C 1
ATOM 5069 O O . VAL A 1 648 ? 16.203 -15.234 -16.328 1 95.19 648 VAL A O 1
ATOM 5072 N N . PRO A 1 649 ? 15.258 -16.578 -17.891 1 93.19 649 PRO A N 1
ATOM 5073 C CA . PRO A 1 649 ? 15.188 -15.43 -18.797 1 93.19 649 PRO A CA 1
ATOM 5074 C C . PRO A 1 649 ? 14.336 -14.281 -18.25 1 93.19 649 PRO A C 1
ATOM 5076 O O . PRO A 1 649 ? 14.625 -13.117 -18.516 1 93.19 649 PRO A O 1
ATOM 5079 N N . ALA A 1 650 ? 13.328 -14.648 -17.578 1 96.19 650 ALA A N 1
ATOM 5080 C CA . ALA A 1 650 ? 12.477 -13.609 -17 1 96.19 650 ALA A CA 1
ATOM 5081 C C . ALA A 1 650 ? 13.234 -12.812 -15.93 1 96.19 650 ALA A C 1
ATOM 5083 O O . ALA A 1 650 ? 13.094 -11.594 -15.844 1 96.19 650 ALA A O 1
ATOM 5084 N N . LEU A 1 651 ? 14 -13.492 -15.102 1 97.31 651 LEU A N 1
ATOM 5085 C CA . LEU A 1 651 ? 14.82 -12.82 -14.094 1 97.31 651 LEU A CA 1
ATOM 5086 C C . LEU A 1 651 ? 15.82 -11.867 -14.758 1 97.31 651 LEU A C 1
ATOM 5088 O O . LEU A 1 651 ? 15.992 -10.734 -14.305 1 97.31 651 LEU A O 1
ATOM 5092 N N . GLU A 1 652 ? 16.391 -12.32 -15.82 1 95.56 652 GLU A N 1
ATOM 5093 C CA . GLU A 1 652 ? 17.328 -11.492 -16.578 1 95.56 652 GLU A CA 1
ATOM 5094 C C . GLU A 1 652 ? 16.625 -10.281 -17.188 1 95.56 652 GLU A C 1
ATOM 5096 O O . GLU A 1 652 ? 17.188 -9.18 -17.203 1 95.56 652 GLU A O 1
ATOM 5101 N N . GLY A 1 653 ? 15.43 -10.586 -17.641 1 94.38 653 GLY A N 1
ATOM 5102 C CA . GLY A 1 653 ? 14.641 -9.5 -18.203 1 94.38 653 GLY A CA 1
ATOM 5103 C C . GLY A 1 653 ? 14.32 -8.422 -17.188 1 94.38 653 GLY A C 1
ATOM 5104 O O . GLY A 1 653 ? 14.32 -7.23 -17.5 1 94.38 653 GLY A O 1
ATOM 5105 N N . MET A 1 654 ? 14.078 -8.797 -15.945 1 93.56 654 MET A N 1
ATOM 5106 C CA . MET A 1 654 ? 13.805 -7.84 -14.875 1 93.56 654 MET A CA 1
ATOM 5107 C C . MET A 1 654 ? 15.023 -6.969 -14.602 1 93.56 654 MET A C 1
ATOM 5109 O O . MET A 1 654 ? 14.898 -5.762 -14.383 1 93.56 654 MET A O 1
ATOM 5113 N N . GLU A 1 655 ? 16.141 -7.547 -14.633 1 91.81 655 GLU A N 1
ATOM 5114 C CA . GLU A 1 655 ? 17.391 -6.816 -14.414 1 91.81 655 GLU A CA 1
ATOM 5115 C C . GLU A 1 655 ? 17.672 -5.832 -15.547 1 91.81 655 GLU A C 1
ATOM 5117 O O . GLU A 1 655 ? 18.062 -4.695 -15.305 1 91.81 655 GLU A O 1
ATOM 5122 N N . LYS A 1 656 ? 17.438 -6.328 -16.719 1 89.75 656 LYS A N 1
ATOM 5123 C CA . LYS A 1 656 ? 17.641 -5.477 -17.875 1 89.75 656 LYS A CA 1
ATOM 5124 C C . LYS A 1 656 ? 16.719 -4.262 -17.844 1 89.75 656 LYS A C 1
ATOM 5126 O O . LYS A 1 656 ? 17.141 -3.143 -18.141 1 89.75 656 LYS A O 1
ATOM 5131 N N . THR A 1 657 ? 15.547 -4.523 -17.484 1 89.31 657 THR A N 1
ATOM 5132 C CA . THR A 1 657 ? 14.562 -3.447 -17.406 1 89.31 657 THR A CA 1
ATOM 5133 C C . THR A 1 657 ? 14.961 -2.43 -16.344 1 89.31 657 THR A C 1
ATOM 5135 O O . THR A 1 657 ? 14.852 -1.221 -16.562 1 89.31 657 THR A O 1
ATOM 5138 N N . GLN A 1 658 ? 15.391 -2.848 -15.258 1 87.06 658 GLN A N 1
ATOM 5139 C CA . GLN A 1 658 ? 15.805 -1.961 -14.172 1 87.06 658 GLN A CA 1
ATOM 5140 C C . GLN A 1 658 ? 17.016 -1.123 -14.578 1 87.06 658 GLN A C 1
ATOM 5142 O O . GLN A 1 658 ? 17.078 0.075 -14.289 1 87.06 658 GLN A O 1
ATOM 5147 N N . ASN A 1 659 ? 17.984 -1.757 -15.211 1 85.56 659 ASN A N 1
ATOM 5148 C CA . ASN A 1 659 ? 19.156 -1.044 -15.68 1 85.56 659 ASN A CA 1
ATOM 5149 C C . ASN A 1 659 ? 18.812 -0.008 -16.734 1 85.56 659 ASN A C 1
ATOM 5151 O O . ASN A 1 659 ? 19.375 1.084 -16.766 1 85.56 659 ASN A O 1
ATOM 5155 N N . TYR A 1 660 ? 17.922 -0.462 -17.531 1 86.75 660 TYR A N 1
ATOM 5156 C CA . TYR A 1 660 ? 17.453 0.466 -18.547 1 86.75 660 TYR A CA 1
ATOM 5157 C C . TYR A 1 660 ? 16.828 1.707 -17.922 1 86.75 660 TYR A C 1
ATOM 5159 O O . TYR A 1 660 ? 17.156 2.834 -18.297 1 86.75 660 TYR A O 1
ATOM 5167 N N . HIS A 1 661 ? 16.016 1.56 -16.969 1 84.25 661 HIS A N 1
ATOM 5168 C CA . HIS A 1 661 ? 15.328 2.68 -16.328 1 84.25 661 HIS A CA 1
ATOM 5169 C C . HIS A 1 661 ? 16.312 3.557 -15.562 1 84.25 661 HIS A C 1
ATOM 5171 O O . HIS A 1 661 ? 16.172 4.781 -15.539 1 84.25 661 HIS A O 1
ATOM 5177 N N . ARG A 1 662 ? 17.203 2.941 -14.969 1 82.81 662 ARG A N 1
ATOM 5178 C CA . ARG A 1 662 ? 18.234 3.711 -14.266 1 82.81 662 ARG A CA 1
ATOM 5179 C C . ARG A 1 662 ? 19 4.605 -15.234 1 82.81 662 ARG A C 1
ATOM 5181 O O . ARG A 1 662 ? 19.188 5.793 -14.977 1 82.81 662 ARG A O 1
ATOM 5188 N N . ALA A 1 663 ? 19.438 4.039 -16.328 1 83.81 663 ALA A N 1
ATOM 5189 C CA . ALA A 1 663 ? 20.172 4.797 -17.344 1 83.81 663 ALA A CA 1
ATOM 5190 C C . ALA A 1 663 ? 19.312 5.914 -17.922 1 83.81 663 ALA A C 1
ATOM 5192 O O . ALA A 1 663 ? 19.797 7.039 -18.109 1 83.81 663 ALA A O 1
ATOM 5193 N N . TYR A 1 664 ? 18.109 5.566 -18.125 1 83.38 664 TYR A N 1
ATOM 5194 C CA . TYR A 1 664 ? 17.188 6.523 -18.703 1 83.38 664 TYR A CA 1
ATOM 5195 C C . TYR A 1 664 ? 16.984 7.727 -17.797 1 83.38 664 TYR A C 1
ATOM 5197 O O . TYR A 1 664 ? 17 8.867 -18.25 1 83.38 664 TYR A O 1
ATOM 5205 N N . LYS A 1 665 ? 16.859 7.52 -16.578 1 78.62 665 LYS A N 1
ATOM 5206 C CA . LYS A 1 665 ? 16.625 8.578 -15.609 1 78.62 665 LYS A CA 1
ATOM 5207 C C . LYS A 1 665 ? 17.828 9.5 -15.477 1 78.62 665 LYS A C 1
ATOM 5209 O O . LYS A 1 665 ? 17.688 10.688 -15.195 1 78.62 665 LYS A O 1
ATOM 5214 N N . MET A 1 666 ? 18.969 8.969 -15.734 1 78.81 666 MET A N 1
ATOM 5215 C CA . MET A 1 666 ? 20.203 9.727 -15.539 1 78.81 666 MET A CA 1
ATOM 5216 C C . MET A 1 666 ? 20.562 10.516 -16.797 1 78.81 666 MET A C 1
ATOM 5218 O O . MET A 1 666 ? 21.422 11.398 -16.75 1 78.81 666 MET A O 1
ATOM 5222 N N . GLU A 1 667 ? 19.859 10.258 -17.828 1 83.25 667 GLU A N 1
ATOM 5223 C CA . GLU A 1 667 ? 20.141 10.969 -19.078 1 83.25 667 GLU A CA 1
ATOM 5224 C C . GLU A 1 667 ? 19.766 12.445 -18.969 1 83.25 667 GLU A C 1
ATOM 5226 O O . GLU A 1 667 ? 18.688 12.781 -18.469 1 83.25 667 GLU A O 1
ATOM 5231 N N . VAL A 1 668 ? 20.641 13.227 -19.453 1 79.62 668 VAL A N 1
ATOM 5232 C CA . VAL A 1 668 ? 20.453 14.672 -19.359 1 79.62 668 VAL A CA 1
ATOM 5233 C C . VAL A 1 668 ? 19.234 15.094 -20.156 1 79.62 668 VAL A C 1
ATOM 5235 O O . VAL A 1 668 ? 18.438 15.93 -19.703 1 79.62 668 VAL A O 1
ATOM 5238 N N . ALA A 1 669 ? 19.141 14.523 -21.328 1 78.81 669 ALA A N 1
ATOM 5239 C CA . ALA A 1 669 ? 18 14.867 -22.156 1 78.81 669 ALA A CA 1
ATOM 5240 C C . ALA A 1 669 ? 16.688 14.594 -21.422 1 78.81 669 ALA A C 1
ATOM 5242 O O . ALA A 1 669 ? 15.75 15.391 -21.5 1 78.81 669 ALA A O 1
ATOM 5243 N N . ASN A 1 670 ? 16.672 13.484 -20.797 1 80.25 670 ASN A N 1
ATOM 5244 C CA . ASN A 1 670 ? 15.469 13.141 -20.062 1 80.25 670 ASN A CA 1
ATOM 5245 C C . ASN A 1 670 ? 15.234 14.078 -18.875 1 80.25 670 ASN A C 1
ATOM 5247 O O . ASN A 1 670 ? 14.102 14.469 -18.594 1 80.25 670 ASN A O 1
ATOM 5251 N N . GLN A 1 671 ? 16.203 14.414 -18.203 1 78.88 671 GLN A N 1
ATOM 5252 C CA . GLN A 1 671 ? 16.094 15.336 -17.078 1 78.88 671 GLN A CA 1
ATOM 5253 C C . GLN A 1 671 ? 15.562 16.703 -17.531 1 78.88 671 GLN A C 1
ATOM 5255 O O . GLN A 1 671 ? 14.711 17.297 -16.875 1 78.88 671 GLN A O 1
ATOM 5260 N N . LYS A 1 672 ? 16.031 17.141 -18.641 1 79.38 672 LYS A N 1
ATOM 5261 C CA . LYS A 1 672 ? 15.586 18.406 -19.203 1 79.38 672 LYS A CA 1
ATOM 5262 C C . LYS A 1 672 ? 14.109 18.344 -19.594 1 79.38 672 LYS A C 1
ATOM 5264 O O . LYS A 1 672 ? 13.352 19.281 -19.344 1 79.38 672 LYS A O 1
ATOM 5269 N N . ARG A 1 673 ? 13.812 17.25 -20.172 1 75.94 673 ARG A N 1
ATOM 5270 C CA . ARG A 1 673 ? 12.422 17.062 -20.594 1 75.94 673 ARG A CA 1
ATOM 5271 C C . ARG A 1 673 ? 11.492 17.047 -19.375 1 75.94 673 ARG A C 1
ATOM 5273 O O . ARG A 1 673 ? 10.414 17.641 -19.422 1 75.94 673 ARG A O 1
ATOM 5280 N N . GLN A 1 674 ? 11.875 16.406 -18.328 1 75.31 674 GLN A N 1
ATOM 5281 C CA . GLN A 1 674 ? 11.055 16.312 -17.125 1 75.31 674 GLN A CA 1
ATOM 5282 C C . GLN A 1 674 ? 10.922 17.688 -16.453 1 75.31 674 GLN A C 1
ATOM 5284 O O . GLN A 1 674 ? 9.844 18.031 -15.961 1 75.31 674 GLN A O 1
ATOM 5289 N N . LYS A 1 675 ? 11.961 18.406 -16.453 1 72.06 675 LYS A N 1
ATOM 5290 C CA . LYS A 1 675 ? 11.922 19.75 -15.906 1 72.06 675 LYS A CA 1
ATOM 5291 C C . LYS A 1 675 ? 10.984 20.656 -16.703 1 72.06 675 LYS A C 1
ATOM 5293 O O . LYS A 1 675 ? 10.195 21.406 -16.125 1 72.06 675 LYS A O 1
ATOM 5298 N N . ALA A 1 676 ? 11.094 20.578 -18.016 1 72.94 676 ALA A N 1
ATOM 5299 C CA . ALA A 1 676 ? 10.234 21.375 -18.875 1 72.94 676 ALA A CA 1
ATOM 5300 C C . ALA A 1 676 ? 8.758 21.031 -18.656 1 72.94 676 ALA A C 1
ATOM 5302 O O . ALA A 1 676 ? 7.906 21.922 -18.625 1 72.94 676 ALA A O 1
ATOM 5303 N N . LYS A 1 677 ? 8.555 19.75 -18.469 1 69.38 677 LYS A N 1
ATOM 5304 C CA . LYS A 1 677 ? 7.188 19.297 -18.234 1 69.38 677 LYS A CA 1
ATOM 5305 C C . LYS A 1 677 ? 6.656 19.844 -16.906 1 69.38 677 LYS A C 1
ATOM 5307 O O . LYS A 1 677 ? 5.516 20.297 -16.844 1 69.38 677 LYS A O 1
ATOM 5312 N N . THR A 1 678 ? 7.453 19.812 -15.93 1 69.06 678 THR A N 1
ATOM 5313 C CA . THR A 1 678 ? 7.07 20.328 -14.617 1 69.06 678 THR A CA 1
ATOM 5314 C C . THR A 1 678 ? 6.781 21.812 -14.68 1 69.06 678 THR A C 1
ATOM 5316 O O . THR A 1 678 ? 5.793 22.297 -14.117 1 69.06 678 THR A O 1
ATOM 5319 N N . LEU A 1 679 ? 7.574 22.531 -15.367 1 68.06 679 LEU A N 1
ATOM 5320 C CA . LEU A 1 679 ? 7.406 23.969 -15.5 1 68.06 679 LEU A CA 1
ATOM 5321 C C . LEU A 1 679 ? 6.109 24.297 -16.234 1 68.06 679 LEU A C 1
ATOM 5323 O O . LEU A 1 679 ? 5.391 25.219 -15.844 1 68.06 679 LEU A O 1
ATOM 5327 N N . ARG A 1 680 ? 5.883 23.547 -17.219 1 68.06 680 ARG A N 1
ATOM 5328 C CA . ARG A 1 680 ? 4.66 23.766 -17.984 1 68.06 680 ARG A CA 1
ATOM 5329 C C . ARG A 1 680 ? 3.424 23.5 -17.141 1 68.06 680 ARG A C 1
ATOM 5331 O O . ARG A 1 680 ? 2.439 24.234 -17.219 1 68.06 680 ARG A O 1
ATOM 5338 N N . ARG A 1 681 ? 3.498 22.5 -16.375 1 66.5 681 ARG A N 1
ATOM 5339 C CA . ARG A 1 681 ? 2.369 22.141 -15.516 1 66.5 681 ARG A CA 1
ATOM 5340 C C . ARG A 1 681 ? 2.111 23.203 -14.461 1 66.5 681 ARG A C 1
ATOM 5342 O O . ARG A 1 681 ? 0.961 23.562 -14.203 1 66.5 681 ARG A O 1
ATOM 5349 N N . PHE A 1 682 ? 3.137 23.719 -13.977 1 63.03 682 PHE A N 1
ATOM 5350 C CA . PHE A 1 682 ? 3 24.781 -12.984 1 63.03 682 PHE A CA 1
ATOM 5351 C C . PHE A 1 682 ? 2.459 26.062 -13.617 1 63.03 682 PHE A C 1
ATOM 5353 O O . PHE A 1 682 ? 1.629 26.75 -13.031 1 63.03 682 PHE A O 1
ATOM 5360 N N . ALA A 1 683 ? 2.969 26.312 -14.773 1 63.66 683 ALA A N 1
ATOM 5361 C CA . ALA A 1 683 ? 2.484 27.5 -15.484 1 63.66 683 ALA A CA 1
ATOM 5362 C C . ALA A 1 683 ? 0.99 27.391 -15.773 1 63.66 683 ALA A C 1
ATOM 5364 O O . ALA A 1 683 ? 0.248 28.359 -15.617 1 63.66 683 ALA A O 1
ATOM 5365 N N . SER A 1 684 ? 0.621 26.219 -16.141 1 63.84 684 SER A N 1
ATOM 5366 C CA . SER A 1 684 ? -0.792 25.984 -16.422 1 63.84 684 SER A CA 1
ATOM 5367 C C . SER A 1 684 ? -1.629 26.078 -15.148 1 63.84 684 SER A C 1
ATOM 5369 O O . SER A 1 684 ? -2.73 26.641 -15.164 1 63.84 684 SER A O 1
ATOM 5371 N N . TYR A 1 685 ? -1.098 25.562 -14.141 1 61.84 685 TYR A N 1
ATOM 5372 C CA . TYR A 1 685 ? -1.786 25.625 -12.852 1 61.84 685 TYR A CA 1
ATOM 5373 C C . TYR A 1 685 ? -1.936 27.062 -12.383 1 61.84 685 TYR A C 1
ATOM 5375 O O . TYR A 1 685 ? -3 27.453 -11.898 1 61.84 685 TYR A O 1
ATOM 5383 N N . ASP A 1 686 ? -0.962 27.781 -12.516 1 60.75 686 ASP A N 1
ATOM 5384 C CA . ASP A 1 686 ? -0.974 29.188 -12.117 1 60.75 686 ASP A CA 1
ATOM 5385 C C . ASP A 1 686 ? -2.002 29.969 -12.922 1 60.75 686 ASP A C 1
ATOM 5387 O O . ASP A 1 686 ? -2.729 30.797 -12.367 1 60.75 686 ASP A O 1
ATOM 5391 N N . LYS A 1 687 ? -2.002 29.672 -14.102 1 61.12 687 LYS A N 1
ATOM 5392 C CA . LYS A 1 687 ? -2.99 30.328 -14.953 1 61.12 687 LYS A CA 1
ATOM 5393 C C . LYS A 1 687 ? -4.41 30 -14.5 1 61.12 687 LYS A C 1
ATOM 5395 O O . LYS A 1 687 ? -5.27 30.875 -14.445 1 61.12 687 LYS A O 1
ATOM 5400 N N . ARG A 1 688 ? -4.59 28.906 -13.992 1 59.78 688 ARG A N 1
ATOM 5401 C CA . ARG A 1 688 ? -5.914 28.469 -13.57 1 59.78 688 ARG A CA 1
ATOM 5402 C C . ARG A 1 688 ? -6.293 29.062 -12.227 1 59.78 688 ARG A C 1
ATOM 5404 O O . ARG A 1 688 ? -7.453 29.406 -11.992 1 59.78 688 ARG A O 1
ATOM 5411 N N . LYS A 1 689 ? -5.402 29.078 -11.367 1 58.22 689 LYS A N 1
ATOM 5412 C CA . LYS A 1 689 ? -5.645 29.703 -10.07 1 58.22 689 LYS A CA 1
ATOM 5413 C C . LYS A 1 689 ? -6.012 31.172 -10.234 1 58.22 689 LYS A C 1
ATOM 5415 O O . LYS A 1 689 ? -6.902 31.672 -9.547 1 58.22 689 LYS A O 1
ATOM 5420 N N . GLU A 1 690 ? -5.27 31.719 -11.141 1 57.16 690 GLU A N 1
ATOM 5421 C CA . GLU A 1 690 ? -5.551 33.125 -11.445 1 57.16 690 GLU A CA 1
ATOM 5422 C C . GLU A 1 690 ? -6.957 33.281 -12.008 1 57.16 690 GLU A C 1
ATOM 5424 O O . GLU A 1 690 ? -7.648 34.25 -11.68 1 57.16 690 GLU A O 1
ATOM 5429 N N . GLN A 1 691 ? -7.359 32.25 -12.758 1 54 691 GLN A N 1
ATOM 5430 C CA . GLN A 1 691 ? -8.68 32.281 -13.367 1 54 691 GLN A CA 1
ATOM 5431 C C . GLN A 1 691 ? -9.766 31.859 -12.383 1 54 691 GLN A C 1
ATOM 5433 O O . GLN A 1 691 ? -10.961 32 -12.664 1 54 691 GLN A O 1
ATOM 5438 N N . GLY A 1 692 ? -9.305 31.609 -11.023 1 48.16 692 GLY A N 1
ATOM 5439 C CA . GLY A 1 692 ? -10.258 31.203 -10 1 48.16 692 GLY A CA 1
ATOM 5440 C C . GLY A 1 692 ? -10.828 29.812 -10.227 1 48.16 692 GLY A C 1
ATOM 5441 O O . GLY A 1 692 ? -11.844 29.453 -9.641 1 48.16 692 GLY A O 1
ATOM 5442 N N . THR A 1 693 ? -10.344 29.281 -11.18 1 44.06 693 THR A N 1
ATOM 5443 C CA . THR A 1 693 ? -10.938 28 -11.539 1 44.06 693 THR A CA 1
ATOM 5444 C C . THR A 1 693 ? -10.391 26.891 -10.656 1 44.06 693 THR A C 1
ATOM 5446 O O . THR A 1 693 ? -10.906 25.766 -10.664 1 44.06 693 THR A O 1
ATOM 5449 N N . TYR A 1 694 ? -9.391 27.156 -9.961 1 46.34 694 TYR A N 1
ATOM 5450 C CA . TYR A 1 694 ? -8.859 26.125 -9.07 1 46.34 694 TYR A CA 1
ATOM 5451 C C . TYR A 1 694 ? -9.312 26.359 -7.637 1 46.34 694 TYR A C 1
ATOM 5453 O O . TYR A 1 694 ? -8.969 27.375 -7.027 1 46.34 694 TYR A O 1
ATOM 5461 N N . LYS A 1 695 ? -10.633 26.141 -7.168 1 40.94 695 LYS A N 1
ATOM 5462 C CA . LYS A 1 695 ? -11.117 26.328 -5.805 1 40.94 695 LYS A CA 1
ATOM 5463 C C . LYS A 1 695 ? -10.461 25.328 -4.852 1 40.94 695 LYS A C 1
ATOM 5465 O O . LYS A 1 695 ? -10.555 24.125 -5.047 1 40.94 695 LYS A O 1
ATOM 5470 N N . SER A 1 696 ? -9.414 25.688 -4.156 1 38.59 696 SER A N 1
ATOM 5471 C CA . SER A 1 696 ? -9.258 24.891 -2.945 1 38.59 696 SER A CA 1
ATOM 5472 C C . SER A 1 696 ? -10.477 25 -2.041 1 38.59 696 SER A C 1
ATOM 5474 O O . SER A 1 696 ? -11.273 25.938 -2.18 1 38.59 696 SER A O 1
ATOM 5476 N N . LYS A 1 697 ? -10.859 24.344 -0.832 1 35 697 LYS A N 1
ATOM 5477 C CA . LYS A 1 697 ? -12.062 24.438 -0.003 1 35 697 LYS A CA 1
ATOM 5478 C C . LYS A 1 697 ? -12.305 25.875 0.457 1 35 697 LYS A C 1
ATOM 5480 O O . LYS A 1 697 ? -13.328 26.172 1.08 1 35 697 LYS A O 1
ATOM 5485 N N . ARG A 1 698 ? -11.438 26.906 0.922 1 32.53 698 ARG A N 1
ATOM 5486 C CA . ARG A 1 698 ? -11.852 27.953 1.852 1 32.53 698 ARG A CA 1
ATOM 5487 C C . ARG A 1 698 ? -12.992 28.781 1.269 1 32.53 698 ARG A C 1
ATOM 5489 O O . ARG A 1 698 ? -13.32 28.656 0.087 1 32.53 698 ARG A O 1
ATOM 5496 N N . ALA A 1 699 ? -12.906 30.359 1.537 1 30.89 699 ALA A N 1
ATOM 5497 C CA . ALA A 1 699 ? -13.633 31.531 2.018 1 30.89 699 ALA A CA 1
ATOM 5498 C C . ALA A 1 699 ? -14.414 32.188 0.887 1 30.89 699 ALA A C 1
ATOM 5500 O O . ALA A 1 699 ? -13.867 33 0.123 1 30.89 699 ALA A O 1
ATOM 5501 N N . VAL A 1 700 ? -15.008 31.828 -0.189 1 30.28 700 VAL A N 1
ATOM 5502 C CA . VAL A 1 700 ? -15.539 32.969 -0.93 1 30.28 700 VAL A CA 1
ATOM 5503 C C . VAL A 1 700 ? -16.5 33.75 -0.044 1 30.28 700 VAL A C 1
ATOM 5505 O O . VAL A 1 700 ? -17.672 33.375 0.098 1 30.28 700 VAL A O 1
ATOM 5508 N N . THR A 1 701 ? -16.25 34.188 1.158 1 28.02 701 THR A N 1
ATOM 5509 C CA . THR A 1 701 ? -17.281 35.094 1.672 1 28.02 701 THR A CA 1
ATOM 5510 C C . THR A 1 701 ? -17.297 36.406 0.895 1 28.02 701 THR A C 1
ATOM 5512 O O . THR A 1 701 ? -18.016 37.344 1.259 1 28.02 701 THR A O 1
ATOM 5515 N N . GLY A 1 702 ? -16.219 37.125 0.352 1 27.12 702 GLY A N 1
ATOM 5516 C CA . GLY A 1 702 ? -16.562 38.5 0.015 1 27.12 702 GLY A CA 1
ATOM 5517 C C . GLY A 1 702 ? -17.75 38.625 -0.919 1 27.12 702 GLY A C 1
ATOM 5518 O O . GLY A 1 702 ? -18.094 37.656 -1.599 1 27.12 702 GLY A O 1
ATOM 5519 N N . THR A 1 703 ? -18.75 39.781 -0.783 1 27.5 703 THR A N 1
ATOM 5520 C CA . THR A 1 703 ? -19.875 40.406 -1.462 1 27.5 703 THR A CA 1
ATOM 5521 C C . THR A 1 703 ? -19.609 40.531 -2.955 1 27.5 703 THR A C 1
ATOM 5523 O O . THR A 1 703 ? -20.422 41.094 -3.697 1 27.5 703 THR A O 1
ATOM 5526 N N . GLY A 1 704 ? -18.359 41.094 -3.453 1 26.52 704 GLY A N 1
ATOM 5527 C CA . GLY A 1 704 ? -18.5 41.656 -4.785 1 26.52 704 GLY A CA 1
ATOM 5528 C C . GLY A 1 704 ? -19.203 40.719 -5.762 1 26.52 704 GLY A C 1
ATOM 5529 O O . GLY A 1 704 ? -19.391 39.531 -5.477 1 26.52 704 GLY A O 1
ATOM 5530 N N . ARG A 1 705 ? -19.688 41.438 -7.109 1 25.67 705 ARG A N 1
ATOM 5531 C CA . ARG A 1 705 ? -20.5 41.156 -8.281 1 25.67 705 ARG A CA 1
ATOM 5532 C C . ARG A 1 705 ? -20.156 39.812 -8.883 1 25.67 705 ARG A C 1
ATOM 5534 O O . ARG A 1 705 ? -19.031 39.312 -8.727 1 25.67 705 ARG A O 1
ATOM 5541 N N . ALA A 1 706 ? -21.203 39.156 -9.469 1 27.08 706 ALA A N 1
ATOM 5542 C CA . ALA A 1 706 ? -21.5 37.938 -10.188 1 27.08 706 ALA A CA 1
ATOM 5543 C C . ALA A 1 706 ? -20.516 37.719 -11.328 1 27.08 706 ALA A C 1
ATOM 5545 O O . ALA A 1 706 ? -20.406 38.531 -12.242 1 27.08 706 ALA A O 1
ATOM 5546 N N . PRO A 1 707 ? -19.234 37.406 -11.18 1 26.34 707 PRO A N 1
ATOM 5547 C CA . PRO A 1 707 ? -18.516 37.5 -12.461 1 26.34 707 PRO A CA 1
ATOM 5548 C C . PRO A 1 707 ? -19.391 37.062 -13.641 1 26.34 707 PRO A C 1
ATOM 5550 O O . PRO A 1 707 ? -20.344 36.312 -13.469 1 26.34 707 PRO A O 1
ATOM 5553 N N . ARG A 1 708 ? -19.234 37.812 -14.891 1 27.22 708 ARG A N 1
ATOM 5554 C CA . ARG A 1 708 ? -19.891 37.781 -16.188 1 27.22 708 ARG A CA 1
ATOM 5555 C C . ARG A 1 708 ? -20.062 36.344 -16.672 1 27.22 708 ARG A C 1
ATOM 5557 O O . ARG A 1 708 ? -19.422 35.406 -16.141 1 27.22 708 ARG A O 1
ATOM 5564 N N . LYS A 1 709 ? -20.25 36.25 -18.125 1 25.08 709 LYS A N 1
ATOM 5565 C CA . LYS A 1 709 ? -20.781 35.25 -19.047 1 25.08 709 LYS A CA 1
ATOM 5566 C C . LYS A 1 709 ? -19.953 33.969 -19 1 25.08 709 LYS A C 1
ATOM 5568 O O . LYS A 1 709 ? -18.719 34.031 -18.953 1 25.08 709 LYS A O 1
ATOM 5573 N N . LYS A 1 710 ? -20.531 32.938 -18.75 1 29.78 710 LYS A N 1
ATOM 5574 C CA . LYS A 1 710 ? -20.25 31.484 -18.766 1 29.78 710 LYS A CA 1
ATOM 5575 C C . LYS A 1 710 ? -19.469 31.094 -20.016 1 29.78 710 LYS A C 1
ATOM 5577 O O . LYS A 1 710 ? -20.031 31.031 -21.109 1 29.78 710 LYS A O 1
ATOM 5582 N N . LYS A 1 711 ? -18.25 31.703 -20.297 1 26 711 LYS A N 1
ATOM 5583 C CA . LYS A 1 711 ? -17.766 31.141 -21.547 1 26 711 LYS A CA 1
ATOM 5584 C C . LYS A 1 711 ? -17.906 29.625 -21.578 1 26 711 LYS A C 1
ATOM 5586 O O . LYS A 1 711 ? -17.719 28.969 -20.547 1 26 711 LYS A O 1
ATOM 5591 N N . LYS A 1 712 ? -18.578 29.109 -22.656 1 24.84 712 LYS A N 1
ATOM 5592 C CA . LYS A 1 712 ? -18.781 27.734 -23.078 1 24.84 712 LYS A CA 1
ATOM 5593 C C . LYS A 1 712 ? -17.5 26.906 -22.953 1 24.84 712 LYS A C 1
ATOM 5595 O O . LYS A 1 712 ? -16.547 27.125 -23.719 1 24.84 712 LYS A O 1
ATOM 5600 N N . VAL A 1 713 ? -17.062 26.703 -21.844 1 27.33 713 VAL A N 1
ATOM 5601 C CA . VAL A 1 713 ? -15.859 25.906 -21.719 1 27.33 713 VAL A CA 1
ATOM 5602 C C . VAL A 1 713 ? -16.047 24.562 -22.422 1 27.33 713 VAL A C 1
ATOM 5604 O O . VAL A 1 713 ? -17 23.828 -22.141 1 27.33 713 VAL A O 1
ATOM 5607 N N . ASP A 1 714 ? -15.68 24.625 -23.75 1 23.17 714 ASP A N 1
ATOM 5608 C CA . ASP A 1 714 ? -15.68 23.422 -24.594 1 23.17 714 ASP A CA 1
ATOM 5609 C C . ASP A 1 714 ? -15.094 22.234 -23.828 1 23.17 714 ASP A C 1
ATOM 5611 O O . ASP A 1 714 ? -13.984 22.312 -23.297 1 23.17 714 ASP A O 1
ATOM 5615 N N . ASN A 1 715 ? -15.93 21.578 -23.281 1 25.2 715 ASN A N 1
ATOM 5616 C CA . ASN A 1 715 ? -15.766 20.328 -22.531 1 25.2 715 ASN A CA 1
ATOM 5617 C C . ASN A 1 715 ? -14.82 19.359 -23.25 1 25.2 715 ASN A C 1
ATOM 5619 O O . ASN A 1 715 ? -15.258 18.344 -23.766 1 25.2 715 ASN A O 1
ATOM 5623 N N . ARG A 1 716 ? -13.898 19.953 -24.156 1 24.33 716 ARG A N 1
ATOM 5624 C CA . ARG A 1 716 ? -13.023 18.984 -24.797 1 24.33 716 ARG A CA 1
ATOM 5625 C C . ARG A 1 716 ? -12.281 18.156 -23.766 1 24.33 716 ARG A C 1
ATOM 5627 O O . ARG A 1 716 ? -12.055 18.609 -22.641 1 24.33 716 ARG A O 1
ATOM 5634 N N . GLU A 1 717 ? -12.07 16.891 -24.141 1 23.22 717 GLU A N 1
ATOM 5635 C CA . GLU A 1 717 ? -11.555 15.656 -23.547 1 23.22 717 GLU A CA 1
ATOM 5636 C C . GLU A 1 717 ? -10.141 15.852 -23 1 23.22 717 GLU A C 1
ATOM 5638 O O . GLU A 1 717 ? -9.32 16.531 -23.625 1 23.22 717 GLU A O 1
ATOM 5643 N N . HIS A 1 718 ? -10.055 15.672 -21.828 1 26.3 718 HIS A N 1
ATOM 5644 C CA . HIS A 1 718 ? -9.086 16.203 -20.875 1 26.3 718 HIS A CA 1
ATOM 5645 C C . HIS A 1 718 ? -7.691 15.633 -21.141 1 26.3 718 HIS A C 1
ATOM 5647 O O . HIS A 1 718 ? -7.551 14.445 -21.469 1 26.3 718 HIS A O 1
ATOM 5653 N N . SER A 1 719 ? -6.738 16.297 -21.609 1 25.12 719 SER A N 1
ATOM 5654 C CA . SER A 1 719 ? -5.367 16.141 -22.078 1 25.12 719 SER A CA 1
ATOM 5655 C C . SER A 1 719 ? -4.457 15.625 -20.969 1 25.12 719 SER A C 1
ATOM 5657 O O . SER A 1 719 ? -3.24 15.531 -21.141 1 25.12 719 SER A O 1
ATOM 5659 N N . TYR A 1 720 ? -4.855 15.516 -19.719 1 25.34 720 TYR A N 1
ATOM 5660 C CA . TYR A 1 720 ? -3.965 15.922 -18.641 1 25.34 720 TYR A CA 1
ATOM 5661 C C . TYR A 1 720 ? -3.068 14.773 -18.203 1 25.34 720 TYR A C 1
ATOM 5663 O O . TYR A 1 720 ? -2.121 14.969 -17.438 1 25.34 720 TYR A O 1
ATOM 5671 N N . THR A 1 721 ? -3.469 13.469 -18.125 1 26.03 721 THR A N 1
ATOM 5672 C CA . THR A 1 721 ? -2.902 12.789 -16.953 1 26.03 721 THR A CA 1
ATOM 5673 C C . THR A 1 721 ? -1.442 12.422 -17.203 1 26.03 721 THR A C 1
ATOM 5675 O O . THR A 1 721 ? -1.073 12.047 -18.328 1 26.03 721 THR A O 1
ATOM 5678 N N . ARG A 1 722 ? -0.44 12.875 -16.531 1 24.75 722 ARG A N 1
ATOM 5679 C CA . ARG A 1 722 ? 0.972 12.57 -16.75 1 24.75 722 ARG A CA 1
ATOM 5680 C C . ARG A 1 722 ? 1.222 11.07 -16.719 1 24.75 722 ARG A C 1
ATOM 5682 O O . ARG A 1 722 ? 0.606 10.344 -15.938 1 24.75 722 ARG A O 1
ATOM 5689 N N . PRO A 1 723 ? 1.73 10.523 -17.75 1 23.31 723 PRO A N 1
ATOM 5690 C CA . PRO A 1 723 ? 2.082 9.109 -17.797 1 23.31 723 PRO A CA 1
ATOM 5691 C C . PRO A 1 723 ? 2.893 8.656 -16.594 1 23.31 723 PRO A C 1
ATOM 5693 O O . PRO A 1 723 ? 3.604 9.461 -15.984 1 23.31 723 PRO A O 1
ATOM 5696 N N . ALA A 1 724 ? 2.328 7.738 -15.859 1 23.8 724 ALA A N 1
ATOM 5697 C CA . ALA A 1 724 ? 3.406 7.148 -15.07 1 23.8 724 ALA A CA 1
ATOM 5698 C C . ALA A 1 724 ? 4.66 6.945 -15.914 1 23.8 724 ALA A C 1
ATOM 5700 O O . ALA A 1 724 ? 4.566 6.664 -17.109 1 23.8 724 ALA A O 1
ATOM 5701 N N . GLU A 1 725 ? 5.738 7.633 -15.82 1 23.53 725 GLU A N 1
ATOM 5702 C CA . GLU A 1 725 ? 6.996 7.512 -16.547 1 23.53 725 GLU A CA 1
ATOM 5703 C C . GLU A 1 725 ? 7.262 6.062 -16.953 1 23.53 725 GLU A C 1
ATOM 5705 O O . GLU A 1 725 ? 7.602 5.227 -16.109 1 23.53 725 GLU A O 1
ATOM 5710 N N . GLN A 1 726 ? 6.301 5.445 -17.594 1 22.94 726 GLN A N 1
ATOM 5711 C CA . GLN A 1 726 ? 6.789 4.238 -18.25 1 22.94 726 GLN A CA 1
ATOM 5712 C C . GLN A 1 726 ? 7.938 4.555 -19.203 1 22.94 726 GLN A C 1
ATOM 5714 O O . GLN A 1 726 ? 7.938 5.602 -19.859 1 22.94 726 GLN A O 1
ATOM 5719 N N . GLU A 1 727 ? 9.07 3.891 -19.047 1 22.23 727 GLU A N 1
ATOM 5720 C CA . GLU A 1 727 ? 10.156 3.9 -20.016 1 22.23 727 GLU A CA 1
ATOM 5721 C C . GLU A 1 727 ? 9.664 3.48 -21.406 1 22.23 727 GLU A C 1
ATOM 5723 O O . GLU A 1 727 ? 9.062 2.418 -21.562 1 22.23 727 GLU A O 1
ATOM 5728 N N . SER A 1 728 ? 9.102 4.242 -22.25 1 21.75 728 SER A N 1
ATOM 5729 C CA . SER A 1 728 ? 8.734 4.027 -23.656 1 21.75 728 SER A CA 1
ATOM 5730 C C . SER A 1 728 ? 9.852 3.342 -24.422 1 21.75 728 SER A C 1
ATOM 5732 O O . SER A 1 728 ? 10.961 3.865 -24.516 1 21.75 728 SER A O 1
ATOM 5734 N N . PRO A 1 729 ? 9.953 1.961 -24.484 1 21.95 729 PRO A N 1
ATOM 5735 C CA . PRO A 1 729 ? 10.906 1.475 -25.484 1 21.95 729 PRO A CA 1
ATOM 5736 C C . PRO A 1 729 ? 10.562 1.923 -26.906 1 21.95 729 PRO A C 1
ATOM 5738 O O . PRO A 1 729 ? 9.383 1.957 -27.281 1 21.95 729 PRO A O 1
ATOM 5741 N N . SER A 1 730 ? 11.258 2.852 -27.516 1 20.59 730 SER A N 1
ATOM 5742 C CA . SER A 1 730 ? 11.195 3.24 -28.922 1 20.59 730 SER A CA 1
ATOM 5743 C C . SER A 1 730 ? 11.078 2.018 -29.828 1 20.59 730 SER A C 1
ATOM 5745 O O . SER A 1 730 ? 11.266 0.886 -29.391 1 20.59 730 SER A O 1
ATOM 5747 N N . GLY A 1 731 ? 11.406 2.201 -31.281 1 20.89 731 GLY A N 1
ATOM 5748 C CA . GLY A 1 731 ? 11.32 1.991 -32.719 1 20.89 731 GLY A CA 1
ATOM 5749 C C . GLY A 1 731 ? 12.117 0.792 -33.188 1 20.89 731 GLY A C 1
ATOM 5750 O O . GLY A 1 731 ? 12.266 0.577 -34.406 1 20.89 731 GLY A O 1
ATOM 5751 N N . SER A 1 732 ? 12.883 -0.156 -32.688 1 19.83 732 SER A N 1
ATOM 5752 C CA . SER A 1 732 ? 13.812 -0.812 -33.594 1 19.83 732 SER A CA 1
ATOM 5753 C C . SER A 1 732 ? 13.078 -1.756 -34.562 1 19.83 732 SER A C 1
ATOM 5755 O O . SER A 1 732 ? 13.703 -2.439 -35.375 1 19.83 732 SER A O 1
ATOM 5757 N N . ASP A 1 733 ? 11.82 -2.189 -34.594 1 18.27 733 ASP A N 1
ATOM 5758 C CA . ASP A 1 733 ? 11.703 -3.23 -35.594 1 18.27 733 ASP A CA 1
ATOM 5759 C C . ASP A 1 733 ? 11.719 -2.633 -37 1 18.27 733 ASP A C 1
ATOM 5761 O O . ASP A 1 733 ? 10.703 -2.109 -37.469 1 18.27 733 ASP A O 1
ATOM 5765 N N . ALA A 1 734 ? 12.594 -1.751 -37.531 1 17.06 734 ALA A N 1
ATOM 5766 C CA . ALA A 1 734 ? 12.742 -1.614 -38.969 1 17.06 734 ALA A CA 1
ATOM 5767 C C . ALA A 1 734 ? 13.07 -2.957 -39.625 1 17.06 734 ALA A C 1
ATOM 5769 O O . ALA A 1 734 ? 12.469 -3.334 -40.625 1 17.06 734 ALA A O 1
ATOM 5770 N N . ASP A 1 735 ? 14.336 -3.609 -39.531 1 17.25 735 ASP A N 1
ATOM 5771 C CA . ASP A 1 735 ? 14.641 -4.594 -40.562 1 17.25 735 ASP A CA 1
ATOM 5772 C C . ASP A 1 735 ? 13.781 -5.848 -40.406 1 17.25 735 ASP A C 1
ATOM 5774 O O . ASP A 1 735 ? 13.539 -6.297 -39.281 1 17.25 735 ASP A O 1
ATOM 5778 N N . MET B 1 1 ? -40.656 60.719 -14.578 1 16.12 1 MET B N 1
ATOM 5779 C CA . MET B 1 1 ? -41.312 61.031 -15.859 1 16.12 1 MET B CA 1
ATOM 5780 C C . MET B 1 1 ? -40.844 60.031 -16.938 1 16.12 1 MET B C 1
ATOM 5782 O O . MET B 1 1 ? -41.688 59.438 -17.609 1 16.12 1 MET B O 1
ATOM 5786 N N . ALA B 1 2 ? -39.969 60.375 -17.844 1 17.88 2 ALA B N 1
ATOM 5787 C CA . ALA B 1 2 ? -40.156 59.906 -19.203 1 17.88 2 ALA B CA 1
ATOM 5788 C C . ALA B 1 2 ? -39.812 58.406 -19.297 1 17.88 2 ALA B C 1
ATOM 5790 O O . ALA B 1 2 ? -38.75 57.969 -18.891 1 17.88 2 ALA B O 1
ATOM 5791 N N . LYS B 1 3 ? -40.875 57.281 -19.359 1 19.02 3 LYS B N 1
ATOM 5792 C CA . LYS B 1 3 ? -41.406 55.906 -19.391 1 19.02 3 LYS B CA 1
ATOM 5793 C C . LYS B 1 3 ? -40.844 55.156 -20.594 1 19.02 3 LYS B C 1
ATOM 5795 O O . LYS B 1 3 ? -41.312 54.062 -20.891 1 19.02 3 LYS B O 1
ATOM 5800 N N . ALA B 1 4 ? -39.812 55.688 -21.109 1 17.91 4 ALA B N 1
ATOM 5801 C CA . ALA B 1 4 ? -39.75 55.625 -22.562 1 17.91 4 ALA B CA 1
ATOM 5802 C C . ALA B 1 4 ? -39.938 54.188 -23.047 1 17.91 4 ALA B C 1
ATOM 5804 O O . ALA B 1 4 ? -39.5 53.25 -22.375 1 17.91 4 ALA B O 1
ATOM 5805 N N . ASN B 1 5 ? -40.594 53.812 -24.297 1 15.04 5 ASN B N 1
ATOM 5806 C CA . ASN B 1 5 ? -41.438 53.031 -25.219 1 15.04 5 ASN B CA 1
ATOM 5807 C C . ASN B 1 5 ? -40.656 51.906 -25.859 1 15.04 5 ASN B C 1
ATOM 5809 O O . ASN B 1 5 ? -41.125 51.312 -26.828 1 15.04 5 ASN B O 1
ATOM 5813 N N . ASN B 1 6 ? -39.344 51.688 -25.672 1 16.56 6 ASN B N 1
ATOM 5814 C CA . ASN B 1 6 ? -38.781 51.156 -26.922 1 16.56 6 ASN B CA 1
ATOM 5815 C C . ASN B 1 6 ? -39.531 49.906 -27.391 1 16.56 6 ASN B C 1
ATOM 5817 O O . ASN B 1 6 ? -39.656 48.938 -26.656 1 16.56 6 ASN B O 1
ATOM 5821 N N . SER B 1 7 ? -40.219 49.781 -28.609 1 15.36 7 SER B N 1
ATOM 5822 C CA . SER B 1 7 ? -41.094 49.312 -29.672 1 15.36 7 SER B CA 1
ATOM 5823 C C . SER B 1 7 ? -40.906 47.812 -29.922 1 15.36 7 SER B C 1
ATOM 5825 O O . SER B 1 7 ? -39.875 47.25 -29.516 1 15.36 7 SER B O 1
ATOM 5827 N N . MET B 1 8 ? -41.5 47.094 -31.188 1 15.76 8 MET B N 1
ATOM 5828 C CA . MET B 1 8 ? -42.625 46.5 -31.906 1 15.76 8 MET B CA 1
ATOM 5829 C C . MET B 1 8 ? -42.219 45.156 -32.5 1 15.76 8 MET B C 1
ATOM 5831 O O . MET B 1 8 ? -41.031 44.812 -32.531 1 15.76 8 MET B O 1
ATOM 5835 N N . TRP B 1 9 ? -42.594 44.75 -33.969 1 14.87 9 TRP B N 1
ATOM 5836 C CA . TRP B 1 9 ? -43.469 43.938 -34.812 1 14.87 9 TRP B CA 1
ATOM 5837 C C . TRP B 1 9 ? -42.688 42.75 -35.375 1 14.87 9 TRP B C 1
ATOM 5839 O O . TRP B 1 9 ? -43.125 41.594 -35.219 1 14.87 9 TRP B O 1
ATOM 5849 N N . TYR B 1 10 ? -42.344 42.562 -36.875 1 15.36 10 TYR B N 1
ATOM 5850 C CA . TYR B 1 10 ? -43.156 42.062 -38 1 15.36 10 TYR B CA 1
ATOM 5851 C C . TYR B 1 10 ? -42.719 40.688 -38.406 1 15.36 10 TYR B C 1
ATOM 5853 O O . TYR B 1 10 ? -41.594 40.25 -38.094 1 15.36 10 TYR B O 1
ATOM 5861 N N . LYS B 1 11 ? -43.312 39.906 -39.781 1 14.48 11 LYS B N 1
ATOM 5862 C CA . LYS B 1 11 ? -44.031 39.031 -40.688 1 14.48 11 LYS B CA 1
ATOM 5863 C C . LYS B 1 11 ? -43.062 38.156 -41.5 1 14.48 11 LYS B C 1
ATOM 5865 O O . LYS B 1 11 ? -43.406 37.031 -41.844 1 14.48 11 LYS B O 1
ATOM 5870 N N . LEU B 1 12 ? -42.031 38.562 -42.312 1 15.3 12 LEU B N 1
ATOM 5871 C CA . LEU B 1 12 ? -42.281 38.375 -43.75 1 15.3 12 LEU B CA 1
ATOM 5872 C C . LEU B 1 12 ? -42.156 36.875 -44.094 1 15.3 12 LEU B C 1
ATOM 5874 O O . LEU B 1 12 ? -41.375 36.156 -43.469 1 15.3 12 LEU B O 1
ATOM 5878 N N . SER B 1 13 ? -42.938 36.281 -45.375 1 14.55 13 SER B N 1
ATOM 5879 C CA . SER B 1 13 ? -43.688 35.531 -46.375 1 14.55 13 SER B CA 1
ATOM 5880 C C . SER B 1 13 ? -42.781 34.562 -47.156 1 14.55 13 SER B C 1
ATOM 5882 O O . SER B 1 13 ? -43.156 33.438 -47.375 1 14.55 13 SER B O 1
ATOM 5884 N N . LEU B 1 14 ? -41.938 35 -48.156 1 16.03 14 LEU B N 1
ATOM 5885 C CA . LEU B 1 14 ? -42.25 34.562 -49.5 1 16.03 14 LEU B CA 1
ATOM 5886 C C . LEU B 1 14 ? -42 33.062 -49.656 1 16.03 14 LEU B C 1
ATOM 5888 O O . LEU B 1 14 ? -41.219 32.469 -48.906 1 16.03 14 LEU B O 1
ATOM 5892 N N . PRO B 1 15 ? -42.562 32.281 -50.969 1 15.8 15 PRO B N 1
ATOM 5893 C CA . PRO B 1 15 ? -43.188 31.344 -51.906 1 15.8 15 PRO B CA 1
ATOM 5894 C C . PRO B 1 15 ? -42.188 30.328 -52.469 1 15.8 15 PRO B C 1
ATOM 5896 O O . PRO B 1 15 ? -42.594 29.25 -52.938 1 15.8 15 PRO B O 1
ATOM 5899 N N . LEU B 1 16 ? -40.938 30.75 -52.969 1 16.44 16 LEU B N 1
ATOM 5900 C CA . LEU B 1 16 ? -40.562 30.109 -54.219 1 16.44 16 LEU B CA 1
ATOM 5901 C C . LEU B 1 16 ? -40.5 28.594 -54.062 1 16.44 16 LEU B C 1
ATOM 5903 O O . LEU B 1 16 ? -40.094 28.094 -53.031 1 16.44 16 LEU B O 1
ATOM 5907 N N . SER B 1 17 ? -41.125 27.625 -55.031 1 16.39 17 SER B N 1
ATOM 5908 C CA . SER B 1 17 ? -41.844 26.688 -55.875 1 16.39 17 SER B CA 1
ATOM 5909 C C . SER B 1 17 ? -41.062 25.391 -56.031 1 16.39 17 SER B C 1
ATOM 5911 O O . SER B 1 17 ? -39.875 25.297 -55.656 1 16.39 17 SER B O 1
ATOM 5913 N N . ARG B 1 18 ? -41.25 24.797 -57.438 1 17.05 18 ARG B N 1
ATOM 5914 C CA . ARG B 1 18 ? -41.625 23.891 -58.531 1 17.05 18 ARG B CA 1
ATOM 5915 C C . ARG B 1 18 ? -40.5 22.891 -58.812 1 17.05 18 ARG B C 1
ATOM 5917 O O . ARG B 1 18 ? -39.375 23.047 -58.312 1 17.05 18 ARG B O 1
ATOM 5924 N N . THR B 1 19 ? -40.281 22.688 -60.219 1 15.76 19 THR B N 1
ATOM 5925 C CA . THR B 1 19 ? -40.094 21.828 -61.375 1 15.76 19 THR B CA 1
ATOM 5926 C C . THR B 1 19 ? -38.656 21.312 -61.438 1 15.76 19 THR B C 1
ATOM 5928 O O . THR B 1 19 ? -38.406 20.125 -61.656 1 15.76 19 THR B O 1
ATOM 5931 N N . ILE B 1 20 ? -37.844 22.203 -62.062 1 15.55 20 ILE B N 1
ATOM 5932 C CA . ILE B 1 20 ? -37.094 21.766 -63.219 1 15.55 20 ILE B CA 1
ATOM 5933 C C . ILE B 1 20 ? -35.969 20.812 -62.812 1 15.55 20 ILE B C 1
ATOM 5935 O O . ILE B 1 20 ? -35.844 19.719 -63.375 1 15.55 20 ILE B O 1
ATOM 5939 N N . LEU B 1 21 ? -34.75 21.453 -62.656 1 15.92 21 LEU B N 1
ATOM 5940 C CA . LEU B 1 21 ? -33.656 21.391 -63.594 1 15.92 21 LEU B CA 1
ATOM 5941 C C . LEU B 1 21 ? -32.844 20.125 -63.438 1 15.92 21 LEU B C 1
ATOM 5943 O O . LEU B 1 21 ? -32.375 19.828 -62.344 1 15.92 21 LEU B O 1
ATOM 5947 N N . LYS B 1 22 ? -32.719 19.312 -64.562 1 16.23 22 LYS B N 1
ATOM 5948 C CA . LYS B 1 22 ? -32.656 18.266 -65.562 1 16.23 22 LYS B CA 1
ATOM 5949 C C . LYS B 1 22 ? -31.344 17.5 -65.5 1 16.23 22 LYS B C 1
ATOM 5951 O O . LYS B 1 22 ? -31.344 16.266 -65.438 1 16.23 22 LYS B O 1
ATOM 5956 N N . GLU B 1 23 ? -30.734 17.516 -66.75 1 15.26 23 GLU B N 1
ATOM 5957 C CA . GLU B 1 23 ? -30.109 16.578 -67.688 1 15.26 23 GLU B CA 1
ATOM 5958 C C . GLU B 1 23 ? -28.719 16.172 -67.188 1 15.26 23 GLU B C 1
ATOM 5960 O O . GLU B 1 23 ? -28.375 14.992 -67.188 1 15.26 23 GLU B O 1
ATOM 5965 N N . LEU B 1 24 ? -27.812 17.188 -67.375 1 14.34 24 LEU B N 1
ATOM 5966 C CA . LEU B 1 24 ? -26.719 16.781 -68.25 1 14.34 24 LEU B CA 1
ATOM 5967 C C . LEU B 1 24 ? -25.719 15.906 -67.5 1 14.34 24 LEU B C 1
ATOM 5969 O O . LEU B 1 24 ? -24.891 15.227 -68.125 1 14.34 24 LEU B O 1
ATOM 5973 N N . VAL B 1 25 ? -25.312 16.062 -66.25 1 15.88 25 VAL B N 1
ATOM 5974 C CA . VAL B 1 25 ? -23.891 16.375 -66.375 1 15.88 25 VAL B CA 1
ATOM 5975 C C . VAL B 1 25 ? -23.125 15.133 -66.875 1 15.88 25 VAL B C 1
ATOM 5977 O O . VAL B 1 25 ? -23.172 14.094 -66.188 1 15.88 25 VAL B O 1
ATOM 5980 N N . CYS B 1 26 ? -22.641 15.203 -68 1 16.84 26 CYS B N 1
ATOM 5981 C CA . CYS B 1 26 ? -22.281 14.375 -69.125 1 16.84 26 CYS B CA 1
ATOM 5982 C C . CYS B 1 26 ? -21.516 13.133 -68.688 1 16.84 26 CYS B C 1
ATOM 5984 O O . CYS B 1 26 ? -21.078 13.047 -67.562 1 16.84 26 CYS B O 1
ATOM 5986 N N . ASP B 1 27 ? -20.766 12.516 -69.75 1 15.09 27 ASP B N 1
ATOM 5987 C CA . ASP B 1 27 ? -20.547 11.766 -70.938 1 15.09 27 ASP B CA 1
ATOM 5988 C C . ASP B 1 27 ? -19.312 10.883 -70.875 1 15.09 27 ASP B C 1
ATOM 5990 O O . ASP B 1 27 ? -19.344 9.711 -71.25 1 15.09 27 ASP B O 1
ATOM 5994 N N . ASN B 1 28 ? -18.031 11.562 -70.875 1 16.34 28 ASN B N 1
ATOM 5995 C CA . ASN B 1 28 ? -17.031 11.234 -71.875 1 16.34 28 ASN B CA 1
ATOM 5996 C C . ASN B 1 28 ? -16.312 9.93 -71.562 1 16.34 28 ASN B C 1
ATOM 5998 O O . ASN B 1 28 ? -16.109 9.602 -70.438 1 16.34 28 ASN B O 1
ATOM 6002 N N . SER B 1 29 ? -15.953 8.805 -72.5 1 15.98 29 SER B N 1
ATOM 6003 C CA . SER B 1 29 ? -15.562 7.508 -73.062 1 15.98 29 SER B CA 1
ATOM 6004 C C . SER B 1 29 ? -14.109 7.18 -72.75 1 15.98 29 SER B C 1
ATOM 6006 O O . SER B 1 29 ? -13.602 6.129 -73.125 1 15.98 29 SER B O 1
ATOM 6008 N N . ALA B 1 30 ? -13.367 8.203 -72.438 1 15.91 30 ALA B N 1
ATOM 6009 C CA . ALA B 1 30 ? -12.086 8.148 -73.125 1 15.91 30 ALA B CA 1
ATOM 6010 C C . ALA B 1 30 ? -11.398 6.801 -72.938 1 15.91 30 ALA B C 1
ATOM 6012 O O . ALA B 1 30 ? -11.648 6.129 -71.938 1 15.91 30 ALA B O 1
ATOM 6013 N N . HIS B 1 31 ? -10.477 6.246 -73.875 1 17.33 31 HIS B N 1
ATOM 6014 C CA . HIS B 1 31 ? -9.656 5.363 -74.688 1 17.33 31 HIS B CA 1
ATOM 6015 C C . HIS B 1 31 ? -8.625 4.621 -73.875 1 17.33 31 HIS B C 1
ATOM 6017 O O . HIS B 1 31 ? -8.422 4.949 -72.688 1 17.33 31 HIS B O 1
ATOM 6023 N N . THR B 1 32 ? -7.449 4.188 -74.562 1 15.44 32 THR B N 1
ATOM 6024 C CA . THR B 1 32 ? -6.406 3.354 -75.125 1 15.44 32 THR B CA 1
ATOM 6025 C C . THR B 1 32 ? -5.117 3.457 -74.312 1 15.44 32 THR B C 1
ATOM 6027 O O . THR B 1 32 ? -4.16 2.721 -74.562 1 15.44 32 THR B O 1
ATOM 6030 N N . LEU B 1 33 ? -4.871 4.602 -73.625 1 14.4 33 LEU B N 1
ATOM 6031 C CA . LEU B 1 33 ? -3.471 4.879 -73.938 1 14.4 33 LEU B CA 1
ATOM 6032 C C . LEU B 1 33 ? -2.562 3.838 -73.312 1 14.4 33 LEU B C 1
ATOM 6034 O O . LEU B 1 33 ? -1.65 3.314 -73.938 1 14.4 33 LEU B O 1
ATOM 6038 N N . SER B 1 34 ? -2.254 3.922 -71.938 1 15.15 34 SER B N 1
ATOM 6039 C CA . SER B 1 34 ? -0.814 3.791 -71.688 1 15.15 34 SER B CA 1
ATOM 6040 C C . SER B 1 34 ? -0.396 2.324 -71.625 1 15.15 34 SER B C 1
ATOM 6042 O O . SER B 1 34 ? -0.719 1.623 -70.688 1 15.15 34 SER B O 1
ATOM 6044 N N . ALA B 1 35 ? -0.857 1.177 -72.562 1 16.34 35 ALA B N 1
ATOM 6045 C CA . ALA B 1 35 ? -0.106 0.188 -73.312 1 16.34 35 ALA B CA 1
ATOM 6046 C C . ALA B 1 35 ? 1.36 0.591 -73.438 1 16.34 35 ALA B C 1
ATOM 6048 O O . ALA B 1 35 ? 2.227 -0.259 -73.688 1 16.34 35 ALA B O 1
ATOM 6049 N N . CYS B 1 36 ? 1.376 1.902 -74.062 1 14.11 36 CYS B N 1
ATOM 6050 C CA . CYS B 1 36 ? 2.406 2.205 -75.062 1 14.11 36 CYS B CA 1
ATOM 6051 C C . CYS B 1 36 ? 3.789 2.221 -74.438 1 14.11 36 CYS B C 1
ATOM 6053 O O . CYS B 1 36 ? 4.805 2.225 -75.125 1 14.11 36 CYS B O 1
ATOM 6055 N N . LEU B 1 37 ? 3.895 2.996 -73.438 1 15.35 37 LEU B N 1
ATOM 6056 C CA . LEU B 1 37 ? 5.246 3.453 -73.75 1 15.35 37 LEU B CA 1
ATOM 6057 C C . LEU B 1 37 ? 6.219 2.279 -73.812 1 15.35 37 LEU B C 1
ATOM 6059 O O . LEU B 1 37 ? 6.125 1.353 -73 1 15.35 37 LEU B O 1
ATOM 6063 N N . SER B 1 38 ? 7.02 2.16 -74.812 1 16.44 38 SER B N 1
ATOM 6064 C CA . SER B 1 38 ? 8 1.581 -75.688 1 16.44 38 SER B CA 1
ATOM 6065 C C . SER B 1 38 ? 9.117 0.872 -74.938 1 16.44 38 SER B C 1
ATOM 6067 O O . SER B 1 38 ? 9.289 1.099 -73.75 1 16.44 38 SER B O 1
ATOM 6069 N N . THR B 1 39 ? 10.219 0.489 -75.75 1 16.2 39 THR B N 1
ATOM 6070 C CA . THR B 1 39 ? 11.242 -0.171 -76.5 1 16.2 39 THR B CA 1
ATOM 6071 C C . THR B 1 39 ? 12.633 0.099 -75.938 1 16.2 39 THR B C 1
ATOM 6073 O O . THR B 1 39 ? 13.555 -0.694 -76.125 1 16.2 39 THR B O 1
ATOM 6076 N N . TYR B 1 40 ? 13.055 1.529 -75.812 1 15.09 40 TYR B N 1
ATOM 6077 C CA . TYR B 1 40 ? 14.414 1.742 -76.312 1 15.09 40 TYR B CA 1
ATOM 6078 C C . TYR B 1 40 ? 15.438 1.287 -75.312 1 15.09 40 TYR B C 1
ATOM 6080 O O . TYR B 1 40 ? 16.562 0.895 -75.625 1 15.09 40 TYR B O 1
ATOM 6088 N N . LEU B 1 41 ? 15.594 1.959 -74.062 1 16.09 41 LEU B N 1
ATOM 6089 C CA . LEU B 1 41 ? 17.016 2.232 -74 1 16.09 41 LEU B CA 1
ATOM 6090 C C . LEU B 1 41 ? 17.812 0.948 -73.812 1 16.09 41 LEU B C 1
ATOM 6092 O O . LEU B 1 41 ? 17.562 0.222 -72.812 1 16.09 41 LEU B O 1
ATOM 6096 N N . PRO B 1 42 ? 18.609 0.574 -74.75 1 15.93 42 PRO B N 1
ATOM 6097 C CA . PRO B 1 42 ? 19.438 -0.576 -75.125 1 15.93 42 PRO B CA 1
ATOM 6098 C C . PRO B 1 42 ? 20.328 -1.073 -74 1 15.93 42 PRO B C 1
ATOM 6100 O O . PRO B 1 42 ? 20 -2.07 -73.375 1 15.93 42 PRO B O 1
ATOM 6103 N N . THR B 1 43 ? 21.734 -1.059 -74.375 1 16.05 43 THR B N 1
ATOM 6104 C CA . THR B 1 43 ? 22.875 -1.918 -74.688 1 16.05 43 THR B CA 1
ATOM 6105 C C . THR B 1 43 ? 23.875 -1.942 -73.5 1 16.05 43 THR B C 1
ATOM 6107 O O . THR B 1 43 ? 24.531 -2.957 -73.312 1 16.05 43 THR B O 1
ATOM 6110 N N . TYR B 1 44 ? 24.328 -0.66 -73 1 15.71 44 TYR B N 1
ATOM 6111 C CA . TYR B 1 44 ? 25.781 -0.511 -72.875 1 15.71 44 TYR B CA 1
ATOM 6112 C C . TYR B 1 44 ? 26.344 -1.246 -71.688 1 15.71 44 TYR B C 1
ATOM 6114 O O . TYR B 1 44 ? 26.109 -0.842 -70.562 1 15.71 44 TYR B O 1
ATOM 6122 N N . LEU B 1 45 ? 26.406 -2.58 -71.625 1 16.41 45 LEU B N 1
ATOM 6123 C CA . LEU B 1 45 ? 27.016 -3.607 -70.75 1 16.41 45 LEU B CA 1
ATOM 6124 C C . LEU B 1 45 ? 28.484 -3.311 -70.5 1 16.41 45 LEU B C 1
ATOM 6126 O O . LEU B 1 45 ? 29.188 -4.098 -69.875 1 16.41 45 LEU B O 1
ATOM 6130 N N . HIS B 1 46 ? 29.078 -2.326 -71.438 1 15.5 46 HIS B N 1
ATOM 6131 C CA . HIS B 1 46 ? 30.422 -2.721 -71.812 1 15.5 46 HIS B CA 1
ATOM 6132 C C . HIS B 1 46 ? 31.344 -2.887 -70.625 1 15.5 46 HIS B C 1
ATOM 6134 O O . HIS B 1 46 ? 31.062 -2.354 -69.562 1 15.5 46 HIS B O 1
ATOM 6140 N N . THR B 1 47 ? 32.719 -3.107 -71 1 16.41 47 THR B N 1
ATOM 6141 C CA . THR B 1 47 ? 33.969 -3.848 -70.875 1 16.41 47 THR B CA 1
ATOM 6142 C C . THR B 1 47 ? 34.906 -3.131 -69.875 1 16.41 47 THR B C 1
ATOM 6144 O O . THR B 1 47 ? 35.938 -3.678 -69.5 1 16.41 47 THR B O 1
ATOM 6147 N N . PHE B 1 48 ? 34.75 -1.71 -69.75 1 16.52 48 PHE B N 1
ATOM 6148 C CA . PHE B 1 48 ? 36.094 -1.123 -69.688 1 16.52 48 PHE B CA 1
ATOM 6149 C C . PHE B 1 48 ? 36.875 -1.646 -68.5 1 16.52 48 PHE B C 1
ATOM 6151 O O . PHE B 1 48 ? 36.312 -1.853 -67.438 1 16.52 48 PHE B O 1
ATOM 6158 N N . SER B 1 49 ? 38.25 -1.747 -68.688 1 16.25 49 SER B N 1
ATOM 6159 C CA . SER B 1 49 ? 39.562 -2.373 -68.5 1 16.25 49 SER B CA 1
ATOM 6160 C C . SER B 1 49 ? 40.125 -2.051 -67.125 1 16.25 49 SER B C 1
ATOM 6162 O O . SER B 1 49 ? 39.688 -1.126 -66.438 1 16.25 49 SER B O 1
ATOM 6164 N N . HIS B 1 50 ? 41.531 -2.129 -67 1 17.31 50 HIS B N 1
ATOM 6165 C CA . HIS B 1 50 ? 42.688 -2.719 -66.312 1 17.31 50 HIS B CA 1
ATOM 6166 C C . HIS B 1 50 ? 43.281 -1.753 -65.312 1 17.31 50 HIS B C 1
ATOM 6168 O O . HIS B 1 50 ? 44.062 -2.164 -64.438 1 17.31 50 HIS B O 1
ATOM 6174 N N . GLN B 1 51 ? 43.344 -0.399 -65.562 1 17 51 GLN B N 1
ATOM 6175 C CA . GLN B 1 51 ? 44.688 0.151 -65.438 1 17 51 GLN B CA 1
ATOM 6176 C C . GLN B 1 51 ? 45.062 0.186 -63.969 1 17 51 GLN B C 1
ATOM 6178 O O . GLN B 1 51 ? 44.25 0.505 -63.094 1 17 51 GLN B O 1
ATOM 6183 N N . HIS B 1 52 ? 46.438 -0.108 -63.625 1 18.06 52 HIS B N 1
ATOM 6184 C CA . HIS B 1 52 ? 47.5 -0.562 -62.719 1 18.06 52 HIS B CA 1
ATOM 6185 C C . HIS B 1 52 ? 47.844 0.514 -61.688 1 18.06 52 HIS B C 1
ATOM 6187 O O . HIS B 1 52 ? 48.5 0.234 -60.688 1 18.06 52 HIS B O 1
ATOM 6193 N N . HIS B 1 53 ? 47.688 1.852 -62.125 1 18.02 53 HIS B N 1
ATOM 6194 C CA . HIS B 1 53 ? 48.844 2.676 -61.75 1 18.02 53 HIS B CA 1
ATOM 6195 C C . HIS B 1 53 ? 49.031 2.711 -60.25 1 18.02 53 HIS B C 1
ATOM 6197 O O . HIS B 1 53 ? 48.094 2.574 -59.5 1 18.02 53 HIS B O 1
ATOM 6203 N N . ILE B 1 54 ? 50.344 2.912 -59.844 1 20.05 54 ILE B N 1
ATOM 6204 C CA . ILE B 1 54 ? 51.406 2.756 -58.875 1 20.05 54 ILE B CA 1
ATOM 6205 C C . ILE B 1 54 ? 51.219 3.736 -57.719 1 20.05 54 ILE B C 1
ATOM 6207 O O . ILE B 1 54 ? 52 3.742 -56.75 1 20.05 54 ILE B O 1
ATOM 6211 N N . MET B 1 55 ? 50.125 4.48 -57.688 1 19.75 55 MET B N 1
ATOM 6212 C CA . MET B 1 55 ? 50.438 5.781 -57.094 1 19.75 55 MET B CA 1
ATOM 6213 C C . MET B 1 55 ? 51.031 5.617 -55.688 1 19.75 55 MET B C 1
ATOM 6215 O O . MET B 1 55 ? 50.594 4.77 -54.906 1 19.75 55 MET B O 1
ATOM 6219 N N . PRO B 1 56 ? 52.156 6.297 -55.469 1 21.91 56 PRO B N 1
ATOM 6220 C CA . PRO B 1 56 ? 53.219 6.301 -54.438 1 21.91 56 PRO B CA 1
ATOM 6221 C C . PRO B 1 56 ? 52.688 6.379 -53.031 1 21.91 56 PRO B C 1
ATOM 6223 O O . PRO B 1 56 ? 51.562 6.848 -52.812 1 21.91 56 PRO B O 1
ATOM 6226 N N . ARG B 1 57 ? 53.375 5.715 -52.094 1 23.34 57 ARG B N 1
ATOM 6227 C CA . ARG B 1 57 ? 53.188 5.344 -50.688 1 23.34 57 ARG B CA 1
ATOM 6228 C C . ARG B 1 57 ? 53 6.582 -49.812 1 23.34 57 ARG B C 1
ATOM 6230 O O . ARG B 1 57 ? 54 7.238 -49.469 1 23.34 57 ARG B O 1
ATOM 6237 N N . ARG B 1 58 ? 52.312 7.656 -50.375 1 23.45 58 ARG B N 1
ATOM 6238 C CA . ARG B 1 58 ? 52.469 8.875 -49.594 1 23.45 58 ARG B CA 1
ATOM 6239 C C . ARG B 1 58 ? 52.375 8.578 -48.094 1 23.45 58 ARG B C 1
ATOM 6241 O O . ARG B 1 58 ? 51.438 7.93 -47.625 1 23.45 58 ARG B O 1
ATOM 6248 N N . ARG B 1 59 ? 53.5 8.586 -47.375 1 23.39 59 ARG B N 1
ATOM 6249 C CA . ARG B 1 59 ? 53.812 8.492 -45.938 1 23.39 59 ARG B CA 1
ATOM 6250 C C . ARG B 1 59 ? 52.844 9.305 -45.094 1 23.39 59 ARG B C 1
ATOM 6252 O O . ARG B 1 59 ? 52.875 10.531 -45.125 1 23.39 59 ARG B O 1
ATOM 6259 N N . LYS B 1 60 ? 51.656 9.211 -45.25 1 22.88 60 LYS B N 1
ATOM 6260 C CA . LYS B 1 60 ? 50.719 10.156 -44.625 1 22.88 60 LYS B CA 1
ATOM 6261 C C . LYS B 1 60 ? 51.094 10.406 -43.156 1 22.88 60 LYS B C 1
ATOM 6263 O O . LYS B 1 60 ? 51.25 9.469 -42.406 1 22.88 60 LYS B O 1
ATOM 6268 N N . LYS B 1 61 ? 51.688 11.594 -42.844 1 24.33 61 LYS B N 1
ATOM 6269 C CA . LYS B 1 61 ? 52.125 12.25 -41.594 1 24.33 61 LYS B CA 1
ATOM 6270 C C . LYS B 1 61 ? 51.188 11.961 -40.438 1 24.33 61 LYS B C 1
ATOM 6272 O O . LYS B 1 61 ? 49.969 12.031 -40.594 1 24.33 61 LYS B O 1
ATOM 6277 N N . MET B 1 62 ? 51.562 11.141 -39.562 1 22.28 62 MET B N 1
ATOM 6278 C CA . MET B 1 62 ? 50.906 10.594 -38.375 1 22.28 62 MET B CA 1
ATOM 6279 C C . MET B 1 62 ? 50.125 11.672 -37.656 1 22.28 62 MET B C 1
ATOM 6281 O O . MET B 1 62 ? 50.719 12.523 -36.969 1 22.28 62 MET B O 1
ATOM 6285 N N . ARG B 1 63 ? 49.188 12.484 -38.188 1 23.42 63 ARG B N 1
ATOM 6286 C CA . ARG B 1 63 ? 48.5 13.578 -37.531 1 23.42 63 ARG B CA 1
ATOM 6287 C C . ARG B 1 63 ? 48.062 13.188 -36.125 1 23.42 63 ARG B C 1
ATOM 6289 O O . ARG B 1 63 ? 47.375 12.195 -35.938 1 23.42 63 ARG B O 1
ATOM 6296 N N . LEU B 1 64 ? 48.875 13.547 -35.125 1 24.33 64 LEU B N 1
ATOM 6297 C CA . LEU B 1 64 ? 48.719 13.5 -33.688 1 24.33 64 LEU B CA 1
ATOM 6298 C C . LEU B 1 64 ? 47.281 13.805 -33.281 1 24.33 64 LEU B C 1
ATOM 6300 O O . LEU B 1 64 ? 46.75 14.891 -33.562 1 24.33 64 LEU B O 1
ATOM 6304 N N . ARG B 1 65 ? 46.344 13.109 -33.406 1 25.14 65 ARG B N 1
ATOM 6305 C CA . ARG B 1 65 ? 44.906 13.18 -33.219 1 25.14 65 ARG B CA 1
ATOM 6306 C C . ARG B 1 65 ? 44.562 14.047 -32.031 1 25.14 65 ARG B C 1
ATOM 6308 O O . ARG B 1 65 ? 45.031 13.797 -30.906 1 25.14 65 ARG B O 1
ATOM 6315 N N . HIS B 1 66 ? 44.281 15.43 -32.188 1 23.78 66 HIS B N 1
ATOM 6316 C CA . HIS B 1 66 ? 43.906 16.578 -31.391 1 23.78 66 HIS B CA 1
ATOM 6317 C C . HIS B 1 66 ? 43.031 16.172 -30.219 1 23.78 66 HIS B C 1
ATOM 6319 O O . HIS B 1 66 ? 42.062 15.453 -30.391 1 23.78 66 HIS B O 1
ATOM 6325 N N . ALA B 1 67 ? 43.469 16.031 -29.047 1 26.44 67 ALA B N 1
ATOM 6326 C CA . ALA B 1 67 ? 42.938 16.125 -27.688 1 26.44 67 ALA B CA 1
ATOM 6327 C C . ALA B 1 67 ? 41.812 17.172 -27.609 1 26.44 67 ALA B C 1
ATOM 6329 O O . ALA B 1 67 ? 42 18.297 -28.078 1 26.44 67 ALA B O 1
ATOM 6330 N N . GLY B 1 68 ? 40.5 16.875 -27.812 1 27.84 68 GLY B N 1
ATOM 6331 C CA . GLY B 1 68 ? 39.438 17.75 -28.25 1 27.84 68 GLY B CA 1
ATOM 6332 C C . GLY B 1 68 ? 39.594 19.188 -27.797 1 27.84 68 GLY B C 1
ATOM 6333 O O . GLY B 1 68 ? 39.781 19.453 -26.609 1 27.84 68 GLY B O 1
ATOM 6334 N N . GLN B 1 69 ? 40.156 20.094 -28.422 1 26.84 69 GLN B N 1
ATOM 6335 C CA . GLN B 1 69 ? 40.469 21.516 -28.359 1 26.84 69 GLN B CA 1
ATOM 6336 C C . GLN B 1 69 ? 39.25 22.328 -27.906 1 26.84 69 GLN B C 1
ATOM 6338 O O . GLN B 1 69 ? 38.219 22.328 -28.578 1 26.84 69 GLN B O 1
ATOM 6343 N N . PHE B 1 70 ? 39.156 22.469 -26.641 1 27.53 70 PHE B N 1
ATOM 6344 C CA . PHE B 1 70 ? 38.156 23.359 -26.062 1 27.53 70 PHE B CA 1
ATOM 6345 C C . PHE B 1 70 ? 38.094 24.688 -26.797 1 27.53 70 PHE B C 1
ATOM 6347 O O . PHE B 1 70 ? 39.094 25.125 -27.359 1 27.53 70 PHE B O 1
ATOM 6354 N N . ARG B 1 71 ? 37.094 25.062 -27.453 1 28.39 71 ARG B N 1
ATOM 6355 C CA . ARG B 1 71 ? 37.031 26.422 -28 1 28.39 71 ARG B CA 1
ATOM 6356 C C . ARG B 1 71 ? 37.781 27.406 -27.109 1 28.39 71 ARG B C 1
ATOM 6358 O O . ARG B 1 71 ? 37.844 27.234 -25.906 1 28.39 71 ARG B O 1
ATOM 6365 N N . ALA B 1 72 ? 38.781 28.156 -27.516 1 30.89 72 ALA B N 1
ATOM 6366 C CA . ALA B 1 72 ? 39.688 29.094 -26.844 1 30.89 72 ALA B CA 1
ATOM 6367 C C . ALA B 1 72 ? 38.969 29.828 -25.719 1 30.89 72 ALA B C 1
ATOM 6369 O O . ALA B 1 72 ? 39.531 30.094 -24.656 1 30.89 72 ALA B O 1
ATOM 6370 N N . GLY B 1 73 ? 37.875 30.422 -26.016 1 30.02 73 GLY B N 1
ATOM 6371 C CA . GLY B 1 73 ? 37.188 31.375 -25.156 1 30.02 73 GLY B CA 1
ATOM 6372 C C . GLY B 1 73 ? 36.562 30.734 -23.922 1 30.02 73 GLY B C 1
ATOM 6373 O O . GLY B 1 73 ? 36.094 31.422 -23.016 1 30.02 73 GLY B O 1
ATOM 6374 N N . ASN B 1 74 ? 36.031 29.516 -24.156 1 27.22 74 ASN B N 1
ATOM 6375 C CA . ASN B 1 74 ? 35.281 29.125 -22.969 1 27.22 74 ASN B CA 1
ATOM 6376 C C . ASN B 1 74 ? 36.219 28.672 -21.844 1 27.22 74 ASN B C 1
ATOM 6378 O O . ASN B 1 74 ? 37 27.734 -22.016 1 27.22 74 ASN B O 1
ATOM 6382 N N . LYS B 1 75 ? 36.719 29.594 -21.062 1 32.16 75 LYS B N 1
ATOM 6383 C CA . LYS B 1 75 ? 37.5 29.359 -19.844 1 32.16 75 LYS B CA 1
ATOM 6384 C C . LYS B 1 75 ? 36.906 28.203 -19.031 1 32.16 75 LYS B C 1
ATOM 6386 O O . LYS B 1 75 ? 35.688 28.141 -18.797 1 32.16 75 LYS B O 1
ATOM 6391 N N . PRO B 1 76 ? 37.562 27.109 -19.172 1 32.22 76 PRO B N 1
ATOM 6392 C CA . PRO B 1 76 ? 37.062 25.984 -18.391 1 32.22 76 PRO B CA 1
ATOM 6393 C C . PRO B 1 76 ? 36.625 26.375 -16.969 1 32.22 76 PRO B C 1
ATOM 6395 O O . PRO B 1 76 ? 37.219 27.281 -16.375 1 32.22 76 PRO B O 1
ATOM 6398 N N . TRP B 1 77 ? 35.5 26.203 -16.672 1 32.56 77 TRP B N 1
ATOM 6399 C CA . TRP B 1 77 ? 34.875 26.734 -15.453 1 32.56 77 TRP B CA 1
ATOM 6400 C C . TRP B 1 77 ? 35.781 26.484 -14.25 1 32.56 77 TRP B C 1
ATOM 6402 O O . TRP B 1 77 ? 35.781 27.266 -13.289 1 32.56 77 TRP B O 1
ATOM 6412 N N . ASN B 1 78 ? 36.562 25.297 -14.18 1 30.58 78 ASN B N 1
ATOM 6413 C CA . ASN B 1 78 ? 37.531 24.953 -13.133 1 30.58 78 ASN B CA 1
ATOM 6414 C C . ASN B 1 78 ? 38.906 25.578 -13.391 1 30.58 78 ASN B C 1
ATOM 6416 O O . ASN B 1 78 ? 39.875 25.219 -12.742 1 30.58 78 ASN B O 1
ATOM 6420 N N . LYS B 1 79 ? 39.188 26.156 -14.328 1 34.19 79 LYS B N 1
ATOM 6421 C CA . LYS B 1 79 ? 40.562 26.547 -14.68 1 34.19 79 LYS B CA 1
ATOM 6422 C C . LYS B 1 79 ? 41.219 27.297 -13.539 1 34.19 79 LYS B C 1
ATOM 6424 O O . LYS B 1 79 ? 42.469 27.375 -13.477 1 34.19 79 LYS B O 1
ATOM 6429 N N . GLY B 1 80 ? 40.438 27.906 -12.688 1 31.66 80 GLY B N 1
ATOM 6430 C CA . GLY B 1 80 ? 41 28.734 -11.633 1 31.66 80 GLY B CA 1
ATOM 6431 C C . GLY B 1 80 ? 40.875 28.109 -10.258 1 31.66 80 GLY B C 1
ATOM 6432 O O . GLY B 1 80 ? 41.188 28.75 -9.242 1 31.66 80 GLY B O 1
ATOM 6433 N N . LEU B 1 81 ? 39.969 27.25 -10.117 1 30.31 81 LEU B N 1
ATOM 6434 C CA . LEU B 1 81 ? 39.938 26.719 -8.758 1 30.31 81 LEU B CA 1
ATOM 6435 C C . LEU B 1 81 ? 41.219 25.953 -8.438 1 30.31 81 LEU B C 1
ATOM 6437 O O . LEU B 1 81 ? 41.75 25.25 -9.297 1 30.31 81 LEU B O 1
ATOM 6441 N N . THR B 1 82 ? 42.031 26.578 -7.688 1 29.72 82 THR B N 1
ATOM 6442 C CA . THR B 1 82 ? 43.219 25.906 -7.164 1 29.72 82 THR B CA 1
ATOM 6443 C C . THR B 1 82 ? 42.875 24.547 -6.598 1 29.72 82 THR B C 1
ATOM 6445 O O . THR B 1 82 ? 42.188 24.453 -5.562 1 29.72 82 THR B O 1
ATOM 6448 N N . ILE B 1 83 ? 42.344 23.672 -7.344 1 32.03 83 ILE B N 1
ATOM 6449 C CA . ILE B 1 83 ? 42.219 22.312 -6.832 1 32.03 83 ILE B CA 1
ATOM 6450 C C . ILE B 1 83 ? 43.531 21.875 -6.203 1 32.03 83 ILE B C 1
ATOM 6452 O O . ILE B 1 83 ? 44.594 22.125 -6.762 1 32.03 83 ILE B O 1
ATOM 6456 N N . THR B 1 84 ? 43.656 21.859 -4.883 1 31.77 84 THR B N 1
ATOM 6457 C CA . THR B 1 84 ? 44.844 21.203 -4.355 1 31.77 84 THR B CA 1
ATOM 6458 C C . THR B 1 84 ? 45.312 20.109 -5.305 1 31.77 84 THR B C 1
ATOM 6460 O O . THR B 1 84 ? 44.531 19.266 -5.734 1 31.77 84 THR B O 1
ATOM 6463 N N . LYS B 1 85 ? 46.281 20.406 -6.105 1 33.94 85 LYS B N 1
ATOM 6464 C CA . LYS B 1 85 ? 46.969 19.484 -7.012 1 33.94 85 LYS B CA 1
ATOM 6465 C C . LYS B 1 85 ? 47.188 18.125 -6.352 1 33.94 85 LYS B C 1
ATOM 6467 O O . LYS B 1 85 ? 48.125 17.969 -5.559 1 33.94 85 LYS B O 1
ATOM 6472 N N . VAL B 1 86 ? 46.188 17.516 -5.68 1 35.12 86 VAL B N 1
ATOM 6473 C CA . VAL B 1 86 ? 46.562 16.141 -5.414 1 35.12 86 VAL B CA 1
ATOM 6474 C C . VAL B 1 86 ? 47.062 15.492 -6.703 1 35.12 86 VAL B C 1
ATOM 6476 O O . VAL B 1 86 ? 46.438 15.617 -7.754 1 35.12 86 VAL B O 1
ATOM 6479 N N . THR B 1 87 ? 48.344 15.516 -6.965 1 38.16 87 THR B N 1
ATOM 6480 C CA . THR B 1 87 ? 48.906 14.75 -8.07 1 38.16 87 THR B CA 1
ATOM 6481 C C . THR B 1 87 ? 48.094 13.484 -8.32 1 38.16 87 THR B C 1
ATOM 6483 O O . THR B 1 87 ? 48 12.625 -7.445 1 38.16 87 THR B O 1
ATOM 6486 N N . PRO B 1 88 ? 47.125 13.609 -9.133 1 39.88 88 PRO B N 1
ATOM 6487 C CA . PRO B 1 88 ? 46.344 12.383 -9.391 1 39.88 88 PRO B CA 1
ATOM 6488 C C . PRO B 1 88 ? 47.25 11.18 -9.656 1 39.88 88 PRO B C 1
ATOM 6490 O O . PRO B 1 88 ? 48.156 11.25 -10.492 1 39.88 88 PRO B O 1
ATOM 6493 N N . ILE B 1 89 ? 47.812 10.5 -8.719 1 43 89 ILE B N 1
ATOM 6494 C CA . ILE B 1 89 ? 48.375 9.203 -9.086 1 43 89 ILE B CA 1
ATOM 6495 C C . ILE B 1 89 ? 47.469 8.516 -10.102 1 43 89 ILE B C 1
ATOM 6497 O O . ILE B 1 89 ? 46.312 8.219 -9.805 1 43 89 ILE B O 1
ATOM 6501 N N . SER B 1 90 ? 47.656 8.836 -11.352 1 50.47 90 SER B N 1
ATOM 6502 C CA . SER B 1 90 ? 46.844 8.312 -12.461 1 50.47 90 SER B CA 1
ATOM 6503 C C . SER B 1 90 ? 46.812 6.789 -12.461 1 50.47 90 SER B C 1
ATOM 6505 O O . SER B 1 90 ? 47.844 6.148 -12.711 1 50.47 90 SER B O 1
ATOM 6507 N N . SER B 1 91 ? 46.344 6.207 -11.453 1 65.19 91 SER B N 1
ATOM 6508 C CA . SER B 1 91 ? 46.188 4.758 -11.57 1 65.19 91 SER B CA 1
ATOM 6509 C C . SER B 1 91 ? 45 4.391 -12.477 1 65.19 91 SER B C 1
ATOM 6511 O O . SER B 1 91 ? 44.094 5.191 -12.664 1 65.19 91 SER B O 1
ATOM 6513 N N . TYR B 1 92 ? 45.406 3.518 -13.391 1 77 92 TYR B N 1
ATOM 6514 C CA . TYR B 1 92 ? 44.375 2.934 -14.258 1 77 92 TYR B CA 1
ATOM 6515 C C . TYR B 1 92 ? 43.719 1.729 -13.602 1 77 92 TYR B C 1
ATOM 6517 O O . TYR B 1 92 ? 44.406 0.935 -12.938 1 77 92 TYR B O 1
ATOM 6525 N N . HIS B 1 93 ? 42.5 1.776 -13.562 1 85.31 93 HIS B N 1
ATOM 6526 C CA . HIS B 1 93 ? 41.781 0.623 -13.055 1 85.31 93 HIS B CA 1
ATOM 6527 C C . HIS B 1 93 ? 40.844 0.06 -14.102 1 85.31 93 HIS B C 1
ATOM 6529 O O . HIS B 1 93 ? 40.094 0.811 -14.75 1 85.31 93 HIS B O 1
ATOM 6535 N N . ARG B 1 94 ? 40.938 -1.202 -14.344 1 86.94 94 ARG B N 1
ATOM 6536 C CA . ARG B 1 94 ? 40 -1.901 -15.242 1 86.94 94 ARG B CA 1
ATOM 6537 C C . ARG B 1 94 ? 39 -2.748 -14.453 1 86.94 94 ARG B C 1
ATOM 6539 O O . ARG B 1 94 ? 39.312 -3.869 -14.047 1 86.94 94 ARG B O 1
ATOM 6546 N N . PRO B 1 95 ? 37.844 -2.207 -14.312 1 89.06 95 PRO B N 1
ATOM 6547 C CA . PRO B 1 95 ? 36.844 -2.988 -13.578 1 89.06 95 PRO B CA 1
ATOM 6548 C C . PRO B 1 95 ? 36.25 -4.109 -14.422 1 89.06 95 PRO B C 1
ATOM 6550 O O . PRO B 1 95 ? 36.406 -4.121 -15.641 1 89.06 95 PRO B O 1
ATOM 6553 N N . THR B 1 96 ? 35.656 -5.059 -13.773 1 90.56 96 THR B N 1
ATOM 6554 C CA . THR B 1 96 ? 34.844 -6.043 -14.484 1 90.56 96 THR B CA 1
ATOM 6555 C C . THR B 1 96 ? 33.5 -5.434 -14.906 1 90.56 96 THR B C 1
ATOM 6557 O O . THR B 1 96 ? 33.125 -4.359 -14.43 1 90.56 96 THR B O 1
ATOM 6560 N N . GLN B 1 97 ? 32.812 -6.16 -15.742 1 87.75 97 GLN B N 1
ATOM 6561 C CA . GLN B 1 97 ? 31.531 -5.711 -16.219 1 87.75 97 GLN B CA 1
ATOM 6562 C C . GLN B 1 97 ? 30.562 -5.457 -15.062 1 87.75 97 GLN B C 1
ATOM 6564 O O . GLN B 1 97 ? 29.812 -4.484 -15.078 1 87.75 97 GLN B O 1
ATOM 6569 N N . ASP B 1 98 ? 30.625 -6.211 -14.07 1 87.69 98 ASP B N 1
ATOM 6570 C CA . ASP B 1 98 ? 29.719 -6.098 -12.938 1 87.69 98 ASP B CA 1
ATOM 6571 C C . ASP B 1 98 ? 30.141 -4.961 -12.008 1 87.69 98 ASP B C 1
ATOM 6573 O O . ASP B 1 98 ? 29.344 -4.461 -11.219 1 87.69 98 ASP B O 1
ATOM 6577 N N . GLN B 1 99 ? 31.438 -4.496 -12.133 1 89.12 99 GLN B N 1
ATOM 6578 C CA . GLN B 1 99 ? 31.984 -3.467 -11.25 1 89.12 99 GLN B CA 1
ATOM 6579 C C . GLN B 1 99 ? 31.953 -2.098 -11.922 1 89.12 99 GLN B C 1
ATOM 6581 O O . GLN B 1 99 ? 32.188 -1.077 -11.273 1 89.12 99 GLN B O 1
ATOM 6586 N N . ASP B 1 100 ? 31.625 -2.104 -13.156 1 87.06 100 ASP B N 1
ATOM 6587 C CA . ASP B 1 100 ? 31.703 -0.877 -13.945 1 87.06 100 ASP B CA 1
ATOM 6588 C C . ASP B 1 100 ? 30.844 0.225 -13.328 1 87.06 100 ASP B C 1
ATOM 6590 O O . ASP B 1 100 ? 31.281 1.37 -13.211 1 87.06 100 ASP B O 1
ATOM 6594 N N . SER B 1 101 ? 29.734 -0.197 -12.875 1 84.56 101 SER B N 1
ATOM 6595 C CA . SER B 1 101 ? 28.766 0.764 -12.367 1 84.56 101 SER B CA 1
ATOM 6596 C C . SER B 1 101 ? 29.188 1.318 -11.016 1 84.56 101 SER B C 1
ATOM 6598 O O . SER B 1 101 ? 28.609 2.289 -10.523 1 84.56 101 SER B O 1
ATOM 6600 N N . LEU B 1 102 ? 30.203 0.743 -10.43 1 88.94 102 LEU B N 1
ATOM 6601 C CA . LEU B 1 102 ? 30.734 1.25 -9.164 1 88.94 102 LEU B CA 1
ATOM 6602 C C . LEU B 1 102 ? 31.578 2.498 -9.391 1 88.94 102 LEU B C 1
ATOM 6604 O O . LEU B 1 102 ? 31.75 3.311 -8.477 1 88.94 102 LEU B O 1
ATOM 6608 N N . TYR B 1 103 ? 32.031 2.623 -10.617 1 85.44 103 TYR B N 1
ATOM 6609 C CA . TYR B 1 103 ? 33 3.68 -10.898 1 85.44 103 TYR B CA 1
ATOM 6610 C C . TYR B 1 103 ? 32.406 4.766 -11.773 1 85.44 103 TYR B C 1
ATOM 6612 O O . TYR B 1 103 ? 32.719 5.945 -11.617 1 85.44 103 TYR B O 1
ATOM 6620 N N . VAL B 1 104 ? 31.547 4.266 -12.711 1 82.06 104 VAL B N 1
ATOM 6621 C CA . VAL B 1 104 ? 31.047 5.25 -13.664 1 82.06 104 VAL B CA 1
ATOM 6622 C C . VAL B 1 104 ? 29.547 5.027 -13.898 1 82.06 104 VAL B C 1
ATOM 6624 O O . VAL B 1 104 ? 29.047 3.918 -13.711 1 82.06 104 VAL B O 1
ATOM 6627 N N . ASN B 1 105 ? 28.891 6.121 -14.195 1 81.62 105 ASN B N 1
ATOM 6628 C CA . ASN B 1 105 ? 27.516 6.047 -14.703 1 81.62 105 ASN B CA 1
ATOM 6629 C C . ASN B 1 105 ? 27.469 6.164 -16.219 1 81.62 105 ASN B C 1
ATOM 6631 O O . ASN B 1 105 ? 28.219 6.949 -16.812 1 81.62 105 ASN B O 1
ATOM 6635 N N . ARG B 1 106 ? 26.641 5.395 -16.812 1 80.62 106 ARG B N 1
ATOM 6636 C CA . ARG B 1 106 ? 26.516 5.406 -18.266 1 80.62 106 ARG B CA 1
ATOM 6637 C C . ARG B 1 106 ? 25.078 5.66 -18.688 1 80.62 106 ARG B C 1
ATOM 6639 O O . ARG B 1 106 ? 24.141 5.285 -17.984 1 80.62 106 ARG B O 1
ATOM 6646 N N . ASP B 1 107 ? 24.938 6.328 -19.828 1 82.69 107 ASP B N 1
ATOM 6647 C CA . ASP B 1 107 ? 23.609 6.488 -20.406 1 82.69 107 ASP B CA 1
ATOM 6648 C C . ASP B 1 107 ? 23.172 5.227 -21.141 1 82.69 107 ASP B C 1
ATOM 6650 O O . ASP B 1 107 ? 23.844 4.195 -21.062 1 82.69 107 ASP B O 1
ATOM 6654 N N . ARG B 1 108 ? 22.141 5.23 -21.922 1 82.56 108 ARG B N 1
ATOM 6655 C CA . ARG B 1 108 ? 21.578 4.051 -22.562 1 82.56 108 ARG B CA 1
ATOM 6656 C C . ARG B 1 108 ? 22.438 3.586 -23.734 1 82.56 108 ARG B C 1
ATOM 6658 O O . ARG B 1 108 ? 22.422 2.412 -24.109 1 82.56 108 ARG B O 1
ATOM 6665 N N . LYS B 1 109 ? 23.141 4.574 -24.141 1 79.06 109 LYS B N 1
ATOM 6666 C CA . LYS B 1 109 ? 24 4.266 -25.281 1 79.06 109 LYS B CA 1
ATOM 6667 C C . LYS B 1 109 ? 25.375 3.799 -24.812 1 79.06 109 LYS B C 1
ATOM 6669 O O . LYS B 1 109 ? 26.219 3.426 -25.641 1 79.06 109 LYS B O 1
ATOM 6674 N N . GLY B 1 110 ? 25.641 3.814 -23.547 1 77.44 110 GLY B N 1
ATOM 6675 C CA . GLY B 1 110 ? 26.891 3.324 -23 1 77.44 110 GLY B CA 1
ATOM 6676 C C . GLY B 1 110 ? 27.906 4.426 -22.75 1 77.44 110 GLY B C 1
ATOM 6677 O O . GLY B 1 110 ? 29.016 4.156 -22.312 1 77.44 110 GLY B O 1
ATOM 6678 N N . ASN B 1 111 ? 27.469 5.633 -23 1 78.31 111 ASN B N 1
ATOM 6679 C CA . ASN B 1 111 ? 28.391 6.742 -22.797 1 78.31 111 ASN B CA 1
ATOM 6680 C C . ASN B 1 111 ? 28.469 7.129 -21.312 1 78.31 111 ASN B C 1
ATOM 6682 O O . ASN B 1 111 ? 27.469 7.094 -20.609 1 78.31 111 ASN B O 1
ATOM 6686 N N . ILE B 1 112 ? 29.688 7.406 -20.906 1 77.31 112 ILE B N 1
ATOM 6687 C CA . ILE B 1 112 ? 29.906 7.824 -19.516 1 77.31 112 ILE B CA 1
ATOM 6688 C C . ILE B 1 112 ? 29.266 9.188 -19.281 1 77.31 112 ILE B C 1
ATOM 6690 O O . ILE B 1 112 ? 29.453 10.117 -20.078 1 77.31 112 ILE B O 1
ATOM 6694 N N . ILE B 1 113 ? 28.438 9.289 -18.281 1 74.5 113 ILE B N 1
ATOM 6695 C CA . ILE B 1 113 ? 27.797 10.539 -17.906 1 74.5 113 ILE B CA 1
ATOM 6696 C C . ILE B 1 113 ? 28.734 11.375 -17.031 1 74.5 113 ILE B C 1
ATOM 6698 O O . ILE B 1 113 ? 29.172 10.914 -15.977 1 74.5 113 ILE B O 1
ATOM 6702 N N . GLN B 1 114 ? 29.234 12.438 -17.469 1 59.62 114 GLN B N 1
ATOM 6703 C CA . GLN B 1 114 ? 30.234 13.258 -16.781 1 59.62 114 GLN B CA 1
ATOM 6704 C C . GLN B 1 114 ? 29.609 14.023 -15.617 1 59.62 114 GLN B C 1
ATOM 6706 O O . GLN B 1 114 ? 30.297 14.367 -14.656 1 59.62 114 GLN B O 1
ATOM 6711 N N . ASN B 1 115 ? 28.422 14.438 -15.656 1 51.53 115 ASN B N 1
ATOM 6712 C CA . ASN B 1 115 ? 27.859 15.43 -14.75 1 51.53 115 ASN B CA 1
ATOM 6713 C C . ASN B 1 115 ? 27.656 14.859 -13.352 1 51.53 115 ASN B C 1
ATOM 6715 O O . ASN B 1 115 ? 26.938 15.445 -12.539 1 51.53 115 ASN B O 1
ATOM 6719 N N . ASP B 1 116 ? 28.016 13.664 -13.07 1 50.47 116 ASP B N 1
ATOM 6720 C CA . ASP B 1 116 ? 27.594 13.328 -11.711 1 50.47 116 ASP B CA 1
ATOM 6721 C C . ASP B 1 116 ? 28.516 13.969 -10.68 1 50.47 116 ASP B C 1
ATOM 6723 O O . ASP B 1 116 ? 29.656 13.539 -10.508 1 50.47 116 ASP B O 1
ATOM 6727 N N . ILE B 1 117 ? 28.484 15.203 -10.438 1 42.12 117 ILE B N 1
ATOM 6728 C CA . ILE B 1 117 ? 29.203 16.078 -9.508 1 42.12 117 ILE B CA 1
ATOM 6729 C C . ILE B 1 117 ? 29.328 15.391 -8.156 1 42.12 117 ILE B C 1
ATOM 6731 O O . ILE B 1 117 ? 30.203 15.734 -7.359 1 42.12 117 ILE B O 1
ATOM 6735 N N . GLU B 1 118 ? 28.406 14.641 -7.715 1 43.38 118 GLU B N 1
ATOM 6736 C CA . GLU B 1 118 ? 28.375 14.273 -6.305 1 43.38 118 GLU B CA 1
ATOM 6737 C C . GLU B 1 118 ? 29.516 13.328 -5.953 1 43.38 118 GLU B C 1
ATOM 6739 O O . GLU B 1 118 ? 30.109 13.438 -4.879 1 43.38 118 GLU B O 1
ATOM 6744 N N . THR B 1 119 ? 29.641 12.234 -6.699 1 43.19 119 THR B N 1
ATOM 6745 C CA . THR B 1 119 ? 30.625 11.219 -6.32 1 43.19 119 THR B CA 1
ATOM 6746 C C . THR B 1 119 ? 32 11.594 -6.828 1 43.19 119 THR B C 1
ATOM 6748 O O . THR B 1 119 ? 33.031 11.055 -6.359 1 43.19 119 THR B O 1
ATOM 6751 N N . LEU B 1 120 ? 32.062 12.344 -7.898 1 39.44 120 LEU B N 1
ATOM 6752 C CA . LEU B 1 120 ? 33.281 12.367 -8.695 1 39.44 120 LEU B CA 1
ATOM 6753 C C . LEU B 1 120 ? 34.375 13.141 -7.98 1 39.44 120 LEU B C 1
ATOM 6755 O O . LEU B 1 120 ? 35.562 12.922 -8.242 1 39.44 120 LEU B O 1
ATOM 6759 N N . ASN B 1 121 ? 33.906 14.242 -7.434 1 38.16 121 ASN B N 1
ATOM 6760 C CA . ASN B 1 121 ? 35.062 15.125 -7.289 1 38.16 121 ASN B CA 1
ATOM 6761 C C . ASN B 1 121 ? 36.156 14.484 -6.449 1 38.16 121 ASN B C 1
ATOM 6763 O O . ASN B 1 121 ? 37.281 14.977 -6.41 1 38.16 121 ASN B O 1
ATOM 6767 N N . ASP B 1 122 ? 35.656 13.797 -5.438 1 40.31 122 ASP B N 1
ATOM 6768 C CA . ASP B 1 122 ? 36.844 13.484 -4.668 1 40.31 122 ASP B CA 1
ATOM 6769 C C . ASP B 1 122 ? 37.688 12.422 -5.379 1 40.31 122 ASP B C 1
ATOM 6771 O O . ASP B 1 122 ? 38.562 11.789 -4.766 1 40.31 122 ASP B O 1
ATOM 6775 N N . VAL B 1 123 ? 37 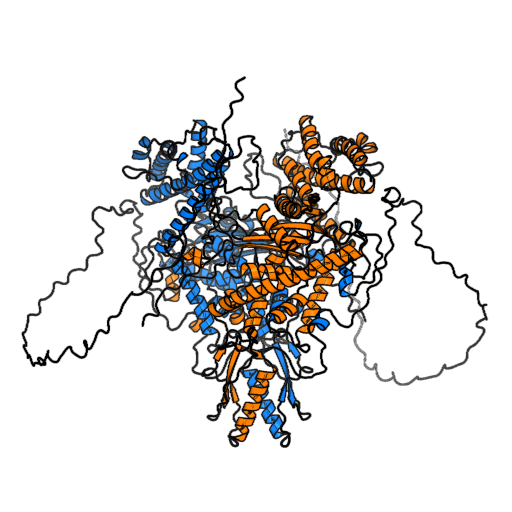11.648 -6.145 1 38.09 123 VAL B N 1
ATOM 6776 C CA . VAL B 1 123 ? 37.844 10.5 -6.434 1 38.09 123 VAL B CA 1
ATOM 6777 C C . VAL B 1 123 ? 39.156 10.977 -7.059 1 38.09 123 VAL B C 1
ATOM 6779 O O . VAL B 1 123 ? 39.156 11.906 -7.867 1 38.09 123 VAL B O 1
ATOM 6782 N N . GLY B 1 124 ? 40 10.477 -6.43 1 45.25 124 GLY B N 1
ATOM 6783 C CA . GLY B 1 124 ? 41.375 10.281 -6.91 1 45.25 124 GLY B CA 1
ATOM 6784 C C . GLY B 1 124 ? 41.438 10.031 -8.398 1 45.25 124 GLY B C 1
ATOM 6785 O O . GLY B 1 124 ? 40.438 9.766 -9.047 1 45.25 124 GLY B O 1
ATOM 6786 N N . THR B 1 125 ? 42.438 10.516 -9.164 1 53.97 125 THR B N 1
ATOM 6787 C CA . THR B 1 125 ? 43 10.594 -10.5 1 53.97 125 THR B CA 1
ATOM 6788 C C . THR B 1 125 ? 42.969 9.227 -11.188 1 53.97 125 THR B C 1
ATOM 6790 O O . THR B 1 125 ? 43.719 8.969 -12.117 1 53.97 125 THR B O 1
ATOM 6793 N N . THR B 1 126 ? 41.938 8.242 -10.617 1 66.38 126 THR B N 1
ATOM 6794 C CA . THR B 1 126 ? 42 6.965 -11.312 1 66.38 126 THR B CA 1
ATOM 6795 C C . THR B 1 126 ? 41.219 7.008 -12.625 1 66.38 126 THR B C 1
ATOM 6797 O O . THR B 1 126 ? 40.031 7.375 -12.641 1 66.38 126 THR B O 1
ATOM 6800 N N . MET B 1 127 ? 41.906 6.809 -13.609 1 75 127 MET B N 1
ATOM 6801 C CA . MET B 1 127 ? 41.281 6.664 -14.914 1 75 127 MET B CA 1
ATOM 6802 C C . MET B 1 127 ? 40.656 5.277 -15.07 1 75 127 MET B C 1
ATOM 6804 O O . MET B 1 127 ? 41.344 4.266 -14.898 1 75 127 MET B O 1
ATOM 6808 N N . VAL B 1 128 ? 39.438 5.242 -15.289 1 77.31 128 VAL B N 1
ATOM 6809 C CA . VAL B 1 128 ? 38.719 3.975 -15.422 1 77.31 128 VAL B CA 1
ATOM 6810 C C . VAL B 1 128 ? 38.75 3.527 -16.875 1 77.31 128 VAL B C 1
ATOM 6812 O O . VAL B 1 128 ? 38.281 4.254 -17.766 1 77.31 128 VAL B O 1
ATOM 6815 N N . LEU B 1 129 ? 39.25 2.316 -17.062 1 82.5 129 LEU B N 1
ATOM 6816 C CA . LEU B 1 129 ? 39.344 1.728 -18.391 1 82.5 129 LEU B CA 1
ATOM 6817 C C . LEU B 1 129 ? 38.031 0.988 -18.719 1 82.5 129 LEU B C 1
ATOM 6819 O O . LEU B 1 129 ? 37.188 0.792 -17.859 1 82.5 129 LEU B O 1
ATOM 6823 N N . ARG B 1 130 ? 38 0.696 -20.031 1 82.56 130 ARG B N 1
ATOM 6824 C CA . ARG B 1 130 ? 36.875 -0.123 -20.453 1 82.56 130 ARG B CA 1
ATOM 6825 C C . ARG B 1 130 ? 36.812 -1.419 -19.641 1 82.56 130 ARG B C 1
ATOM 6827 O O . ARG B 1 130 ? 37.844 -2.057 -19.406 1 82.56 130 ARG B O 1
ATOM 6834 N N . HIS B 1 131 ? 35.625 -1.762 -19.203 1 86.5 131 HIS B N 1
ATOM 6835 C CA . HIS B 1 131 ? 35.5 -2.924 -18.328 1 86.5 131 HIS B CA 1
ATOM 6836 C C . HIS B 1 131 ? 35.75 -4.219 -19.094 1 86.5 131 HIS B C 1
ATOM 6838 O O . HIS B 1 131 ? 35.594 -4.266 -20.312 1 86.5 131 HIS B O 1
ATOM 6844 N N . THR B 1 132 ? 36.156 -5.219 -18.391 1 91.56 132 THR B N 1
ATOM 6845 C CA . THR B 1 132 ? 36.312 -6.559 -18.938 1 91.56 132 THR B CA 1
ATOM 6846 C C . THR B 1 132 ? 34.969 -7.27 -19.031 1 91.56 132 THR B C 1
ATOM 6848 O O . THR B 1 132 ? 34.219 -7.293 -18.078 1 91.56 132 THR B O 1
ATOM 6851 N N . LYS B 1 133 ? 34.75 -7.805 -20.219 1 90.12 133 LYS B N 1
ATOM 6852 C CA . LYS B 1 133 ? 33.5 -8.531 -20.422 1 90.12 133 LYS B CA 1
ATOM 6853 C C . LYS B 1 133 ? 33.531 -9.906 -19.781 1 90.12 133 LYS B C 1
ATOM 6855 O O . LYS B 1 133 ? 34.562 -10.602 -19.859 1 90.12 133 LYS B O 1
ATOM 6860 N N . LEU B 1 134 ? 32.5 -10.125 -19.047 1 91.12 134 LEU B N 1
ATOM 6861 C CA . LEU B 1 134 ? 32.375 -11.43 -18.422 1 91.12 134 LEU B CA 1
ATOM 6862 C C . LEU B 1 134 ? 31.406 -12.312 -19.203 1 91.12 134 LEU B C 1
ATOM 6864 O O . LEU B 1 134 ? 30.469 -11.812 -19.844 1 91.12 134 LEU B O 1
ATOM 6868 N N . GLN B 1 135 ? 31.641 -13.609 -19.125 1 88.31 135 GLN B N 1
ATOM 6869 C CA . GLN B 1 135 ? 30.781 -14.539 -19.844 1 88.31 135 GLN B CA 1
ATOM 6870 C C . GLN B 1 135 ? 29.438 -14.719 -19.125 1 88.31 135 GLN B C 1
ATOM 6872 O O . GLN B 1 135 ? 29.406 -14.984 -17.922 1 88.31 135 GLN B O 1
ATOM 6877 N N . GLY B 1 136 ? 28.375 -14.508 -19.891 1 87 136 GLY B N 1
ATOM 6878 C CA . GLY B 1 136 ? 27.047 -14.719 -19.344 1 87 136 GLY B CA 1
ATOM 6879 C C . GLY B 1 136 ? 26.562 -13.562 -18.5 1 87 136 GLY B C 1
ATOM 6880 O O . GLY B 1 136 ? 27.344 -12.672 -18.141 1 87 136 GLY B O 1
ATOM 6881 N N . SER B 1 137 ? 25.328 -13.594 -18.234 1 88.31 137 SER B N 1
ATOM 6882 C CA . SER B 1 137 ? 24.75 -12.578 -17.375 1 88.31 137 SER B CA 1
ATOM 6883 C C . SER B 1 137 ? 25.125 -12.82 -15.914 1 88.31 137 SER B C 1
ATOM 6885 O O . SER B 1 137 ? 25.547 -13.914 -15.547 1 88.31 137 SER B O 1
ATOM 6887 N N . ARG B 1 138 ? 25.047 -11.773 -15.086 1 90.69 138 ARG B N 1
ATOM 6888 C CA . ARG B 1 138 ? 25.297 -11.883 -13.656 1 90.69 138 ARG B CA 1
ATOM 6889 C C . ARG B 1 138 ? 24.438 -12.984 -13.031 1 90.69 138 ARG B C 1
ATOM 6891 O O . ARG B 1 138 ? 24.922 -13.758 -12.203 1 90.69 138 ARG B O 1
ATOM 6898 N N . ILE B 1 139 ? 23.172 -13.133 -13.422 1 94.19 139 ILE B N 1
ATOM 6899 C CA . ILE B 1 139 ? 22.219 -14.109 -12.898 1 94.19 139 ILE B CA 1
ATOM 6900 C C . ILE B 1 139 ? 22.625 -15.508 -13.359 1 94.19 139 ILE B C 1
ATOM 6902 O O . ILE B 1 139 ? 22.641 -16.453 -12.562 1 94.19 139 ILE B O 1
ATOM 6906 N N . ALA B 1 140 ? 23.031 -15.594 -14.578 1 92.31 140 ALA B N 1
ATOM 6907 C CA . ALA B 1 140 ? 23.453 -16.891 -15.117 1 92.31 140 ALA B CA 1
ATOM 6908 C C . ALA B 1 140 ? 24.703 -17.391 -14.406 1 92.31 140 ALA B C 1
ATOM 6910 O O . ALA B 1 140 ? 24.844 -18.594 -14.156 1 92.31 140 ALA B O 1
ATOM 6911 N N . ARG B 1 141 ? 25.609 -16.484 -14.102 1 92.94 141 ARG B N 1
ATOM 6912 C CA . ARG B 1 141 ? 26.844 -16.875 -13.422 1 92.94 141 ARG B CA 1
ATOM 6913 C C . ARG B 1 141 ? 26.547 -17.312 -11.992 1 92.94 141 ARG B C 1
ATOM 6915 O O . ARG B 1 141 ? 27.234 -18.188 -11.453 1 92.94 141 ARG B O 1
ATOM 6922 N N . PHE B 1 142 ? 25.578 -16.719 -11.414 1 95.38 142 PHE B N 1
ATOM 6923 C CA . PHE B 1 142 ? 25.219 -17.078 -10.047 1 95.38 142 PHE B CA 1
ATOM 6924 C C . PHE B 1 142 ? 24.484 -18.422 -10.016 1 95.38 142 PHE B C 1
ATOM 6926 O O . PHE B 1 142 ? 24.781 -19.266 -9.172 1 95.38 142 PHE B O 1
ATOM 6933 N N . ILE B 1 143 ? 23.469 -18.609 -10.891 1 95.44 143 ILE B N 1
ATOM 6934 C CA . ILE B 1 143 ? 22.625 -19.797 -10.883 1 95.44 143 ILE B CA 1
ATOM 6935 C C . ILE B 1 143 ? 23.391 -20.984 -11.477 1 95.44 143 ILE B C 1
ATOM 6937 O O . ILE B 1 143 ? 23.141 -22.125 -11.109 1 95.44 143 ILE B O 1
ATOM 6941 N N . GLY B 1 144 ? 24.266 -20.781 -12.367 1 91.5 144 GLY B N 1
ATOM 6942 C CA . GLY B 1 144 ? 25.016 -21.812 -13.055 1 91.5 144 GLY B CA 1
ATOM 6943 C C . GLY B 1 144 ? 24.75 -21.859 -14.547 1 91.5 144 GLY B C 1
ATOM 6944 O O . GLY B 1 144 ? 23.859 -21.172 -15.039 1 91.5 144 GLY B O 1
ATOM 6945 N N . GLU B 1 145 ? 25.5 -22.672 -15.227 1 86.69 145 GLU B N 1
ATOM 6946 C CA . GLU B 1 145 ? 25.406 -22.734 -16.672 1 86.69 145 GLU B CA 1
ATOM 6947 C C . GLU B 1 145 ? 24.266 -23.641 -17.109 1 86.69 145 GLU B C 1
ATOM 6949 O O . GLU B 1 145 ? 24.031 -24.703 -16.531 1 86.69 145 GLU B O 1
ATOM 6954 N N . LYS B 1 146 ? 23.562 -23.078 -18 1 87.88 146 LYS B N 1
ATOM 6955 C CA . LYS B 1 146 ? 22.469 -23.844 -18.594 1 87.88 146 LYS B CA 1
ATOM 6956 C C . LYS B 1 146 ? 23 -25.047 -19.375 1 87.88 146 LYS B C 1
ATOM 6958 O O . LYS B 1 146 ? 24.016 -24.938 -20.078 1 87.88 146 LYS B O 1
ATOM 6963 N N . THR B 1 147 ? 22.406 -26.141 -19.172 1 86.75 147 THR B N 1
ATOM 6964 C CA . THR B 1 147 ? 22.75 -27.328 -19.938 1 86.75 147 THR B CA 1
ATOM 6965 C C . THR B 1 147 ? 21.781 -27.5 -21.109 1 86.75 147 THR B C 1
ATOM 6967 O O . THR B 1 147 ? 20.672 -26.969 -21.094 1 86.75 147 THR B O 1
ATOM 6970 N N . ASP B 1 148 ? 22.219 -28.094 -22.172 1 86.5 148 ASP B N 1
ATOM 6971 C CA . ASP B 1 148 ? 21.375 -28.344 -23.344 1 86.5 148 ASP B CA 1
ATOM 6972 C C . ASP B 1 148 ? 20.453 -29.547 -23.109 1 86.5 148 ASP B C 1
ATOM 6974 O O . ASP B 1 148 ? 20.156 -30.297 -24.047 1 86.5 148 ASP B O 1
ATOM 6978 N N . SER B 1 149 ? 19.844 -29.547 -22.016 1 89.69 149 SER B N 1
ATOM 6979 C CA . SER B 1 149 ? 18.922 -30.625 -21.688 1 89.69 149 SER B CA 1
ATOM 6980 C C . SER B 1 149 ? 17.5 -30.266 -22.078 1 89.69 149 SER B C 1
ATOM 6982 O O . SER B 1 149 ? 17.094 -29.109 -22 1 89.69 149 SER B O 1
ATOM 6984 N N . ASP B 1 150 ? 16.75 -31.266 -22.609 1 92.88 150 ASP B N 1
ATOM 6985 C CA . ASP B 1 150 ? 15.344 -31.094 -22.969 1 92.88 150 ASP B CA 1
ATOM 6986 C C . ASP B 1 150 ? 14.438 -31.422 -21.781 1 92.88 150 ASP B C 1
ATOM 6988 O O . ASP B 1 150 ? 13.219 -31.5 -21.938 1 92.88 150 ASP B O 1
ATOM 6992 N N . GLU B 1 151 ? 14.969 -31.547 -20.672 1 91.75 151 GLU B N 1
ATOM 6993 C CA . GLU B 1 151 ? 14.18 -31.844 -19.484 1 91.75 151 GLU B CA 1
ATOM 6994 C C . GLU B 1 151 ? 13.602 -30.578 -18.875 1 91.75 151 GLU B C 1
ATOM 6996 O O . GLU B 1 151 ? 14.297 -29.562 -18.781 1 91.75 151 GLU B O 1
ATOM 7001 N N . VAL B 1 152 ? 12.383 -30.688 -18.516 1 93.56 152 VAL B N 1
ATOM 7002 C CA . VAL B 1 152 ? 11.719 -29.516 -17.953 1 93.56 152 VAL B CA 1
ATOM 7003 C C . VAL B 1 152 ? 12.086 -29.375 -16.469 1 93.56 152 VAL B C 1
ATOM 7005 O O . VAL B 1 152 ? 12.25 -30.375 -15.773 1 93.56 152 VAL B O 1
ATOM 7008 N N . GLU B 1 153 ? 12.281 -28.125 -16.078 1 94.19 153 GLU B N 1
ATOM 7009 C CA . GLU B 1 153 ? 12.555 -27.828 -14.672 1 94.19 153 GLU B CA 1
ATOM 7010 C C . GLU B 1 153 ? 11.57 -26.797 -14.125 1 94.19 153 GLU B C 1
ATOM 7012 O O . GLU B 1 153 ? 11 -26.016 -14.883 1 94.19 153 GLU B O 1
ATOM 7017 N N . GLY B 1 154 ? 11.32 -26.922 -12.812 1 96.25 154 GLY B N 1
ATOM 7018 C CA . GLY B 1 154 ? 10.469 -25.938 -12.156 1 96.25 154 GLY B CA 1
ATOM 7019 C C . GLY B 1 154 ? 9.023 -26.391 -12.039 1 96.25 154 GLY B C 1
ATOM 7020 O O . GLY B 1 154 ? 8.727 -27.578 -12.156 1 96.25 154 GLY B O 1
ATOM 7021 N N . TYR B 1 155 ? 8.18 -25.516 -11.68 1 98.12 155 TYR B N 1
ATOM 7022 C CA . TYR B 1 155 ? 6.77 -25.797 -11.414 1 98.12 155 TYR B CA 1
ATOM 7023 C C . TYR B 1 155 ? 5.887 -25.25 -12.523 1 98.12 155 TYR B C 1
ATOM 7025 O O . TYR B 1 155 ? 6.301 -24.375 -13.281 1 98.12 155 TYR B O 1
ATOM 7033 N N . ARG B 1 156 ? 4.715 -25.891 -12.695 1 97.88 156 ARG B N 1
ATOM 7034 C CA . ARG B 1 156 ? 3.691 -25.422 -13.633 1 97.88 156 ARG B CA 1
ATOM 7035 C C . ARG B 1 156 ? 2.322 -25.375 -12.961 1 97.88 156 ARG B C 1
ATOM 7037 O O . ARG B 1 156 ? 2.039 -26.156 -12.055 1 97.88 156 ARG B O 1
ATOM 7044 N N . MET B 1 157 ? 1.554 -24.422 -13.367 1 97.5 157 MET B N 1
ATOM 7045 C CA . MET B 1 157 ? 0.14 -24.359 -13.008 1 97.5 157 MET B CA 1
ATOM 7046 C C . MET B 1 157 ? -0.723 -25.016 -14.086 1 97.5 157 MET B C 1
ATOM 7048 O O . MET B 1 157 ? -0.999 -24.406 -15.117 1 97.5 157 MET B O 1
ATOM 7052 N N . TRP B 1 158 ? -1.206 -26.219 -13.844 1 98.25 158 TRP B N 1
ATOM 7053 C CA . TRP B 1 158 ? -1.944 -27.016 -14.82 1 98.25 158 TRP B CA 1
ATOM 7054 C C . TRP B 1 158 ? -3.332 -27.375 -14.297 1 98.25 158 TRP B C 1
ATOM 7056 O O . TRP B 1 158 ? -3.531 -27.5 -13.086 1 98.25 158 TRP B O 1
ATOM 7066 N N . HIS B 1 159 ? -4.254 -27.438 -15.242 1 98.25 159 HIS B N 1
ATOM 7067 C CA . HIS B 1 159 ? -5.535 -28.031 -14.875 1 98.25 159 HIS B CA 1
ATOM 7068 C C . HIS B 1 159 ? -5.387 -29.516 -14.578 1 98.25 159 HIS B C 1
ATOM 7070 O O . HIS B 1 159 ? -4.973 -30.281 -15.445 1 98.25 159 HIS B O 1
ATOM 7076 N N . ALA B 1 160 ? -5.719 -29.891 -13.422 1 97.44 160 ALA B N 1
ATOM 7077 C CA . ALA B 1 160 ? -5.363 -31.203 -12.906 1 97.44 160 ALA B CA 1
ATOM 7078 C C . ALA B 1 160 ? -5.93 -32.312 -13.781 1 97.44 160 ALA B C 1
ATOM 7080 O O . ALA B 1 160 ? -5.203 -33.219 -14.195 1 97.44 160 ALA B O 1
ATOM 7081 N N . LYS B 1 161 ? -7.164 -32.25 -14.141 1 96.44 161 LYS B N 1
ATOM 7082 C CA . LYS B 1 161 ? -7.852 -33.281 -14.906 1 96.44 161 LYS B CA 1
ATOM 7083 C C . LYS B 1 161 ? -7.285 -33.375 -16.312 1 96.44 161 LYS B C 1
ATOM 7085 O O . LYS B 1 161 ? -6.91 -34.469 -16.766 1 96.44 161 LYS B O 1
ATOM 7090 N N . THR B 1 162 ? -7.145 -32.281 -16.938 1 97.06 162 THR B N 1
ATOM 7091 C CA . THR B 1 162 ? -6.715 -32.25 -18.328 1 97.06 162 THR B CA 1
ATOM 7092 C C . THR B 1 162 ? -5.254 -32.656 -18.469 1 97.06 162 THR B C 1
ATOM 7094 O O . THR B 1 162 ? -4.887 -33.375 -19.391 1 97.06 162 THR B O 1
ATOM 7097 N N . ALA B 1 163 ? -4.453 -32.219 -17.594 1 97.88 163 ALA B N 1
ATOM 7098 C CA . ALA B 1 163 ? -3.023 -32.5 -17.641 1 97.88 163 ALA B CA 1
ATOM 7099 C C . ALA B 1 163 ? -2.758 -34 -17.438 1 97.88 163 ALA B C 1
ATOM 7101 O O . ALA B 1 163 ? -2.021 -34.625 -18.203 1 97.88 163 ALA B O 1
ATOM 7102 N N . VAL B 1 164 ? -3.375 -34.562 -16.438 1 98.12 164 VAL B N 1
ATOM 7103 C CA . VAL B 1 164 ? -3.158 -35.969 -16.125 1 98.12 164 VAL B CA 1
ATOM 7104 C C . VAL B 1 164 ? -3.691 -36.812 -17.266 1 98.12 164 VAL B C 1
ATOM 7106 O O . VAL B 1 164 ? -3.029 -37.781 -17.703 1 98.12 164 VAL B O 1
ATOM 7109 N N . HIS B 1 165 ? -4.852 -36.5 -17.781 1 97.88 165 HIS B N 1
ATOM 7110 C CA . HIS B 1 165 ? -5.434 -37.25 -18.891 1 97.88 165 HIS B CA 1
ATOM 7111 C C . HIS B 1 165 ? -4.508 -37.25 -20.094 1 97.88 165 HIS B C 1
ATOM 7113 O O . HIS B 1 165 ? -4.316 -38.281 -20.734 1 97.88 165 HIS B O 1
ATOM 7119 N N . ALA B 1 166 ? -3.996 -36.094 -20.359 1 98.06 166 ALA B N 1
ATOM 7120 C CA . ALA B 1 166 ? -3.098 -35.969 -21.516 1 98.06 166 ALA B CA 1
ATOM 7121 C C . ALA B 1 166 ? -1.848 -36.844 -21.312 1 98.06 166 ALA B C 1
ATOM 7123 O O . ALA B 1 166 ? -1.388 -37.5 -22.25 1 98.06 166 ALA B O 1
ATOM 7124 N N . CYS B 1 167 ? -1.249 -36.812 -20.156 1 98.06 167 CYS B N 1
ATOM 7125 C CA . CYS B 1 167 ? -0.024 -37.562 -19.859 1 98.06 167 CYS B CA 1
ATOM 7126 C C . CYS B 1 167 ? -0.251 -39.062 -19.953 1 98.06 167 CYS B C 1
ATOM 7128 O O . CYS B 1 167 ? 0.52 -39.781 -20.594 1 98.06 167 CYS B O 1
ATOM 7130 N N . VAL B 1 168 ? -1.312 -39.594 -19.375 1 98.12 168 VAL B N 1
ATOM 7131 C CA . VAL B 1 168 ? -1.551 -41.031 -19.297 1 98.12 168 VAL B CA 1
ATOM 7132 C C . VAL B 1 168 ? -1.992 -41.562 -20.656 1 98.12 168 VAL B C 1
ATOM 7134 O O . VAL B 1 168 ? -1.652 -42.688 -21.031 1 98.12 168 VAL B O 1
ATOM 7137 N N . SER B 1 169 ? -2.768 -40.719 -21.391 1 97.81 169 SER B N 1
ATOM 7138 C CA . SER B 1 169 ? -3.148 -41.094 -22.75 1 97.81 169 SER B CA 1
ATOM 7139 C C . SER B 1 169 ? -1.929 -41.219 -23.656 1 97.81 169 SER B C 1
ATOM 7141 O O . SER B 1 169 ? -1.84 -42.125 -24.484 1 97.81 169 SER B O 1
ATOM 7143 N N . ALA B 1 170 ? -1.074 -40.25 -23.5 1 98.31 170 ALA B N 1
ATOM 7144 C CA . ALA B 1 170 ? 0.147 -40.281 -24.297 1 98.31 170 ALA B CA 1
ATOM 7145 C C . ALA B 1 170 ? 0.998 -41.5 -24 1 98.31 170 ALA B C 1
ATOM 7147 O O . ALA B 1 170 ? 1.575 -42.094 -24.906 1 98.31 170 ALA B O 1
ATOM 7148 N N . GLN B 1 171 ? 1.147 -41.875 -22.75 1 97.75 171 GLN B N 1
ATOM 7149 C CA . GLN B 1 171 ? 1.938 -43.031 -22.375 1 97.75 171 GLN B CA 1
ATOM 7150 C C . GLN B 1 171 ? 1.343 -44.312 -22.953 1 97.75 171 GLN B C 1
ATOM 7152 O O . GLN B 1 171 ? 2.072 -45.156 -23.438 1 97.75 171 GLN B O 1
ATOM 7157 N N . ARG B 1 172 ? 0.086 -44.438 -22.844 1 96.88 172 ARG B N 1
ATOM 7158 C CA . ARG B 1 172 ? -0.568 -45.625 -23.391 1 96.88 172 ARG B CA 1
ATOM 7159 C C . ARG B 1 172 ? -0.391 -45.688 -24.906 1 96.88 172 ARG B C 1
ATOM 7161 O O . ARG B 1 172 ? -0.152 -46.75 -25.453 1 96.88 172 ARG B O 1
ATOM 7168 N N . HIS B 1 173 ? -0.607 -44.531 -25.531 1 97.19 173 HIS B N 1
ATOM 7169 C CA . HIS B 1 173 ? -0.402 -44.5 -26.984 1 97.19 173 HIS B CA 1
ATOM 7170 C C . HIS B 1 173 ? 1.026 -44.875 -27.344 1 97.19 173 HIS B C 1
ATOM 7172 O O . HIS B 1 173 ? 1.247 -45.625 -28.312 1 97.19 173 HIS B O 1
ATOM 7178 N N . HIS B 1 174 ? 1.994 -44.375 -26.625 1 97.81 174 HIS B N 1
ATOM 7179 C CA . HIS B 1 174 ? 3.398 -44.719 -26.797 1 97.81 174 HIS B CA 1
ATOM 7180 C C . HIS B 1 174 ? 3.6 -46.219 -26.688 1 97.81 174 HIS B C 1
ATOM 7182 O O . HIS B 1 174 ? 4.227 -46.844 -27.562 1 97.81 174 HIS B O 1
ATOM 7188 N N . ASP B 1 175 ? 3.004 -46.844 -25.656 1 95.62 175 ASP B N 1
ATOM 7189 C CA . ASP B 1 175 ? 3.213 -48.281 -25.391 1 95.62 175 ASP B CA 1
ATOM 7190 C C . ASP B 1 175 ? 2.566 -49.125 -26.484 1 95.62 175 ASP B C 1
ATOM 7192 O O . ASP B 1 175 ? 3.02 -50.25 -26.75 1 95.62 175 ASP B O 1
ATOM 7196 N N . LYS B 1 176 ? 1.571 -48.594 -27.109 1 94.44 176 LYS B N 1
ATOM 7197 C CA . LYS B 1 176 ? 0.886 -49.312 -28.188 1 94.44 176 LYS B CA 1
ATOM 7198 C C . LYS B 1 176 ? 1.703 -49.281 -29.469 1 94.44 176 LYS B C 1
ATOM 7200 O O . LYS B 1 176 ? 1.753 -50.281 -30.219 1 94.44 176 LYS B O 1
ATOM 7205 N N . ILE B 1 177 ? 2.33 -48.156 -29.719 1 95.5 177 ILE B N 1
ATOM 7206 C CA . ILE B 1 177 ? 3.037 -47.969 -30.984 1 95.5 177 ILE B CA 1
ATOM 7207 C C . ILE B 1 177 ? 4.461 -48.5 -30.859 1 95.5 177 ILE B C 1
ATOM 7209 O O . ILE B 1 177 ? 5.008 -49.062 -31.812 1 95.5 177 ILE B O 1
ATOM 7213 N N . GLN B 1 178 ? 5.008 -48.188 -29.703 1 94.94 178 GLN B N 1
ATOM 7214 C CA . GLN B 1 178 ? 6.371 -48.656 -29.453 1 94.94 178 GLN B CA 1
ATOM 7215 C C . GLN B 1 178 ? 6.395 -49.75 -28.391 1 94.94 178 GLN B C 1
ATOM 7217 O O . GLN B 1 178 ? 6.914 -49.562 -27.297 1 94.94 178 GLN B O 1
ATOM 7222 N N . THR B 1 179 ? 6.09 -50.938 -28.781 1 91.5 179 THR B N 1
ATOM 7223 C CA . THR B 1 179 ? 5.836 -52.031 -27.844 1 91.5 179 THR B CA 1
ATOM 7224 C C . THR B 1 179 ? 7.129 -52.469 -27.172 1 91.5 179 THR B C 1
ATOM 7226 O O . THR B 1 179 ? 7.105 -52.969 -26.031 1 91.5 179 THR B O 1
ATOM 7229 N N . ASP B 1 180 ? 8.273 -52.25 -27.844 1 93.12 180 ASP B N 1
ATOM 7230 C CA . ASP B 1 180 ? 9.539 -52.75 -27.297 1 93.12 180 ASP B CA 1
ATOM 7231 C C . ASP B 1 180 ? 10.25 -51.688 -26.484 1 93.12 180 ASP B C 1
ATOM 7233 O O . ASP B 1 180 ? 11.258 -51.969 -25.828 1 93.12 180 ASP B O 1
ATOM 7237 N N . CYS B 1 181 ? 9.625 -50.5 -26.484 1 96.62 181 CYS B N 1
ATOM 7238 C CA . CYS B 1 181 ? 10.289 -49.406 -25.797 1 96.62 181 CYS B CA 1
ATOM 7239 C C . CYS B 1 181 ? 9.914 -49.375 -24.312 1 96.62 181 CYS B C 1
ATOM 7241 O O . CYS B 1 181 ? 8.727 -49.406 -23.969 1 96.62 181 CYS B O 1
ATOM 7243 N N . LYS B 1 182 ? 10.867 -49.312 -23.406 1 94.69 182 LYS B N 1
ATOM 7244 C CA . LYS B 1 182 ? 10.633 -49.25 -21.969 1 94.69 182 LYS B CA 1
ATOM 7245 C C . LYS B 1 182 ? 10.672 -47.812 -21.453 1 94.69 182 LYS B C 1
ATOM 7247 O O . LYS B 1 182 ? 10.586 -47.594 -20.25 1 94.69 182 LYS B O 1
ATOM 7252 N N . GLY B 1 183 ? 10.742 -46.938 -22.406 1 96.62 183 GLY B N 1
ATOM 7253 C CA . GLY B 1 183 ? 10.852 -45.531 -22.031 1 96.62 183 GLY B CA 1
ATOM 7254 C C . GLY B 1 183 ? 9.547 -44.938 -21.531 1 96.62 183 GLY B C 1
ATOM 7255 O O . GLY B 1 183 ? 8.477 -45.531 -21.734 1 96.62 183 GLY B O 1
ATOM 7256 N N . LEU B 1 184 ? 9.625 -43.875 -20.734 1 97.44 184 LEU B N 1
ATOM 7257 C CA . LEU B 1 184 ? 8.484 -43.094 -20.25 1 97.44 184 LEU B CA 1
ATOM 7258 C C . LEU B 1 184 ? 8.406 -41.75 -20.938 1 97.44 184 LEU B C 1
ATOM 7260 O O . LEU B 1 184 ? 9.438 -41.156 -21.25 1 97.44 184 LEU B O 1
ATOM 7264 N N . VAL B 1 185 ? 7.215 -41.312 -21.125 1 97.88 185 VAL B N 1
ATOM 7265 C CA . VAL B 1 185 ? 7.066 -40.031 -21.75 1 97.88 185 VAL B CA 1
ATOM 7266 C C . VAL B 1 185 ? 7.297 -38.906 -20.719 1 97.88 185 VAL B C 1
ATOM 7268 O O . VAL B 1 185 ? 7.059 -39.125 -19.531 1 97.88 185 VAL B O 1
ATOM 7271 N N . ARG B 1 186 ? 7.777 -37.812 -21.094 1 97.69 186 ARG B N 1
ATOM 7272 C CA . ARG B 1 186 ? 8.039 -36.625 -20.297 1 97.69 186 ARG B CA 1
ATOM 7273 C C . ARG B 1 186 ? 7.719 -35.375 -21.078 1 97.69 186 ARG B C 1
ATOM 7275 O O . ARG B 1 186 ? 7.586 -35.406 -22.312 1 97.69 186 ARG B O 1
ATOM 7282 N N . VAL B 1 187 ? 7.586 -34.281 -20.359 1 97.19 187 VAL B N 1
ATOM 7283 C CA . VAL B 1 187 ? 7.363 -33 -21.031 1 97.19 187 VAL B CA 1
ATOM 7284 C C . VAL B 1 187 ? 8.648 -32.531 -21.703 1 97.19 187 VAL B C 1
ATOM 7286 O O . VAL B 1 187 ? 9.734 -32.625 -21.125 1 97.19 187 VAL B O 1
ATOM 7289 N N . SER B 1 188 ? 8.539 -32.125 -22.922 1 97.12 188 SER B N 1
ATOM 7290 C CA . SER B 1 188 ? 9.68 -31.547 -23.625 1 97.12 188 SER B CA 1
ATOM 7291 C C . SER B 1 188 ? 9.82 -30.047 -23.344 1 97.12 188 SER B C 1
ATOM 7293 O O . SER B 1 188 ? 8.898 -29.281 -23.594 1 97.12 188 SER B O 1
ATOM 7295 N N . ALA B 1 189 ? 10.969 -29.672 -22.828 1 95.12 189 ALA B N 1
ATOM 7296 C CA . ALA B 1 189 ? 11.227 -28.25 -22.562 1 95.12 189 ALA B CA 1
ATOM 7297 C C . ALA B 1 189 ? 11.305 -27.453 -23.859 1 95.12 189 ALA B C 1
ATOM 7299 O O . ALA B 1 189 ? 10.875 -26.297 -23.906 1 95.12 189 ALA B O 1
ATOM 7300 N N . ARG B 1 190 ? 11.789 -28 -24.891 1 93.62 190 ARG B N 1
ATOM 7301 C CA . ARG B 1 190 ? 12 -27.344 -26.172 1 93.62 190 ARG B CA 1
ATOM 7302 C C . ARG B 1 190 ? 10.68 -27.078 -26.891 1 93.62 190 ARG B C 1
ATOM 7304 O O . ARG B 1 190 ? 10.547 -26.109 -27.625 1 93.62 190 ARG B O 1
ATOM 7311 N N . LYS B 1 191 ? 9.781 -27.953 -26.641 1 96.12 191 LYS B N 1
ATOM 7312 C CA . LYS B 1 191 ? 8.531 -27.859 -27.375 1 96.12 191 LYS B CA 1
ATOM 7313 C C . LYS B 1 191 ? 7.426 -27.25 -26.516 1 96.12 191 LYS B C 1
ATOM 7315 O O . LYS B 1 191 ? 6.266 -27.188 -26.922 1 96.12 191 LYS B O 1
ATOM 7320 N N . GLU B 1 192 ? 7.777 -26.938 -25.328 1 96.56 192 GLU B N 1
ATOM 7321 C CA . GLU B 1 192 ? 6.82 -26.297 -24.438 1 96.56 192 GLU B CA 1
ATOM 7322 C C . GLU B 1 192 ? 6.43 -24.906 -24.953 1 96.56 192 GLU B C 1
ATOM 7324 O O . GLU B 1 192 ? 7.297 -24.125 -25.359 1 96.56 192 GLU B O 1
ATOM 7329 N N . GLN B 1 193 ? 5.148 -24.656 -24.984 1 95.81 193 GLN B N 1
ATOM 7330 C CA . GLN B 1 193 ? 4.672 -23.328 -25.359 1 95.81 193 GLN B CA 1
ATOM 7331 C C . GLN B 1 193 ? 4.078 -22.594 -24.156 1 95.81 193 GLN B C 1
ATOM 7333 O O . GLN B 1 193 ? 3.109 -23.062 -23.562 1 95.81 193 GLN B O 1
ATOM 7338 N N . LYS B 1 194 ? 4.641 -21.484 -23.906 1 94.5 194 LYS B N 1
ATOM 7339 C CA . LYS B 1 194 ? 4.188 -20.672 -22.797 1 94.5 194 LYS B CA 1
ATOM 7340 C C . LYS B 1 194 ? 2.961 -19.844 -23.172 1 94.5 194 LYS B C 1
ATOM 7342 O O . LYS B 1 194 ? 2.904 -19.281 -24.266 1 94.5 194 LYS B O 1
ATOM 7347 N N . LYS B 1 195 ? 1.972 -19.891 -22.297 1 95.75 195 LYS B N 1
ATOM 7348 C CA . LYS B 1 195 ? 0.785 -19.047 -22.406 1 95.75 195 LYS B CA 1
ATOM 7349 C C . LYS B 1 195 ? 0.5 -18.328 -21.078 1 95.75 195 LYS B C 1
ATOM 7351 O O . LYS B 1 195 ? -0.407 -18.719 -20.344 1 95.75 195 LYS B O 1
ATOM 7356 N N . GLY B 1 196 ? 1.24 -17.172 -20.922 1 96 196 GLY B N 1
ATOM 7357 C CA . GLY B 1 196 ? 1.106 -16.453 -19.672 1 96 196 GLY B CA 1
ATOM 7358 C C . GLY B 1 196 ? 1.53 -17.266 -18.469 1 96 196 GLY B C 1
ATOM 7359 O O . GLY B 1 196 ? 2.674 -17.719 -18.375 1 96 196 GLY B O 1
ATOM 7360 N N . LEU B 1 197 ? 0.551 -17.594 -17.609 1 97.12 197 LEU B N 1
ATOM 7361 C CA . LEU B 1 197 ? 0.832 -18.281 -16.344 1 97.12 197 LEU B CA 1
ATOM 7362 C C . LEU B 1 197 ? 0.809 -19.797 -16.547 1 97.12 197 LEU B C 1
ATOM 7364 O O . LEU B 1 197 ? 1.133 -20.547 -15.625 1 97.12 197 LEU B O 1
ATOM 7368 N N . THR B 1 198 ? 0.405 -20.219 -17.672 1 97.5 198 THR B N 1
ATOM 7369 C CA . THR B 1 198 ? 0.273 -21.656 -17.922 1 97.5 198 THR B CA 1
ATOM 7370 C C . THR B 1 198 ? 0.985 -22.031 -19.219 1 97.5 198 THR B C 1
ATOM 7372 O O . THR B 1 198 ? 1.719 -21.234 -19.781 1 97.5 198 THR B O 1
ATOM 7375 N N . THR B 1 199 ? 0.908 -23.375 -19.516 1 97.19 199 THR B N 1
ATOM 7376 C CA . THR B 1 199 ? 1.68 -23.859 -20.656 1 97.19 199 THR B CA 1
ATOM 7377 C C . THR B 1 199 ? 0.902 -24.938 -21.406 1 97.19 199 THR B C 1
ATOM 7379 O O . THR B 1 199 ? -0.051 -25.516 -20.875 1 97.19 199 THR B O 1
ATOM 7382 N N . SER B 1 200 ? 1.203 -25.047 -22.656 1 97.44 200 SER B N 1
ATOM 7383 C CA . SER B 1 200 ? 0.841 -26.203 -23.484 1 97.44 200 SER B CA 1
ATOM 7384 C C . SER B 1 200 ? 2.049 -27.094 -23.734 1 97.44 200 SER B C 1
ATOM 7386 O O . SER B 1 200 ? 3.172 -26.609 -23.875 1 97.44 200 SER B O 1
ATOM 7388 N N . GLU B 1 201 ? 1.718 -28.375 -23.781 1 97.94 201 GLU B N 1
ATOM 7389 C CA . GLU B 1 201 ? 2.844 -29.297 -23.656 1 97.94 201 GLU B CA 1
ATOM 7390 C C . GLU B 1 201 ? 2.854 -30.312 -24.797 1 97.94 201 GLU B C 1
ATOM 7392 O O . GLU B 1 201 ? 1.804 -30.625 -25.359 1 97.94 201 GLU B O 1
ATOM 7397 N N . THR B 1 202 ? 4.066 -30.719 -25.188 1 98.19 202 THR B N 1
ATOM 7398 C CA . THR B 1 202 ? 4.336 -31.906 -26 1 98.19 202 THR B CA 1
ATOM 7399 C C . THR B 1 202 ? 5.125 -32.938 -25.188 1 98.19 202 THR B C 1
ATOM 7401 O O . THR B 1 202 ? 6.145 -32.594 -24.578 1 98.19 202 THR B O 1
ATOM 7404 N N . LEU B 1 203 ? 4.613 -34.125 -25.172 1 98.25 203 LEU B N 1
ATOM 7405 C CA . LEU B 1 203 ? 5.281 -35.188 -24.438 1 98.25 203 LEU B CA 1
ATOM 7406 C C . LEU B 1 203 ? 6.145 -36.062 -25.359 1 98.25 203 LEU B C 1
ATOM 7408 O O . LEU B 1 203 ? 5.727 -36.406 -26.469 1 98.25 203 LEU B O 1
ATOM 7412 N N . VAL B 1 204 ? 7.363 -36.344 -24.906 1 98.06 204 VAL B N 1
ATOM 7413 C CA . VAL B 1 204 ? 8.305 -37.125 -25.688 1 98.06 204 VAL B CA 1
ATOM 7414 C C . VAL B 1 204 ? 8.859 -38.281 -24.844 1 98.06 204 VAL B C 1
ATOM 7416 O O . VAL B 1 204 ? 8.938 -38.156 -23.609 1 98.06 204 VAL B O 1
ATOM 7419 N N . CYS B 1 205 ? 9.18 -39.344 -25.484 1 97.88 205 CYS B N 1
ATOM 7420 C CA . CYS B 1 205 ? 9.781 -40.469 -24.781 1 97.88 205 CYS B CA 1
ATOM 7421 C C . CYS B 1 205 ? 11.25 -40.219 -24.484 1 97.88 205 CYS B C 1
ATOM 7423 O O . CYS B 1 205 ? 11.945 -39.594 -25.297 1 97.88 205 CYS B O 1
ATOM 7425 N N . ASN B 1 206 ? 11.766 -40.625 -23.438 1 94.31 206 ASN B N 1
ATOM 7426 C CA . ASN B 1 206 ? 13.164 -40.438 -23.078 1 94.31 206 ASN B CA 1
ATOM 7427 C C . ASN B 1 206 ? 14.078 -41.438 -23.781 1 94.31 206 ASN B C 1
ATOM 7429 O O . ASN B 1 206 ? 15.297 -41.25 -23.781 1 94.31 206 ASN B O 1
ATOM 7433 N N . GLU B 1 207 ? 13.516 -42.5 -24.469 1 95.44 207 GLU B N 1
ATOM 7434 C CA . GLU B 1 207 ? 14.328 -43.562 -25.031 1 95.44 207 GLU B CA 1
ATOM 7435 C C . GLU B 1 207 ? 14.141 -43.688 -26.547 1 95.44 207 GLU B C 1
ATOM 7437 O O . GLU B 1 207 ? 14.992 -44.25 -27.234 1 95.44 207 GLU B O 1
ATOM 7442 N N . CYS B 1 208 ? 13.008 -43.375 -27 1 96.44 208 CYS B N 1
ATOM 7443 C CA . CYS B 1 208 ? 12.742 -43.469 -28.438 1 96.44 208 CYS B CA 1
ATOM 7444 C C . CYS B 1 208 ? 12.281 -42.156 -29.016 1 96.44 208 CYS B C 1
ATOM 7446 O O . CYS B 1 208 ? 12.352 -41.125 -28.344 1 96.44 208 CYS B O 1
ATOM 7448 N N . ASN B 1 209 ? 11.828 -42.094 -30.312 1 94.31 209 ASN B N 1
ATOM 7449 C CA . ASN B 1 209 ? 11.516 -40.844 -31.016 1 94.31 209 ASN B CA 1
ATOM 7450 C C . ASN B 1 209 ? 10.023 -40.531 -30.953 1 94.31 209 ASN B C 1
ATOM 7452 O O . ASN B 1 209 ? 9.508 -39.781 -31.781 1 94.31 209 ASN B O 1
ATOM 7456 N N . TYR B 1 210 ? 9.359 -41.125 -29.922 1 97.5 210 TYR B N 1
ATOM 7457 C CA . TYR B 1 210 ? 7.93 -40.844 -29.781 1 97.5 210 TYR B CA 1
ATOM 7458 C C . TYR B 1 210 ? 7.676 -39.406 -29.359 1 97.5 210 TYR B C 1
ATOM 7460 O O . TYR B 1 210 ? 8.367 -38.875 -28.484 1 97.5 210 TYR B O 1
ATOM 7468 N N . GLU B 1 211 ? 6.672 -38.812 -30 1 97.69 211 GLU B N 1
ATOM 7469 C CA . GLU B 1 211 ? 6.176 -37.469 -29.688 1 97.69 211 GLU B CA 1
ATOM 7470 C C . GLU B 1 211 ? 4.648 -37.438 -29.672 1 97.69 211 GLU B C 1
ATOM 7472 O O . GLU B 1 211 ? 4.008 -37.875 -30.641 1 97.69 211 GLU B O 1
ATOM 7477 N N . SER B 1 212 ? 4.148 -36.969 -28.547 1 98 212 SER B N 1
ATOM 7478 C CA . SER B 1 212 ? 2.697 -36.844 -28.484 1 98 212 SER B CA 1
ATOM 7479 C C . SER B 1 212 ? 2.203 -35.625 -29.25 1 98 212 SER B C 1
ATOM 7481 O O . SER B 1 212 ? 2.982 -34.719 -29.562 1 98 212 SER B O 1
ATOM 7483 N N . PRO B 1 213 ? 0.904 -35.625 -29.547 1 95.94 213 PRO B N 1
ATOM 7484 C CA . PRO B 1 213 ? 0.336 -34.375 -30.031 1 95.94 213 PRO B CA 1
ATOM 7485 C C . PRO B 1 213 ? 0.44 -33.25 -29 1 95.94 213 PRO B C 1
ATOM 7487 O O . PRO B 1 213 ? 0.403 -33.5 -27.797 1 95.94 213 PRO B O 1
ATOM 7490 N N . HIS B 1 214 ? 0.542 -32.062 -29.547 1 96.94 214 HIS B N 1
ATOM 7491 C CA . HIS B 1 214 ? 0.58 -30.891 -28.672 1 96.94 214 HIS B CA 1
ATOM 7492 C C . HIS B 1 214 ? -0.765 -30.656 -28 1 96.94 214 HIS B C 1
ATOM 7494 O O . HIS B 1 214 ? -1.812 -30.719 -28.641 1 96.94 214 HIS B O 1
ATOM 7500 N N . SER B 1 215 ? -0.743 -30.516 -26.656 1 96.62 215 SER B N 1
ATOM 7501 C CA . SER B 1 215 ? -1.995 -30.391 -25.922 1 96.62 215 SER B CA 1
ATOM 7502 C C . SER B 1 215 ? -1.932 -29.25 -24.922 1 96.62 215 SER B C 1
ATOM 7504 O O . SER B 1 215 ? -0.893 -29.016 -24.297 1 96.62 215 SER B O 1
ATOM 7506 N N . LYS B 1 216 ? -3.094 -28.594 -24.75 1 96.56 216 LYS B N 1
ATOM 7507 C CA . LYS B 1 216 ? -3.229 -27.562 -23.719 1 96.56 216 LYS B CA 1
ATOM 7508 C C . LYS B 1 216 ? -3.475 -28.172 -22.344 1 96.56 216 LYS B C 1
ATOM 7510 O O . LYS B 1 216 ? -4.383 -28.984 -22.172 1 96.56 216 LYS B O 1
ATOM 7515 N N . PHE B 1 217 ? -2.711 -27.75 -21.375 1 98.19 217 PHE B N 1
ATOM 7516 C CA . PHE B 1 217 ? -2.916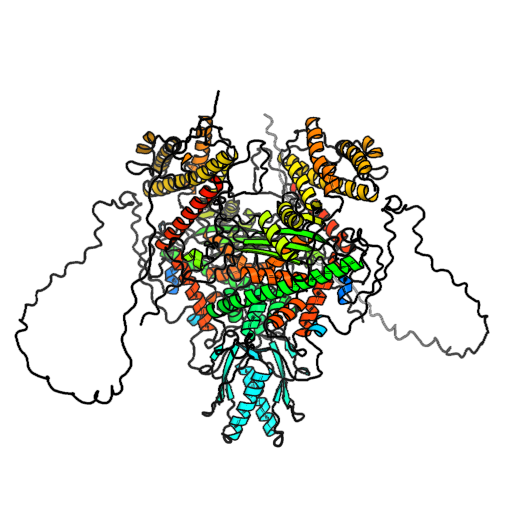 -28.234 -20.016 1 98.19 217 PHE B CA 1
ATOM 7517 C C . PHE B 1 217 ? -3.721 -27.219 -19.203 1 98.19 217 PHE B C 1
ATOM 7519 O O . PHE B 1 217 ? -3.488 -27.047 -18 1 98.19 217 PHE B O 1
ATOM 7526 N N . TYR B 1 218 ? -4.527 -26.469 -19.828 1 97.75 218 TYR B N 1
ATOM 7527 C CA . TYR B 1 218 ? -5.375 -25.453 -19.219 1 97.75 218 TYR B CA 1
ATOM 7528 C C . TYR B 1 218 ? -6.699 -25.328 -19.953 1 97.75 218 TYR B C 1
ATOM 7530 O O . TYR B 1 218 ? -6.824 -25.797 -21.094 1 97.75 218 TYR B O 1
ATOM 7538 N N . GLY B 1 219 ? -7.703 -24.734 -19.234 1 95.94 219 GLY B N 1
ATOM 7539 C CA . GLY B 1 219 ? -8.953 -24.359 -19.891 1 95.94 219 GLY B CA 1
ATOM 7540 C C . GLY B 1 219 ? -8.883 -23.031 -20.609 1 95.94 219 GLY B C 1
ATOM 7541 O O . GLY B 1 219 ? -7.961 -22.25 -20.375 1 95.94 219 GLY B O 1
ATOM 7542 N N . VAL B 1 220 ? -9.828 -22.812 -21.516 1 95 220 VAL B N 1
ATOM 7543 C CA . VAL B 1 220 ? -9.898 -21.562 -22.234 1 95 220 VAL B CA 1
ATOM 7544 C C . VAL B 1 220 ? -11.148 -20.781 -21.812 1 95 220 VAL B C 1
ATOM 7546 O O . VAL B 1 220 ? -12.172 -21.391 -21.484 1 95 220 VAL B O 1
ATOM 7549 N N . VAL B 1 221 ? -11.055 -19.484 -21.828 1 95.12 221 VAL B N 1
ATOM 7550 C CA . VAL B 1 221 ? -12.172 -18.609 -21.469 1 95.12 221 VAL B CA 1
ATOM 7551 C C . VAL B 1 221 ? -13.148 -18.516 -22.641 1 95.12 221 VAL B C 1
ATOM 7553 O O . VAL B 1 221 ? -12.75 -18.156 -23.766 1 95.12 221 VAL B O 1
ATOM 7556 N N . PRO B 1 222 ? -14.336 -18.812 -22.391 1 90 222 PRO B N 1
ATOM 7557 C CA . PRO B 1 222 ? -15.312 -18.625 -23.469 1 90 222 PRO B CA 1
ATOM 7558 C C . PRO B 1 222 ? -15.477 -17.172 -23.891 1 90 222 PRO B C 1
ATOM 7560 O O . PRO B 1 222 ? -15.398 -16.266 -23.047 1 90 222 PRO B O 1
ATOM 7563 N N . SER B 1 223 ? -15.602 -16.922 -25.141 1 84.44 223 SER B N 1
ATOM 7564 C CA . SER B 1 223 ? -15.766 -15.562 -25.625 1 84.44 223 SER B CA 1
ATOM 7565 C C . SER B 1 223 ? -17.141 -15.008 -25.281 1 84.44 223 SER B C 1
ATOM 7567 O O . SER B 1 223 ? -18.125 -15.758 -25.219 1 84.44 223 SER B O 1
ATOM 7569 N N . ASP B 1 224 ? -17.141 -13.633 -25 1 74.94 224 ASP B N 1
ATOM 7570 C CA . ASP B 1 224 ? -18.406 -12.961 -24.75 1 74.94 224 ASP B CA 1
ATOM 7571 C C . ASP B 1 224 ? -19.297 -12.992 -26 1 74.94 224 ASP B C 1
ATOM 7573 O O . ASP B 1 224 ? -20.516 -13.031 -25.891 1 74.94 224 ASP B O 1
ATOM 7577 N N . GLU B 1 225 ? -18.562 -12.859 -27.141 1 71.06 225 GLU B N 1
ATOM 7578 C CA . GLU B 1 225 ? -19.281 -12.867 -28.422 1 71.06 225 GLU B CA 1
ATOM 7579 C C . GLU B 1 225 ? -19.141 -14.227 -29.109 1 71.06 225 GLU B C 1
ATOM 7581 O O . GLU B 1 225 ? -18.031 -14.688 -29.375 1 71.06 225 GLU B O 1
ATOM 7586 N N . PRO B 1 226 ? -20.344 -14.82 -29.266 1 68.75 226 PRO B N 1
ATOM 7587 C CA . PRO B 1 226 ? -20.266 -16.109 -29.969 1 68.75 226 PRO B CA 1
ATOM 7588 C C . PRO B 1 226 ? -19.594 -15.992 -31.328 1 68.75 226 PRO B C 1
ATOM 7590 O O . PRO B 1 226 ? -19.859 -15.055 -32.094 1 68.75 226 PRO B O 1
ATOM 7593 N N . GLY B 1 227 ? -18.594 -16.812 -31.609 1 63.75 227 GLY B N 1
ATOM 7594 C CA . GLY B 1 227 ? -18.016 -16.906 -32.938 1 63.75 227 GLY B CA 1
ATOM 7595 C C . GLY B 1 227 ? -16.75 -16.062 -33.094 1 63.75 227 GLY B C 1
ATOM 7596 O O . GLY B 1 227 ? -16.188 -15.977 -34.188 1 63.75 227 GLY B O 1
ATOM 7597 N N . LYS B 1 228 ? -16.438 -15.25 -32.094 1 67.69 228 LYS B N 1
ATOM 7598 C CA . LYS B 1 228 ? -15.266 -14.398 -32.281 1 67.69 228 LYS B CA 1
ATOM 7599 C C . LYS B 1 228 ? -14.031 -15.234 -32.625 1 67.69 228 LYS B C 1
ATOM 7601 O O . LYS B 1 228 ? -13.734 -16.219 -31.938 1 67.69 228 LYS B O 1
ATOM 7606 N N . ARG B 1 229 ? -13.367 -14.906 -33.781 1 69.38 229 ARG B N 1
ATOM 7607 C CA . ARG B 1 229 ? -12.164 -15.578 -34.25 1 69.38 229 ARG B CA 1
ATOM 7608 C C . ARG B 1 229 ? -10.93 -15.062 -33.5 1 69.38 229 ARG B C 1
ATOM 7610 O O . ARG B 1 229 ? -10.977 -14.016 -32.875 1 69.38 229 ARG B O 1
ATOM 7617 N N . GLY B 1 230 ? -9.875 -15.992 -33.094 1 76 230 GLY B N 1
ATOM 7618 C CA . GLY B 1 230 ? -8.594 -15.641 -32.5 1 76 230 GLY B CA 1
ATOM 7619 C C . GLY B 1 230 ? -8.234 -16.484 -31.297 1 76 230 GLY B C 1
ATOM 7620 O O . GLY B 1 230 ? -9.039 -17.312 -30.859 1 76 230 GLY B O 1
ATOM 7621 N N . PRO B 1 231 ? -7.074 -16.234 -30.906 1 83.5 231 PRO B N 1
ATOM 7622 C CA . PRO B 1 231 ? -6.637 -17.047 -29.766 1 83.5 231 PRO B CA 1
ATOM 7623 C C . PRO B 1 231 ? -7.391 -16.719 -28.484 1 83.5 231 PRO B C 1
ATOM 7625 O O . PRO B 1 231 ? -7.605 -15.539 -28.172 1 83.5 231 PRO B O 1
ATOM 7628 N N . LYS B 1 232 ? -7.957 -17.703 -27.875 1 89.69 232 LYS B N 1
ATOM 7629 C CA . LYS B 1 232 ? -8.719 -17.531 -26.641 1 89.69 232 LYS B CA 1
ATOM 7630 C C . LYS B 1 232 ? -7.785 -17.391 -25.438 1 89.69 232 LYS B C 1
ATOM 7632 O O . LYS B 1 232 ? -6.684 -17.953 -25.422 1 89.69 232 LYS B O 1
ATOM 7637 N N . VAL B 1 233 ? -8.289 -16.672 -24.516 1 93.88 233 VAL B N 1
ATOM 7638 C CA . VAL B 1 233 ? -7.512 -16.422 -23.297 1 93.88 233 VAL B CA 1
ATOM 7639 C C . VAL B 1 233 ? -7.492 -17.672 -22.438 1 93.88 233 VAL B C 1
ATOM 7641 O O . VAL B 1 233 ? -8.508 -18.359 -22.297 1 93.88 233 VAL B O 1
ATOM 7644 N N . ALA B 1 234 ? -6.277 -18 -21.922 1 97.12 234 ALA B N 1
ATOM 7645 C CA . ALA B 1 234 ? -6.176 -19.109 -20.969 1 97.12 234 ALA B CA 1
ATOM 7646 C C . ALA B 1 234 ? -6.844 -18.75 -19.641 1 97.12 234 ALA B C 1
ATOM 7648 O O . ALA B 1 234 ? -6.711 -17.609 -19.156 1 97.12 234 ALA B O 1
ATOM 7649 N N . GLU B 1 235 ? -7.527 -19.656 -19 1 97.69 235 GLU B N 1
ATOM 7650 C CA . GLU B 1 235 ? -8.273 -19.438 -17.766 1 97.69 235 GLU B CA 1
ATOM 7651 C C . GLU B 1 235 ? -7.375 -18.891 -16.672 1 97.69 235 GLU B C 1
ATOM 7653 O O . GLU B 1 235 ? -7.742 -17.938 -15.969 1 97.69 235 GLU B O 1
ATOM 7658 N N . PRO B 1 236 ? -6.148 -19.438 -16.5 1 98 236 PRO B N 1
ATOM 7659 C CA . PRO B 1 236 ? -5.297 -18.922 -15.43 1 98 236 PRO B CA 1
ATOM 7660 C C . PRO B 1 236 ? -4.914 -17.453 -15.633 1 98 236 PRO B C 1
ATOM 7662 O O . PRO B 1 236 ? -4.711 -16.719 -14.656 1 98 236 PRO B O 1
ATOM 7665 N N . ASN B 1 237 ? -4.836 -17.016 -16.844 1 98.06 237 ASN B N 1
ATOM 7666 C CA . ASN B 1 237 ? -4.492 -15.625 -17.109 1 98.06 237 ASN B CA 1
ATOM 7667 C C . ASN B 1 237 ? -5.625 -14.688 -16.719 1 98.06 237 ASN B C 1
ATOM 7669 O O . ASN B 1 237 ? -5.383 -13.586 -16.219 1 98.06 237 ASN B O 1
ATOM 7673 N N . MET B 1 238 ? -6.801 -15.125 -16.984 1 98 238 MET B N 1
ATOM 7674 C CA . MET B 1 238 ? -7.953 -14.344 -16.547 1 98 238 MET B CA 1
ATOM 7675 C C . MET B 1 238 ? -8.094 -14.375 -15.031 1 98 238 MET B C 1
ATOM 7677 O O . MET B 1 238 ? -8.406 -13.352 -14.406 1 98 238 MET B O 1
ATOM 7681 N N . ALA B 1 239 ? -7.895 -15.539 -14.469 1 98.5 239 ALA B N 1
ATOM 7682 C CA . ALA B 1 239 ? -7.938 -15.672 -13.016 1 98.5 239 ALA B CA 1
ATOM 7683 C C . ALA B 1 239 ? -6.914 -14.758 -12.344 1 98.5 239 ALA B C 1
ATOM 7685 O O . ALA B 1 239 ? -7.164 -14.227 -11.258 1 98.5 239 ALA B O 1
ATOM 7686 N N . ALA B 1 240 ? -5.789 -14.617 -12.977 1 98.38 240 ALA B N 1
ATOM 7687 C CA . ALA B 1 240 ? -4.746 -13.727 -12.477 1 98.38 240 ALA B CA 1
ATOM 7688 C C . ALA B 1 240 ? -5.25 -12.289 -12.383 1 98.38 240 ALA B C 1
ATOM 7690 O O . ALA B 1 240 ? -4.844 -11.539 -11.492 1 98.38 240 ALA B O 1
ATOM 7691 N N . GLN B 1 241 ? -6.09 -11.906 -13.336 1 98.38 241 GLN B N 1
ATOM 7692 C CA . GLN B 1 241 ? -6.656 -10.562 -13.281 1 98.38 241 GLN B CA 1
ATOM 7693 C C . GLN B 1 241 ? -7.562 -10.398 -12.062 1 98.38 241 GLN B C 1
ATOM 7695 O O . GLN B 1 241 ? -7.5 -9.383 -11.367 1 98.38 241 GLN B O 1
ATOM 7700 N N . VAL B 1 242 ? -8.359 -11.398 -11.734 1 98.56 242 VAL B N 1
ATOM 7701 C CA . VAL B 1 242 ? -9.195 -11.375 -10.547 1 98.56 242 VAL B CA 1
ATOM 7702 C C . VAL B 1 242 ? -8.328 -11.203 -9.305 1 98.56 242 VAL B C 1
ATOM 7704 O O . VAL B 1 242 ? -8.633 -10.391 -8.43 1 98.56 242 VAL B O 1
ATOM 7707 N N . ALA B 1 243 ? -7.262 -11.945 -9.328 1 97.69 243 ALA B N 1
ATOM 7708 C CA . ALA B 1 243 ? -6.336 -11.883 -8.195 1 97.69 243 ALA B CA 1
ATOM 7709 C C . ALA B 1 243 ? -5.73 -10.492 -8.055 1 97.69 243 ALA B C 1
ATOM 7711 O O . ALA B 1 243 ? -5.684 -9.938 -6.953 1 97.69 243 ALA B O 1
ATOM 7712 N N . MET B 1 244 ? -5.297 -9.93 -9.133 1 96.12 244 MET B N 1
ATOM 7713 C CA . MET B 1 244 ? -4.656 -8.617 -9.117 1 96.12 244 MET B CA 1
ATOM 7714 C C . MET B 1 244 ? -5.633 -7.535 -8.672 1 96.12 244 MET B C 1
ATOM 7716 O O . MET B 1 244 ? -5.273 -6.648 -7.898 1 96.12 244 MET B O 1
ATOM 7720 N N . PHE B 1 245 ? -6.855 -7.648 -9.078 1 97.19 245 PHE B N 1
ATOM 7721 C CA . PHE B 1 245 ? -7.844 -6.621 -8.773 1 97.19 245 PHE B CA 1
ATOM 7722 C C . PHE B 1 245 ? -8.359 -6.781 -7.344 1 97.19 245 PHE B C 1
ATOM 7724 O O . PHE B 1 245 ? -9 -5.875 -6.809 1 97.19 245 PHE B O 1
ATOM 7731 N N . ASN B 1 246 ? -8.078 -7.941 -6.711 1 94.69 246 ASN B N 1
ATOM 7732 C CA . ASN B 1 246 ? -8.438 -8.156 -5.312 1 94.69 246 ASN B CA 1
ATOM 7733 C C . ASN B 1 246 ? -7.27 -7.844 -4.379 1 94.69 246 ASN B C 1
ATOM 7735 O O . ASN B 1 246 ? -7.352 -8.078 -3.174 1 94.69 246 ASN B O 1
ATOM 7739 N N . SER B 1 247 ? -6.23 -7.363 -4.914 1 92.88 247 SER B N 1
ATOM 7740 C CA . SER B 1 247 ? -5 -7.07 -4.188 1 92.88 247 SER B CA 1
ATOM 7741 C C . SER B 1 247 ? -4.355 -5.785 -4.688 1 92.88 247 SER B C 1
ATOM 7743 O O . SER B 1 247 ? -4.789 -5.215 -5.691 1 92.88 247 SER B O 1
ATOM 7745 N N . PRO B 1 248 ? -3.322 -5.277 -3.955 1 90.62 248 PRO B N 1
ATOM 7746 C CA . PRO B 1 248 ? -2.67 -4.051 -4.422 1 90.62 248 PRO B CA 1
ATOM 7747 C C . PRO B 1 248 ? -1.653 -4.309 -5.531 1 90.62 248 PRO B C 1
ATOM 7749 O O . PRO B 1 248 ? -1.106 -3.365 -6.105 1 90.62 248 PRO B O 1
ATOM 7752 N N . ILE B 1 249 ? -1.452 -5.543 -5.988 1 91.94 249 ILE B N 1
ATOM 7753 C CA . ILE B 1 249 ? -0.336 -5.844 -6.875 1 91.94 249 ILE B CA 1
ATOM 7754 C C . ILE B 1 249 ? -0.752 -5.605 -8.328 1 91.94 249 ILE B C 1
ATOM 7756 O O . ILE B 1 249 ? -1.929 -5.742 -8.672 1 91.94 249 ILE B O 1
ATOM 7760 N N . GLY B 1 250 ? 0.2 -5.141 -9.117 1 92.25 250 GLY B N 1
ATOM 7761 C CA . GLY B 1 250 ? 0.04 -4.988 -10.555 1 92.25 250 GLY B CA 1
ATOM 7762 C C . GLY B 1 250 ? 0.824 -6.008 -11.352 1 92.25 250 GLY B C 1
ATOM 7763 O O . GLY B 1 250 ? 1.283 -7.016 -10.805 1 92.25 250 GLY B O 1
ATOM 7764 N N . PRO B 1 251 ? 0.929 -5.812 -12.633 1 92.5 251 PRO B N 1
ATOM 7765 C CA . PRO B 1 251 ? 1.598 -6.773 -13.516 1 92.5 251 PRO B CA 1
ATOM 7766 C C . PRO B 1 251 ? 3.051 -7.023 -13.117 1 92.5 251 PRO B C 1
ATOM 7768 O O . PRO B 1 251 ? 3.508 -8.172 -13.133 1 92.5 251 PRO B O 1
ATOM 7771 N N . GLN B 1 252 ? 3.732 -6.031 -12.711 1 91.94 252 GLN B N 1
ATOM 7772 C CA . GLN B 1 252 ? 5.145 -6.176 -12.375 1 91.94 252 GLN B CA 1
ATOM 7773 C C . GLN B 1 252 ? 5.336 -7.098 -11.172 1 91.94 252 GLN B C 1
ATOM 7775 O O . GLN B 1 252 ? 6.168 -8.008 -11.203 1 91.94 252 GLN B O 1
ATOM 7780 N N . VAL B 1 253 ? 4.578 -6.855 -10.18 1 93.44 253 VAL B N 1
ATOM 7781 C CA . VAL B 1 253 ? 4.734 -7.641 -8.961 1 93.44 253 VAL B CA 1
ATOM 7782 C C . VAL B 1 253 ? 4.227 -9.062 -9.195 1 93.44 253 VAL B C 1
ATOM 7784 O O . VAL B 1 253 ? 4.781 -10.023 -8.656 1 93.44 253 VAL B O 1
ATOM 7787 N N . LEU B 1 254 ? 3.18 -9.203 -9.992 1 96.06 254 LEU B N 1
ATOM 7788 C CA . LEU B 1 254 ? 2.705 -10.539 -10.305 1 96.06 254 LEU B CA 1
ATOM 7789 C C . LEU B 1 254 ? 3.791 -11.352 -11.016 1 96.06 254 LEU B C 1
ATOM 7791 O O . LEU B 1 254 ? 3.941 -12.547 -10.758 1 96.06 254 LEU B O 1
ATOM 7795 N N . ARG B 1 255 ? 4.508 -10.711 -11.891 1 96.69 255 ARG B N 1
ATOM 7796 C CA . ARG B 1 255 ? 5.625 -11.375 -12.562 1 96.69 255 ARG B CA 1
ATOM 7797 C C . ARG B 1 255 ? 6.68 -11.82 -11.555 1 96.69 255 ARG B C 1
ATOM 7799 O O . ARG B 1 255 ? 7.223 -12.922 -11.656 1 96.69 255 ARG B O 1
ATOM 7806 N N . GLU B 1 256 ? 6.98 -10.984 -10.594 1 96.69 256 GLU B N 1
ATOM 7807 C CA . GLU B 1 256 ? 7.949 -11.328 -9.555 1 96.69 256 GLU B CA 1
ATOM 7808 C C . GLU B 1 256 ? 7.469 -12.508 -8.719 1 96.69 256 GLU B C 1
ATOM 7810 O O . GLU B 1 256 ? 8.266 -13.375 -8.352 1 96.69 256 GLU B O 1
ATOM 7815 N N . VAL B 1 257 ? 6.16 -12.508 -8.453 1 96.88 257 VAL B N 1
ATOM 7816 C CA . VAL B 1 257 ? 5.574 -13.602 -7.691 1 96.88 257 VAL B CA 1
ATOM 7817 C C . VAL B 1 257 ? 5.699 -14.906 -8.477 1 96.88 257 VAL B C 1
ATOM 7819 O O . VAL B 1 257 ? 6.133 -15.93 -7.93 1 96.88 257 VAL B O 1
ATOM 7822 N N . ALA B 1 258 ? 5.371 -14.828 -9.727 1 98.12 258 ALA B N 1
ATOM 7823 C CA . ALA B 1 258 ? 5.477 -16.016 -10.578 1 98.12 258 ALA B CA 1
ATOM 7824 C C . ALA B 1 258 ? 6.918 -16.516 -10.648 1 98.12 258 ALA B C 1
ATOM 7826 O O . ALA B 1 258 ? 7.176 -17.719 -10.555 1 98.12 258 ALA B O 1
ATOM 7827 N N . ALA B 1 259 ? 7.816 -15.57 -10.758 1 98.25 259 ALA B N 1
ATOM 7828 C CA . ALA B 1 259 ? 9.227 -15.93 -10.82 1 98.25 259 ALA B CA 1
ATOM 7829 C C . ALA B 1 259 ? 9.68 -16.594 -9.516 1 98.25 259 ALA B C 1
ATOM 7831 O O . ALA B 1 259 ? 10.359 -17.625 -9.539 1 98.25 259 ALA B O 1
ATOM 7832 N N . ALA B 1 260 ? 9.305 -16 -8.445 1 98.12 260 ALA B N 1
ATOM 7833 C CA . ALA B 1 260 ? 9.68 -16.547 -7.148 1 98.12 260 ALA B CA 1
ATOM 7834 C C . ALA B 1 260 ? 9.141 -17.969 -6.977 1 98.12 260 ALA B C 1
ATOM 7836 O O . ALA B 1 260 ? 9.797 -18.828 -6.375 1 98.12 260 ALA B O 1
ATOM 7837 N N . LEU B 1 261 ? 7.98 -18.25 -7.535 1 98.12 261 LEU B N 1
ATOM 7838 C CA . LEU B 1 261 ? 7.332 -19.547 -7.414 1 98.12 261 LEU B CA 1
ATOM 7839 C C . LEU B 1 261 ? 7.898 -20.531 -8.43 1 98.12 261 LEU B C 1
ATOM 7841 O O . LEU B 1 261 ? 7.543 -21.719 -8.422 1 98.12 261 LEU B O 1
ATOM 7845 N N . ASP B 1 262 ? 8.75 -20.078 -9.328 1 98.12 262 ASP B N 1
ATOM 7846 C CA . ASP B 1 262 ? 9.359 -20.891 -10.375 1 98.12 262 ASP B CA 1
ATOM 7847 C C . ASP B 1 262 ? 8.312 -21.453 -11.328 1 98.12 262 ASP B C 1
ATOM 7849 O O . ASP B 1 262 ? 8.352 -22.625 -11.688 1 98.12 262 ASP B O 1
ATOM 7853 N N . ILE B 1 263 ? 7.273 -20.625 -11.602 1 97.94 263 ILE B N 1
ATOM 7854 C CA . ILE B 1 263 ? 6.281 -20.953 -12.609 1 97.94 263 ILE B CA 1
ATOM 7855 C C . ILE B 1 263 ? 6.434 -20.016 -13.812 1 97.94 263 ILE B C 1
ATOM 7857 O O . ILE B 1 263 ? 7.215 -19.062 -13.766 1 97.94 263 ILE B O 1
ATOM 7861 N N . SER B 1 264 ? 5.676 -20.344 -14.859 1 96.44 264 SER B N 1
ATOM 7862 C CA . SER B 1 264 ? 5.73 -19.516 -16.062 1 96.44 264 SER B CA 1
ATOM 7863 C C . SER B 1 264 ? 5.434 -18.062 -15.758 1 96.44 264 SER B C 1
ATOM 7865 O O . SER B 1 264 ? 4.453 -17.75 -15.07 1 96.44 264 SER B O 1
ATOM 7867 N N . VAL B 1 265 ? 6.289 -17.156 -16.266 1 97.69 265 VAL B N 1
ATOM 7868 C CA . VAL B 1 265 ? 6.152 -15.734 -15.992 1 97.69 265 VAL B CA 1
ATOM 7869 C C . VAL B 1 265 ? 5.512 -15.039 -17.188 1 97.69 265 VAL B C 1
ATOM 7871 O O . VAL B 1 265 ? 6.109 -14.969 -18.266 1 97.69 265 VAL B O 1
ATOM 7874 N N . PRO B 1 266 ? 4.371 -14.477 -17.047 1 97 266 PRO B N 1
ATOM 7875 C CA . PRO B 1 266 ? 3.715 -13.797 -18.172 1 97 266 PRO B CA 1
ATOM 7876 C C . PRO B 1 266 ? 4.441 -12.516 -18.594 1 97 266 PRO B C 1
ATOM 7878 O O . PRO B 1 266 ? 5.227 -11.961 -17.812 1 97 266 PRO B O 1
ATOM 7881 N N . SER B 1 267 ? 4.16 -12.141 -19.75 1 94.88 267 SER B N 1
ATOM 7882 C CA . SER B 1 267 ? 4.711 -10.875 -20.219 1 94.88 267 SER B CA 1
ATOM 7883 C C . SER B 1 267 ? 3.969 -9.688 -19.609 1 94.88 267 SER B C 1
ATOM 7885 O O . SER B 1 267 ? 2.781 -9.789 -19.297 1 94.88 267 SER B O 1
ATOM 7887 N N . THR B 1 268 ? 4.66 -8.602 -19.453 1 91.5 268 THR B N 1
ATOM 7888 C CA . THR B 1 268 ? 4.055 -7.402 -18.875 1 91.5 268 THR B CA 1
ATOM 7889 C C . THR B 1 268 ? 2.938 -6.879 -19.781 1 91.5 268 THR B C 1
ATOM 7891 O O . THR B 1 268 ? 1.87 -6.5 -19.297 1 91.5 268 THR B O 1
ATOM 7894 N N . GLY B 1 269 ? 3.209 -6.879 -21.094 1 90.75 269 GLY B N 1
ATOM 7895 C CA . GLY B 1 269 ? 2.223 -6.387 -22.031 1 90.75 269 GLY B CA 1
ATOM 7896 C C . GLY B 1 269 ? 0.951 -7.211 -22.062 1 90.75 269 GLY B C 1
ATOM 7897 O O . GLY B 1 269 ? -0.153 -6.664 -22.078 1 90.75 269 GLY B O 1
ATOM 7898 N N . GLY B 1 270 ? 1.143 -8.516 -22.031 1 92.81 270 GLY B N 1
ATOM 7899 C CA . GLY B 1 270 ? -0.014 -9.391 -22 1 92.81 270 GLY B CA 1
ATOM 7900 C C . GLY B 1 270 ? -0.856 -9.234 -20.75 1 92.81 270 GLY B C 1
ATOM 7901 O O . GLY B 1 270 ? -2.084 -9.164 -20.828 1 92.81 270 GLY B O 1
ATOM 7902 N N . LEU B 1 271 ? -0.216 -9.086 -19.641 1 94.5 271 LEU B N 1
ATOM 7903 C CA . LEU B 1 271 ? -0.912 -8.898 -18.375 1 94.5 271 LEU B CA 1
ATOM 7904 C C . LEU B 1 271 ? -1.658 -7.566 -18.359 1 94.5 271 LEU B C 1
ATOM 7906 O O . LEU B 1 271 ? -2.809 -7.5 -17.922 1 94.5 271 LEU B O 1
ATOM 7910 N N . GLN B 1 272 ? -1.037 -6.527 -18.875 1 92.75 272 GLN B N 1
ATOM 7911 C CA . GLN B 1 272 ? -1.635 -5.195 -18.859 1 92.75 272 GLN B CA 1
ATOM 7912 C C . GLN B 1 272 ? -2.846 -5.125 -19.781 1 92.75 272 GLN B C 1
ATOM 7914 O O . GLN B 1 272 ? -3.873 -4.547 -19.422 1 92.75 272 GLN B O 1
ATOM 7919 N N . ASN B 1 273 ? -2.707 -5.68 -20.938 1 93.44 273 ASN B N 1
ATOM 7920 C CA . ASN B 1 273 ? -3.814 -5.672 -21.891 1 93.44 273 ASN B CA 1
ATOM 7921 C C . ASN B 1 273 ? -5.039 -6.391 -21.328 1 93.44 273 ASN B C 1
ATOM 7923 O O . ASN B 1 273 ? -6.16 -5.887 -21.438 1 93.44 273 ASN B O 1
ATOM 7927 N N . LEU B 1 274 ? -4.777 -7.508 -20.766 1 95.62 274 LEU B N 1
ATOM 7928 C CA . LEU B 1 274 ? -5.879 -8.266 -20.188 1 95.62 274 LEU B CA 1
ATOM 7929 C C . LEU B 1 274 ? -6.461 -7.535 -18.984 1 95.62 274 LEU B C 1
ATOM 7931 O O . LEU B 1 274 ? -7.668 -7.594 -18.734 1 95.62 274 LEU B O 1
ATOM 7935 N N . ALA B 1 275 ? -5.633 -6.887 -18.219 1 96.38 275 ALA B N 1
ATOM 7936 C CA . ALA B 1 275 ? -6.09 -6.098 -17.078 1 96.38 275 ALA B CA 1
ATOM 7937 C C . ALA B 1 275 ? -7.023 -4.977 -17.531 1 96.38 275 ALA B C 1
ATOM 7939 O O . ALA B 1 275 ? -8.023 -4.695 -16.859 1 96.38 275 ALA B O 1
ATOM 7940 N N . ASN B 1 276 ? -6.695 -4.352 -18.656 1 94.38 276 ASN B N 1
ATOM 7941 C CA . ASN B 1 276 ? -7.531 -3.283 -19.188 1 94.38 276 ASN B CA 1
ATOM 7942 C C . ASN B 1 276 ? -8.922 -3.785 -19.547 1 94.38 276 ASN B C 1
ATOM 7944 O O . ASN B 1 276 ? -9.922 -3.145 -19.219 1 94.38 276 ASN B O 1
ATOM 7948 N N . LYS B 1 277 ? -8.93 -4.902 -20.141 1 93.06 277 LYS B N 1
ATOM 7949 C CA . LYS B 1 277 ? -10.211 -5.5 -20.531 1 93.06 277 LYS B CA 1
ATOM 7950 C C . LYS B 1 277 ? -11.008 -5.914 -19.297 1 93.06 277 LYS B C 1
ATOM 7952 O O . LYS B 1 277 ? -12.211 -5.668 -19.219 1 93.06 277 LYS B O 1
ATOM 7957 N N . TYR B 1 278 ? -10.367 -6.512 -18.422 1 97.06 278 TYR B N 1
ATOM 7958 C CA . TYR B 1 278 ? -11.031 -6.973 -17.203 1 97.06 278 TYR B CA 1
ATOM 7959 C C . TYR B 1 278 ? -11.547 -5.793 -16.391 1 97.06 278 TYR B C 1
ATOM 7961 O O . TYR B 1 278 ? -12.586 -5.891 -15.734 1 97.06 278 TYR B O 1
ATOM 7969 N N . SER B 1 279 ? -10.805 -4.703 -16.375 1 96.75 279 SER B N 1
ATOM 7970 C CA . SER B 1 279 ? -11.234 -3.502 -15.664 1 96.75 279 SER B CA 1
ATOM 7971 C C . SER B 1 279 ? -12.633 -3.076 -16.109 1 96.75 279 SER B C 1
ATOM 7973 O O . SER B 1 279 ? -13.492 -2.779 -15.273 1 96.75 279 SER B O 1
ATOM 7975 N N . ASP B 1 280 ? -12.867 -3.121 -17.359 1 95.5 280 ASP B N 1
ATOM 7976 C CA . ASP B 1 280 ? -14.18 -2.75 -17.891 1 95.5 280 ASP B CA 1
ATOM 7977 C C . ASP B 1 280 ? -15.258 -3.717 -17.406 1 95.5 280 ASP B C 1
ATOM 7979 O O . ASP B 1 280 ? -16.359 -3.297 -17.047 1 95.5 280 ASP B O 1
ATOM 7983 N N . LYS B 1 281 ? -14.93 -4.926 -17.344 1 96.31 281 LYS B N 1
ATOM 7984 C CA . LYS B 1 281 ? -15.875 -5.941 -16.875 1 96.31 281 LYS B CA 1
ATOM 7985 C C . LYS B 1 281 ? -16.188 -5.758 -15.398 1 96.31 281 LYS B C 1
ATOM 7987 O O . LYS B 1 281 ? -17.344 -5.922 -14.977 1 96.31 281 LYS B O 1
ATOM 7992 N N . MET B 1 282 ? -15.156 -5.453 -14.695 1 97.75 282 MET B N 1
ATOM 7993 C CA . MET B 1 282 ? -15.312 -5.266 -13.258 1 97.75 282 MET B CA 1
ATOM 7994 C C . MET B 1 282 ? -16.234 -4.086 -12.961 1 97.75 282 MET B C 1
ATOM 7996 O O . MET B 1 282 ? -17.062 -4.152 -12.055 1 97.75 282 MET B O 1
ATOM 8000 N N . VAL B 1 283 ? -16.062 -2.984 -13.703 1 97.81 283 VAL B N 1
ATOM 8001 C CA . VAL B 1 283 ? -16.922 -1.818 -13.547 1 97.81 283 VAL B CA 1
ATOM 8002 C C . VAL B 1 283 ? -18.375 -2.205 -13.828 1 97.81 283 VAL B C 1
ATOM 8004 O O . VAL B 1 283 ? -19.266 -1.911 -13.031 1 97.81 283 VAL B O 1
ATOM 8007 N N . SER B 1 284 ? -18.578 -2.941 -14.883 1 97.31 284 SER B N 1
ATOM 8008 C CA . SER B 1 284 ? -19.922 -3.361 -15.273 1 97.31 284 SER B CA 1
ATOM 8009 C C . SER B 1 284 ? -20.531 -4.273 -14.219 1 97.31 284 SER B C 1
ATOM 8011 O O . SER B 1 284 ? -21.703 -4.102 -13.852 1 97.31 284 SER B O 1
ATOM 8013 N N . LEU B 1 285 ? -19.766 -5.168 -13.75 1 98.12 285 LEU B N 1
ATOM 8014 C CA . LEU B 1 285 ? -20.25 -6.105 -12.742 1 98.12 285 LEU B CA 1
ATOM 8015 C C . LEU B 1 285 ? -20.703 -5.367 -11.484 1 98.12 285 LEU B C 1
ATOM 8017 O O . LEU B 1 285 ? -21.812 -5.613 -10.984 1 98.12 285 LEU B O 1
ATOM 8021 N N . ASN B 1 286 ? -19.922 -4.539 -11 1 98.19 286 ASN B N 1
ATOM 8022 C CA . ASN B 1 286 ? -20.219 -3.873 -9.742 1 98.19 286 ASN B CA 1
ATOM 8023 C C . ASN B 1 286 ? -21.375 -2.889 -9.898 1 98.19 286 ASN B C 1
ATOM 8025 O O . ASN B 1 286 ? -22.156 -2.689 -8.961 1 98.19 286 ASN B O 1
ATOM 8029 N N . GLU B 1 287 ? -21.422 -2.197 -11.039 1 97.12 287 GLU B N 1
ATOM 8030 C CA . GLU B 1 287 ? -22.547 -1.297 -11.281 1 97.12 287 GLU B CA 1
ATOM 8031 C C . GLU B 1 287 ? -23.875 -2.047 -11.25 1 97.12 287 GLU B C 1
ATOM 8033 O O . GLU B 1 287 ? -24.828 -1.579 -10.641 1 97.12 287 GLU B O 1
ATOM 8038 N N . LYS B 1 288 ? -23.891 -3.203 -11.82 1 96.5 288 LYS B N 1
ATOM 8039 C CA . LYS B 1 288 ? -25.078 -4.035 -11.773 1 96.5 288 LYS B CA 1
ATOM 8040 C C . LYS B 1 288 ? -25.391 -4.488 -10.352 1 96.5 288 LYS B C 1
ATOM 8042 O O . LYS B 1 288 ? -26.547 -4.535 -9.945 1 96.5 288 LYS B O 1
ATOM 8047 N N . ASP B 1 289 ? -24.344 -4.832 -9.695 1 97.75 289 ASP B N 1
ATOM 8048 C CA . ASP B 1 289 ? -24.5 -5.238 -8.305 1 97.75 289 ASP B CA 1
ATOM 8049 C C . ASP B 1 289 ? -25.078 -4.105 -7.457 1 97.75 289 ASP B C 1
ATOM 8051 O O . ASP B 1 289 ? -26 -4.32 -6.676 1 97.75 289 ASP B O 1
ATOM 8055 N N . MET B 1 290 ? -24.578 -2.902 -7.594 1 96.94 290 MET B N 1
ATOM 8056 C CA . MET B 1 290 ? -25.047 -1.748 -6.836 1 96.94 290 MET B CA 1
ATOM 8057 C C . MET B 1 290 ? -26.5 -1.416 -7.199 1 96.94 290 MET B C 1
ATOM 8059 O O . MET B 1 290 ? -27.281 -1.011 -6.34 1 96.94 290 MET B O 1
ATOM 8063 N N . GLU B 1 291 ? -26.828 -1.617 -8.422 1 96.25 291 GLU B N 1
ATOM 8064 C CA . GLU B 1 291 ? -28.203 -1.412 -8.844 1 96.25 291 GLU B CA 1
ATOM 8065 C C . GLU B 1 291 ? -29.141 -2.398 -8.156 1 96.25 291 GLU B C 1
ATOM 8067 O O . GLU B 1 291 ? -30.203 -2.014 -7.672 1 96.25 291 GLU B O 1
ATOM 8072 N N . ALA B 1 292 ? -28.75 -3.602 -8.117 1 95.88 292 ALA B N 1
ATOM 8073 C CA . ALA B 1 292 ? -29.547 -4.617 -7.434 1 95.88 292 ALA B CA 1
ATOM 8074 C C . ALA B 1 292 ? -29.672 -4.305 -5.941 1 95.88 292 ALA B C 1
ATOM 8076 O O . ALA B 1 292 ? -30.719 -4.531 -5.34 1 95.88 292 ALA B O 1
ATOM 8077 N N . LEU B 1 293 ? -28.656 -3.826 -5.355 1 96.44 293 LEU B N 1
ATOM 8078 C CA . LEU B 1 293 ? -28.672 -3.482 -3.938 1 96.44 293 LEU B CA 1
ATOM 8079 C C . LEU B 1 293 ? -29.609 -2.311 -3.668 1 96.44 293 LEU B C 1
ATOM 8081 O O . LEU B 1 293 ? -30.266 -2.262 -2.627 1 96.44 293 LEU B O 1
ATOM 8085 N N . ARG B 1 294 ? -29.656 -1.359 -4.613 1 96.06 294 ARG B N 1
ATOM 8086 C CA . ARG B 1 294 ? -30.594 -0.252 -4.469 1 96.06 294 ARG B CA 1
ATOM 8087 C C . ARG B 1 294 ? -32.031 -0.761 -4.367 1 96.06 294 ARG B C 1
ATOM 8089 O O . ARG B 1 294 ? -32.812 -0.284 -3.539 1 96.06 294 ARG B O 1
ATOM 8096 N N . GLU B 1 295 ? -32.312 -1.721 -5.16 1 94.62 295 GLU B N 1
ATOM 8097 C CA . GLU B 1 295 ? -33.656 -2.299 -5.137 1 94.62 295 GLU B CA 1
ATOM 8098 C C . GLU B 1 295 ? -33.938 -2.99 -3.805 1 94.62 295 GLU B C 1
ATOM 8100 O O . GLU B 1 295 ? -35 -2.832 -3.229 1 94.62 295 GLU B O 1
ATOM 8105 N N . THR B 1 296 ? -32.969 -3.699 -3.346 1 94.56 296 THR B N 1
ATOM 8106 C CA . THR B 1 296 ? -33.094 -4.375 -2.061 1 94.56 296 THR B CA 1
ATOM 8107 C C . THR B 1 296 ? -33.281 -3.359 -0.935 1 94.56 296 THR B C 1
ATOM 8109 O O . THR B 1 296 ? -34.125 -3.562 -0.039 1 94.56 296 THR B O 1
ATOM 8112 N N . VAL B 1 297 ? -32.562 -2.281 -0.947 1 94.81 297 VAL B N 1
ATOM 8113 C CA . VAL B 1 297 ? -32.625 -1.242 0.076 1 94.81 297 VAL B CA 1
ATOM 8114 C C . VAL B 1 297 ? -34.031 -0.608 0.084 1 94.81 297 VAL B C 1
ATOM 8116 O O . VAL B 1 297 ? -34.594 -0.373 1.149 1 94.81 297 VAL B O 1
ATOM 8119 N N . LYS B 1 298 ? -34.562 -0.394 -1.083 1 93 298 LYS B N 1
ATOM 8120 C CA . LYS B 1 298 ? -35.906 0.166 -1.191 1 93 298 LYS B CA 1
ATOM 8121 C C . LYS B 1 298 ? -36.969 -0.786 -0.607 1 93 298 LYS B C 1
ATOM 8123 O O . LYS B 1 298 ? -37.906 -0.351 0.06 1 93 298 LYS B O 1
ATOM 8128 N N . GLU B 1 299 ? -36.75 -2.018 -0.871 1 91.19 299 GLU B N 1
ATOM 8129 C CA . GLU B 1 299 ? -37.656 -3.025 -0.332 1 91.19 299 GLU B CA 1
ATOM 8130 C C . GLU B 1 299 ? -37.594 -3.047 1.193 1 91.19 299 GLU B C 1
ATOM 8132 O O . GLU B 1 299 ? -38.656 -3.088 1.848 1 91.19 299 GLU B O 1
ATOM 8137 N N . VAL B 1 300 ? -36.438 -3.027 1.704 1 90.88 300 VAL B N 1
ATOM 8138 C CA . VAL B 1 300 ? -36.281 -3.041 3.154 1 90.88 300 VAL B CA 1
ATOM 8139 C C . VAL B 1 300 ? -36.875 -1.761 3.75 1 90.88 300 VAL B C 1
ATOM 8141 O O . VAL B 1 300 ? -37.5 -1.792 4.812 1 90.88 300 VAL B O 1
ATOM 8144 N N . HIS B 1 301 ? -36.625 -0.678 3.092 1 90.44 301 HIS B N 1
ATOM 8145 C CA . HIS B 1 301 ? -37.156 0.61 3.518 1 90.44 301 HIS B CA 1
ATOM 8146 C C . HIS B 1 301 ? -38.688 0.57 3.609 1 90.44 301 HIS B C 1
ATOM 8148 O O . HIS B 1 301 ? -39.25 1.104 4.555 1 90.44 301 HIS B O 1
ATOM 8154 N N . ALA B 1 302 ? -39.312 -0.081 2.652 1 87.5 302 ALA B N 1
ATOM 8155 C CA . ALA B 1 302 ? -40.75 -0.239 2.635 1 87.5 302 ALA B CA 1
ATOM 8156 C C . ALA B 1 302 ? -41.219 -1.189 3.734 1 87.5 302 ALA B C 1
ATOM 8158 O O . ALA B 1 302 ? -42.219 -0.927 4.41 1 87.5 302 ALA B O 1
ATOM 8159 N N . VAL B 1 303 ? -40.5 -2.248 3.896 1 85.44 303 VAL B N 1
ATOM 8160 C CA . VAL B 1 303 ? -40.844 -3.25 4.898 1 85.44 303 VAL B CA 1
ATOM 8161 C C . VAL B 1 303 ? -40.781 -2.629 6.293 1 85.44 303 VAL B C 1
ATOM 8163 O O . VAL B 1 303 ? -41.531 -3.002 7.184 1 85.44 303 VAL B O 1
ATOM 8166 N N . LYS B 1 304 ? -39.938 -1.643 6.48 1 82.88 304 LYS B N 1
ATOM 8167 C CA . LYS B 1 304 ? -39.75 -0.979 7.77 1 82.88 304 LYS B CA 1
ATOM 8168 C C . LYS B 1 304 ? -40.875 0.033 8.016 1 82.88 304 LYS B C 1
ATOM 8170 O O . LYS B 1 304 ? -40.875 0.717 9.039 1 82.88 304 LYS B O 1
ATOM 8175 N N . GLY B 1 305 ? -41.75 0.201 7.047 1 79.5 305 GLY B N 1
ATOM 8176 C CA . GLY B 1 305 ? -42.938 1.005 7.27 1 79.5 305 GLY B CA 1
ATOM 8177 C C . GLY B 1 305 ? -42.875 2.363 6.598 1 79.5 305 GLY B C 1
ATOM 8178 O O . GLY B 1 305 ? -43.75 3.197 6.785 1 79.5 305 GLY B O 1
ATOM 8179 N N . ASN B 1 306 ? -41.812 2.6 5.871 1 83.62 306 ASN B N 1
ATOM 8180 C CA . ASN B 1 306 ? -41.688 3.873 5.168 1 83.62 306 ASN B CA 1
ATOM 8181 C C . ASN B 1 306 ? -42.438 3.832 3.828 1 83.62 306 ASN B C 1
ATOM 8183 O O . ASN B 1 306 ? -42.5 2.783 3.186 1 83.62 306 ASN B O 1
ATOM 8187 N N . GLU B 1 307 ? -42.938 4.918 3.477 1 83.19 307 GLU B N 1
ATOM 8188 C CA . GLU B 1 307 ? -43.594 4.988 2.184 1 83.19 307 GLU B CA 1
ATOM 8189 C C . GLU B 1 307 ? -42.625 4.727 1.038 1 83.19 307 GLU B C 1
ATOM 8191 O O . GLU B 1 307 ? -41.5 5.191 1.067 1 83.19 307 GLU B O 1
ATOM 8196 N N . PRO B 1 308 ? -42.938 3.852 0.097 1 77.12 308 PRO B N 1
ATOM 8197 C CA . PRO B 1 308 ? -42.062 3.461 -0.999 1 77.12 308 PRO B CA 1
ATOM 8198 C C . PRO B 1 308 ? -41.438 4.66 -1.707 1 77.12 308 PRO B C 1
ATOM 8200 O O . PRO B 1 308 ? -40.25 4.613 -2.086 1 77.12 308 PRO B O 1
ATOM 8203 N N . ASP B 1 309 ? -42.062 5.836 -1.834 1 78 309 ASP B N 1
ATOM 8204 C CA . ASP B 1 309 ? -41.5 6.945 -2.607 1 78 309 ASP B CA 1
ATOM 8205 C C . ASP B 1 309 ? -41.094 8.102 -1.698 1 78 309 ASP B C 1
ATOM 8207 O O . ASP B 1 309 ? -40.906 9.234 -2.162 1 78 309 ASP B O 1
ATOM 8211 N N . SER B 1 310 ? -40.844 7.719 -0.437 1 84.31 310 SER B N 1
ATOM 8212 C CA . SER B 1 310 ? -40.469 8.773 0.499 1 84.31 310 SER B CA 1
ATOM 8213 C C . SER B 1 310 ? -38.969 9.062 0.422 1 84.31 310 SER B C 1
ATOM 8215 O O . SER B 1 310 ? -38.5 10.055 0.981 1 84.31 310 SER B O 1
ATOM 8217 N N . GLY B 1 311 ? -38.219 8.336 -0.351 1 90.5 311 GLY B N 1
ATOM 8218 C CA . GLY B 1 311 ? -36.781 8.547 -0.463 1 90.5 311 GLY B CA 1
ATOM 8219 C C . GLY B 1 311 ? -36 7.867 0.641 1 90.5 311 GLY B C 1
ATOM 8220 O O . GLY B 1 311 ? -36.469 7.723 1.763 1 90.5 311 GLY B O 1
ATOM 8221 N N . ILE B 1 312 ? -34.781 7.48 0.388 1 93.31 312 ILE B N 1
ATOM 8222 C CA . ILE B 1 312 ? -33.969 6.777 1.361 1 93.31 312 ILE B CA 1
ATOM 8223 C C . ILE B 1 312 ? -32.906 7.723 1.916 1 93.31 312 ILE B C 1
ATOM 8225 O O . ILE B 1 312 ? -32.5 8.672 1.241 1 93.31 312 ILE B O 1
ATOM 8229 N N . PRO B 1 313 ? -32.438 7.52 3.16 1 93.94 313 PRO B N 1
ATOM 8230 C CA . PRO B 1 313 ? -31.266 8.234 3.689 1 93.94 313 PRO B CA 1
ATOM 8231 C C . PRO B 1 313 ? -29.938 7.656 3.193 1 93.94 313 PRO B C 1
ATOM 8233 O O . PRO B 1 313 ? -29.797 6.438 3.061 1 93.94 313 PRO B O 1
ATOM 8236 N N . ILE B 1 314 ? -28.984 8.555 2.92 1 95.88 314 ILE B N 1
ATOM 8237 C CA . ILE B 1 314 ? -27.688 8.109 2.441 1 95.88 314 ILE B CA 1
ATOM 8238 C C . ILE B 1 314 ? -26.578 8.914 3.131 1 95.88 314 ILE B C 1
ATOM 8240 O O . ILE B 1 314 ? -26.859 9.914 3.805 1 95.88 314 ILE B O 1
ATOM 8244 N N . GLU B 1 315 ? -25.391 8.438 3.09 1 95.56 315 GLU B N 1
ATOM 8245 C CA . GLU B 1 315 ? -24.172 9.156 3.463 1 95.56 315 GLU B CA 1
ATOM 8246 C C . GLU B 1 315 ? -23.156 9.156 2.32 1 95.56 315 GLU B C 1
ATOM 8248 O O . GLU B 1 315 ? -23.141 8.234 1.501 1 95.56 315 GLU B O 1
ATOM 8253 N N . ALA B 1 316 ? -22.312 10.141 2.221 1 95.06 316 ALA B N 1
ATOM 8254 C CA . ALA B 1 316 ? -21.375 10.273 1.114 1 95.06 316 ALA B CA 1
ATOM 8255 C C . ALA B 1 316 ? -20.031 10.828 1.598 1 95.06 316 ALA B C 1
ATOM 8257 O O . ALA B 1 316 ? -19.984 11.578 2.572 1 95.06 316 ALA B O 1
ATOM 8258 N N . ASP B 1 317 ? -19.016 10.391 0.994 1 92.75 317 ASP B N 1
ATOM 8259 C CA . ASP B 1 317 ? -17.656 10.891 1.233 1 92.75 317 ASP B CA 1
ATOM 8260 C C . ASP B 1 317 ? -16.766 10.664 0.017 1 92.75 317 ASP B C 1
ATOM 8262 O O . ASP B 1 317 ? -17 9.742 -0.77 1 92.75 317 ASP B O 1
ATOM 8266 N N . SER B 1 318 ? -15.789 11.578 -0.114 1 91.25 318 SER B N 1
ATOM 8267 C CA . SER B 1 318 ? -14.852 11.477 -1.224 1 91.25 318 SER B CA 1
ATOM 8268 C C . SER B 1 318 ? -13.445 11.125 -0.73 1 91.25 318 SER B C 1
ATOM 8270 O O . SER B 1 318 ? -13.062 11.508 0.376 1 91.25 318 SER B O 1
ATOM 8272 N N . ARG B 1 319 ? -12.805 10.312 -1.489 1 89.31 319 ARG B N 1
ATOM 8273 C CA . ARG B 1 319 ? -11.414 9.938 -1.241 1 89.31 319 ARG B CA 1
ATOM 8274 C C . ARG B 1 319 ? -10.516 10.391 -2.387 1 89.31 319 ARG B C 1
ATOM 8276 O O . ARG B 1 319 ? -10.883 10.258 -3.557 1 89.31 319 ARG B O 1
ATOM 8283 N N . TYR B 1 320 ? -9.328 10.891 -2.027 1 85.44 320 TYR B N 1
ATOM 8284 C CA . TYR B 1 320 ? -8.383 11.383 -3.023 1 85.44 320 TYR B CA 1
ATOM 8285 C C . TYR B 1 320 ? -7.09 10.57 -2.988 1 85.44 320 TYR B C 1
ATOM 8287 O O . TYR B 1 320 ? -6.715 10.031 -1.943 1 85.44 320 TYR B O 1
ATOM 8295 N N . GLN B 1 321 ? -6.531 10.469 -4.141 1 81.12 321 GLN B N 1
ATOM 8296 C CA . GLN B 1 321 ? -5.172 9.945 -4.199 1 81.12 321 GLN B CA 1
ATOM 8297 C C . GLN B 1 321 ? -4.18 10.898 -3.547 1 81.12 321 GLN B C 1
ATOM 8299 O O . GLN B 1 321 ? -4.406 12.117 -3.525 1 81.12 321 GLN B O 1
ATOM 8304 N N . SER B 1 322 ? -3.086 10.242 -2.98 1 66.31 322 SER B N 1
ATOM 8305 C CA . SER B 1 322 ? -2.029 11.102 -2.451 1 66.31 322 SER B CA 1
ATOM 8306 C C . SER B 1 322 ? -1.411 11.961 -3.551 1 66.31 322 SER B C 1
ATOM 8308 O O . SER B 1 322 ? -1.197 11.484 -4.668 1 66.31 322 SER B O 1
ATOM 8310 N N . PRO B 1 323 ? -1.338 13.195 -3.197 1 56.22 323 PRO B N 1
ATOM 8311 C CA . PRO B 1 323 ? -0.738 14.055 -4.223 1 56.22 323 PRO B CA 1
ATOM 8312 C C . PRO B 1 323 ? 0.649 13.578 -4.648 1 56.22 323 PRO B C 1
ATOM 8314 O O . PRO B 1 323 ? 1.406 13.055 -3.83 1 56.22 323 PRO B O 1
ATOM 8317 N N . LEU B 1 324 ? 0.957 13.117 -5.797 1 48.41 324 LEU B N 1
ATOM 8318 C CA . LEU B 1 324 ? 2.246 12.625 -6.273 1 48.41 324 LEU B CA 1
ATOM 8319 C C . LEU B 1 324 ? 3.371 13.57 -5.871 1 48.41 324 LEU B C 1
ATOM 8321 O O . LEU B 1 324 ? 4.492 13.133 -5.598 1 48.41 324 LEU B O 1
ATOM 8325 N N . ARG B 1 325 ? 3.674 14.672 -6.172 1 41.06 325 ARG B N 1
ATOM 8326 C CA . ARG B 1 325 ? 4.891 15.461 -5.996 1 41.06 325 ARG B CA 1
ATOM 8327 C C . ARG B 1 325 ? 4.758 16.422 -4.82 1 41.06 325 ARG B C 1
ATOM 8329 O O . ARG B 1 325 ? 3.908 17.312 -4.836 1 41.06 325 ARG B O 1
ATOM 8336 N N . SER B 1 326 ? 4.816 15.93 -3.535 1 40.41 326 SER B N 1
ATOM 8337 C CA . SER B 1 326 ? 4.965 16.938 -2.49 1 40.41 326 SER B CA 1
ATOM 8338 C C . SER B 1 326 ? 6.082 17.922 -2.828 1 40.41 326 SER B C 1
ATOM 8340 O O . SER B 1 326 ? 6.379 18.828 -2.047 1 40.41 326 SER B O 1
ATOM 8342 N N . GLY B 1 327 ? 7.238 17.281 -3.182 1 35.06 327 GLY B N 1
ATOM 8343 C CA . GLY B 1 327 ? 8.492 17.906 -2.809 1 35.06 327 GLY B CA 1
ATOM 8344 C C . GLY B 1 327 ? 8.492 19.422 -3.004 1 35.06 327 GLY B C 1
ATOM 8345 O O . GLY B 1 327 ? 8.789 20.172 -2.072 1 35.06 327 GLY B O 1
ATOM 8346 N N . ARG B 1 328 ? 9.148 19.828 -4.184 1 34.31 328 ARG B N 1
ATOM 8347 C CA . ARG B 1 328 ? 9.578 21.203 -4.422 1 34.31 328 ARG B CA 1
ATOM 8348 C C . ARG B 1 328 ? 8.406 22.172 -4.289 1 34.31 328 ARG B C 1
ATOM 8350 O O . ARG B 1 328 ? 7.59 22.297 -5.203 1 34.31 328 ARG B O 1
ATOM 8357 N N . GLY B 1 329 ? 7.992 22.531 -3.049 1 35.88 329 GLY B N 1
ATOM 8358 C CA . GLY B 1 329 ? 6.773 23.297 -2.814 1 35.88 329 GLY B CA 1
ATOM 8359 C C . GLY B 1 329 ? 5.527 22.578 -3.314 1 35.88 329 GLY B C 1
ATOM 8360 O O . GLY B 1 329 ? 5.617 21.594 -4.051 1 35.88 329 GLY B O 1
ATOM 8361 N N . LYS B 1 330 ? 4.324 22.484 -2.553 1 39.16 330 LYS B N 1
ATOM 8362 C CA . LYS B 1 330 ? 3.098 22.016 -3.191 1 39.16 330 LYS B CA 1
ATOM 8363 C C . LYS B 1 330 ? 3.17 22.172 -4.707 1 39.16 330 LYS B C 1
ATOM 8365 O O . LYS B 1 330 ? 3.201 23.297 -5.215 1 39.16 330 LYS B O 1
ATOM 8370 N N . LYS B 1 331 ? 4.172 21.594 -5.426 1 35.91 331 LYS B N 1
ATOM 8371 C CA . LYS B 1 331 ? 4.039 21.859 -6.852 1 35.91 331 LYS B CA 1
ATOM 8372 C C . LYS B 1 331 ? 2.602 22.234 -7.211 1 35.91 331 LYS B C 1
ATOM 8374 O O . LYS B 1 331 ? 1.667 21.5 -6.895 1 35.91 331 LYS B O 1
ATOM 8379 N N . PRO B 1 332 ? 2.434 23.266 -7.352 1 34.59 332 PRO B N 1
ATOM 8380 C CA . PRO B 1 332 ? 1.151 23.828 -7.777 1 34.59 332 PRO B CA 1
ATOM 8381 C C . PRO B 1 332 ? 0.475 23 -8.867 1 34.59 332 PRO B C 1
ATOM 8383 O O . PRO B 1 332 ? 1.148 22.484 -9.766 1 34.59 332 PRO B O 1
ATOM 8386 N N . GLY B 1 333 ? -0.707 22.359 -8.562 1 37.84 333 GLY B N 1
ATOM 8387 C CA . GLY B 1 333 ? -1.635 21.719 -9.484 1 37.84 333 GLY B CA 1
ATOM 8388 C C . GLY B 1 333 ? -1.599 20.203 -9.406 1 37.84 333 GLY B C 1
ATOM 8389 O O . GLY B 1 333 ? -2.133 19.531 -10.289 1 37.84 333 GLY B O 1
ATOM 8390 N N . GLN B 1 334 ? -0.458 19.75 -8.828 1 47.22 334 GLN B N 1
ATOM 8391 C CA . GLN B 1 334 ? -0.504 18.281 -8.914 1 47.22 334 GLN B CA 1
ATOM 8392 C C . GLN B 1 334 ? -1.534 17.703 -7.949 1 47.22 334 GLN B C 1
ATOM 8394 O O . GLN B 1 334 ? -1.182 17.25 -6.863 1 47.22 334 GLN B O 1
ATOM 8399 N N . PRO B 1 335 ? -2.559 18.172 -8.125 1 57.16 335 PRO B N 1
ATOM 8400 C CA . PRO B 1 335 ? -3.756 17.641 -7.473 1 57.16 335 PRO B CA 1
ATOM 8401 C C . PRO B 1 335 ? -3.846 16.109 -7.555 1 57.16 335 PRO B C 1
ATOM 8403 O O . PRO B 1 335 ? -3.121 15.492 -8.336 1 57.16 335 PRO B O 1
ATOM 8406 N N . SER B 1 336 ? -4.305 15.594 -6.555 1 74.81 336 SER B N 1
ATOM 8407 C CA . SER B 1 336 ? -4.699 14.195 -6.707 1 74.81 336 SER B CA 1
ATOM 8408 C C . SER B 1 336 ? -5.164 13.906 -8.125 1 74.81 336 SER B C 1
ATOM 8410 O O . SER B 1 336 ? -5.84 14.727 -8.75 1 74.81 336 SER B O 1
ATOM 8412 N N . GLY B 1 337 ? -4.566 12.953 -8.75 1 78.62 337 GLY B N 1
ATOM 8413 C CA . GLY B 1 337 ? -4.957 12.586 -10.102 1 78.62 337 GLY B CA 1
ATOM 8414 C C . GLY B 1 337 ? -6.266 11.82 -10.156 1 78.62 337 GLY B C 1
ATOM 8415 O O . GLY B 1 337 ? -6.883 11.703 -11.219 1 78.62 337 GLY B O 1
ATOM 8416 N N . THR B 1 338 ? -6.648 11.367 -9.008 1 88.56 338 THR B N 1
ATOM 8417 C CA . THR B 1 338 ? -7.867 10.562 -8.984 1 88.56 338 THR B CA 1
ATOM 8418 C C . THR B 1 338 ? -8.711 10.891 -7.754 1 88.56 338 THR B C 1
ATOM 8420 O O . THR B 1 338 ? -8.18 11.367 -6.742 1 88.56 338 THR B O 1
ATOM 8423 N N . CYS B 1 339 ? -10 10.75 -7.887 1 91.5 339 CYS B N 1
ATOM 8424 C CA . CYS B 1 339 ? -10.969 10.953 -6.812 1 91.5 339 CYS B CA 1
ATOM 8425 C C . CYS B 1 339 ? -12.117 9.961 -6.918 1 91.5 339 CYS B C 1
ATOM 8427 O O . CYS B 1 339 ? -12.57 9.648 -8.016 1 91.5 339 CYS B O 1
ATOM 8429 N N . VAL B 1 340 ? -12.453 9.406 -5.82 1 95.69 340 VAL B N 1
ATOM 8430 C CA . VAL B 1 340 ? -13.578 8.484 -5.746 1 95.69 340 VAL B CA 1
ATOM 8431 C C . VAL B 1 340 ? -14.609 9 -4.746 1 95.69 340 VAL B C 1
ATOM 8433 O O . VAL B 1 340 ? -14.266 9.328 -3.609 1 95.69 340 VAL B O 1
ATOM 8436 N N . THR B 1 341 ? -15.82 9.188 -5.152 1 96.06 341 THR B N 1
ATOM 8437 C CA . THR B 1 341 ? -16.922 9.547 -4.27 1 96.06 341 THR B CA 1
ATOM 8438 C C . THR B 1 341 ? -17.891 8.383 -4.121 1 96.06 341 THR B C 1
ATOM 8440 O O . THR B 1 341 ? -18.422 7.867 -5.113 1 96.06 341 THR B O 1
ATOM 8443 N N . ASN B 1 342 ? -18.062 7.969 -2.885 1 96.88 342 ASN B N 1
ATOM 8444 C CA . ASN B 1 342 ? -18.922 6.82 -2.605 1 96.88 342 ASN B CA 1
ATOM 8445 C C . ASN B 1 342 ? -20.172 7.23 -1.827 1 96.88 342 ASN B C 1
ATOM 8447 O O . ASN B 1 342 ? -20.125 8.156 -1.015 1 96.88 342 ASN B O 1
ATOM 8451 N N . VAL B 1 343 ? -21.234 6.559 -2.094 1 97.75 343 VAL B N 1
ATOM 8452 C CA . VAL B 1 343 ? -22.516 6.75 -1.409 1 97.75 343 VAL B CA 1
ATOM 8453 C C . VAL B 1 343 ? -22.969 5.434 -0.783 1 97.75 343 VAL B C 1
ATOM 8455 O O . VAL B 1 343 ? -23.078 4.414 -1.471 1 97.75 343 VAL B O 1
ATOM 8458 N N . ALA B 1 344 ? -23.156 5.445 0.471 1 97.38 344 ALA B N 1
ATOM 8459 C CA . ALA B 1 344 ? -23.688 4.285 1.188 1 97.38 344 ALA B CA 1
ATOM 8460 C C . ALA B 1 344 ? -25.078 4.559 1.722 1 97.38 344 ALA B C 1
ATOM 8462 O O . ALA B 1 344 ? -25.422 5.699 2.062 1 97.38 344 ALA B O 1
ATOM 8463 N N . GLU B 1 345 ? -25.875 3.564 1.801 1 96 345 GLU B N 1
ATOM 8464 C CA . GLU B 1 345 ? -27.234 3.693 2.33 1 96 345 GLU B CA 1
ATOM 8465 C C . GLU B 1 345 ? -27.234 3.682 3.855 1 96 345 GLU B C 1
ATOM 8467 O O . GLU B 1 345 ? -26.359 3.086 4.477 1 96 345 GLU B O 1
ATOM 8472 N N . ASN B 1 346 ? -28.234 4.375 4.453 1 93.62 346 ASN B N 1
ATOM 8473 C CA . ASN B 1 346 ? -28.422 4.395 5.898 1 93.62 346 ASN B CA 1
ATOM 8474 C C . ASN B 1 346 ? -29.734 3.734 6.305 1 93.62 346 ASN B C 1
ATOM 8476 O O . ASN B 1 346 ? -30.375 4.148 7.273 1 93.62 346 ASN B O 1
ATOM 8480 N N . VAL B 1 347 ? -30.172 2.775 5.543 1 91.31 347 VAL B N 1
ATOM 8481 C CA . VAL B 1 347 ? -31.438 2.082 5.785 1 91.31 347 VAL B CA 1
ATOM 8482 C C . VAL B 1 347 ? -31.172 0.778 6.535 1 91.31 347 VAL B C 1
ATOM 8484 O O . VAL B 1 347 ? -31.844 0.478 7.527 1 91.31 347 VAL B O 1
ATOM 8487 N N . THR B 1 348 ? -30.188 0.059 6.027 1 90.94 348 THR B N 1
ATOM 8488 C CA . THR B 1 348 ? -29.891 -1.258 6.586 1 90.94 348 THR B CA 1
ATOM 8489 C C . THR B 1 348 ? -28.703 -1.193 7.539 1 90.94 348 THR B C 1
ATOM 8491 O O . THR B 1 348 ? -27.984 -0.198 7.57 1 90.94 348 THR B O 1
ATOM 8494 N N . LYS B 1 349 ? -28.453 -2.348 8.258 1 84.56 349 LYS B N 1
ATOM 8495 C CA . LYS B 1 349 ? -27.312 -2.434 9.164 1 84.56 349 LYS B CA 1
ATOM 8496 C C . LYS B 1 349 ? -26.016 -2.691 8.406 1 84.56 349 LYS B C 1
ATOM 8498 O O . LYS B 1 349 ? -24.922 -2.428 8.914 1 84.56 349 LYS B O 1
ATOM 8503 N N . ARG B 1 350 ? -26.125 -3.113 7.223 1 88.44 350 ARG B N 1
ATOM 8504 C CA . ARG B 1 350 ? -24.953 -3.398 6.398 1 88.44 350 ARG B CA 1
ATOM 8505 C C . ARG B 1 350 ? -24.375 -2.117 5.801 1 88.44 350 ARG B C 1
ATOM 8507 O O . ARG B 1 350 ? -23.172 -2.006 5.602 1 88.44 350 ARG B O 1
ATOM 8514 N N . LYS B 1 351 ? -25.266 -1.161 5.508 1 92.56 351 LYS B N 1
ATOM 8515 C CA . LYS B 1 351 ? -24.875 0.11 4.902 1 92.56 351 LYS B CA 1
ATOM 8516 C C . LYS B 1 351 ? -24.078 -0.111 3.623 1 92.56 351 LYS B C 1
ATOM 8518 O O . LYS B 1 351 ? -22.969 0.407 3.482 1 92.56 351 LYS B O 1
ATOM 8523 N N . TRP B 1 352 ? -24.719 -0.716 2.668 1 96.44 352 TRP B N 1
ATOM 8524 C CA . TRP B 1 352 ? -24.078 -1.037 1.396 1 96.44 352 TRP B CA 1
ATOM 8525 C C . TRP B 1 352 ? -23.719 0.232 0.626 1 96.44 352 TRP B C 1
ATOM 8527 O O . TRP B 1 352 ? -24.453 1.228 0.697 1 96.44 352 TRP B O 1
ATOM 8537 N N . VAL B 1 353 ? -22.625 0.176 -0.039 1 98.12 353 VAL B N 1
ATOM 8538 C CA . VAL B 1 353 ? -22.359 1.197 -1.049 1 98.12 353 VAL B CA 1
ATOM 8539 C C . VAL B 1 353 ? -23.266 0.973 -2.256 1 98.12 353 VAL B C 1
ATOM 8541 O O . VAL B 1 353 ? -23.266 -0.109 -2.848 1 98.12 353 VAL B O 1
ATOM 8544 N N . ILE B 1 354 ? -24 1.981 -2.635 1 97.94 354 ILE B N 1
ATOM 8545 C CA . ILE B 1 354 ? -25.031 1.768 -3.648 1 97.94 354 ILE B CA 1
ATOM 8546 C C . ILE B 1 354 ? -24.734 2.621 -4.879 1 97.94 354 ILE B C 1
ATOM 8548 O O . ILE B 1 354 ? -25.406 2.512 -5.902 1 97.94 354 ILE B O 1
ATOM 8552 N N . CYS B 1 355 ? -23.781 3.482 -4.777 1 97.69 355 CYS B N 1
ATOM 8553 C CA . CYS B 1 355 ? -23.391 4.309 -5.914 1 97.69 355 CYS B CA 1
ATOM 8554 C C . CYS B 1 355 ? -21.984 4.844 -5.738 1 97.69 355 CYS B C 1
ATOM 8556 O O . CYS B 1 355 ? -21.516 5.02 -4.613 1 97.69 355 CYS B O 1
ATOM 8558 N N . THR B 1 356 ? -21.297 5 -6.832 1 97.69 356 THR B N 1
ATOM 8559 C CA . THR B 1 356 ? -19.938 5.539 -6.809 1 97.69 356 THR B CA 1
ATOM 8560 C C . THR B 1 356 ? -19.656 6.367 -8.062 1 97.69 356 THR B C 1
ATOM 8562 O O . THR B 1 356 ? -20.297 6.16 -9.102 1 97.69 356 THR B O 1
ATOM 8565 N N . HIS B 1 357 ? -18.875 7.367 -7.918 1 96.94 357 HIS B N 1
ATOM 8566 C CA . HIS B 1 357 ? -18.359 8.148 -9.039 1 96.94 357 HIS B CA 1
ATOM 8567 C C . HIS B 1 357 ? -16.844 8.234 -8.992 1 96.94 357 HIS B C 1
ATOM 8569 O O . HIS B 1 357 ? -16.266 8.672 -7.992 1 96.94 357 HIS B O 1
ATOM 8575 N N . VAL B 1 358 ? -16.297 7.766 -10.102 1 96.12 358 VAL B N 1
ATOM 8576 C CA . VAL B 1 358 ? -14.844 7.703 -10.188 1 96.12 358 VAL B CA 1
ATOM 8577 C C . VAL B 1 358 ? -14.336 8.773 -11.156 1 96.12 358 VAL B C 1
ATOM 8579 O O . VAL B 1 358 ? -14.742 8.812 -12.32 1 96.12 358 VAL B O 1
ATOM 8582 N N . LYS B 1 359 ? -13.43 9.664 -10.68 1 92 359 LYS B N 1
ATOM 8583 C CA . LYS B 1 359 ? -12.75 10.656 -11.508 1 92 359 LYS B CA 1
ATOM 8584 C C . LYS B 1 359 ? -11.273 10.32 -11.68 1 92 359 LYS B C 1
ATOM 8586 O O . LYS B 1 359 ? -10.594 9.961 -10.711 1 92 359 LYS B O 1
ATOM 8591 N N . ASN B 1 360 ? -10.867 10.336 -12.891 1 89.19 360 ASN B N 1
ATOM 8592 C CA . ASN B 1 360 ? -9.492 10 -13.234 1 89.19 360 ASN B CA 1
ATOM 8593 C C . ASN B 1 360 ? -8.906 10.984 -14.242 1 89.19 360 ASN B C 1
ATOM 8595 O O . ASN B 1 360 ? -9.453 11.164 -15.336 1 89.19 360 ASN B O 1
ATOM 8599 N N . LYS B 1 361 ? -7.734 11.562 -13.867 1 82.38 361 LYS B N 1
ATOM 8600 C CA . LYS B 1 361 ? -7.039 12.477 -14.766 1 82.38 361 LYS B CA 1
ATOM 8601 C C . LYS B 1 361 ? -5.859 11.789 -15.445 1 82.38 361 LYS B C 1
ATOM 8603 O O . LYS B 1 361 ? -5.227 12.367 -16.344 1 82.38 361 LYS B O 1
ATOM 8608 N N . ASN B 1 362 ? -5.609 10.562 -15.062 1 80.12 362 ASN B N 1
ATOM 8609 C CA . ASN B 1 362 ? -4.379 9.906 -15.484 1 80.12 362 ASN B CA 1
ATOM 8610 C C . ASN B 1 362 ? -4.566 9.148 -16.797 1 80.12 362 ASN B C 1
ATOM 8612 O O . ASN B 1 362 ? -5.422 8.266 -16.891 1 80.12 362 ASN B O 1
ATOM 8616 N N . CYS B 1 363 ? -3.807 9.531 -17.781 1 83.38 363 CYS B N 1
ATOM 8617 C CA . CYS B 1 363 ? -3.689 8.805 -19.031 1 83.38 363 CYS B CA 1
ATOM 8618 C C . CYS B 1 363 ? -2.244 8.773 -19.516 1 83.38 363 CYS B C 1
ATOM 8620 O O . CYS B 1 363 ? -1.642 9.82 -19.75 1 83.38 363 CYS B O 1
ATOM 8622 N N . GLN B 1 364 ? -1.762 7.598 -19.656 1 74.75 364 GLN B N 1
ATOM 8623 C CA . GLN B 1 364 ? -0.356 7.445 -20.016 1 74.75 364 GLN B CA 1
ATOM 8624 C C . GLN B 1 364 ? -0.091 7.957 -21.422 1 74.75 364 GLN B C 1
ATOM 8626 O O . GLN B 1 364 ? 0.931 8.602 -21.672 1 74.75 364 GLN B O 1
ATOM 8631 N N . GLN B 1 365 ? -0.987 7.672 -22.297 1 77.25 365 GLN B N 1
ATOM 8632 C CA . GLN B 1 365 ? -0.807 8.062 -23.688 1 77.25 365 GLN B CA 1
ATOM 8633 C C . GLN B 1 365 ? -0.913 9.578 -23.844 1 77.25 365 GLN B C 1
ATOM 8635 O O . GLN B 1 365 ? -0.135 10.188 -24.594 1 77.25 365 GLN B O 1
ATOM 8640 N N . CYS B 1 366 ? -1.796 10.148 -23.156 1 74.56 366 CYS B N 1
ATOM 8641 C CA . CYS B 1 366 ? -1.945 11.602 -23.203 1 74.56 366 CYS B CA 1
ATOM 8642 C C . CYS B 1 366 ? -0.737 12.297 -22.578 1 74.56 366 CYS B C 1
ATOM 8644 O O . CYS B 1 366 ? -0.292 13.328 -23.078 1 74.56 366 CYS B O 1
ATOM 8646 N N . SER B 1 367 ? -0.224 11.727 -21.516 1 70.31 367 SER B N 1
ATOM 8647 C CA . SER B 1 367 ? 0.944 12.297 -20.859 1 70.31 367 SER B CA 1
ATOM 8648 C C . SER B 1 367 ? 2.174 12.242 -21.75 1 70.31 367 SER B C 1
ATOM 8650 O O . SER B 1 367 ? 2.982 13.172 -21.766 1 70.31 367 SER B O 1
ATOM 8652 N N . ARG B 1 368 ? 2.287 11.172 -22.484 1 69.81 368 ARG B N 1
ATOM 8653 C CA . ARG B 1 368 ? 3.414 11.008 -23.406 1 69.81 368 ARG B CA 1
ATOM 8654 C C . ARG B 1 368 ? 3.305 11.969 -24.578 1 69.81 368 ARG B C 1
ATOM 8656 O O . ARG B 1 368 ? 4.316 12.406 -25.125 1 69.81 368 ARG B O 1
ATOM 8663 N N . GLY B 1 369 ? 2.133 12.219 -24.938 1 70.06 369 GLY B N 1
ATOM 8664 C CA . GLY B 1 369 ? 1.894 13.062 -26.094 1 70.06 369 GLY B CA 1
ATOM 8665 C C . GLY B 1 369 ? 1.863 14.539 -25.75 1 70.06 369 GLY B C 1
ATOM 8666 O O . GLY B 1 369 ? 1.635 15.383 -26.625 1 70.06 369 GLY B O 1
ATOM 8667 N N . GLU B 1 370 ? 2.141 14.766 -24.484 1 68 370 GLU B N 1
ATOM 8668 C CA . GLU B 1 370 ? 2.068 16.172 -24.094 1 68 370 GLU B CA 1
ATOM 8669 C C . GLU B 1 370 ? 3.07 17.016 -24.875 1 68 370 GLU B C 1
ATOM 8671 O O . GLU B 1 370 ? 4.254 16.672 -24.938 1 68 370 GLU B O 1
ATOM 8676 N N . GLY B 1 371 ? 2.619 18.078 -25.453 1 62.84 371 GLY B N 1
ATOM 8677 C CA . GLY B 1 371 ? 3.48 18.953 -26.219 1 62.84 371 GLY B CA 1
ATOM 8678 C C . GLY B 1 371 ? 3.57 18.562 -27.688 1 62.84 371 GLY B C 1
ATOM 8679 O O . GLY B 1 371 ? 4.121 19.312 -28.5 1 62.84 371 GLY B O 1
ATOM 8680 N N . LYS B 1 372 ? 3.016 17.281 -27.844 1 66.38 372 LYS B N 1
ATOM 8681 C CA . LYS B 1 372 ? 3.012 16.844 -29.234 1 66.38 372 LYS B CA 1
ATOM 8682 C C . LYS B 1 372 ? 1.744 17.297 -29.953 1 66.38 372 LYS B C 1
ATOM 8684 O O . LYS B 1 372 ? 0.718 17.547 -29.312 1 66.38 372 LYS B O 1
ATOM 8689 N N . LYS B 1 373 ? 1.835 17.547 -31.188 1 65.44 373 LYS B N 1
ATOM 8690 C CA . LYS B 1 373 ? 0.729 18.047 -32 1 65.44 373 LYS B CA 1
ATOM 8691 C C . LYS B 1 373 ? -0.424 17.047 -32.031 1 65.44 373 LYS B C 1
ATOM 8693 O O . LYS B 1 373 ? -1.593 17.438 -32.031 1 65.44 373 LYS B O 1
ATOM 8698 N N . GLU B 1 374 ? -0.03 15.75 -32.156 1 74.25 374 GLU B N 1
ATOM 8699 C CA . GLU B 1 374 ? -1.065 14.727 -32.25 1 74.25 374 GLU B CA 1
ATOM 8700 C C . GLU B 1 374 ? -0.78 13.555 -31.312 1 74.25 374 GLU B C 1
ATOM 8702 O O . GLU B 1 374 ? 0.348 13.062 -31.25 1 74.25 374 GLU B O 1
ATOM 8707 N N . VAL B 1 375 ? -1.771 13.297 -30.422 1 76.94 375 VAL B N 1
ATOM 8708 C CA . VAL B 1 375 ? -1.729 12.078 -29.625 1 76.94 375 VAL B CA 1
ATOM 8709 C C . VAL B 1 375 ? -2.455 10.953 -30.359 1 76.94 375 VAL B C 1
ATOM 8711 O O . VAL B 1 375 ? -3.584 11.133 -30.828 1 76.94 375 VAL B O 1
ATOM 8714 N N . PRO B 1 376 ? -1.817 9.867 -30.719 1 78.38 376 PRO B N 1
ATOM 8715 C CA . PRO B 1 376 ? -2.498 8.758 -31.391 1 78.38 376 PRO B CA 1
ATOM 8716 C C . PRO B 1 376 ? -3.83 8.406 -30.734 1 78.38 376 PRO B C 1
ATOM 8718 O O . PRO B 1 376 ? -3.994 8.578 -29.516 1 78.38 376 PRO B O 1
ATOM 8721 N N . SER B 1 377 ? -4.75 8.008 -31.594 1 83.06 377 SER B N 1
ATOM 8722 C CA . SER B 1 377 ? -6.066 7.598 -31.125 1 83.06 377 SER B CA 1
ATOM 8723 C C . SER B 1 377 ? -5.965 6.426 -30.141 1 83.06 377 SER B C 1
ATOM 8725 O O . SER B 1 377 ? -5.242 5.457 -30.406 1 83.06 377 SER B O 1
ATOM 8727 N N . HIS B 1 378 ? -6.449 6.566 -28.984 1 82.44 378 HIS B N 1
ATOM 8728 C CA . HIS B 1 378 ? -6.469 5.535 -27.938 1 82.44 378 HIS B CA 1
ATOM 8729 C C . HIS B 1 378 ? -7.703 5.672 -27.062 1 82.44 378 HIS B C 1
ATOM 8731 O O . HIS B 1 378 ? -8.422 6.668 -27.141 1 82.44 378 HIS B O 1
ATOM 8737 N N . LYS B 1 379 ? -8.008 4.602 -26.453 1 83.44 379 LYS B N 1
ATOM 8738 C CA . LYS B 1 379 ? -9.039 4.723 -25.422 1 83.44 379 LYS B CA 1
ATOM 8739 C C . LYS B 1 379 ? -8.492 5.434 -24.188 1 83.44 379 LYS B C 1
ATOM 8741 O O . LYS B 1 379 ? -7.758 4.836 -23.391 1 83.44 379 LYS B O 1
ATOM 8746 N N . CYS B 1 380 ? -8.828 6.641 -23.969 1 86.44 380 CYS B N 1
ATOM 8747 C CA . CYS B 1 380 ? -8.273 7.48 -22.922 1 86.44 380 CYS B CA 1
ATOM 8748 C C . CYS B 1 380 ? -8.758 7.02 -21.547 1 86.44 380 CYS B C 1
ATOM 8750 O O . CYS B 1 380 ? -9.953 6.828 -21.328 1 86.44 380 CYS B O 1
ATOM 8752 N N . SER B 1 381 ? -7.863 6.805 -20.656 1 85 381 SER B N 1
ATOM 8753 C CA . SER B 1 381 ? -8.203 6.402 -19.297 1 85 381 SER B CA 1
ATOM 8754 C C . SER B 1 381 ? -8.688 7.586 -18.469 1 85 381 SER B C 1
ATOM 8756 O O . SER B 1 381 ? -9.336 7.406 -17.438 1 85 381 SER B O 1
ATOM 8758 N N . ALA B 1 382 ? -8.336 8.812 -18.859 1 86.94 382 ALA B N 1
ATOM 8759 C CA . ALA B 1 382 ? -8.805 10.016 -18.172 1 86.94 382 ALA B CA 1
ATOM 8760 C C . ALA B 1 382 ? -10.242 10.344 -18.562 1 86.94 382 ALA B C 1
ATOM 8762 O O . ALA B 1 382 ? -10.578 10.375 -19.75 1 86.94 382 ALA B O 1
ATOM 8763 N N . ASN B 1 383 ? -11.109 10.508 -17.578 1 88.62 383 ASN B N 1
ATOM 8764 C CA . ASN B 1 383 ? -12.5 10.844 -17.875 1 88.62 383 ASN B CA 1
ATOM 8765 C C . ASN B 1 383 ? -12.789 12.32 -17.594 1 88.62 383 ASN B C 1
ATOM 8767 O O . ASN B 1 383 ? -13.898 12.789 -17.844 1 88.62 383 ASN B O 1
ATOM 8771 N N . ILE B 1 384 ? -11.75 13.039 -16.984 1 85.06 384 ILE B N 1
ATOM 8772 C CA . ILE B 1 384 ? -11.844 14.484 -16.812 1 85.06 384 ILE B CA 1
ATOM 8773 C C . ILE B 1 384 ? -10.57 15.148 -17.312 1 85.06 384 ILE B C 1
ATOM 8775 O O . ILE B 1 384 ? -9.492 14.555 -17.281 1 85.06 384 ILE B O 1
ATOM 8779 N N . PRO B 1 385 ? -10.766 16.266 -17.781 1 76.56 385 PRO B N 1
ATOM 8780 C CA . PRO B 1 385 ? -9.57 16.953 -18.266 1 76.56 385 PRO B CA 1
ATOM 8781 C C . PRO B 1 385 ? -8.578 17.281 -17.141 1 76.56 385 PRO B C 1
ATOM 8783 O O . PRO B 1 385 ? -8.969 17.375 -15.977 1 76.56 385 PRO B O 1
ATOM 8786 N N . GLN B 1 386 ? -7.395 17.422 -17.5 1 72.06 386 GLN B N 1
ATOM 8787 C CA . GLN B 1 386 ? -6.328 17.719 -16.547 1 72.06 386 GLN B CA 1
ATOM 8788 C C . GLN B 1 386 ? -6.578 19.031 -15.828 1 72.06 386 GLN B C 1
ATOM 8790 O O . GLN B 1 386 ? -6.164 19.219 -14.68 1 72.06 386 GLN B O 1
ATOM 8795 N N . SER B 1 387 ? -7.277 19.922 -16.5 1 68 387 SER B N 1
ATOM 8796 C CA . SER B 1 387 ? -7.512 21.25 -15.969 1 68 387 SER B CA 1
ATOM 8797 C C . SER B 1 387 ? -8.695 21.266 -15.008 1 68 387 SER B C 1
ATOM 8799 O O . SER B 1 387 ? -8.883 22.234 -14.258 1 68 387 SER B O 1
ATOM 8801 N N . ALA B 1 388 ? -9.391 20.188 -15.062 1 73.62 388 ALA B N 1
ATOM 8802 C CA . ALA B 1 388 ? -10.57 20.125 -14.211 1 73.62 388 ALA B CA 1
ATOM 8803 C C . ALA B 1 388 ? -10.18 20.016 -12.734 1 73.62 388 ALA B C 1
ATOM 8805 O O . ALA B 1 388 ? -9.102 19.5 -12.414 1 73.62 388 ALA B O 1
ATOM 8806 N N . VAL B 1 389 ? -11.094 20.531 -11.914 1 73.56 389 VAL B N 1
ATOM 8807 C CA . VAL B 1 389 ? -10.891 20.391 -10.477 1 73.56 389 VAL B CA 1
ATOM 8808 C C . VAL B 1 389 ? -11.266 18.984 -10.023 1 73.56 389 VAL B C 1
ATOM 8810 O O . VAL B 1 389 ? -12.422 18.578 -10.148 1 73.56 389 VAL B O 1
ATOM 8813 N N . ILE B 1 390 ? -10.297 18.281 -9.469 1 79.62 390 ILE B N 1
ATOM 8814 C CA . ILE B 1 390 ? -10.477 16.891 -9.102 1 79.62 390 ILE B CA 1
ATOM 8815 C C . ILE B 1 390 ? -11.43 16.781 -7.914 1 79.62 390 ILE B C 1
ATOM 8817 O O . ILE B 1 390 ? -12.188 15.812 -7.801 1 79.62 390 ILE B O 1
ATOM 8821 N N . GLY B 1 391 ? -11.461 17.781 -7.059 1 79 391 GLY B N 1
ATOM 8822 C CA . GLY B 1 391 ? -12.242 17.719 -5.836 1 79 391 GLY B CA 1
ATOM 8823 C C . GLY B 1 391 ? -13.586 18.422 -5.953 1 79 391 GLY B C 1
ATOM 8824 O O . GLY B 1 391 ? -14.133 18.891 -4.961 1 79 391 GLY B O 1
ATOM 8825 N N . ASP B 1 392 ? -14.039 18.547 -7.137 1 82.81 392 ASP B N 1
ATOM 8826 C CA . ASP B 1 392 ? -15.367 19.125 -7.336 1 82.81 392 ASP B CA 1
ATOM 8827 C C . ASP B 1 392 ? -16.453 18.156 -6.871 1 82.81 392 ASP B C 1
ATOM 8829 O O . ASP B 1 392 ? -16.969 17.359 -7.656 1 82.81 392 ASP B O 1
ATOM 8833 N N . GLU B 1 393 ? -16.797 18.312 -5.633 1 87.31 393 GLU B N 1
ATOM 8834 C CA . GLU B 1 393 ? -17.766 17.422 -5 1 87.31 393 GLU B CA 1
ATOM 8835 C C . GLU B 1 393 ? -19.172 17.672 -5.535 1 87.31 393 GLU B C 1
ATOM 8837 O O . GLU B 1 393 ? -20 16.766 -5.586 1 87.31 393 GLU B O 1
ATOM 8842 N N . ARG B 1 394 ? -19.469 18.969 -5.918 1 88.75 394 ARG B N 1
ATOM 8843 C CA . ARG B 1 394 ? -20.781 19.297 -6.484 1 88.75 394 ARG B CA 1
ATOM 8844 C C . ARG B 1 394 ? -21.016 18.516 -7.77 1 88.75 394 ARG B C 1
ATOM 8846 O O . ARG B 1 394 ? -22.062 17.875 -7.93 1 88.75 394 ARG B O 1
ATOM 8853 N N . GLN B 1 395 ? -20.047 18.547 -8.617 1 89.5 395 GLN B N 1
ATOM 8854 C CA . GLN B 1 395 ? -20.188 17.828 -9.875 1 89.5 395 GLN B CA 1
ATOM 8855 C C . GLN B 1 395 ? -20.297 16.328 -9.641 1 89.5 395 GLN B C 1
ATOM 8857 O O . GLN B 1 395 ? -21.062 15.641 -10.328 1 89.5 395 GLN B O 1
ATOM 8862 N N . ALA B 1 396 ? -19.531 15.797 -8.758 1 93 396 ALA B N 1
ATOM 8863 C CA . ALA B 1 396 ? -19.625 14.383 -8.414 1 93 396 ALA B CA 1
ATOM 8864 C C . ALA B 1 396 ? -21.031 14.031 -7.926 1 93 396 ALA B C 1
ATOM 8866 O O . ALA B 1 396 ? -21.578 12.984 -8.297 1 93 396 ALA B O 1
ATOM 8867 N N . ALA B 1 397 ? -21.547 14.898 -7.125 1 94.81 397 ALA B N 1
ATOM 8868 C CA . ALA B 1 397 ? -22.891 14.688 -6.59 1 94.81 397 ALA B CA 1
ATOM 8869 C C . ALA B 1 397 ? -23.922 14.688 -7.707 1 94.81 397 ALA B C 1
ATOM 8871 O O . ALA B 1 397 ? -24.859 13.891 -7.688 1 94.81 397 ALA B O 1
ATOM 8872 N N . ILE B 1 398 ? -23.75 15.586 -8.633 1 94.75 398 ILE B N 1
ATOM 8873 C CA . ILE B 1 398 ? -24.672 15.656 -9.758 1 94.75 398 ILE B CA 1
ATOM 8874 C C . ILE B 1 398 ? -24.656 14.344 -10.531 1 94.75 398 ILE B C 1
ATOM 8876 O O . ILE B 1 398 ? -25.703 13.766 -10.82 1 94.75 398 ILE B O 1
ATOM 8880 N N . GLU B 1 399 ? -23.469 13.875 -10.781 1 94.81 399 GLU B N 1
ATOM 8881 C CA . GLU B 1 399 ? -23.328 12.625 -11.523 1 94.81 399 GLU B CA 1
ATOM 8882 C C . GLU B 1 399 ? -23.938 11.461 -10.75 1 94.81 399 GLU B C 1
ATOM 8884 O O . GLU B 1 399 ? -24.594 10.594 -11.336 1 94.81 399 GLU B O 1
ATOM 8889 N N . ILE B 1 400 ? -23.703 11.391 -9.508 1 96.69 400 ILE B N 1
ATOM 8890 C CA . ILE B 1 400 ? -24.234 10.336 -8.656 1 96.69 400 ILE B CA 1
ATOM 8891 C C . ILE B 1 400 ? -25.766 10.414 -8.617 1 96.69 400 ILE B C 1
ATOM 8893 O O . ILE B 1 400 ? -26.453 9.406 -8.758 1 96.69 400 ILE B O 1
ATOM 8897 N N . ALA B 1 401 ? -26.234 11.656 -8.438 1 96 401 ALA B N 1
ATOM 8898 C CA . ALA B 1 401 ? -27.672 11.852 -8.391 1 96 401 ALA B CA 1
ATOM 8899 C C . ALA B 1 401 ? -28.328 11.414 -9.695 1 96 401 ALA B C 1
ATOM 8901 O O . ALA B 1 401 ? -29.375 10.758 -9.688 1 96 401 ALA B O 1
ATOM 8902 N N . LYS B 1 402 ? -27.734 11.758 -10.742 1 94.69 402 LYS B N 1
ATOM 8903 C CA . LYS B 1 402 ? -28.25 11.344 -12.039 1 94.69 402 LYS B CA 1
ATOM 8904 C C . LYS B 1 402 ? -28.266 9.82 -12.164 1 94.69 402 LYS B C 1
ATOM 8906 O O . LYS B 1 402 ? -29.219 9.25 -12.695 1 94.69 402 LYS B O 1
ATOM 8911 N N . LYS B 1 403 ? -27.25 9.195 -11.719 1 94.31 403 LYS B N 1
ATOM 8912 C CA . LYS B 1 403 ? -27.172 7.738 -11.766 1 94.31 403 LYS B CA 1
ATOM 8913 C C . LYS B 1 403 ? -28.266 7.102 -10.906 1 94.31 403 LYS B C 1
ATOM 8915 O O . LYS B 1 403 ? -28.875 6.113 -11.305 1 94.31 403 LYS B O 1
ATOM 8920 N N . LEU B 1 404 ? -28.469 7.633 -9.719 1 95.25 404 LEU B N 1
ATOM 8921 C CA . LEU B 1 404 ? -29.484 7.125 -8.805 1 95.25 404 LEU B CA 1
ATOM 8922 C C . LEU B 1 404 ? -30.875 7.281 -9.406 1 95.25 404 LEU B C 1
ATOM 8924 O O . LEU B 1 404 ? -31.75 6.438 -9.188 1 95.25 404 LEU B O 1
ATOM 8928 N N . MET B 1 405 ? -31.016 8.336 -10.203 1 92.19 405 MET B N 1
ATOM 8929 C CA . MET B 1 405 ? -32.344 8.664 -10.758 1 92.19 405 MET B CA 1
ATOM 8930 C C . MET B 1 405 ? -32.5 8.031 -12.133 1 92.19 405 MET B C 1
ATOM 8932 O O . MET B 1 405 ? -33.562 8.172 -12.75 1 92.19 405 MET B O 1
ATOM 8936 N N . SER B 1 406 ? -31.406 7.363 -12.477 1 85.56 406 SER B N 1
ATOM 8937 C CA . SER B 1 406 ? -31.469 6.723 -13.789 1 85.56 406 SER B CA 1
ATOM 8938 C C . SER B 1 406 ? -31.797 5.238 -13.664 1 85.56 406 SER B C 1
ATOM 8940 O O . SER B 1 406 ? -31.672 4.66 -12.578 1 85.56 406 SER B O 1
ATOM 8942 N N . GLY B 1 407 ? -32.281 4.617 -14.742 1 74.19 407 GLY B N 1
ATOM 8943 C CA . GLY B 1 407 ? -32.562 3.189 -14.758 1 74.19 407 GLY B CA 1
ATOM 8944 C C . GLY B 1 407 ? -34.031 2.865 -14.602 1 74.19 407 GLY B C 1
ATOM 8945 O O . GLY B 1 407 ? -34.875 3.762 -14.633 1 74.19 407 GLY B O 1
ATOM 8946 N N . PRO B 1 408 ? -34.25 1.598 -14.414 1 78.81 408 PRO B N 1
ATOM 8947 C CA . PRO B 1 408 ? -35.625 1.162 -14.352 1 78.81 408 PRO B CA 1
ATOM 8948 C C . PRO B 1 408 ? -36.344 1.619 -13.078 1 78.81 408 PRO B C 1
ATOM 8950 O O . PRO B 1 408 ? -37.531 1.899 -13.102 1 78.81 408 PRO B O 1
ATOM 8953 N N . SER B 1 409 ? -35.531 1.642 -12.062 1 82.56 409 SER B N 1
ATOM 8954 C CA . SER B 1 409 ? -36.125 2.078 -10.789 1 82.56 409 SER B CA 1
ATOM 8955 C C . SER B 1 409 ? -35.312 3.229 -10.188 1 82.56 409 SER B C 1
ATOM 8957 O O . SER B 1 409 ? -34.156 3.064 -9.852 1 82.56 409 SER B O 1
ATOM 8959 N N . LYS B 1 410 ? -36.031 4.352 -10.062 1 89.44 410 LYS B N 1
ATOM 8960 C CA . LYS B 1 410 ? -35.406 5.543 -9.5 1 89.44 410 LYS B CA 1
ATOM 8961 C C . LYS B 1 410 ? -35.156 5.391 -8 1 89.44 410 LYS B C 1
ATOM 8963 O O . LYS B 1 410 ? -36 4.84 -7.289 1 89.44 410 LYS B O 1
ATOM 8968 N N . THR B 1 411 ? -34.031 5.762 -7.582 1 94.06 411 THR B N 1
ATOM 8969 C CA . THR B 1 411 ? -33.719 5.797 -6.156 1 94.06 411 THR B CA 1
ATOM 8970 C C . THR B 1 411 ? -33.719 7.23 -5.633 1 94.06 411 THR B C 1
ATOM 8972 O O . THR B 1 411 ? -32.75 7.969 -5.797 1 94.06 411 THR B O 1
ATOM 8975 N N . ILE B 1 412 ? -34.781 7.57 -4.945 1 93.12 412 ILE B N 1
ATOM 8976 C CA . ILE B 1 412 ? -34.969 8.922 -4.414 1 93.12 412 ILE B CA 1
ATOM 8977 C C . ILE B 1 412 ? -34.219 9.047 -3.082 1 93.12 412 ILE B C 1
ATOM 8979 O O . ILE B 1 412 ? -34.281 8.133 -2.25 1 93.12 412 ILE B O 1
ATOM 8983 N N . VAL B 1 413 ? -33.594 10.172 -2.914 1 94.62 413 VAL B N 1
ATOM 8984 C CA . VAL B 1 413 ? -32.875 10.445 -1.678 1 94.62 413 VAL B CA 1
ATOM 8985 C C . VAL B 1 413 ? -33.594 11.5 -0.866 1 94.62 413 VAL B C 1
ATOM 8987 O O . VAL B 1 413 ? -33.875 12.594 -1.366 1 94.62 413 VAL B O 1
ATOM 8990 N N . ALA B 1 414 ? -33.906 11.172 0.422 1 92.19 414 ALA B N 1
ATOM 8991 C CA . ALA B 1 414 ? -34.656 12.102 1.281 1 92.19 414 ALA B CA 1
ATOM 8992 C C . ALA B 1 414 ? -33.719 12.789 2.268 1 92.19 414 ALA B C 1
ATOM 8994 O O . ALA B 1 414 ? -33.938 13.93 2.676 1 92.19 414 ALA B O 1
ATOM 8995 N N . GLU B 1 415 ? -32.688 12.016 2.643 1 93.31 415 GLU B N 1
ATOM 8996 C CA . GLU B 1 415 ? -31.766 12.523 3.637 1 93.31 415 GLU B CA 1
ATOM 8997 C C . GLU B 1 415 ? -30.312 12.25 3.223 1 93.31 415 GLU B C 1
ATOM 8999 O O . GLU B 1 415 ? -30.016 11.18 2.693 1 93.31 415 GLU B O 1
ATOM 9004 N N . LEU B 1 416 ? -29.484 13.25 3.414 1 94.69 416 LEU B N 1
ATOM 9005 C CA . LEU B 1 416 ? -28.062 13.133 3.123 1 94.69 416 LEU B CA 1
ATOM 9006 C C . LEU B 1 416 ? -27.219 13.516 4.34 1 94.69 416 LEU B C 1
ATOM 9008 O O . LEU B 1 416 ? -27.453 14.562 4.953 1 94.69 416 LEU B O 1
ATOM 9012 N N . THR B 1 417 ? -26.328 12.617 4.711 1 93.19 417 THR B N 1
ATOM 9013 C CA . THR B 1 417 ? -25.328 12.938 5.727 1 93.19 417 THR B CA 1
ATOM 9014 C C . THR B 1 417 ? -23.953 13.148 5.094 1 93.19 417 THR B C 1
ATOM 9016 O O . THR B 1 417 ? -23.469 12.281 4.359 1 93.19 417 THR B O 1
ATOM 9019 N N . GLU B 1 418 ? -23.328 14.25 5.289 1 90.31 418 GLU B N 1
ATOM 9020 C CA . GLU B 1 418 ? -22.031 14.57 4.723 1 90.31 418 GLU B CA 1
ATOM 9021 C C . GLU B 1 418 ? -21.125 15.227 5.762 1 90.31 418 GLU B C 1
ATOM 9023 O O . GLU B 1 418 ? -21.547 15.477 6.895 1 90.31 418 GLU B O 1
ATOM 9028 N N . ASP B 1 419 ? -19.766 15.5 5.258 1 82.56 419 ASP B N 1
ATOM 9029 C CA . ASP B 1 419 ? -18.797 16.156 6.145 1 82.56 419 ASP B CA 1
ATOM 9030 C C . ASP B 1 419 ? -19.016 17.672 6.168 1 82.56 419 ASP B C 1
ATOM 9032 O O . ASP B 1 419 ? -19.391 18.266 5.156 1 82.56 419 ASP B O 1
ATOM 9036 N N . GLY B 1 420 ? -19.891 18.359 6.73 1 68.31 420 GLY B N 1
ATOM 9037 C CA . GLY B 1 420 ? -20.281 19.734 6.996 1 68.31 420 GLY B CA 1
ATOM 9038 C C . GLY B 1 420 ? -19.703 20.719 5.992 1 68.31 420 GLY B C 1
ATOM 9039 O O . GLY B 1 420 ? -20.219 21.828 5.84 1 68.31 420 GLY B O 1
ATOM 9040 N N . ASP B 1 421 ? -18.547 20.469 5.289 1 63.75 421 ASP B N 1
ATOM 9041 C CA . ASP B 1 421 ? -17.922 21.438 4.402 1 63.75 421 ASP B CA 1
ATOM 9042 C C . ASP B 1 421 ? -18.016 21 2.943 1 63.75 421 ASP B C 1
ATOM 9044 O O . ASP B 1 421 ? -17.391 21.594 2.064 1 63.75 421 ASP B O 1
ATOM 9048 N N . SER B 1 422 ? -18.859 20.125 2.738 1 68.88 422 SER B N 1
ATOM 9049 C CA . SER B 1 422 ? -18.922 19.531 1.406 1 68.88 422 SER B CA 1
ATOM 9050 C C . SER B 1 422 ? -19.969 20.234 0.542 1 68.88 422 SER B C 1
ATOM 9052 O O . SER B 1 422 ? -20.984 20.719 1.054 1 68.88 422 SER B O 1
ATOM 9054 N N . SER B 1 423 ? -19.578 20.484 -0.729 1 81.94 423 SER B N 1
ATOM 9055 C CA . SER B 1 423 ? -20.547 20.984 -1.708 1 81.94 423 SER B CA 1
ATOM 9056 C C . SER B 1 423 ? -21.344 19.844 -2.322 1 81.94 423 SER B C 1
ATOM 9058 O O . SER B 1 423 ? -22.047 20.031 -3.322 1 81.94 423 SER B O 1
ATOM 9060 N N . PHE B 1 424 ? -21.25 18.703 -1.73 1 90.75 424 PHE B N 1
ATOM 9061 C CA . PHE B 1 424 ? -21.938 17.531 -2.221 1 90.75 424 PHE B CA 1
ATOM 9062 C C . PHE B 1 424 ? -23.453 17.719 -2.162 1 90.75 424 PHE B C 1
ATOM 9064 O O . PHE B 1 424 ? -24.172 17.391 -3.111 1 90.75 424 PHE B O 1
ATOM 9071 N N . SER B 1 425 ? -23.922 18.312 -1.181 1 90.81 425 SER B N 1
ATOM 9072 C CA . SER B 1 425 ? -25.344 18.5 -0.962 1 90.81 425 SER B CA 1
ATOM 9073 C C . SER B 1 425 ? -25.953 19.406 -2.035 1 90.81 425 SER B C 1
ATOM 9075 O O . SER B 1 425 ? -27.094 19.172 -2.48 1 90.81 425 SER B O 1
ATOM 9077 N N . SER B 1 426 ? -25.203 20.406 -2.422 1 89.44 426 SER B N 1
ATOM 9078 C CA . SER B 1 426 ? -25.719 21.328 -3.432 1 89.44 426 SER B CA 1
ATOM 9079 C C . SER B 1 426 ? -25.969 20.609 -4.758 1 89.44 426 SER B C 1
ATOM 9081 O O . SER B 1 426 ? -26.969 20.859 -5.43 1 89.44 426 SER B O 1
ATOM 9083 N N . GLY B 1 427 ? -25.031 19.75 -5.113 1 92.56 427 GLY B N 1
ATOM 9084 C CA . GLY B 1 427 ? -25.203 18.984 -6.34 1 92.56 427 GLY B CA 1
ATOM 9085 C C . GLY B 1 427 ? -26.359 18.016 -6.285 1 92.56 427 GLY B C 1
ATOM 9086 O O . GLY B 1 427 ? -27.109 17.875 -7.254 1 92.56 427 GLY B O 1
ATOM 9087 N N . MET B 1 428 ? -26.5 17.359 -5.188 1 93.94 428 MET B N 1
ATOM 9088 C CA . MET B 1 428 ? -27.609 16.422 -5.004 1 93.94 428 MET B CA 1
ATOM 9089 C C . MET B 1 428 ? -28.953 17.125 -5.055 1 93.94 428 MET B C 1
ATOM 9091 O O . MET B 1 428 ? -29.891 16.656 -5.695 1 93.94 428 MET B O 1
ATOM 9095 N N . LYS B 1 429 ? -29.047 18.234 -4.391 1 92.25 429 LYS B N 1
ATOM 9096 C CA . LYS B 1 429 ? -30.281 19.016 -4.336 1 92.25 429 LYS B CA 1
ATOM 9097 C C . LYS B 1 429 ? -30.688 19.484 -5.727 1 92.25 429 LYS B C 1
ATOM 9099 O O . LYS B 1 429 ? -31.875 19.469 -6.062 1 92.25 429 LYS B O 1
ATOM 9104 N N . GLU B 1 430 ? -29.719 19.922 -6.469 1 91.44 430 GLU B N 1
ATOM 9105 C CA . GLU B 1 430 ? -29.969 20.422 -7.816 1 91.44 430 GLU B CA 1
ATOM 9106 C C . GLU B 1 430 ? -30.703 19.375 -8.656 1 91.44 430 GLU B C 1
ATOM 9108 O O . GLU B 1 430 ? -31.719 19.672 -9.281 1 91.44 430 GLU B O 1
ATOM 9113 N N . VAL B 1 431 ? -30.25 18.188 -8.617 1 92.5 431 VAL B N 1
ATOM 9114 C CA . VAL B 1 431 ? -30.812 17.125 -9.445 1 92.5 431 VAL B CA 1
ATOM 9115 C C . VAL B 1 431 ? -32.156 16.688 -8.875 1 92.5 431 VAL B C 1
ATOM 9117 O O . VAL B 1 431 ? -33.094 16.453 -9.625 1 92.5 431 VAL B O 1
ATOM 9120 N N . MET B 1 432 ? -32.281 16.625 -7.594 1 89.62 432 MET B N 1
ATOM 9121 C CA . MET B 1 432 ? -33.531 16.219 -6.965 1 89.62 432 MET B CA 1
ATOM 9122 C C . MET B 1 432 ? -34.625 17.266 -7.215 1 89.62 432 MET B C 1
ATOM 9124 O O . MET B 1 432 ? -35.781 16.906 -7.477 1 89.62 432 MET B O 1
ATOM 9128 N N . GLU B 1 433 ? -34.25 18.453 -7.137 1 88.38 433 GLU B N 1
ATOM 9129 C CA . GLU B 1 433 ? -35.188 19.531 -7.406 1 88.38 433 GLU B CA 1
ATOM 9130 C C . GLU B 1 433 ? -35.656 19.5 -8.852 1 88.38 433 GLU B C 1
ATOM 9132 O O . GLU B 1 433 ? -36.844 19.734 -9.133 1 88.38 433 GLU B O 1
ATOM 9137 N N . GLU B 1 434 ? -34.75 19.297 -9.727 1 87.81 434 GLU B N 1
ATOM 9138 C CA . GLU B 1 434 ? -35.094 19.188 -11.141 1 87.81 434 GLU B CA 1
ATOM 9139 C C . GLU B 1 434 ? -36.094 18.062 -11.383 1 87.81 434 GLU B C 1
ATOM 9141 O O . GLU B 1 434 ? -36.906 18.141 -12.305 1 87.81 434 GLU B O 1
ATOM 9146 N N . ALA B 1 435 ? -36.031 17.094 -10.523 1 84.75 435 ALA B N 1
ATOM 9147 C CA . ALA B 1 435 ? -36.938 15.961 -10.648 1 84.75 435 ALA B CA 1
ATOM 9148 C C . ALA B 1 435 ? -38.25 16.203 -9.875 1 84.75 435 ALA B C 1
ATOM 9150 O O . ALA B 1 435 ? -39.094 15.305 -9.766 1 84.75 435 ALA B O 1
ATOM 9151 N N . GLY B 1 436 ? -38.406 17.328 -9.266 1 81.5 436 GLY B N 1
ATOM 9152 C CA . GLY B 1 436 ? -39.625 17.688 -8.547 1 81.5 436 GLY B CA 1
ATOM 9153 C C . GLY B 1 436 ? -39.625 17.219 -7.105 1 81.5 436 GLY B C 1
ATOM 9154 O O . GLY B 1 436 ? -40.688 17.141 -6.473 1 81.5 436 GLY B O 1
ATOM 9155 N N . LEU B 1 437 ? -38.406 16.797 -6.645 1 80.62 437 LEU B N 1
ATOM 9156 C CA . LEU B 1 437 ? -38.312 16.281 -5.285 1 80.62 437 LEU B CA 1
ATOM 9157 C C . LEU B 1 437 ? -37.625 17.312 -4.379 1 80.62 437 LEU B C 1
ATOM 9159 O O . LEU B 1 437 ? -36.406 17.312 -4.262 1 80.62 437 LEU B O 1
ATOM 9163 N N . ASN B 1 438 ? -38.25 18.281 -3.768 1 68.94 438 ASN B N 1
ATOM 9164 C CA . ASN B 1 438 ? -37.688 19.469 -3.123 1 68.94 438 ASN B CA 1
ATOM 9165 C C . ASN B 1 438 ? -37.406 19.219 -1.645 1 68.94 438 ASN B C 1
ATOM 9167 O O . ASN B 1 438 ? -36.969 20.125 -0.93 1 68.94 438 ASN B O 1
ATOM 9171 N N . ASP B 1 439 ? -37.344 18.156 -1.186 1 82.56 439 ASP B N 1
ATOM 9172 C CA . ASP B 1 439 ? -37.312 18.047 0.27 1 82.56 439 ASP B CA 1
ATOM 9173 C C . ASP B 1 439 ? -36.062 17.266 0.727 1 82.56 439 ASP B C 1
ATOM 9175 O O . ASP B 1 439 ? -36.094 16.562 1.738 1 82.56 439 ASP B O 1
ATOM 9179 N N . LEU B 1 440 ? -34.969 17.531 0.063 1 91.62 440 LEU B N 1
ATOM 9180 C CA . LEU B 1 440 ? -33.75 16.844 0.55 1 91.62 440 LEU B CA 1
ATOM 9181 C C . LEU B 1 440 ? -33.25 17.484 1.841 1 91.62 440 LEU B C 1
ATOM 9183 O O . LEU B 1 440 ? -32.969 18.688 1.872 1 91.62 440 LEU B O 1
ATOM 9187 N N . LYS B 1 441 ? -33.219 16.766 2.881 1 90.94 441 LYS B N 1
ATOM 9188 C CA . LYS B 1 441 ? -32.688 17.219 4.16 1 90.94 441 LYS B CA 1
ATOM 9189 C C . LYS B 1 441 ? -31.203 16.859 4.305 1 90.94 441 LYS B C 1
ATOM 9191 O O . LYS B 1 441 ? -30.812 15.711 4.059 1 90.94 441 LYS B O 1
ATOM 9196 N N . VAL B 1 442 ? -30.438 17.781 4.68 1 92.12 442 VAL B N 1
ATOM 9197 C CA . VAL B 1 442 ? -29 17.578 4.793 1 92.12 442 VAL B CA 1
ATOM 9198 C C . VAL B 1 442 ? -28.594 17.578 6.266 1 92.12 442 VAL B C 1
ATOM 9200 O O . VAL B 1 442 ? -28.938 18.5 7.016 1 92.12 442 VAL B O 1
ATOM 9203 N N . PHE B 1 443 ? -27.891 16.547 6.66 1 91.25 443 PHE B N 1
ATOM 9204 C CA . PHE B 1 443 ? -27.422 16.406 8.031 1 91.25 443 PHE B CA 1
ATOM 9205 C C . PHE B 1 443 ? -25.891 16.391 8.062 1 91.25 443 PHE B C 1
ATOM 9207 O O . PHE B 1 443 ? -25.25 16.062 7.066 1 91.25 443 PHE B O 1
ATOM 9214 N N . LYS B 1 444 ? -25.375 16.703 9.25 1 89.56 444 LYS B N 1
ATOM 9215 C CA . LYS B 1 444 ? -23.922 16.75 9.422 1 89.56 444 LYS B CA 1
ATOM 9216 C C . LYS B 1 444 ? -23.438 15.586 10.273 1 89.56 444 LYS B C 1
ATOM 9218 O O . LYS B 1 444 ? -24.094 15.195 11.242 1 89.56 444 LYS B O 1
ATOM 9223 N N . ASP B 1 445 ? -22.219 15.102 9.891 1 89.38 445 ASP B N 1
ATOM 9224 C CA . ASP B 1 445 ? -21.562 14.039 10.633 1 89.38 445 ASP B CA 1
ATOM 9225 C C . ASP B 1 445 ? -21.109 14.516 12.008 1 89.38 445 ASP B C 1
ATOM 9227 O O . ASP B 1 445 ? -20.359 15.492 12.117 1 89.38 445 ASP B O 1
ATOM 9231 N N . ILE B 1 446 ? -21.406 13.836 13.016 1 84.06 446 ILE B N 1
ATOM 9232 C CA . ILE B 1 446 ? -21.141 14.25 14.391 1 84.06 446 ILE B CA 1
ATOM 9233 C C . ILE B 1 446 ? -19.656 14.094 14.703 1 84.06 446 ILE B C 1
ATOM 9235 O O . ILE B 1 446 ? -19.109 14.828 15.523 1 84.06 446 ILE B O 1
ATOM 9239 N N . VAL B 1 447 ? -19.047 13.133 14.047 1 82.81 447 VAL B N 1
ATOM 9240 C CA . VAL B 1 447 ? -17.625 12.891 14.281 1 82.81 447 VAL B CA 1
ATOM 9241 C C . VAL B 1 447 ? -16.797 14.055 13.719 1 82.81 447 VAL B C 1
ATOM 9243 O O . VAL B 1 447 ? -15.875 14.539 14.375 1 82.81 447 VAL B O 1
ATOM 9246 N N . HIS B 1 448 ? -17.125 14.445 12.562 1 83.56 448 HIS B N 1
ATOM 9247 C CA . HIS B 1 448 ? -16.438 15.57 11.953 1 83.56 448 HIS B CA 1
ATOM 9248 C C . HIS B 1 448 ? -16.672 16.859 12.742 1 83.56 448 HIS B C 1
ATOM 9250 O O . HIS B 1 448 ? -15.797 17.719 12.828 1 83.56 448 HIS B O 1
ATOM 9256 N N . LEU B 1 449 ? -17.797 16.953 13.281 1 85.19 449 LEU B N 1
ATOM 9257 C CA . LEU B 1 449 ? -18.094 18.109 14.125 1 85.19 449 LEU B CA 1
ATOM 9258 C C . LEU B 1 449 ? -17.219 18.109 15.375 1 85.19 449 LEU B C 1
ATOM 9260 O O . LEU B 1 449 ? -16.75 19.172 15.805 1 85.19 449 LEU B O 1
ATOM 9264 N N . SER B 1 450 ? -17.078 16.969 15.922 1 84.25 450 SER B N 1
ATOM 9265 C CA . SER B 1 450 ? -16.203 16.844 17.078 1 84.25 450 SER B CA 1
ATOM 9266 C C . SER B 1 450 ? -14.773 17.234 16.734 1 84.25 450 SER B C 1
ATOM 9268 O O . SER B 1 450 ? -14.102 17.922 17.516 1 84.25 450 SER B O 1
ATOM 9270 N N . LYS B 1 451 ? -14.375 16.812 15.625 1 83.19 451 LYS B N 1
ATOM 9271 C CA . LYS B 1 451 ? -13.039 17.172 15.164 1 83.19 451 LYS B CA 1
ATOM 9272 C C . LYS B 1 451 ? -12.906 18.672 14.984 1 83.19 451 LYS B C 1
ATOM 9274 O O . LYS B 1 451 ? -11.852 19.25 15.273 1 83.19 451 LYS B O 1
ATOM 9279 N N . ALA B 1 452 ? -13.938 19.266 14.5 1 84.88 452 ALA B N 1
ATOM 9280 C CA . ALA B 1 452 ? -13.945 20.719 14.312 1 84.88 452 ALA B CA 1
ATOM 9281 C C . ALA B 1 452 ? -13.805 21.438 15.641 1 84.88 452 ALA B C 1
ATOM 9283 O O . ALA B 1 452 ? -13.109 22.453 15.734 1 84.88 452 ALA B O 1
ATOM 9284 N N . ILE B 1 453 ? -14.445 20.938 16.641 1 89.31 453 ILE B N 1
ATOM 9285 C CA . ILE B 1 453 ? -14.352 21.516 17.984 1 89.31 453 ILE B CA 1
ATOM 9286 C C . ILE B 1 453 ? -12.906 21.469 18.469 1 89.31 453 ILE B C 1
ATOM 9288 O O . ILE B 1 453 ? -12.367 22.469 18.953 1 89.31 453 ILE B O 1
ATOM 9292 N N . ARG B 1 454 ? -12.328 20.375 18.281 1 88.19 454 ARG B N 1
ATOM 9293 C CA . ARG B 1 454 ? -10.938 20.203 18.688 1 88.19 454 ARG B CA 1
ATOM 9294 C C . ARG B 1 454 ? -10.023 21.188 17.953 1 88.19 454 ARG B C 1
ATOM 9296 O O . ARG B 1 454 ? -9.148 21.797 18.562 1 88.19 454 ARG B O 1
ATOM 9303 N N . ARG B 1 455 ? -10.258 21.281 16.719 1 85.06 455 ARG B N 1
ATOM 9304 C CA . ARG B 1 455 ? -9.445 22.172 15.891 1 85.06 455 ARG B CA 1
ATOM 9305 C C . ARG B 1 455 ? -9.641 23.641 16.312 1 85.06 455 ARG B C 1
ATOM 9307 O O . ARG B 1 455 ? -8.68 24.406 16.344 1 85.06 455 ARG B O 1
ATOM 9314 N N . LYS B 1 456 ? -10.836 23.969 16.594 1 90.38 456 LYS B N 1
ATOM 9315 C CA . LYS B 1 456 ? -11.133 25.344 16.984 1 90.38 456 LYS B CA 1
ATOM 9316 C C . LYS B 1 456 ? -10.484 25.672 18.328 1 90.38 456 LYS B C 1
ATOM 9318 O O . LYS B 1 456 ? -10.008 26.797 18.547 1 90.38 456 LYS B O 1
ATOM 9323 N N . VAL B 1 457 ? -10.508 24.703 19.188 1 92.56 457 VAL B N 1
ATOM 9324 C CA . VAL B 1 457 ? -9.844 24.906 20.469 1 92.56 457 VAL B CA 1
ATOM 9325 C C . VAL B 1 457 ? -8.336 25.062 20.25 1 92.56 457 VAL B C 1
ATOM 9327 O O . VAL B 1 457 ? -7.715 25.969 20.828 1 92.56 457 VAL B O 1
ATOM 9330 N N . SER B 1 458 ? -7.84 24.172 19.469 1 87.62 458 SER B N 1
ATOM 9331 C CA . SER B 1 458 ? -6.406 24.188 19.203 1 87.62 458 SER B CA 1
ATOM 9332 C C . SER B 1 458 ? -5.996 25.484 18.5 1 87.62 458 SER B C 1
ATOM 9334 O O . SER B 1 458 ? -4.895 25.984 18.719 1 87.62 458 SER B O 1
ATOM 9336 N N . GLY B 1 459 ? -6.793 25.969 17.641 1 86.06 459 GLY B N 1
ATOM 9337 C CA . GLY B 1 459 ? -6.465 27.156 16.844 1 86.06 459 GLY B CA 1
ATOM 9338 C C . GLY B 1 459 ? -6.957 28.438 17.469 1 86.06 459 GLY B C 1
ATOM 9339 O O . GLY B 1 459 ? -6.664 29.531 16.969 1 86.06 459 GLY B O 1
ATOM 9340 N N . GLY B 1 460 ? -7.672 28.328 18.562 1 88.06 460 GLY B N 1
ATOM 9341 C CA . GLY B 1 460 ? -8.242 29.5 19.203 1 88.06 460 GLY B CA 1
ATOM 9342 C C . GLY B 1 460 ? -7.211 30.328 19.953 1 88.06 460 GLY B C 1
ATOM 9343 O O . GLY B 1 460 ? -6.105 29.859 20.219 1 88.06 460 GLY B O 1
ATOM 9344 N N . LYS B 1 461 ? -7.555 31.609 20.094 1 87.94 461 LYS B N 1
ATOM 9345 C CA . LYS B 1 461 ? -6.734 32.531 20.891 1 87.94 461 LYS B CA 1
ATOM 9346 C C . LYS B 1 461 ? -7.164 32.5 22.359 1 87.94 461 LYS B C 1
ATOM 9348 O O . LYS B 1 461 ? -8.297 32.844 22.688 1 87.94 461 LYS B O 1
ATOM 9353 N N . TRP B 1 462 ? -6.281 32.094 23.219 1 93.5 462 TRP B N 1
ATOM 9354 C CA . TRP B 1 462 ? -6.586 31.922 24.625 1 93.5 462 TRP B CA 1
ATOM 9355 C C . TRP B 1 462 ? -5.664 32.781 25.484 1 93.5 462 TRP B C 1
ATOM 9357 O O . TRP B 1 462 ? -4.523 33.062 25.109 1 93.5 462 TRP B O 1
ATOM 9367 N N . SER B 1 463 ? -6.199 33.219 26.625 1 91.38 463 SER B N 1
ATOM 9368 C CA . SER B 1 463 ? -5.371 33.938 27.594 1 91.38 463 SER B CA 1
ATOM 9369 C C . SER B 1 463 ? -4.344 33 28.234 1 91.38 463 SER B C 1
ATOM 9371 O O . SER B 1 463 ? -4.52 31.781 28.234 1 91.38 463 SER B O 1
ATOM 9373 N N . LYS B 1 464 ? -3.273 33.562 28.734 1 87.56 464 LYS B N 1
ATOM 9374 C CA . LYS B 1 464 ? -2.221 32.781 29.391 1 87.56 464 LYS B CA 1
ATOM 9375 C C . LYS B 1 464 ? -2.75 32.062 30.625 1 87.56 464 LYS B C 1
ATOM 9377 O O . LYS B 1 464 ? -2.236 31.016 31.016 1 87.56 464 LYS B O 1
ATOM 9382 N N . GLN B 1 465 ? -3.748 32.656 31.188 1 87.31 465 GLN B N 1
ATOM 9383 C CA . GLN B 1 465 ? -4.25 32.125 32.438 1 87.31 465 GLN B CA 1
ATOM 9384 C C . GLN B 1 465 ? -5.246 30.984 32.219 1 87.31 465 GLN B C 1
ATOM 9386 O O . GLN B 1 465 ? -5.512 30.203 33.125 1 87.31 465 GLN B O 1
ATOM 9391 N N . MET B 1 466 ? -5.746 30.859 31.047 1 93.25 466 MET B N 1
ATOM 9392 C CA . MET B 1 466 ? -6.809 29.906 30.75 1 93.25 466 MET B CA 1
ATOM 9393 C C . MET B 1 466 ? -6.348 28.484 31.047 1 93.25 466 MET B C 1
ATOM 9395 O O . MET B 1 466 ? -7.082 27.703 31.656 1 93.25 466 MET B O 1
ATOM 9399 N N . PHE B 1 467 ? -5.18 28.188 30.516 1 92.69 467 PHE B N 1
ATOM 9400 C CA . PHE B 1 467 ? -4.621 26.844 30.688 1 92.69 467 PHE B CA 1
ATOM 9401 C C . PHE B 1 467 ? -3.389 26.875 31.578 1 92.69 467 PHE B C 1
ATOM 9403 O O . PHE B 1 467 ? -2.43 27.609 31.297 1 92.69 467 PHE B O 1
ATOM 9410 N N . PRO B 1 468 ? -3.457 26.125 32.625 1 87.75 468 PRO B N 1
ATOM 9411 C CA . PRO B 1 468 ? -2.295 26.125 33.5 1 87.75 468 PRO B CA 1
ATOM 9412 C C . PRO B 1 468 ? -1.057 25.5 32.844 1 87.75 468 PRO B C 1
ATOM 9414 O O . PRO B 1 468 ? -1.178 24.641 31.984 1 87.75 468 PRO B O 1
ATOM 9417 N N . GLY B 1 469 ? 0.101 26.016 33.188 1 83.12 469 GLY B N 1
ATOM 9418 C CA . GLY B 1 469 ? 1.366 25.5 32.688 1 83.12 469 GLY B CA 1
ATOM 9419 C C . GLY B 1 469 ? 2.508 26.5 32.812 1 83.12 469 GLY B C 1
ATOM 9420 O O . GLY B 1 469 ? 2.297 27.703 32.688 1 83.12 469 GLY B O 1
ATOM 9421 N N . LYS B 1 470 ? 3.748 25.938 33 1 78.75 470 LYS B N 1
ATOM 9422 C CA . LYS B 1 470 ? 4.938 26.781 33.125 1 78.75 470 LYS B CA 1
ATOM 9423 C C . LYS B 1 470 ? 5.492 27.188 31.781 1 78.75 470 LYS B C 1
ATOM 9425 O O . LYS B 1 470 ? 5.922 28.328 31.594 1 78.75 470 LYS B O 1
ATOM 9430 N N . THR B 1 471 ? 5.375 26.25 30.859 1 80.88 471 THR B N 1
ATOM 9431 C CA . THR B 1 471 ? 5.906 26.516 29.516 1 80.88 471 THR B CA 1
ATOM 9432 C C . THR B 1 471 ? 4.773 26.625 28.5 1 80.88 471 THR B C 1
ATOM 9434 O O . THR B 1 471 ? 3.646 26.203 28.766 1 80.88 471 THR B O 1
ATOM 9437 N N . GLN B 1 472 ? 5.066 27.266 27.406 1 80.94 472 GLN B N 1
ATOM 9438 C CA . GLN B 1 472 ? 4.098 27.391 26.328 1 80.94 472 GLN B CA 1
ATOM 9439 C C . GLN B 1 472 ? 3.684 26.031 25.797 1 80.94 472 GLN B C 1
ATOM 9441 O O . GLN B 1 472 ? 2.516 25.812 25.453 1 80.94 472 GLN B O 1
ATOM 9446 N N . GLU B 1 473 ? 4.645 25.156 25.734 1 76.19 473 GLU B N 1
ATOM 9447 C CA . GLU B 1 473 ? 4.363 23.812 25.234 1 76.19 473 GLU B CA 1
ATOM 9448 C C . GLU B 1 473 ? 3.408 23.078 26.156 1 76.19 473 GLU B C 1
ATOM 9450 O O . GLU B 1 473 ? 2.514 22.359 25.703 1 76.19 473 GLU B O 1
ATOM 9455 N N . GLU B 1 474 ? 3.623 23.234 27.375 1 77.75 474 GLU B N 1
ATOM 9456 C CA . GLU B 1 474 ? 2.738 22.609 28.359 1 77.75 474 GLU B CA 1
ATOM 9457 C C . GLU B 1 474 ? 1.315 23.141 28.234 1 77.75 474 GLU B C 1
ATOM 9459 O O . GLU B 1 474 ? 0.348 22.391 28.297 1 77.75 474 GLU B O 1
ATOM 9464 N N . ARG B 1 475 ? 1.219 24.391 28.094 1 85.88 475 ARG B N 1
ATOM 9465 C CA . ARG B 1 475 ? -0.097 25 27.953 1 85.88 475 ARG B CA 1
ATOM 9466 C C . ARG B 1 475 ? -0.799 24.531 26.688 1 85.88 475 ARG B C 1
ATOM 9468 O O . ARG B 1 475 ? -2.008 24.297 26.703 1 85.88 475 ARG B O 1
ATOM 9475 N N . LYS B 1 476 ? -0.02 24.422 25.672 1 82.19 476 LYS B N 1
ATOM 9476 C CA . LYS B 1 476 ? -0.57 23.922 24.422 1 82.19 476 LYS B CA 1
ATOM 9477 C C . LYS B 1 476 ? -1.074 22.484 24.578 1 82.19 476 LYS B C 1
ATOM 9479 O O . LYS B 1 476 ? -2.111 22.125 24.016 1 82.19 476 LYS B O 1
ATOM 9484 N N . TRP B 1 477 ? -0.374 21.797 25.328 1 79.75 477 TRP B N 1
ATOM 9485 C CA . TRP B 1 477 ? -0.758 20.406 25.562 1 79.75 477 TRP B CA 1
ATOM 9486 C C . TRP B 1 477 ? -2.062 20.328 26.344 1 79.75 477 TRP B C 1
ATOM 9488 O O . TRP B 1 477 ? -2.953 19.547 26 1 79.75 477 TRP B O 1
ATOM 9498 N N . ILE B 1 478 ? -2.131 21.062 27.328 1 84.81 478 ILE B N 1
ATOM 9499 C CA . ILE B 1 478 ? -3.34 21.094 28.141 1 84.81 478 ILE B CA 1
ATOM 9500 C C . ILE B 1 478 ? -4.512 21.594 27.312 1 84.81 478 ILE B C 1
ATOM 9502 O O . ILE B 1 478 ? -5.629 21.078 27.422 1 84.81 478 ILE B O 1
ATOM 9506 N N . ARG B 1 479 ? -4.219 22.547 26.562 1 89.5 479 ARG B N 1
ATOM 9507 C CA . ARG B 1 479 ? -5.23 23.094 25.656 1 89.5 479 ARG B CA 1
ATOM 9508 C C . ARG B 1 479 ? -5.793 22 24.75 1 89.5 479 ARG B C 1
ATOM 9510 O O . ARG B 1 479 ? -7.012 21.859 24.609 1 89.5 479 ARG B O 1
ATOM 9517 N N . ASP B 1 480 ? -4.973 21.234 24.125 1 84.81 480 ASP B N 1
ATOM 9518 C CA . ASP B 1 480 ? -5.395 20.203 23.172 1 84.81 480 ASP B CA 1
ATOM 9519 C C . ASP B 1 480 ? -6.172 19.094 23.891 1 84.81 480 ASP B C 1
ATOM 9521 O O . ASP B 1 480 ? -7.152 18.578 23.344 1 84.81 480 ASP B O 1
ATOM 9525 N N . ARG B 1 481 ? -5.77 18.812 25.031 1 83.19 481 ARG B N 1
ATOM 9526 C CA . ARG B 1 481 ? -6.492 17.828 25.812 1 83.19 481 ARG B CA 1
ATOM 9527 C C . ARG B 1 481 ? -7.855 18.359 26.25 1 83.19 481 ARG B C 1
ATOM 9529 O O . ARG B 1 481 ? -8.82 17.594 26.359 1 83.19 481 ARG B O 1
ATOM 9536 N N . PHE B 1 482 ? -7.816 19.562 26.594 1 89.75 482 PHE B N 1
ATOM 9537 C CA . PHE B 1 482 ? -9.086 20.219 26.891 1 89.75 482 PHE B CA 1
ATOM 9538 C C . PHE B 1 482 ? -10.039 20.125 25.703 1 89.75 482 PHE B C 1
ATOM 9540 O O . PHE B 1 482 ? -11.219 19.812 25.875 1 89.75 482 PHE B O 1
ATOM 9547 N N . GLY B 1 483 ? -9.484 20.391 24.562 1 90.12 483 GLY B N 1
ATOM 9548 C CA . GLY B 1 483 ? -10.305 20.281 23.359 1 90.12 483 GLY B CA 1
ATOM 9549 C C . GLY B 1 483 ? -10.914 18.906 23.188 1 90.12 483 GLY B C 1
ATOM 9550 O O . GLY B 1 483 ? -12.078 18.781 22.797 1 90.12 483 GLY B O 1
ATOM 9551 N N . ASN B 1 484 ? -10.195 17.891 23.484 1 85.62 484 ASN B N 1
ATOM 9552 C CA . ASN B 1 484 ? -10.688 16.516 23.406 1 85.62 484 ASN B CA 1
ATOM 9553 C C . ASN B 1 484 ? -11.797 16.266 24.422 1 85.62 484 ASN B C 1
ATOM 9555 O O . ASN B 1 484 ? -12.836 15.688 24.094 1 85.62 484 ASN B O 1
ATOM 9559 N N . ASP B 1 485 ? -11.5 16.656 25.562 1 89.31 485 ASP B N 1
ATOM 9560 C CA . ASP B 1 485 ? -12.453 16.422 26.656 1 89.31 485 ASP B CA 1
ATOM 9561 C C . ASP B 1 485 ? -13.75 17.188 26.406 1 89.31 485 ASP B C 1
ATOM 9563 O O . ASP B 1 485 ? -14.844 16.656 26.625 1 89.31 485 ASP B O 1
ATOM 9567 N N . LEU B 1 486 ? -13.562 18.375 26.031 1 93.44 486 LEU B N 1
ATOM 9568 C CA . LEU B 1 486 ? -14.727 19.219 25.75 1 93.44 486 LEU B CA 1
ATOM 9569 C C . LEU B 1 486 ? -15.594 18.578 24.656 1 93.44 486 LEU B C 1
ATOM 9571 O O . LEU B 1 486 ? -16.812 18.578 24.766 1 93.44 486 LEU B O 1
ATOM 9575 N N . ALA B 1 487 ? -14.992 18.109 23.609 1 91.56 487 ALA B N 1
ATOM 9576 C CA . ALA B 1 487 ? -15.727 17.469 22.516 1 91.56 487 ALA B CA 1
ATOM 9577 C C . ALA B 1 487 ? -16.547 16.281 23.031 1 91.56 487 ALA B C 1
ATOM 9579 O O . ALA B 1 487 ? -17.719 16.125 22.672 1 91.56 487 ALA B O 1
ATOM 9580 N N . ILE B 1 488 ? -15.969 15.469 23.828 1 88.94 488 ILE B N 1
ATOM 9581 C CA . ILE B 1 488 ? -16.656 14.32 24.406 1 88.94 488 ILE B CA 1
ATOM 9582 C C . ILE B 1 488 ? -17.828 14.797 25.281 1 88.94 488 ILE B C 1
ATOM 9584 O O . ILE B 1 488 ? -18.922 14.242 25.219 1 88.94 488 ILE B O 1
ATOM 9588 N N . ARG B 1 489 ? -17.562 15.789 26.062 1 92.94 489 ARG B N 1
ATOM 9589 C CA . ARG B 1 489 ? -18.578 16.344 26.953 1 92.94 489 ARG B CA 1
ATOM 9590 C C . ARG B 1 489 ? -19.781 16.859 26.172 1 92.94 489 ARG B C 1
ATOM 9592 O O . ARG B 1 489 ? -20.922 16.531 26.484 1 92.94 489 ARG B O 1
ATOM 9599 N N . LEU B 1 490 ? -19.453 17.641 25.219 1 93.88 490 LEU B N 1
ATOM 9600 C CA . LEU B 1 490 ? -20.531 18.234 24.406 1 93.88 490 LEU B CA 1
ATOM 9601 C C . LEU B 1 490 ? -21.344 17.141 23.719 1 93.88 490 LEU B C 1
ATOM 9603 O O . LEU B 1 490 ? -22.578 17.219 23.656 1 93.88 490 LEU B O 1
ATOM 9607 N N . ASN B 1 491 ? -20.703 16.156 23.203 1 89 491 ASN B N 1
ATOM 9608 C CA . ASN B 1 491 ? -21.406 15.039 22.562 1 89 491 ASN B CA 1
ATOM 9609 C C . ASN B 1 491 ? -22.281 14.289 23.562 1 89 491 ASN B C 1
ATOM 9611 O O . ASN B 1 491 ? -23.391 13.891 23.234 1 89 491 ASN B O 1
ATOM 9615 N N . THR B 1 492 ? -21.766 14.086 24.703 1 88.19 492 THR B N 1
ATOM 9616 C CA . THR B 1 492 ? -22.516 13.375 25.734 1 88.19 492 THR B CA 1
ATOM 9617 C C . THR B 1 492 ? -23.766 14.164 26.141 1 88.19 492 THR B C 1
ATOM 9619 O O . THR B 1 492 ? -24.844 13.602 26.297 1 88.19 492 THR B O 1
ATOM 9622 N N . GLU B 1 493 ? -23.547 15.469 26.328 1 92.06 493 GLU B N 1
ATOM 9623 C CA . GLU B 1 493 ? -24.672 16.344 26.641 1 92.06 493 GLU B CA 1
ATOM 9624 C C . GLU B 1 493 ? -25.734 16.281 25.547 1 92.06 493 GLU B C 1
ATOM 9626 O O . GLU B 1 493 ? -26.938 16.203 25.844 1 92.06 493 GLU B O 1
ATOM 9631 N N . HIS B 1 494 ? -25.312 16.266 24.359 1 89.5 494 HIS B N 1
ATOM 9632 C CA . HIS B 1 494 ? -26.219 16.219 23.203 1 89.5 494 HIS B CA 1
ATOM 9633 C C . HIS B 1 494 ? -26.984 14.906 23.172 1 89.5 494 HIS B C 1
ATOM 9635 O O . HIS B 1 494 ? -28.203 14.906 22.969 1 89.5 494 HIS B O 1
ATOM 9641 N N . ILE B 1 495 ? -26.344 13.797 23.281 1 83.69 495 ILE B N 1
ATOM 9642 C CA . ILE B 1 495 ? -26.953 12.477 23.219 1 83.69 495 ILE B CA 1
ATOM 9643 C C . ILE B 1 495 ? -28.016 12.359 24.328 1 83.69 495 ILE B C 1
ATOM 9645 O O . ILE B 1 495 ? -29.125 11.875 24.078 1 83.69 495 ILE B O 1
ATOM 9649 N N . LEU B 1 49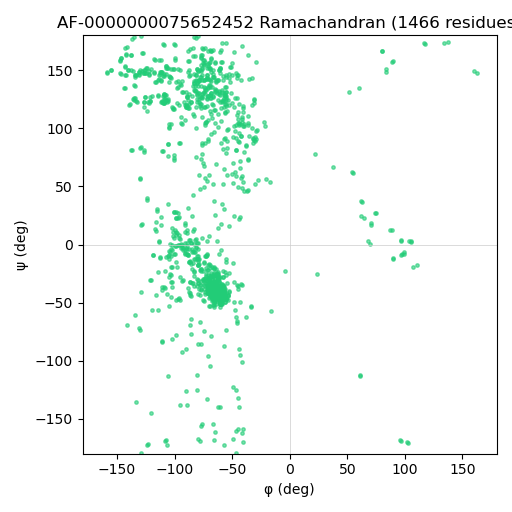6 ? -27.688 12.828 25.516 1 85.5 496 LEU B N 1
ATOM 9650 C CA . LEU B 1 496 ? -28.625 12.781 26.625 1 85.5 496 LEU B CA 1
ATOM 9651 C C . LEU B 1 496 ? -29.797 13.727 26.375 1 85.5 496 LEU B C 1
ATOM 9653 O O . LEU B 1 496 ? -30.938 13.422 26.75 1 85.5 496 LEU B O 1
ATOM 9657 N N . GLY B 1 497 ? -29.438 14.859 25.828 1 86.19 497 GLY B N 1
ATOM 9658 C CA . GLY B 1 497 ? -30.5 15.781 25.453 1 86.19 497 GLY B CA 1
ATOM 9659 C C . GLY B 1 497 ? -31.484 15.195 24.469 1 86.19 497 GLY B C 1
ATOM 9660 O O . GLY B 1 497 ? -32.688 15.336 24.625 1 86.19 497 GLY B O 1
ATOM 9661 N N . LEU B 1 498 ? -31.016 14.523 23.453 1 81.06 498 LEU B N 1
ATOM 9662 C CA . LEU B 1 498 ? -31.859 13.891 22.438 1 81.06 498 LEU B CA 1
ATOM 9663 C C . LEU B 1 498 ? -32.75 12.836 23.078 1 81.06 498 LEU B C 1
ATOM 9665 O O . LEU B 1 498 ? -33.906 12.656 22.656 1 81.06 498 LEU B O 1
ATOM 9669 N N . LYS B 1 499 ? -32.188 12.172 23.984 1 78.81 499 LYS B N 1
ATOM 9670 C CA . LYS B 1 499 ? -32.969 11.125 24.672 1 78.81 499 LYS B CA 1
ATOM 9671 C C . LYS B 1 499 ? -34.031 11.734 25.578 1 78.81 499 LYS B C 1
ATOM 9673 O O . LYS B 1 499 ? -35.125 11.188 25.703 1 78.81 499 LYS B O 1
ATOM 9678 N N . LYS B 1 500 ? -33.688 12.805 26.156 1 83.06 500 LYS B N 1
ATOM 9679 C CA . LYS B 1 500 ? -34.531 13.383 27.203 1 83.06 500 LYS B CA 1
ATOM 9680 C C . LYS B 1 500 ? -35.594 14.289 26.594 1 83.06 500 LYS B C 1
ATOM 9682 O O . LYS B 1 500 ? -36.75 14.32 27.062 1 83.06 500 LYS B O 1
ATOM 9687 N N . PHE B 1 501 ? -35.125 15.055 25.656 1 84.19 501 PHE B N 1
ATOM 9688 C CA . PHE B 1 501 ? -36.031 16.094 25.141 1 84.19 501 PHE B CA 1
ATOM 9689 C C . PHE B 1 501 ? -36.531 15.727 23.75 1 84.19 501 PHE B C 1
ATOM 9691 O O . PHE B 1 501 ? -35.75 15.469 22.844 1 84.19 501 PHE B O 1
ATOM 9698 N N . ARG B 1 502 ? -37.812 15.68 23.547 1 72.5 502 ARG B N 1
ATOM 9699 C CA . ARG B 1 502 ? -38.406 15.406 22.25 1 72.5 502 ARG B CA 1
ATOM 9700 C C . ARG B 1 502 ? -38.562 16.688 21.438 1 72.5 502 ARG B C 1
ATOM 9702 O O . ARG B 1 502 ? -38.469 16.672 20.203 1 72.5 502 ARG B O 1
ATOM 9709 N N . ASN B 1 503 ? -38.781 17.688 22.203 1 79.56 503 ASN B N 1
ATOM 9710 C CA . ASN B 1 503 ? -38.969 18.984 21.562 1 79.56 503 ASN B CA 1
ATOM 9711 C C . ASN B 1 503 ? -37.656 19.719 21.375 1 79.56 503 ASN B C 1
ATOM 9713 O O . ASN B 1 503 ? -36.938 20 22.344 1 79.56 503 ASN B O 1
ATOM 9717 N N . GLN B 1 504 ? -37.438 20.125 20.141 1 82.38 504 GLN B N 1
ATOM 9718 C CA . GLN B 1 504 ? -36.156 20.734 19.781 1 82.38 504 GLN B CA 1
ATOM 9719 C C . GLN B 1 504 ? -36 22.109 20.422 1 82.38 504 GLN B C 1
ATOM 9721 O O . GLN B 1 504 ? -34.906 22.516 20.766 1 82.38 504 GLN B O 1
ATOM 9726 N N . ARG B 1 505 ? -37.094 22.766 20.578 1 86.12 505 ARG B N 1
ATOM 9727 C CA . ARG B 1 505 ? -37.031 24.094 21.188 1 86.12 505 ARG B CA 1
ATOM 9728 C C . ARG B 1 505 ? -36.625 24 22.656 1 86.12 505 ARG B C 1
ATOM 9730 O O . ARG B 1 505 ? -35.812 24.797 23.141 1 86.12 505 ARG B O 1
ATOM 9737 N N . VAL B 1 506 ? -37.219 23.016 23.328 1 89.75 506 VAL B N 1
ATOM 9738 C CA . VAL B 1 506 ? -36.906 22.812 24.75 1 89.75 506 VAL B CA 1
ATOM 9739 C C . VAL B 1 506 ? -35.438 22.344 24.891 1 89.75 506 VAL B C 1
ATOM 9741 O O . VAL B 1 506 ? -34.719 22.797 25.797 1 89.75 506 VAL B O 1
ATOM 9744 N N . MET B 1 507 ? -35.094 21.547 23.984 1 91.25 507 MET B N 1
ATOM 9745 C CA . MET B 1 507 ? -33.719 21.078 24.016 1 91.25 507 MET B CA 1
ATOM 9746 C C . MET B 1 507 ? -32.75 22.234 23.812 1 91.25 507 MET B C 1
ATOM 9748 O O . MET B 1 507 ? -31.719 22.328 24.484 1 91.25 507 MET B O 1
ATOM 9752 N N . ALA B 1 508 ? -33.094 23.094 22.828 1 92.56 508 ALA B N 1
ATOM 9753 C CA . ALA B 1 508 ? -32.219 24.234 22.547 1 92.56 508 ALA B CA 1
ATOM 9754 C C . ALA B 1 508 ? -32.062 25.125 23.781 1 92.56 508 ALA B C 1
ATOM 9756 O O . ALA B 1 508 ? -30.984 25.656 24.047 1 92.56 508 ALA B O 1
ATOM 9757 N N . GLY B 1 509 ? -33.156 25.328 24.484 1 91.56 509 GLY B N 1
ATOM 9758 C CA . GLY B 1 509 ? -33.094 26.109 25.719 1 91.56 509 GLY B CA 1
ATOM 9759 C C . GLY B 1 509 ? -32.188 25.484 26.781 1 91.56 509 GLY B C 1
ATOM 9760 O O . GLY B 1 509 ? -31.422 26.188 27.438 1 91.56 509 GLY B O 1
ATOM 9761 N N . LYS B 1 510 ? -32.344 24.203 26.891 1 93.12 510 LYS B N 1
ATOM 9762 C CA . LYS B 1 510 ? -31.5 23.5 27.859 1 93.12 510 LYS B CA 1
ATOM 9763 C C . LYS B 1 510 ? -30.031 23.562 27.469 1 93.12 510 LYS B C 1
ATOM 9765 O O . LYS B 1 510 ? -29.156 23.703 28.328 1 93.12 510 LYS B O 1
ATOM 9770 N N . MET B 1 511 ? -29.797 23.453 26.188 1 95.06 511 MET B N 1
ATOM 9771 C CA . MET B 1 511 ? -28.406 23.469 25.719 1 95.06 511 MET B CA 1
ATOM 9772 C C . MET B 1 511 ? -27.766 24.828 25.969 1 95.06 511 MET B C 1
ATOM 9774 O O . MET B 1 511 ? -26.562 24.906 26.234 1 95.06 511 MET B O 1
ATOM 9778 N N . LYS B 1 512 ? -28.516 25.828 25.922 1 93.56 512 LYS B N 1
ATOM 9779 C CA . LYS B 1 512 ? -28 27.141 26.281 1 93.56 512 LYS B CA 1
ATOM 9780 C C . LYS B 1 512 ? -27.516 27.188 27.734 1 93.56 512 LYS B C 1
ATOM 9782 O O . LYS B 1 512 ? -26.469 27.75 28.031 1 93.56 512 LYS B O 1
ATOM 9787 N N . GLN B 1 513 ? -28.297 26.547 28.609 1 93.75 513 GLN B N 1
ATOM 9788 C CA . GLN B 1 513 ? -27.906 26.469 30.016 1 93.75 513 GLN B CA 1
ATOM 9789 C C . GLN B 1 513 ? -26.641 25.641 30.203 1 93.75 513 GLN B C 1
ATOM 9791 O O . GLN B 1 513 ? -25.781 25.969 31.016 1 93.75 513 GLN B O 1
ATOM 9796 N N . VAL B 1 514 ? -26.625 24.625 29.453 1 95.44 514 VAL B N 1
ATOM 9797 C CA . VAL B 1 514 ? -25.469 23.734 29.5 1 95.44 514 VAL B CA 1
ATOM 9798 C C . VAL B 1 514 ? -24.203 24.516 29.125 1 95.44 514 VAL B C 1
ATOM 9800 O O . VAL B 1 514 ? -23.172 24.422 29.797 1 95.44 514 VAL B O 1
ATOM 9803 N N . MET B 1 515 ? -24.25 25.297 28.016 1 95.69 515 MET B N 1
ATOM 9804 C CA . MET B 1 515 ? -23.094 26.047 27.516 1 95.69 515 MET B CA 1
ATOM 9805 C C . MET B 1 515 ? -22.641 27.078 28.531 1 95.69 515 MET B C 1
ATOM 9807 O O . MET B 1 515 ? -21.453 27.391 28.625 1 95.69 515 MET B O 1
ATOM 9811 N N . GLN B 1 516 ? -23.531 27.531 29.375 1 93.38 516 GLN B N 1
ATOM 9812 C CA . GLN B 1 516 ? -23.203 28.484 30.422 1 93.38 516 GLN B CA 1
ATOM 9813 C C . GLN B 1 516 ? -22.547 27.797 31.625 1 93.38 516 GLN B C 1
ATOM 9815 O O . GLN B 1 516 ? -21.703 28.391 32.281 1 93.38 516 GLN B O 1
ATOM 9820 N N . ALA B 1 517 ? -22.875 26.609 31.859 1 94.5 517 ALA B N 1
ATOM 9821 C CA . ALA B 1 517 ? -22.406 25.891 33.031 1 94.5 517 ALA B CA 1
ATOM 9822 C C . ALA B 1 517 ? -21.031 25.281 32.812 1 94.5 517 ALA B C 1
ATOM 9824 O O . ALA B 1 517 ? -20.25 25.141 33.75 1 94.5 517 ALA B O 1
ATOM 9825 N N . ILE B 1 518 ? -20.75 24.875 31.609 1 95.12 518 ILE B N 1
ATOM 9826 C CA . ILE B 1 518 ? -19.578 24.047 31.281 1 95.12 518 ILE B CA 1
ATOM 9827 C C . ILE B 1 518 ? -18.297 24.781 31.672 1 95.12 518 ILE B C 1
ATOM 9829 O O . ILE B 1 518 ? -17.422 24.219 32.312 1 95.12 518 ILE B O 1
ATOM 9833 N N . PRO B 1 519 ? -18.109 26.094 31.281 1 93.75 519 PRO B N 1
ATOM 9834 C CA . PRO B 1 519 ? -16.859 26.766 31.656 1 93.75 519 PRO B CA 1
ATOM 9835 C C . PRO B 1 519 ? -16.625 26.766 33.156 1 93.75 519 PRO B C 1
ATOM 9837 O O . PRO B 1 519 ? -15.484 26.547 33.594 1 93.75 519 PRO B O 1
ATOM 9840 N N . TYR B 1 520 ? -17.594 26.938 33.969 1 91.38 520 TYR B N 1
ATOM 9841 C CA . TYR B 1 520 ? -17.469 26.953 35.406 1 91.38 520 TYR B CA 1
ATOM 9842 C C . TYR B 1 520 ? -17.172 25.562 35.938 1 91.38 520 TYR B C 1
ATOM 9844 O O . TYR B 1 520 ? -16.406 25.406 36.906 1 91.38 520 TYR B O 1
ATOM 9852 N N . CYS B 1 521 ? -17.781 24.625 35.344 1 93.75 521 CYS B N 1
ATOM 9853 C CA . CYS B 1 521 ? -17.5 23.25 35.719 1 93.75 521 CYS B CA 1
ATOM 9854 C C . CYS B 1 521 ? -16.016 22.938 35.594 1 93.75 521 CYS B C 1
ATOM 9856 O O . CYS B 1 521 ? -15.422 22.328 36.5 1 93.75 521 CYS B O 1
ATOM 9858 N N . TYR B 1 522 ? -15.438 23.344 34.5 1 94.31 522 TYR B N 1
ATOM 9859 C CA . TYR B 1 522 ? -14.023 23.062 34.25 1 94.31 522 TYR B CA 1
ATOM 9860 C C . TYR B 1 522 ? -13.133 23.891 35.156 1 94.31 522 TYR B C 1
ATOM 9862 O O . TYR B 1 522 ? -11.945 23.594 35.312 1 94.31 522 TYR B O 1
ATOM 9870 N N . SER B 1 523 ? -13.703 24.969 35.75 1 92.31 523 SER B N 1
ATOM 9871 C CA . SER B 1 523 ? -12.984 25.781 36.719 1 92.31 523 SER B CA 1
ATOM 9872 C C . SER B 1 523 ? -13.164 25.25 38.156 1 92.31 523 SER B C 1
ATOM 9874 O O . SER B 1 523 ? -12.617 25.797 39.094 1 92.31 523 SER B O 1
ATOM 9876 N N . GLY B 1 524 ? -13.961 24.172 38.281 1 90.12 524 GLY B N 1
ATOM 9877 C CA . GLY B 1 524 ? -14.164 23.547 39.562 1 90.12 524 GLY B CA 1
ATOM 9878 C C . GLY B 1 524 ? -15.461 23.953 40.25 1 90.12 524 GLY B C 1
ATOM 9879 O O . GLY B 1 524 ? -15.805 23.438 41.312 1 90.12 524 GLY B O 1
ATOM 9880 N N . ASP B 1 525 ? -16.188 24.891 39.719 1 89.75 525 ASP B N 1
ATOM 9881 C CA . ASP B 1 525 ? -17.469 25.344 40.281 1 89.75 525 ASP B CA 1
ATOM 9882 C C . ASP B 1 525 ? -18.641 24.609 39.625 1 89.75 525 ASP B C 1
ATOM 9884 O O . ASP B 1 525 ? -19 24.906 38.5 1 89.75 525 ASP B O 1
ATOM 9888 N N . HIS B 1 526 ? -19.281 23.75 40.375 1 91.19 526 HIS B N 1
ATOM 9889 C CA . HIS B 1 526 ? -20.344 22.906 39.844 1 91.19 526 HIS B CA 1
ATOM 9890 C C . HIS B 1 526 ? -21.719 23.469 40.219 1 91.19 526 HIS B C 1
ATOM 9892 O O . HIS B 1 526 ? -22.734 22.781 40.062 1 91.19 526 HIS B O 1
ATOM 9898 N N . SER B 1 527 ? -21.797 24.625 40.719 1 86.94 527 SER B N 1
ATOM 9899 C CA . SER B 1 527 ? -23.062 25.203 41.156 1 86.94 527 SER B CA 1
ATOM 9900 C C . SER B 1 527 ? -24.047 25.344 40 1 86.94 527 SER B C 1
ATOM 9902 O O . SER B 1 527 ? -25.234 25.094 40.156 1 86.94 527 SER B O 1
ATOM 9904 N N . ARG B 1 528 ? -23.516 25.656 38.844 1 88.25 528 ARG B N 1
ATOM 9905 C CA . ARG B 1 528 ? -24.375 25.875 37.688 1 88.25 528 ARG B CA 1
ATOM 9906 C C . ARG B 1 528 ? -24.703 24.547 37 1 88.25 528 ARG B C 1
ATOM 9908 O O . ARG B 1 528 ? -25.641 24.469 36.219 1 88.25 528 ARG B O 1
ATOM 9915 N N . CYS B 1 529 ? -23.891 23.516 37.219 1 90.44 529 CYS B N 1
ATOM 9916 C CA . CYS B 1 529 ? -24.109 22.219 36.594 1 90.44 529 CYS B CA 1
ATOM 9917 C C . CYS B 1 529 ? -25.391 21.562 37.094 1 90.44 529 CYS B C 1
ATOM 9919 O O . CYS B 1 529 ? -26.047 20.812 36.375 1 90.44 529 CYS B O 1
ATOM 9921 N N . LYS B 1 530 ? -25.797 21.797 38.375 1 82.75 530 LYS B N 1
ATOM 9922 C CA . LYS B 1 530 ? -26.953 21.172 39 1 82.75 530 LYS B CA 1
ATOM 9923 C C . LYS B 1 530 ? -28.219 21.406 38.188 1 82.75 530 LYS B C 1
ATOM 9925 O O . LYS B 1 530 ? -28.984 20.469 37.938 1 82.75 530 LYS B O 1
ATOM 9930 N N . SER B 1 531 ? -28.344 22.609 37.719 1 81.06 531 SER B N 1
ATOM 9931 C CA . SER B 1 531 ? -29.531 22.938 36.938 1 81.06 531 SER B CA 1
ATOM 9932 C C . SER B 1 531 ? -29.219 22.984 35.438 1 81.06 531 SER B C 1
ATOM 9934 O O . SER B 1 531 ? -30.094 22.766 34.625 1 81.06 531 SER B O 1
ATOM 9936 N N . GLY B 1 532 ? -28.078 23.109 35.188 1 86.81 532 GLY B N 1
ATOM 9937 C CA . GLY B 1 532 ? -27.75 23.453 33.812 1 86.81 532 GLY B CA 1
ATOM 9938 C C . GLY B 1 532 ? -27.234 22.266 33.031 1 86.81 532 GLY B C 1
ATOM 9939 O O . GLY B 1 532 ? -27.375 22.219 31.797 1 86.81 532 GLY B O 1
ATOM 9940 N N . SER B 1 533 ? -26.641 21.25 33.562 1 92.06 533 SER B N 1
ATOM 9941 C CA . SER B 1 533 ? -25.984 20.156 32.844 1 92.06 533 SER B CA 1
ATOM 9942 C C . SER B 1 533 ? -26.797 18.875 32.906 1 92.06 533 SER B C 1
ATOM 9944 O O . SER B 1 533 ? -27.547 18.672 33.875 1 92.06 533 SER B O 1
ATOM 9946 N N . LEU B 1 534 ? -26.656 18.047 31.906 1 90.81 534 LEU B N 1
ATOM 9947 C CA . LEU B 1 534 ? -27.312 16.75 31.891 1 90.81 534 LEU B CA 1
ATOM 9948 C C . LEU B 1 534 ? -26.344 15.648 32.344 1 90.81 534 LEU B C 1
ATOM 9950 O O . LEU B 1 534 ? -26.766 14.547 32.656 1 90.81 534 LEU B O 1
ATOM 9954 N N . VAL B 1 535 ? -25.141 15.953 32.281 1 90.25 535 VAL B N 1
ATOM 9955 C CA . VAL B 1 535 ? -24.125 14.945 32.562 1 90.25 535 VAL B CA 1
ATOM 9956 C C . VAL B 1 535 ? -23.547 15.172 33.969 1 90.25 535 VAL B C 1
ATOM 9958 O O . VAL B 1 535 ? -23.281 14.211 34.688 1 90.25 535 VAL B O 1
ATOM 9961 N N . CYS B 1 536 ? -23.266 16.375 34.25 1 91.19 536 CYS B N 1
ATOM 9962 C CA . CYS B 1 536 ? -22.703 16.719 35.562 1 91.19 536 CYS B CA 1
ATOM 9963 C C . CYS B 1 536 ? -23.812 17.156 36.531 1 91.19 536 CYS B C 1
ATOM 9965 O O . CYS B 1 536 ? -24.172 18.328 36.562 1 91.19 536 CYS B O 1
ATOM 9967 N N . ARG B 1 537 ? -24.391 16.109 37.219 1 80.75 537 ARG B N 1
ATOM 9968 C CA . ARG B 1 537 ? -25.453 16.344 38.188 1 80.75 537 ARG B CA 1
ATOM 9969 C C . ARG B 1 537 ? -25.219 15.57 39.469 1 80.75 537 ARG B C 1
ATOM 9971 O O . ARG B 1 537 ? -24.531 14.547 39.469 1 80.75 537 ARG B O 1
ATOM 9978 N N . HIS B 1 538 ? -25.625 16.156 40.562 1 71.31 538 HIS B N 1
ATOM 9979 C CA . HIS B 1 538 ? -25.484 15.461 41.812 1 71.31 538 HIS B CA 1
ATOM 9980 C C . HIS B 1 538 ? -26.188 14.117 41.812 1 71.31 538 HIS B C 1
ATOM 9982 O O . HIS B 1 538 ? -27.344 14.023 41.375 1 71.31 538 HIS B O 1
ATOM 9988 N N . PRO B 1 539 ? -25.438 13 42.094 1 70.44 539 PRO B N 1
ATOM 9989 C CA . PRO B 1 539 ? -24.109 12.852 42.688 1 70.44 539 PRO B CA 1
ATOM 9990 C C . PRO B 1 539 ? -23.016 12.594 41.656 1 70.44 539 PRO B C 1
ATOM 9992 O O . PRO B 1 539 ? -21.844 12.461 42 1 70.44 539 PRO B O 1
ATOM 9995 N N . TYR B 1 540 ? -23.438 12.664 40.406 1 77.94 540 TYR B N 1
ATOM 9996 C CA . TYR B 1 540 ? -22.453 12.312 39.375 1 77.94 540 TYR B CA 1
ATOM 9997 C C . TYR B 1 540 ? -21.766 13.555 38.812 1 77.94 540 TYR B C 1
ATOM 9999 O O . TYR B 1 540 ? -22.453 14.508 38.438 1 77.94 540 TYR B O 1
ATOM 10007 N N . LYS B 1 541 ? -20.5 13.617 38.938 1 83.06 541 LYS B N 1
ATOM 10008 C CA . LYS B 1 541 ? -19.703 14.711 38.375 1 83.06 541 LYS B CA 1
ATOM 10009 C C . LYS B 1 541 ? -18.984 14.281 37.094 1 83.06 541 LYS B C 1
ATOM 10011 O O . LYS B 1 541 ? -18.672 13.102 36.938 1 83.06 541 LYS B O 1
ATOM 10016 N N . TRP B 1 542 ? -18.938 15.242 36.219 1 89.75 542 TRP B N 1
ATOM 10017 C CA . TRP B 1 542 ? -18.141 14.992 35.031 1 89.75 542 TRP B CA 1
ATOM 10018 C C . TRP B 1 542 ? -16.719 14.609 35.406 1 89.75 542 TRP B C 1
ATOM 10020 O O . TRP B 1 542 ? -16.078 15.273 36.219 1 89.75 542 TRP B O 1
ATOM 10030 N N . LYS B 1 543 ? -16.125 13.508 34.938 1 82.56 543 LYS B N 1
ATOM 10031 C CA . LYS B 1 543 ? -14.852 12.922 35.344 1 82.56 543 LYS B CA 1
ATOM 10032 C C . LYS B 1 543 ? -13.703 13.469 34.5 1 82.56 543 LYS B C 1
ATOM 10034 O O . LYS B 1 543 ? -12.539 13.141 34.75 1 82.56 543 LYS B O 1
ATOM 10039 N N . PHE B 1 544 ? -13.844 14.453 33.719 1 85.88 544 PHE B N 1
ATOM 10040 C CA . PHE B 1 544 ? -12.805 15.008 32.875 1 85.88 544 PHE B CA 1
ATOM 10041 C C . PHE B 1 544 ? -11.914 13.906 32.312 1 85.88 544 PHE B C 1
ATOM 10043 O O . PHE B 1 544 ? -10.703 13.906 32.531 1 85.88 544 PHE B O 1
ATOM 10050 N N . GLN B 1 545 ? -12.32 13.07 31.516 1 77.06 545 GLN B N 1
ATOM 10051 C CA . GLN B 1 545 ? -11.68 11.828 31.078 1 77.06 545 GLN B CA 1
ATOM 10052 C C . GLN B 1 545 ? -10.352 12.109 30.375 1 77.06 545 GLN B C 1
ATOM 10054 O O . GLN B 1 545 ? -9.383 11.367 30.547 1 77.06 545 GLN B O 1
ATOM 10059 N N . GLU B 1 546 ? -10.305 13.188 29.625 1 78.12 546 GLU B N 1
ATOM 10060 C CA . GLU B 1 546 ? -9.148 13.414 28.766 1 78.12 546 GLU B CA 1
ATOM 10061 C C . GLU B 1 546 ? -8.234 14.492 29.359 1 78.12 546 GLU B C 1
ATOM 10063 O O . GLU B 1 546 ? -7.086 14.633 28.922 1 78.12 546 GLU B O 1
ATOM 10068 N N . LEU B 1 547 ? -8.688 15.195 30.328 1 85.12 547 LEU B N 1
ATOM 10069 C CA . LEU B 1 547 ? -7.93 16.328 30.859 1 85.12 547 LEU B CA 1
ATOM 10070 C C . LEU B 1 547 ? -6.863 15.844 31.844 1 85.12 547 LEU B C 1
ATOM 10072 O O . LEU B 1 547 ? -7.105 14.914 32.625 1 85.12 547 LEU B O 1
ATOM 10076 N N . GLN B 1 548 ? -5.75 16.516 31.859 1 78.62 548 GLN B N 1
ATOM 10077 C CA . GLN B 1 548 ? -4.68 16.203 32.812 1 78.62 548 GLN B CA 1
ATOM 10078 C C . GLN B 1 548 ? -5.09 16.562 34.219 1 78.62 548 GLN B C 1
ATOM 10080 O O . GLN B 1 548 ? -5.871 17.484 34.438 1 78.62 548 GLN B O 1
ATOM 10085 N N . GLU B 1 549 ? -4.496 15.789 35.125 1 80.19 549 GLU B N 1
ATOM 10086 C CA . GLU B 1 549 ? -4.859 15.953 36.531 1 80.19 549 GLU B CA 1
ATOM 10087 C C . GLU B 1 549 ? -4.617 17.391 37 1 80.19 549 GLU B C 1
ATOM 10089 O O . GLU B 1 549 ? -5.395 17.922 37.781 1 80.19 549 GLU B O 1
ATOM 10094 N N . LYS B 1 550 ? -3.551 17.984 36.562 1 79.75 550 LYS B N 1
ATOM 10095 C CA . LYS B 1 550 ? -3.182 19.312 37 1 79.75 550 LYS B CA 1
ATOM 10096 C C . LYS B 1 550 ? -4.18 20.359 36.5 1 79.75 550 LYS B C 1
ATOM 10098 O O . LYS B 1 550 ? -4.254 21.469 37.031 1 79.75 550 LYS B O 1
ATOM 10103 N N . ALA B 1 551 ? -4.922 20.031 35.5 1 88.06 551 ALA B N 1
ATOM 10104 C CA . ALA B 1 551 ? -5.828 21 34.906 1 88.06 551 ALA B CA 1
ATOM 10105 C C . ALA B 1 551 ? -7.273 20.719 35.312 1 88.06 551 ALA B C 1
ATOM 10107 O O . ALA B 1 551 ? -8.156 21.547 35.094 1 88.06 551 ALA B O 1
ATOM 10108 N N . LYS B 1 552 ? -7.547 19.641 35.938 1 90 552 LYS B N 1
ATOM 10109 C CA . LYS B 1 552 ? -8.914 19.281 36.312 1 90 552 LYS B CA 1
ATOM 10110 C C . LYS B 1 552 ? -9.492 20.25 37.312 1 90 552 LYS B C 1
ATOM 10112 O O . LYS B 1 552 ? -9.016 20.328 38.469 1 90 552 LYS B O 1
ATOM 10117 N N . GLY B 1 553 ? -10.5 20.922 36.875 1 90.44 553 GLY B N 1
ATOM 10118 C CA . GLY B 1 553 ? -11.188 21.859 37.75 1 90.44 553 GLY B CA 1
ATOM 10119 C C . GLY B 1 553 ? -10.367 23.094 38.062 1 90.44 553 GLY B C 1
ATOM 10120 O O . GLY B 1 553 ? -10.602 23.766 39.062 1 90.44 553 GLY B O 1
ATOM 10121 N N . LYS B 1 554 ? -9.391 23.312 37.25 1 91.5 554 LYS B N 1
ATOM 10122 C CA . LYS B 1 554 ? -8.484 24.391 37.625 1 91.5 554 LYS B CA 1
ATOM 10123 C C . LYS B 1 554 ? -8.281 25.359 36.469 1 91.5 554 LYS B C 1
ATOM 10125 O O . LYS B 1 554 ? -7.324 26.141 36.438 1 91.5 554 LYS B O 1
ATOM 10130 N N . LEU B 1 555 ? -9.117 25.312 35.531 1 94.44 555 LEU B N 1
ATOM 10131 C CA . LEU B 1 555 ? -9.039 26.297 34.469 1 94.44 555 LEU B CA 1
ATOM 10132 C C . LEU B 1 555 ? -9.539 27.656 34.938 1 94.44 555 LEU B C 1
ATOM 10134 O O . LEU B 1 555 ? -10.43 27.734 35.781 1 94.44 555 LEU B O 1
ATOM 10138 N N . ASP B 1 556 ? -8.898 28.672 34.5 1 92.25 556 ASP B N 1
ATOM 10139 C CA . ASP B 1 556 ? -9.234 30.031 34.938 1 92.25 556 ASP B CA 1
ATOM 10140 C C . ASP B 1 556 ? -9.477 30.938 33.75 1 92.25 556 ASP B C 1
ATOM 10142 O O . ASP B 1 556 ? -8.617 31.75 33.375 1 92.25 556 ASP B O 1
ATOM 10146 N N . PRO B 1 557 ? -10.68 30.875 33.188 1 94.06 557 PRO B N 1
ATOM 10147 C CA . PRO B 1 557 ? -10.969 31.625 31.953 1 94.06 557 PRO B CA 1
ATOM 10148 C C . PRO B 1 557 ? -11.234 33.094 32.25 1 94.06 557 PRO B C 1
ATOM 10150 O O . PRO B 1 557 ? -11.852 33.438 33.25 1 94.06 557 PRO B O 1
ATOM 10153 N N . THR B 1 558 ? -10.727 33.938 31.375 1 94.12 558 THR B N 1
ATOM 10154 C CA . THR B 1 558 ? -11.109 35.344 31.344 1 94.12 558 THR B CA 1
ATOM 10155 C C . THR B 1 558 ? -12.422 35.531 30.594 1 94.12 558 THR B C 1
ATOM 10157 O O . THR B 1 558 ? -12.977 34.562 30.047 1 94.12 558 THR B O 1
ATOM 10160 N N . ASP B 1 559 ? -12.883 36.75 30.547 1 92.31 559 ASP B N 1
ATOM 10161 C CA . ASP B 1 559 ? -14.109 37.031 29.812 1 92.31 559 ASP B CA 1
ATOM 10162 C C . ASP B 1 559 ? -13.938 36.781 28.328 1 92.31 559 ASP B C 1
ATOM 10164 O O . ASP B 1 559 ? -14.859 36.312 27.656 1 92.31 559 ASP B O 1
ATOM 10168 N N . ALA B 1 560 ? -12.789 37.125 27.938 1 93.5 560 ALA B N 1
ATOM 10169 C CA . ALA B 1 560 ? -12.492 36.875 26.531 1 93.5 560 ALA B CA 1
ATOM 10170 C C . ALA B 1 560 ? -12.469 35.375 26.219 1 93.5 560 ALA B C 1
ATOM 10172 O O . ALA B 1 560 ? -12.922 34.969 25.156 1 93.5 560 ALA B O 1
ATOM 10173 N N . ASP B 1 561 ? -11.977 34.594 27.109 1 95.69 561 ASP B N 1
ATOM 10174 C CA . ASP B 1 561 ? -11.938 33.125 26.953 1 95.69 561 ASP B CA 1
ATOM 10175 C C . ASP B 1 561 ? -13.352 32.562 26.938 1 95.69 561 ASP B C 1
ATOM 10177 O O . ASP B 1 561 ? -13.656 31.656 26.141 1 95.69 561 ASP B O 1
ATOM 10181 N N . LEU B 1 562 ? -14.148 33.062 27.812 1 95.06 562 LEU B N 1
ATOM 10182 C CA . LEU B 1 562 ? -15.523 32.594 27.906 1 95.06 562 LEU B CA 1
ATOM 10183 C C . LEU B 1 562 ? -16.297 32.875 26.625 1 95.06 562 LEU B C 1
ATOM 10185 O O . LEU B 1 562 ? -17.094 32.031 26.188 1 95.06 562 LEU B O 1
ATOM 10189 N N . LYS B 1 563 ? -16.031 34 26.078 1 93.88 563 LYS B N 1
ATOM 10190 C CA . LYS B 1 563 ? -16.672 34.344 24.812 1 93.88 563 LYS B CA 1
ATOM 10191 C C . LYS B 1 563 ? -16.234 33.406 23.703 1 93.88 563 LYS B C 1
ATOM 10193 O O . LYS B 1 563 ? -17.062 32.906 22.922 1 93.88 563 LYS B O 1
ATOM 10198 N N . GLU B 1 564 ? -14.969 33.188 23.672 1 95.5 564 GLU B N 1
ATOM 10199 C CA . GLU B 1 564 ? -14.438 32.25 22.672 1 95.5 564 GLU B CA 1
ATOM 10200 C C . GLU B 1 564 ? -14.984 30.859 22.875 1 95.5 564 GLU B C 1
ATOM 10202 O O . GLU B 1 564 ? -15.367 30.188 21.906 1 95.5 564 GLU B O 1
ATOM 10207 N N . LEU B 1 565 ? -15.008 30.438 24.031 1 96.19 565 LEU B N 1
ATOM 10208 C CA . LEU B 1 565 ? -15.531 29.109 24.359 1 96.19 565 LEU B CA 1
ATOM 10209 C C . LEU B 1 565 ? -17.016 29.016 24 1 96.19 565 LEU B C 1
ATOM 10211 O O . LEU B 1 565 ? -17.469 27.969 23.516 1 96.19 565 LEU B O 1
ATOM 10215 N N . GLY B 1 566 ? -17.719 30.031 24.25 1 94.75 566 GLY B N 1
ATOM 10216 C CA . GLY B 1 566 ? -19.125 30.062 23.875 1 94.75 566 GLY B CA 1
ATOM 10217 C C . GLY B 1 566 ? -19.344 29.859 22.391 1 94.75 566 GLY B C 1
ATOM 10218 O O . GLY B 1 566 ? -20.219 29.078 22 1 94.75 566 GLY B O 1
ATOM 10219 N N . LYS B 1 567 ? -18.516 30.5 21.625 1 94.19 567 LYS B N 1
ATOM 10220 C CA . LYS B 1 567 ? -18.609 30.344 20.188 1 94.19 567 LYS B CA 1
ATOM 10221 C C . LYS B 1 567 ? -18.297 28.906 19.766 1 94.19 567 LYS B C 1
ATOM 10223 O O . LYS B 1 567 ? -18.953 28.375 18.859 1 94.19 567 LYS B O 1
ATOM 10228 N N . ILE B 1 568 ? -17.344 28.344 20.391 1 95.81 568 ILE B N 1
ATOM 10229 C CA . ILE B 1 568 ? -16.938 26.984 20.062 1 95.81 568 ILE B CA 1
ATOM 10230 C C . ILE B 1 568 ? -18.047 26 20.422 1 95.81 568 ILE B C 1
ATOM 10232 O O . ILE B 1 568 ? -18.391 25.125 19.625 1 95.81 568 ILE B O 1
ATOM 10236 N N . MET B 1 569 ? -18.625 26.172 21.547 1 96.06 569 MET B N 1
ATOM 10237 C CA . MET B 1 569 ? -19.672 25.266 22.016 1 96.06 569 MET B CA 1
ATOM 10238 C C . MET B 1 569 ? -20.922 25.391 21.156 1 96.06 569 MET B C 1
ATOM 10240 O O . MET B 1 569 ? -21.656 24.422 20.953 1 96.06 569 MET B O 1
ATOM 10244 N N . GLU B 1 570 ? -21.125 26.547 20.625 1 93.69 570 GLU B N 1
ATOM 10245 C CA . GLU B 1 570 ? -22.281 26.797 19.766 1 93.69 570 GLU B CA 1
ATOM 10246 C C . GLU B 1 570 ? -22.203 25.969 18.484 1 93.69 570 GLU B C 1
ATOM 10248 O O . GLU B 1 570 ? -23.219 25.625 17.891 1 93.69 570 GLU B O 1
ATOM 10253 N N . HIS B 1 571 ? -21.062 25.688 18.172 1 91.88 571 HIS B N 1
ATOM 10254 C CA . HIS B 1 571 ? -20.859 24.875 16.969 1 91.88 571 HIS B CA 1
ATOM 10255 C C . HIS B 1 571 ? -21.453 23.484 17.141 1 91.88 571 HIS B C 1
ATOM 10257 O O . HIS B 1 571 ? -21.75 22.812 16.141 1 91.88 571 HIS B O 1
ATOM 10263 N N . ARG B 1 572 ? -21.562 23 18.344 1 92.62 572 ARG B N 1
ATOM 10264 C CA . ARG B 1 572 ? -22.094 21.672 18.594 1 92.62 572 ARG B CA 1
ATOM 10265 C C . ARG B 1 572 ? -23.484 21.734 19.219 1 92.62 572 ARG B C 1
ATOM 10267 O O . ARG B 1 572 ? -24.359 20.922 18.906 1 92.62 572 ARG B O 1
ATOM 10274 N N . LEU B 1 573 ? -23.703 22.703 20.094 1 94.19 573 LEU B N 1
ATOM 10275 C CA . LEU B 1 573 ? -24.922 22.703 20.906 1 94.19 573 LEU B CA 1
ATOM 10276 C C . LEU B 1 573 ? -25.812 23.891 20.531 1 94.19 573 LEU B C 1
ATOM 10278 O O . LEU B 1 573 ? -26.875 24.078 21.109 1 94.19 573 LEU B O 1
ATOM 10282 N N . GLY B 1 574 ? -25.375 24.641 19.547 1 91.94 574 GLY B N 1
ATOM 10283 C CA . GLY B 1 574 ? -26.219 25.734 19.078 1 91.94 574 GLY B CA 1
ATOM 10284 C C . GLY B 1 574 ? -27.469 25.266 18.375 1 91.94 574 GLY B C 1
ATOM 10285 O O . GLY B 1 574 ? -27.562 24.094 17.984 1 91.94 574 GLY B O 1
ATOM 10286 N N . LYS B 1 575 ? -28.375 26.172 18.188 1 89.69 575 LYS B N 1
ATOM 10287 C CA . LYS B 1 575 ? -29.656 25.844 17.594 1 89.69 575 LYS B CA 1
ATOM 10288 C C . LYS B 1 575 ? -29.484 25.25 16.203 1 89.69 575 LYS B C 1
ATOM 10290 O O . LYS B 1 575 ? -30.078 24.219 15.883 1 89.69 575 LYS B O 1
ATOM 10295 N N . GLU B 1 576 ? -28.703 25.875 15.422 1 87.25 576 GLU B N 1
ATOM 10296 C CA . GLU B 1 576 ? -28.469 25.406 14.055 1 87.25 576 GLU B CA 1
ATOM 10297 C C . GLU B 1 576 ? -27.766 24.047 14.047 1 87.25 576 GLU B C 1
ATOM 10299 O O . GLU B 1 576 ? -28.109 23.172 13.25 1 87.25 576 GLU B O 1
ATOM 10304 N N . ALA B 1 577 ? -26.844 23.891 14.93 1 89.19 577 ALA B N 1
ATOM 10305 C CA . ALA B 1 577 ? -26.109 22.641 15.023 1 89.19 577 ALA B CA 1
ATOM 10306 C C . ALA B 1 577 ? -27.031 21.5 15.461 1 89.19 577 ALA B C 1
ATOM 10308 O O . ALA B 1 577 ? -26.922 20.375 14.953 1 89.19 577 ALA B O 1
ATOM 10309 N N . LEU B 1 578 ? -27.906 21.797 16.312 1 89.75 578 LEU B N 1
ATOM 10310 C CA . LEU B 1 578 ? -28.844 20.797 16.797 1 89.75 578 LEU B CA 1
ATOM 10311 C C . LEU B 1 578 ? -29.766 20.328 15.688 1 89.75 578 LEU B C 1
ATOM 10313 O O . LEU B 1 578 ? -30.094 19.141 15.594 1 89.75 578 LEU B O 1
ATOM 10317 N N . LYS B 1 579 ? -30.094 21.203 14.898 1 86.19 579 LYS B N 1
ATOM 10318 C CA . LYS B 1 579 ? -31 20.891 13.797 1 86.19 579 LYS B CA 1
ATOM 10319 C C . LYS B 1 579 ? -30.344 19.953 12.789 1 86.19 579 LYS B C 1
ATOM 10321 O O . LYS B 1 579 ? -30.969 18.984 12.344 1 86.19 579 LYS B O 1
ATOM 10326 N N . VAL B 1 580 ? -29.156 20.156 12.508 1 88.56 580 VAL B N 1
ATOM 10327 C CA . VAL B 1 580 ? -28.5 19.438 11.422 1 88.56 580 VAL B CA 1
ATOM 10328 C C . VAL B 1 580 ? -27.859 18.156 11.969 1 88.56 580 VAL B C 1
ATOM 10330 O O . VAL B 1 580 ? -27.406 17.312 11.203 1 88.56 580 VAL B O 1
ATOM 10333 N N . THR B 1 581 ? -27.828 17.953 13.281 1 86.69 581 THR B N 1
ATOM 10334 C CA . THR B 1 581 ? -27.234 16.766 13.852 1 86.69 581 THR B CA 1
ATOM 10335 C C . THR B 1 581 ? -28.266 15.93 14.594 1 86.69 581 THR B C 1
ATOM 10337 O O . THR B 1 581 ? -27.922 15.023 15.352 1 86.69 581 THR B O 1
ATOM 10340 N N . ARG B 1 582 ? -29.469 16.203 14.414 1 81.75 582 ARG B N 1
ATOM 10341 C CA . ARG B 1 582 ? -30.547 15.602 15.195 1 81.75 582 ARG B CA 1
ATOM 10342 C C . ARG B 1 582 ? -30.656 14.109 14.922 1 81.75 582 ARG B C 1
ATOM 10344 O O . ARG B 1 582 ? -31.156 13.352 15.758 1 81.75 582 ARG B O 1
ATOM 10351 N N . ARG B 1 583 ? -30.094 13.68 13.766 1 81.62 583 ARG B N 1
ATOM 10352 C CA . ARG B 1 583 ? -30.188 12.266 13.414 1 81.62 583 ARG B CA 1
ATOM 10353 C C . ARG B 1 583 ? -29.047 11.469 14.039 1 81.62 583 ARG B C 1
ATOM 10355 O O . ARG B 1 583 ? -29.094 10.242 14.086 1 81.62 583 ARG B O 1
ATOM 10362 N N . GLY B 1 584 ? -28 12.172 14.531 1 78.56 584 GLY B N 1
ATOM 10363 C CA . GLY B 1 584 ? -26.875 11.508 15.18 1 78.56 584 GLY B CA 1
ATOM 10364 C C . GLY B 1 584 ? -26.125 10.57 14.258 1 78.56 584 GLY B C 1
ATOM 10365 O O . GLY B 1 584 ? -25.5 9.609 14.719 1 78.56 584 GLY B O 1
ATOM 10366 N N . ARG B 1 585 ? -26.156 10.742 12.961 1 83.69 585 ARG B N 1
ATOM 10367 C CA . ARG B 1 585 ? -25.516 9.867 11.984 1 83.69 585 ARG B CA 1
ATOM 10368 C C . ARG B 1 585 ? -24.078 10.289 11.719 1 83.69 585 ARG B C 1
ATOM 10370 O O . ARG B 1 585 ? -23.672 11.398 12.078 1 83.69 585 ARG B O 1
ATOM 10377 N N . THR B 1 586 ? -23.328 9.297 11.219 1 86.44 586 THR B N 1
ATOM 10378 C CA . THR B 1 586 ? -21.938 9.523 10.875 1 86.44 586 THR B CA 1
ATOM 10379 C C . THR B 1 586 ? -21.641 9.062 9.453 1 86.44 586 THR B C 1
ATOM 10381 O O . THR B 1 586 ? -22.5 8.453 8.805 1 86.44 586 THR B O 1
ATOM 10384 N N . THR B 1 587 ? -20.516 9.477 8.883 1 89.75 587 THR B N 1
ATOM 10385 C CA . THR B 1 587 ? -20.062 9.008 7.582 1 89.75 587 THR B CA 1
ATOM 10386 C C . THR B 1 587 ? -18.984 7.934 7.738 1 89.75 587 THR B C 1
ATOM 10388 O O . THR B 1 587 ? -18.109 7.785 6.875 1 89.75 587 THR B O 1
ATOM 10391 N N . ASN B 1 588 ? -19 7.199 8.836 1 85.38 588 ASN B N 1
ATOM 10392 C CA . ASN B 1 588 ? -17.984 6.223 9.188 1 85.38 588 ASN B CA 1
ATOM 10393 C C . ASN B 1 588 ? -17.953 5.059 8.203 1 85.38 588 ASN B C 1
ATOM 10395 O O . ASN B 1 588 ? -16.906 4.484 7.934 1 85.38 588 ASN B O 1
ATOM 10399 N N . LYS B 1 589 ? -19.125 4.695 7.684 1 89.81 589 LYS B N 1
ATOM 10400 C CA . LYS B 1 589 ? -19.156 3.572 6.75 1 89.81 589 LYS B CA 1
ATOM 10401 C C . LYS B 1 589 ? -18.391 3.9 5.473 1 89.81 589 LYS B C 1
ATOM 10403 O O . LYS B 1 589 ? -17.562 3.107 5.012 1 89.81 589 LYS B O 1
ATOM 10408 N N . VAL B 1 590 ? -18.703 5.066 4.945 1 93.56 590 VAL B N 1
ATOM 10409 C CA . VAL B 1 590 ? -18.031 5.43 3.699 1 93.56 590 VAL B CA 1
ATOM 10410 C C . VAL B 1 590 ? -16.547 5.605 3.941 1 93.56 590 VAL B C 1
ATOM 10412 O O . VAL B 1 590 ? -15.719 5.281 3.078 1 93.56 590 VAL B O 1
ATOM 10415 N N . GLU B 1 591 ? -16.125 6.07 5.086 1 88.69 591 GLU B N 1
ATOM 10416 C CA . GLU B 1 591 ? -14.711 6.141 5.43 1 88.69 591 GLU B CA 1
ATOM 10417 C C . GLU B 1 591 ? -14.086 4.75 5.5 1 88.69 591 GLU B C 1
ATOM 10419 O O . GLU B 1 591 ? -12.961 4.543 5.043 1 88.69 591 GLU B O 1
ATOM 10424 N N . SER B 1 592 ? -14.852 3.852 6.086 1 87.81 592 SER B N 1
ATOM 10425 C CA . SER B 1 592 ? -14.398 2.467 6.156 1 87.81 592 SER B CA 1
ATOM 10426 C C . SER B 1 592 ? -14.234 1.867 4.766 1 87.81 592 SER B C 1
ATOM 10428 O O . SER B 1 592 ? -13.258 1.161 4.5 1 87.81 592 SER B O 1
ATOM 10430 N N . VAL B 1 593 ? -15.164 2.123 3.945 1 93.94 593 VAL B N 1
ATOM 10431 C CA . VAL B 1 593 ? -15.117 1.622 2.576 1 93.94 593 VAL B CA 1
ATOM 10432 C C . VAL B 1 593 ? -13.914 2.217 1.849 1 93.94 593 VAL B C 1
ATOM 10434 O O . VAL B 1 593 ? -13.211 1.512 1.122 1 93.94 593 VAL B O 1
ATOM 10437 N N . ASN B 1 594 ? -13.68 3.498 2.045 1 89.69 594 ASN B N 1
ATOM 10438 C CA . ASN B 1 594 ? -12.516 4.152 1.451 1 89.69 594 ASN B CA 1
ATOM 10439 C C . ASN B 1 594 ? -11.219 3.486 1.891 1 89.69 594 ASN B C 1
ATOM 10441 O O . ASN B 1 594 ? -10.281 3.359 1.1 1 89.69 594 ASN B O 1
ATOM 10445 N N . ARG B 1 595 ? -11.195 3.041 3.064 1 84.44 595 ARG B N 1
ATOM 10446 C CA . ARG B 1 595 ? -10.031 2.312 3.553 1 84.44 595 ARG B CA 1
ATOM 10447 C C . ARG B 1 595 ? -9.914 0.946 2.883 1 84.44 595 ARG B C 1
ATOM 10449 O O . ARG B 1 595 ? -8.812 0.48 2.592 1 84.44 595 ARG B O 1
ATOM 10456 N N . GLN B 1 596 ? -11.031 0.366 2.664 1 88.12 596 GLN B N 1
ATOM 10457 C CA . GLN B 1 596 ? -11.039 -0.95 2.035 1 88.12 596 GLN B CA 1
ATOM 10458 C C . GLN B 1 596 ? -10.586 -0.868 0.582 1 88.12 596 GLN B C 1
ATOM 10460 O O . GLN B 1 596 ? -9.914 -1.777 0.084 1 88.12 596 GLN B O 1
ATOM 10465 N N . ILE B 1 597 ? -10.914 0.223 -0.05 1 92.88 597 ILE B N 1
ATOM 10466 C CA . ILE B 1 597 ? -10.484 0.438 -1.429 1 92.88 597 ILE B CA 1
ATOM 10467 C C . ILE B 1 597 ? -8.961 0.504 -1.497 1 92.88 597 ILE B C 1
ATOM 10469 O O . ILE B 1 597 ? -8.367 0.149 -2.516 1 92.88 597 ILE B O 1
ATOM 10473 N N . SER B 1 598 ? -8.312 0.876 -0.396 1 86.81 598 SER B N 1
ATOM 10474 C CA . SER B 1 598 ? -6.855 0.999 -0.361 1 86.81 598 SER B CA 1
ATOM 10475 C C . SER B 1 598 ? -6.18 -0.357 -0.539 1 86.81 598 SER B C 1
ATOM 10477 O O . SER B 1 598 ? -5.008 -0.429 -0.915 1 86.81 598 SER B O 1
ATOM 10479 N N . LYS B 1 599 ? -6.89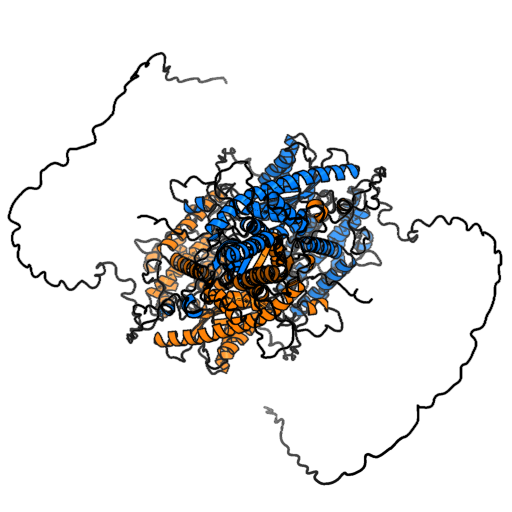5 -1.403 -0.303 1 87.75 599 LYS B N 1
ATOM 10480 C CA . LYS B 1 599 ? -6.348 -2.74 -0.518 1 87.75 599 LYS B CA 1
ATOM 10481 C C . LYS B 1 599 ? -6.125 -3.012 -2.002 1 87.75 599 LYS B C 1
ATOM 10483 O O . LYS B 1 599 ? -5.109 -3.594 -2.385 1 87.75 599 LYS B O 1
ATOM 10488 N N . THR B 1 600 ? -7.117 -2.594 -2.807 1 91.81 600 THR B N 1
ATOM 10489 C CA . THR B 1 600 ? -7.051 -2.855 -4.242 1 91.81 600 THR B CA 1
ATOM 10490 C C . THR B 1 600 ? -6.402 -1.684 -4.973 1 91.81 600 THR B C 1
ATOM 10492 O O . THR B 1 600 ? -5.793 -1.867 -6.031 1 91.81 600 THR B O 1
ATOM 10495 N N . CYS B 1 601 ? -6.613 -0.539 -4.395 1 89.38 601 CYS B N 1
ATOM 10496 C CA . CYS B 1 601 ? -6.102 0.681 -5.008 1 89.38 601 CYS B CA 1
ATOM 10497 C C . CYS B 1 601 ? -5.496 1.606 -3.957 1 89.38 601 CYS B C 1
ATOM 10499 O O . CYS B 1 601 ? -6.094 2.623 -3.602 1 89.38 601 CYS B O 1
ATOM 10501 N N . PRO B 1 602 ? -4.258 1.346 -3.561 1 83.5 602 PRO B N 1
ATOM 10502 C CA . PRO B 1 602 ? -3.609 2.182 -2.549 1 83.5 602 PRO B CA 1
ATOM 10503 C C . PRO B 1 602 ? -3.473 3.639 -2.986 1 83.5 602 PRO B C 1
ATOM 10505 O O . PRO B 1 602 ? -3.232 3.912 -4.164 1 83.5 602 PRO B O 1
ATOM 10508 N N . LYS B 1 603 ? -3.457 4.621 -2.021 1 80.12 603 LYS B N 1
ATOM 10509 C CA . LYS B 1 603 ? -3.461 6.055 -2.311 1 80.12 603 LYS B CA 1
ATOM 10510 C C . LYS B 1 603 ? -2.121 6.504 -2.885 1 80.12 603 LYS B C 1
ATOM 10512 O O . LYS B 1 603 ? -2.041 7.539 -3.551 1 80.12 603 LYS B O 1
ATOM 10517 N N . ASN B 1 604 ? -1.095 5.754 -2.645 1 73.38 604 ASN B N 1
ATOM 10518 C CA . ASN B 1 604 ? 0.241 6.184 -3.043 1 73.38 604 ASN B CA 1
ATOM 10519 C C . ASN B 1 604 ? 0.674 5.535 -4.352 1 73.38 604 ASN B C 1
ATOM 10521 O O . ASN B 1 604 ? 1.827 5.668 -4.766 1 73.38 604 ASN B O 1
ATOM 10525 N N . VAL B 1 605 ? -0.163 4.715 -4.887 1 79.19 605 VAL B N 1
ATOM 10526 C CA . VAL B 1 605 ? 0.138 4.082 -6.164 1 79.19 605 VAL B CA 1
ATOM 10527 C C . VAL B 1 605 ? -0.743 4.676 -7.262 1 79.19 605 VAL B C 1
ATOM 10529 O O . VAL B 1 605 ? -1.97 4.703 -7.133 1 79.19 605 VAL B O 1
ATOM 10532 N N . ASN B 1 606 ? -0.09 5.074 -8.289 1 75.38 606 ASN B N 1
ATOM 10533 C CA . ASN B 1 606 ? -0.825 5.68 -9.398 1 75.38 606 ASN B CA 1
ATOM 10534 C C . ASN B 1 606 ? -1.272 4.633 -10.414 1 75.38 606 ASN B C 1
ATOM 10536 O O . ASN B 1 606 ? -0.449 3.885 -10.945 1 75.38 606 ASN B O 1
ATOM 10540 N N . ARG B 1 607 ? -2.549 4.555 -10.547 1 83.31 607 ARG B N 1
ATOM 10541 C CA . ARG B 1 607 ? -3.156 3.703 -11.562 1 83.31 607 ARG B CA 1
ATOM 10542 C C . ARG B 1 607 ? -3.873 4.535 -12.625 1 83.31 607 ARG B C 1
ATOM 10544 O O . ARG B 1 607 ? -4.438 5.586 -12.312 1 83.31 607 ARG B O 1
ATOM 10551 N N . SER B 1 608 ? -3.793 4.105 -13.883 1 85.44 608 SER B N 1
ATOM 10552 C CA . SER B 1 608 ? -4.453 4.824 -14.969 1 85.44 608 SER B CA 1
ATOM 10553 C C . SER B 1 608 ? -5.625 4.027 -15.523 1 85.44 608 SER B C 1
ATOM 10555 O O . SER B 1 608 ? -6.715 4.027 -14.953 1 85.44 608 SER B O 1
ATOM 10557 N N . ARG B 1 609 ? -5.344 3.127 -16.422 1 88.06 609 ARG B N 1
ATOM 10558 C CA . ARG B 1 609 ? -6.391 2.422 -17.156 1 88.06 609 ARG B CA 1
ATOM 10559 C C . ARG B 1 609 ? -7.141 1.451 -16.25 1 88.06 609 ARG B C 1
ATOM 10561 O O . ARG B 1 609 ? -8.336 1.211 -16.438 1 88.06 609 ARG B O 1
ATOM 10568 N N . THR B 1 610 ? -6.543 0.938 -15.297 1 93.19 610 THR B N 1
ATOM 10569 C CA . THR B 1 610 ? -7.148 -0.093 -14.461 1 93.19 610 THR B CA 1
ATOM 10570 C C . THR B 1 610 ? -7.758 0.518 -13.203 1 93.19 610 THR B C 1
ATOM 10572 O O . THR B 1 610 ? -8.398 -0.18 -12.414 1 93.19 610 THR B O 1
ATOM 10575 N N . PHE B 1 611 ? -7.68 1.838 -12.992 1 92.31 611 PHE B N 1
ATOM 10576 C CA . PHE B 1 611 ? -8.086 2.512 -11.766 1 92.31 611 PHE B CA 1
ATOM 10577 C C . PHE B 1 611 ? -9.562 2.281 -11.484 1 92.31 611 PHE B C 1
ATOM 10579 O O . PHE B 1 611 ? -9.93 1.798 -10.414 1 92.31 611 PHE B O 1
ATOM 10586 N N . PRO B 1 612 ? -10.414 2.539 -12.469 1 95.5 612 PRO B N 1
ATOM 10587 C CA . PRO B 1 612 ? -11.836 2.336 -12.156 1 95.5 612 PRO B CA 1
ATOM 10588 C C . PRO B 1 612 ? -12.148 0.893 -11.766 1 95.5 612 PRO B C 1
ATOM 10590 O O . PRO B 1 612 ? -12.891 0.656 -10.812 1 95.5 612 PRO B O 1
ATOM 10593 N N . GLY B 1 613 ? -11.594 -0.016 -12.492 1 97.19 613 GLY B N 1
ATOM 10594 C CA . GLY B 1 613 ? -11.852 -1.418 -12.203 1 97.19 613 GLY B CA 1
ATOM 10595 C C . GLY B 1 613 ? -11.398 -1.836 -10.82 1 97.19 613 GLY B C 1
ATOM 10596 O O . GLY B 1 613 ? -12.07 -2.615 -10.148 1 97.19 613 GLY B O 1
ATOM 10597 N N . ARG B 1 614 ? -10.305 -1.324 -10.398 1 96.62 614 ARG B N 1
ATOM 10598 C CA . ARG B 1 614 ? -9.766 -1.658 -9.078 1 96.62 614 ARG B CA 1
ATOM 10599 C C . ARG B 1 614 ? -10.625 -1.058 -7.973 1 96.62 614 ARG B C 1
ATOM 10601 O O . ARG B 1 614 ? -10.812 -1.678 -6.922 1 96.62 614 ARG B O 1
ATOM 10608 N N . VAL B 1 615 ? -11.094 0.175 -8.18 1 97.12 615 VAL B N 1
ATOM 10609 C CA . VAL B 1 615 ? -12.008 0.8 -7.219 1 97.12 615 VAL B CA 1
ATOM 10610 C C . VAL B 1 615 ? -13.273 -0.038 -7.09 1 97.12 615 VAL B C 1
ATOM 10612 O O . VAL B 1 615 ? -13.664 -0.418 -5.984 1 97.12 615 VAL B O 1
ATOM 10615 N N . HIS B 1 616 ? -13.82 -0.4 -8.234 1 98.5 616 HIS B N 1
ATOM 10616 C CA . HIS B 1 616 ? -15.055 -1.174 -8.25 1 98.5 616 HIS B CA 1
ATOM 10617 C C . HIS B 1 616 ? -14.852 -2.553 -7.633 1 98.5 616 HIS B C 1
ATOM 10619 O O . HIS B 1 616 ? -15.758 -3.09 -6.988 1 98.5 616 HIS B O 1
ATOM 10625 N N . SER B 1 617 ? -13.727 -3.086 -7.812 1 98.12 617 SER B N 1
ATOM 10626 C CA . SER B 1 617 ? -13.422 -4.367 -7.188 1 98.12 617 SER B CA 1
ATOM 10627 C C . SER B 1 617 ? -13.445 -4.262 -5.668 1 98.12 617 SER B C 1
ATOM 10629 O O . SER B 1 617 ? -13.984 -5.133 -4.984 1 98.12 617 SER B O 1
ATOM 10631 N N . GLY B 1 618 ? -12.812 -3.227 -5.176 1 96.94 618 GLY B N 1
ATOM 10632 C CA . GLY B 1 618 ? -12.828 -2.992 -3.742 1 96.94 618 GLY B CA 1
ATOM 10633 C C . GLY B 1 618 ? -14.227 -2.795 -3.186 1 96.94 618 GLY B C 1
ATOM 10634 O O . GLY B 1 618 ? -14.555 -3.322 -2.123 1 96.94 618 GLY B O 1
ATOM 10635 N N . LEU B 1 619 ? -15.039 -2.057 -3.895 1 98 619 LEU B N 1
ATOM 10636 C CA . LEU B 1 619 ? -16.422 -1.814 -3.482 1 98 619 LEU B CA 1
ATOM 10637 C C . LEU B 1 619 ? -17.219 -3.109 -3.488 1 98 619 LEU B C 1
ATOM 10639 O O . LEU B 1 619 ? -18 -3.373 -2.561 1 98 619 LEU B O 1
ATOM 10643 N N . HIS B 1 620 ? -17.016 -3.867 -4.523 1 98.44 620 HIS B N 1
ATOM 10644 C CA . HIS B 1 620 ? -17.719 -5.141 -4.645 1 98.44 620 HIS B CA 1
ATOM 10645 C C . HIS B 1 620 ? -17.406 -6.059 -3.467 1 98.44 620 HIS B C 1
ATOM 10647 O O . HIS B 1 620 ? -18.297 -6.707 -2.922 1 98.44 620 HIS B O 1
ATOM 10653 N N . SER B 1 621 ? -16.203 -6.125 -3.092 1 96.5 621 SER B N 1
ATOM 10654 C CA . SER B 1 621 ? -15.781 -6.93 -1.947 1 96.5 621 SER B CA 1
ATOM 10655 C C . SER B 1 621 ? -16.375 -6.395 -0.649 1 96.5 621 SER B C 1
ATOM 10657 O O . SER B 1 621 ? -16.734 -7.168 0.243 1 96.5 621 SER B O 1
ATOM 10659 N N . SER B 1 622 ? -16.422 -5.082 -0.523 1 95.12 622 SER B N 1
ATOM 10660 C CA . SER B 1 622 ? -17 -4.473 0.672 1 95.12 622 SER B CA 1
ATOM 10661 C C . SER B 1 622 ? -18.469 -4.836 0.825 1 95.12 622 SER B C 1
ATOM 10663 O O . SER B 1 622 ? -18.938 -5.105 1.935 1 95.12 622 SER B O 1
ATOM 10665 N N . ASN B 1 623 ? -19.188 -4.852 -0.285 1 96.69 623 ASN B N 1
ATOM 10666 C CA . ASN B 1 623 ? -20.625 -5.109 -0.271 1 96.69 623 ASN B CA 1
ATOM 10667 C C . ASN B 1 623 ? -20.922 -6.594 -0.095 1 96.69 623 ASN B C 1
ATOM 10669 O O . ASN B 1 623 ? -21.859 -6.961 0.611 1 96.69 623 ASN B O 1
ATOM 10673 N N . ASN B 1 624 ? -20.078 -7.461 -0.663 1 96.12 624 ASN B N 1
ATOM 10674 C CA . ASN B 1 624 ? -20.469 -8.859 -0.775 1 96.12 624 ASN B CA 1
ATOM 10675 C C . ASN B 1 624 ? -19.609 -9.758 0.113 1 96.12 624 ASN B C 1
ATOM 10677 O O . ASN B 1 624 ? -19.969 -10.914 0.348 1 96.12 624 ASN B O 1
ATOM 10681 N N . GLY B 1 625 ? -18.578 -9.25 0.638 1 93.81 625 GLY B N 1
ATOM 10682 C CA . GLY B 1 625 ? -17.609 -10.086 1.329 1 93.81 625 GLY B CA 1
ATOM 10683 C C . GLY B 1 625 ? -16.531 -10.633 0.413 1 93.81 625 GLY B C 1
ATOM 10684 O O . GLY B 1 625 ? -16.75 -10.805 -0.787 1 93.81 625 GLY B O 1
ATOM 10685 N N . THR B 1 626 ? -15.453 -10.961 0.951 1 93.94 626 THR B N 1
ATOM 10686 C CA . THR B 1 626 ? -14.273 -11.328 0.177 1 93.94 626 THR B CA 1
ATOM 10687 C C . THR B 1 626 ? -14.516 -12.625 -0.594 1 93.94 626 THR B C 1
ATOM 10689 O O . THR B 1 626 ? -14.305 -12.68 -1.807 1 93.94 626 THR B O 1
ATOM 10692 N N . GLY B 1 627 ? -14.969 -13.703 0.11 1 96.19 627 GLY B N 1
ATOM 10693 C CA . GLY B 1 627 ? -15.18 -14.992 -0.532 1 96.19 627 GLY B CA 1
ATOM 10694 C C . GLY B 1 627 ? -16.203 -14.945 -1.646 1 96.19 627 GLY B C 1
ATOM 10695 O O . GLY B 1 627 ? -15.93 -15.344 -2.777 1 96.19 627 GLY B O 1
ATOM 10696 N N . MET B 1 628 ? -17.375 -14.359 -1.346 1 97.12 628 MET B N 1
ATOM 10697 C CA . MET B 1 628 ? -18.453 -14.25 -2.334 1 97.12 628 MET B CA 1
ATOM 10698 C C . MET B 1 628 ? -18.031 -13.367 -3.5 1 97.12 628 MET B C 1
ATOM 10700 O O . MET B 1 628 ? -18.344 -13.656 -4.652 1 97.12 628 MET B O 1
ATOM 10704 N N . SER B 1 629 ? -17.359 -12.32 -3.184 1 97.94 629 SER B N 1
ATOM 10705 C CA . SER B 1 629 ? -16.906 -11.398 -4.219 1 97.94 629 SER B CA 1
ATOM 10706 C C . SER B 1 629 ? -15.977 -12.094 -5.207 1 97.94 629 SER B C 1
ATOM 10708 O O . SER B 1 629 ? -16.109 -11.922 -6.422 1 97.94 629 SER B O 1
ATOM 10710 N N . ILE B 1 630 ? -15.008 -12.914 -4.762 1 98.31 630 ILE B N 1
ATOM 10711 C CA . ILE B 1 630 ? -14.094 -13.633 -5.637 1 98.31 630 ILE B CA 1
ATOM 10712 C C . ILE B 1 630 ? -14.875 -14.586 -6.539 1 98.31 630 ILE B C 1
ATOM 10714 O O . ILE B 1 630 ? -14.633 -14.648 -7.746 1 98.31 630 ILE B O 1
ATOM 10718 N N . ALA B 1 631 ? -15.812 -15.281 -5.949 1 98.44 631 ALA B N 1
ATOM 10719 C CA . ALA B 1 631 ? -16.625 -16.219 -6.719 1 98.44 631 ALA B CA 1
ATOM 10720 C C . ALA B 1 631 ? -17.406 -15.492 -7.816 1 98.44 631 ALA B C 1
ATOM 10722 O O . ALA B 1 631 ? -17.406 -15.922 -8.969 1 98.44 631 ALA B O 1
ATOM 10723 N N . ARG B 1 632 ? -18.016 -14.375 -7.484 1 98.31 632 ARG B N 1
ATOM 10724 C CA . ARG B 1 632 ? -18.812 -13.617 -8.438 1 98.31 632 ARG B CA 1
ATOM 10725 C C . ARG B 1 632 ? -17.938 -12.984 -9.516 1 98.31 632 ARG B C 1
ATOM 10727 O O . ARG B 1 632 ? -18.328 -12.898 -10.68 1 98.31 632 ARG B O 1
ATOM 10734 N N . LYS B 1 633 ? -16.828 -12.523 -9.133 1 98.44 633 LYS B N 1
ATOM 10735 C CA . LYS B 1 633 ? -15.898 -11.922 -10.086 1 98.44 633 LYS B CA 1
ATOM 10736 C C . LYS B 1 633 ? -15.422 -12.953 -11.109 1 98.44 633 LYS B C 1
ATOM 10738 O O . LYS B 1 633 ? -15.336 -12.664 -12.305 1 98.44 633 LYS B O 1
ATOM 10743 N N . ARG B 1 634 ? -15.094 -14.109 -10.648 1 98.25 634 ARG B N 1
ATOM 10744 C CA . ARG B 1 634 ? -14.695 -15.172 -11.57 1 98.25 634 ARG B CA 1
ATOM 10745 C C . ARG B 1 634 ? -15.844 -15.531 -12.516 1 98.25 634 ARG B C 1
ATOM 10747 O O . ARG B 1 634 ? -15.625 -15.711 -13.719 1 98.25 634 ARG B O 1
ATOM 10754 N N . ALA B 1 635 ? -17 -15.617 -11.953 1 97.62 635 ALA B N 1
ATOM 10755 C CA . ALA B 1 635 ? -18.156 -15.922 -12.789 1 97.62 635 ALA B CA 1
ATOM 10756 C C . ALA B 1 635 ? -18.359 -14.852 -13.859 1 97.62 635 ALA B C 1
ATOM 10758 O O . ALA B 1 635 ? -18.594 -15.172 -15.031 1 97.62 635 ALA B O 1
ATOM 10759 N N . ALA B 1 636 ? -18.219 -13.625 -13.453 1 96.19 636 ALA B N 1
ATOM 10760 C CA . ALA B 1 636 ? -18.406 -12.508 -14.383 1 96.19 636 ALA B CA 1
ATOM 10761 C C . ALA B 1 636 ? -17.312 -12.516 -15.461 1 96.19 636 ALA B C 1
ATOM 10763 O O . ALA B 1 636 ? -17.531 -12.016 -16.562 1 96.19 636 ALA B O 1
ATOM 10764 N N . ALA B 1 637 ? -16.156 -13.062 -15.156 1 96.44 637 ALA B N 1
ATOM 10765 C CA . ALA B 1 637 ? -15.055 -13.164 -16.109 1 96.44 637 ALA B CA 1
ATOM 10766 C C . ALA B 1 637 ? -15.188 -14.414 -16.969 1 96.44 637 ALA B C 1
ATOM 10768 O O . ALA B 1 637 ? -14.273 -14.766 -17.719 1 96.44 637 ALA B O 1
ATOM 10769 N N . ASN B 1 638 ? -16.219 -15.219 -16.812 1 94.88 638 ASN B N 1
ATOM 10770 C CA . ASN B 1 638 ? -16.547 -16.406 -17.578 1 94.88 638 ASN B CA 1
ATOM 10771 C C . ASN B 1 638 ? -15.633 -17.578 -17.203 1 94.88 638 ASN B C 1
ATOM 10773 O O . ASN B 1 638 ? -15.273 -18.391 -18.062 1 94.88 638 ASN B O 1
ATOM 10777 N N . ILE B 1 639 ? -15.148 -17.562 -16.016 1 97.38 639 ILE B N 1
ATOM 10778 C CA . ILE B 1 639 ? -14.375 -18.672 -15.492 1 97.38 639 ILE B CA 1
ATOM 10779 C C . ILE B 1 639 ? -14.922 -19.078 -14.125 1 97.38 639 ILE B C 1
ATOM 10781 O O . ILE B 1 639 ? -14.172 -19.141 -13.148 1 97.38 639 ILE B O 1
ATOM 10785 N N . PRO B 1 640 ? -16.125 -19.406 -14.008 1 97.06 640 PRO B N 1
ATOM 10786 C CA . PRO B 1 640 ? -16.719 -19.75 -12.719 1 97.06 640 PRO B CA 1
ATOM 10787 C C . PRO B 1 640 ? -16.047 -20.938 -12.047 1 97.06 640 PRO B C 1
ATOM 10789 O O . PRO B 1 640 ? -15.438 -21.766 -12.727 1 97.06 640 PRO B O 1
ATOM 10792 N N . PHE B 1 641 ? -16.188 -21.016 -10.781 1 97.44 641 PHE B N 1
ATOM 10793 C CA . PHE B 1 641 ? -15.734 -22.188 -10.047 1 97.44 641 PHE B CA 1
ATOM 10794 C C . PHE B 1 641 ? -16.641 -23.375 -10.312 1 97.44 641 PHE B C 1
ATOM 10796 O O . PHE B 1 641 ? -17.859 -23.234 -10.398 1 97.44 641 PHE B O 1
ATOM 10803 N N . SER B 1 642 ? -15.992 -24.531 -10.398 1 95.25 642 SER B N 1
ATOM 10804 C CA . SER B 1 642 ? -16.766 -25.75 -10.305 1 95.25 642 SER B CA 1
ATOM 10805 C C . SER B 1 642 ? -17.297 -25.969 -8.891 1 95.25 642 SER B C 1
ATOM 10807 O O . SER B 1 642 ? -16.609 -25.672 -7.914 1 95.25 642 SER B O 1
ATOM 10809 N N . PRO B 1 643 ? -18.5 -26.469 -8.805 1 93.62 643 PRO B N 1
ATOM 10810 C CA . PRO B 1 643 ? -19 -26.766 -7.465 1 93.62 643 PRO B CA 1
ATOM 10811 C C . PRO B 1 643 ? -18.094 -27.719 -6.691 1 93.62 643 PRO B C 1
ATOM 10813 O O . PRO B 1 643 ? -18.094 -27.719 -5.457 1 93.62 643 PRO B O 1
ATOM 10816 N N . ASN B 1 644 ? -17.297 -28.516 -7.43 1 93.06 644 ASN B N 1
ATOM 10817 C CA . ASN B 1 644 ? -16.422 -29.5 -6.797 1 93.06 644 ASN B CA 1
ATOM 10818 C C . ASN B 1 644 ? -15.008 -28.969 -6.652 1 93.06 644 ASN B C 1
ATOM 10820 O O . ASN B 1 644 ? -14.094 -29.719 -6.312 1 93.06 644 ASN B O 1
ATOM 10824 N N . SER B 1 645 ? -14.883 -27.703 -6.918 1 94.19 645 SER B N 1
ATOM 10825 C CA . SER B 1 645 ? -13.555 -27.125 -6.75 1 94.19 645 SER B CA 1
ATOM 10826 C C . SER B 1 645 ? -13.086 -27.219 -5.305 1 94.19 645 SER B C 1
ATOM 10828 O O . SER B 1 645 ? -13.867 -27.016 -4.375 1 94.19 645 SER B O 1
ATOM 10830 N N . ALA B 1 646 ? -11.805 -27.5 -5.145 1 91.56 646 ALA B N 1
ATOM 10831 C CA . ALA B 1 646 ? -11.227 -27.656 -3.811 1 91.56 646 ALA B CA 1
ATOM 10832 C C . ALA B 1 646 ? -11.117 -26.312 -3.092 1 91.56 646 ALA B C 1
ATOM 10834 O O . ALA B 1 646 ? -10.852 -26.266 -1.888 1 91.56 646 ALA B O 1
ATOM 10835 N N . VAL B 1 647 ? -11.375 -25.234 -3.797 1 95.75 647 VAL B N 1
ATOM 10836 C CA . VAL B 1 647 ? -11.188 -23.891 -3.246 1 95.75 647 VAL B CA 1
ATOM 10837 C C . VAL B 1 647 ? -12.453 -23.438 -2.521 1 95.75 647 VAL B C 1
ATOM 10839 O O . VAL B 1 647 ? -12.422 -22.484 -1.739 1 95.75 647 VAL B O 1
ATOM 10842 N N . VAL B 1 648 ? -13.586 -24.047 -2.691 1 95.31 648 VAL B N 1
ATOM 10843 C CA . VAL B 1 648 ? -14.883 -23.609 -2.209 1 95.31 648 VAL B CA 1
ATOM 10844 C C . VAL B 1 648 ? -14.867 -23.516 -0.684 1 95.31 648 VAL B C 1
ATOM 10846 O O . VAL B 1 648 ? -15.266 -22.5 -0.109 1 95.31 648 VAL B O 1
ATOM 10849 N N . PRO B 1 649 ? -14.297 -24.531 -0.009 1 93.31 649 PRO B N 1
ATOM 10850 C CA . PRO B 1 649 ? -14.242 -24.406 1.449 1 93.31 649 PRO B CA 1
ATOM 10851 C C . PRO B 1 649 ? -13.414 -23.219 1.909 1 93.31 649 PRO B C 1
ATOM 10853 O O . PRO B 1 649 ? -13.719 -22.609 2.938 1 93.31 649 PRO B O 1
ATOM 10856 N N . ALA B 1 650 ? -12.406 -22.953 1.204 1 96.19 650 ALA B N 1
ATOM 10857 C CA . ALA B 1 650 ? -11.578 -21.812 1.567 1 96.19 650 ALA B CA 1
ATOM 10858 C C . ALA B 1 650 ? -12.352 -20.5 1.408 1 96.19 650 ALA B C 1
ATOM 10860 O O . ALA B 1 650 ? -12.234 -19.594 2.242 1 96.19 650 ALA B O 1
ATOM 10861 N N . LEU B 1 651 ? -13.109 -20.375 0.341 1 97.44 651 LEU B N 1
ATOM 10862 C CA . LEU B 1 651 ? -13.953 -19.203 0.13 1 97.44 651 LEU B CA 1
ATOM 10863 C C . LEU B 1 651 ? -14.961 -19.031 1.265 1 97.44 651 LEU B C 1
ATOM 10865 O O . LEU B 1 651 ? -15.156 -17.938 1.773 1 97.44 651 LEU B O 1
ATOM 10869 N N . GLU B 1 652 ? -15.531 -20.125 1.667 1 95.69 652 GLU B N 1
ATOM 10870 C CA . GLU B 1 652 ? -16.469 -20.109 2.781 1 95.69 652 GLU B CA 1
ATOM 10871 C C . GLU B 1 652 ? -15.789 -19.703 4.082 1 95.69 652 GLU B C 1
ATOM 10873 O O . GLU B 1 652 ? -16.359 -18.984 4.891 1 95.69 652 GLU B O 1
ATOM 10878 N N . GLY B 1 653 ? -14.578 -20.25 4.184 1 94.38 653 GLY B N 1
ATOM 10879 C CA . GLY B 1 653 ? -13.805 -19.891 5.359 1 94.38 653 GLY B CA 1
ATOM 10880 C C . GLY B 1 653 ? -13.5 -18.406 5.441 1 94.38 653 GLY B C 1
ATOM 10881 O O . GLY B 1 653 ? -13.531 -17.812 6.527 1 94.38 653 GLY B O 1
ATOM 10882 N N . MET B 1 654 ? -13.25 -17.75 4.328 1 93.81 654 MET B N 1
ATOM 10883 C CA . MET B 1 654 ? -13 -16.312 4.281 1 93.81 654 MET B CA 1
ATOM 10884 C C . MET B 1 654 ? -14.234 -15.539 4.711 1 93.81 654 MET B C 1
ATOM 10886 O O . MET B 1 654 ? -14.125 -14.547 5.438 1 93.81 654 MET B O 1
ATOM 10890 N N . GLU B 1 655 ? -15.344 -15.969 4.297 1 91.88 655 GLU B N 1
ATOM 10891 C CA . GLU B 1 655 ? -16.609 -15.328 4.66 1 91.88 655 GLU B CA 1
ATOM 10892 C C . GLU B 1 655 ? -16.891 -15.484 6.148 1 91.88 655 GLU B C 1
ATOM 10894 O O . GLU B 1 655 ? -17.328 -14.531 6.805 1 91.88 655 GLU B O 1
ATOM 10899 N N . LYS B 1 656 ? -16.656 -16.656 6.609 1 89.62 656 LYS B N 1
ATOM 10900 C CA . LYS B 1 656 ? -16.875 -16.922 8.023 1 89.62 656 LYS B CA 1
ATOM 10901 C C . LYS B 1 656 ? -15.977 -16.047 8.891 1 89.62 656 LYS B C 1
ATOM 10903 O O . LYS B 1 656 ? -16.422 -15.492 9.898 1 89.62 656 LYS B O 1
ATOM 10908 N N . THR B 1 657 ? -14.797 -15.945 8.477 1 89.44 657 THR B N 1
ATOM 10909 C CA . THR B 1 657 ? -13.836 -15.133 9.211 1 89.44 657 THR B CA 1
ATOM 10910 C C . THR B 1 657 ? -14.25 -13.664 9.203 1 89.44 657 THR B C 1
ATOM 10912 O O . THR B 1 657 ? -14.164 -12.984 10.227 1 89.44 657 THR B O 1
ATOM 10915 N N . GLN B 1 658 ? -14.688 -13.172 8.141 1 87.19 658 GLN B N 1
ATOM 10916 C CA . GLN B 1 658 ? -15.125 -11.781 8.031 1 87.19 658 GLN B CA 1
ATOM 10917 C C . GLN B 1 658 ? -16.344 -11.516 8.906 1 87.19 658 GLN B C 1
ATOM 10919 O O . GLN B 1 658 ? -16.422 -10.484 9.57 1 87.19 658 GLN B O 1
ATOM 10924 N N . ASN B 1 659 ? -17.281 -12.43 8.883 1 85.56 659 ASN B N 1
ATOM 10925 C CA . ASN B 1 659 ? -18.484 -12.297 9.711 1 85.56 659 ASN B CA 1
ATOM 10926 C C . ASN B 1 659 ? -18.141 -12.336 11.195 1 85.56 659 ASN B C 1
ATOM 10928 O O . ASN B 1 659 ? -18.719 -11.609 12 1 85.56 659 ASN B O 1
ATOM 10932 N N . TYR B 1 660 ? -17.234 -13.203 11.43 1 86.81 660 TYR B N 1
ATOM 10933 C CA . TYR B 1 660 ? -16.781 -13.297 12.805 1 86.81 660 TYR B CA 1
ATOM 10934 C C . TYR B 1 660 ? -16.188 -11.969 13.273 1 86.81 660 TYR B C 1
ATOM 10936 O O . TYR B 1 660 ? -16.516 -11.477 14.352 1 86.81 660 TYR B O 1
ATOM 10944 N N . HIS B 1 661 ? -15.367 -11.367 12.508 1 84.31 661 HIS B N 1
ATOM 10945 C CA . HIS B 1 661 ? -14.711 -10.117 12.875 1 84.31 661 HIS B CA 1
ATOM 10946 C C . HIS B 1 661 ? -15.719 -8.977 12.984 1 84.31 661 HIS B C 1
ATOM 10948 O O . HIS B 1 661 ? -15.594 -8.109 13.852 1 84.31 661 HIS B O 1
ATOM 10954 N N . ARG B 1 662 ? -16.594 -8.992 12.117 1 82.88 662 ARG B N 1
ATOM 10955 C CA . ARG B 1 662 ? -17.641 -7.977 12.188 1 82.88 662 ARG B CA 1
ATOM 10956 C C . ARG B 1 662 ? -18.406 -8.07 13.5 1 82.88 662 ARG B C 1
ATOM 10958 O O . ARG B 1 662 ? -18.625 -7.066 14.18 1 82.88 662 ARG B O 1
ATOM 10965 N N . ALA B 1 663 ? -18.844 -9.25 13.844 1 83.62 663 ALA B N 1
ATOM 10966 C CA . ALA B 1 663 ? -19.578 -9.477 15.086 1 83.62 663 ALA B CA 1
ATOM 10967 C C . ALA B 1 663 ? -18.734 -9.109 16.297 1 83.62 663 ALA B C 1
ATOM 10969 O O . ALA B 1 663 ? -19.234 -8.477 17.234 1 83.62 663 ALA B O 1
ATOM 10970 N N . TYR B 1 664 ? -17.531 -9.469 16.203 1 83.31 664 TYR B N 1
ATOM 10971 C CA . TYR B 1 664 ? -16.609 -9.211 17.297 1 83.31 664 TYR B CA 1
ATOM 10972 C C . TYR B 1 664 ? -16.438 -7.715 17.531 1 83.31 664 TYR B C 1
ATOM 10974 O O . TYR B 1 664 ? -16.453 -7.25 18.672 1 83.31 664 TYR B O 1
ATOM 10982 N N . LYS B 1 665 ? -16.328 -6.977 16.547 1 78.75 665 LYS B N 1
ATOM 10983 C CA . LYS B 1 665 ? -16.094 -5.535 16.641 1 78.75 665 LYS B CA 1
ATOM 10984 C C . LYS B 1 665 ? -17.328 -4.828 17.203 1 78.75 665 LYS B C 1
ATOM 10986 O O . LYS B 1 665 ? -17.203 -3.793 17.859 1 78.75 665 LYS B O 1
ATOM 10991 N N . MET B 1 666 ? -18.453 -5.395 17 1 78.81 666 MET B N 1
ATOM 10992 C CA . MET B 1 666 ? -19.703 -4.75 17.406 1 78.81 666 MET B CA 1
ATOM 10993 C C . MET B 1 666 ? -20.062 -5.113 18.844 1 78.81 666 MET B C 1
ATOM 10995 O O . MET B 1 666 ? -20.938 -4.48 19.453 1 78.81 666 MET B O 1
ATOM 10999 N N . GLU B 1 667 ? -19.344 -6.031 19.375 1 83.06 667 GLU B N 1
ATOM 11000 C CA . GLU B 1 667 ? -19.625 -6.441 20.75 1 83.06 667 GLU B CA 1
ATOM 11001 C C . GLU B 1 667 ? -19.297 -5.332 21.75 1 83.06 667 GLU B C 1
ATOM 11003 O O . GLU B 1 667 ? -18.234 -4.715 21.656 1 83.06 667 GLU B O 1
ATOM 11008 N N . VAL B 1 668 ? -20.172 -5.148 22.641 1 79.25 668 VAL B N 1
ATOM 11009 C CA . VAL B 1 668 ? -20.016 -4.078 23.625 1 79.25 668 VAL B CA 1
ATOM 11010 C C . VAL B 1 668 ? -18.797 -4.336 24.5 1 79.25 668 VAL B C 1
ATOM 11012 O O . VAL B 1 668 ? -18.031 -3.416 24.781 1 79.25 668 VAL B O 1
ATOM 11015 N N . ALA B 1 669 ? -18.672 -5.582 24.875 1 79.31 669 ALA B N 1
ATOM 11016 C CA . ALA B 1 669 ? -17.531 -5.926 25.719 1 79.31 669 ALA B CA 1
ATOM 11017 C C . ALA B 1 669 ? -16.219 -5.574 25.016 1 79.31 669 ALA B C 1
ATOM 11019 O O . ALA B 1 669 ? -15.297 -5.059 25.641 1 79.31 669 ALA B O 1
ATOM 11020 N N . ASN B 1 670 ? -16.188 -5.883 23.781 1 80.44 670 ASN B N 1
ATOM 11021 C CA . ASN B 1 670 ? -14.977 -5.574 23.031 1 80.44 670 ASN B CA 1
ATOM 11022 C C . ASN B 1 670 ? -14.766 -4.066 22.906 1 80.44 670 ASN B C 1
ATOM 11024 O O . ASN B 1 670 ? -13.633 -3.582 23 1 80.44 670 ASN B O 1
ATOM 11028 N N . GLN B 1 671 ? -15.734 -3.355 22.672 1 78.88 671 GLN B N 1
ATOM 11029 C CA . GLN B 1 671 ? -15.641 -1.904 22.562 1 78.88 671 GLN B CA 1
ATOM 11030 C C . GLN B 1 671 ? -15.141 -1.282 23.859 1 78.88 671 GLN B C 1
ATOM 11032 O O . GLN B 1 671 ? -14.305 -0.38 23.844 1 78.88 671 GLN B O 1
ATOM 11037 N N . LYS B 1 672 ? -15.602 -1.795 24.953 1 79.62 672 LYS B N 1
ATOM 11038 C CA . LYS B 1 672 ? -15.172 -1.311 26.25 1 79.62 672 LYS B CA 1
ATOM 11039 C C . LYS B 1 672 ? -13.695 -1.617 26.5 1 79.62 672 LYS B C 1
ATOM 11041 O O . LYS B 1 672 ? -12.953 -0.773 27 1 79.62 672 LYS B O 1
ATOM 11046 N N . ARG B 1 673 ? -13.383 -2.791 26.109 1 76.12 673 ARG B N 1
ATOM 11047 C CA . ARG B 1 673 ? -11.984 -3.193 26.281 1 76.12 673 ARG B CA 1
ATOM 11048 C C . ARG B 1 673 ? -11.062 -2.318 25.438 1 76.12 673 ARG B C 1
ATOM 11050 O O . ARG B 1 673 ? -9.992 -1.92 25.906 1 76.12 673 ARG B O 1
ATOM 11057 N N . GLN B 1 674 ? -11.445 -2.014 24.25 1 75.56 674 GLN B N 1
ATOM 11058 C CA . GLN B 1 674 ? -10.633 -1.192 23.359 1 75.56 674 GLN B CA 1
ATOM 11059 C C . GLN B 1 674 ? -10.523 0.238 23.891 1 75.56 674 GLN B C 1
ATOM 11061 O O . GLN B 1 674 ? -9.453 0.851 23.812 1 75.56 674 GLN B O 1
ATOM 11066 N N . LYS B 1 675 ? -11.562 0.722 24.406 1 72.69 675 LYS B N 1
ATOM 11067 C CA . LYS B 1 675 ? -11.555 2.059 24.984 1 72.69 675 LYS B CA 1
ATOM 11068 C C . LYS B 1 675 ? -10.625 2.121 26.203 1 72.69 675 LYS B C 1
ATOM 11070 O O . LYS B 1 675 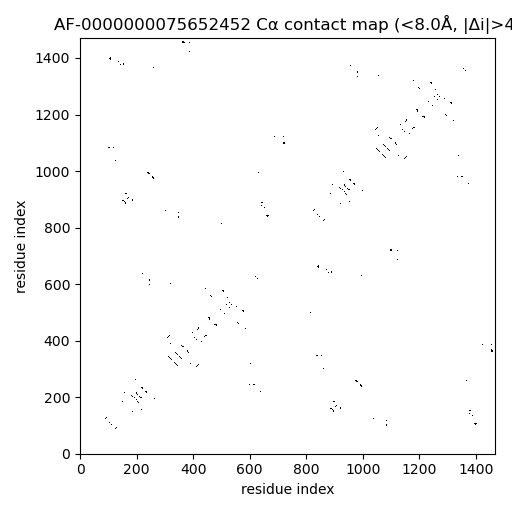? -9.859 3.076 26.344 1 72.69 675 LYS B O 1
ATOM 11075 N N . ALA B 1 676 ? -10.719 1.124 27.031 1 73.31 676 ALA B N 1
ATOM 11076 C CA . ALA B 1 676 ? -9.867 1.064 28.219 1 73.31 676 ALA B CA 1
ATOM 11077 C C . ALA B 1 676 ? -8.391 1.014 27.828 1 73.31 676 ALA B C 1
ATOM 11079 O O . ALA B 1 676 ? -7.555 1.666 28.469 1 73.31 676 ALA B O 1
ATOM 11080 N N . LYS B 1 677 ? -8.156 0.258 26.797 1 69.94 677 LYS B N 1
ATOM 11081 C CA . LYS B 1 677 ? -6.785 0.15 26.312 1 69.94 677 LYS B CA 1
ATOM 11082 C C . LYS B 1 677 ? -6.273 1.494 25.797 1 69.94 677 LYS B C 1
ATOM 11084 O O . LYS B 1 677 ? -5.145 1.887 26.094 1 69.94 677 LYS B O 1
ATOM 11089 N N . THR B 1 678 ? -7.09 2.162 25.094 1 69.38 678 THR B N 1
ATOM 11090 C CA . THR B 1 678 ? -6.727 3.467 24.562 1 69.38 678 THR B CA 1
ATOM 11091 C C . THR B 1 678 ? -6.469 4.465 25.688 1 69.38 678 THR B C 1
ATOM 11093 O O . THR B 1 678 ? -5.492 5.219 25.641 1 69.38 678 THR B O 1
ATOM 11096 N N . LEU B 1 679 ? -7.262 4.453 26.672 1 68.69 679 LEU B N 1
ATOM 11097 C CA . LEU B 1 679 ? -7.121 5.352 27.812 1 68.69 679 LEU B CA 1
ATOM 11098 C C . LEU B 1 679 ? -5.816 5.078 28.562 1 68.69 679 LEU B C 1
ATOM 11100 O O . LEU B 1 679 ? -5.117 6.016 28.953 1 68.69 679 LEU B O 1
ATOM 11104 N N . ARG B 1 680 ? -5.57 3.848 28.688 1 68.31 680 ARG B N 1
ATOM 11105 C CA . ARG B 1 680 ? -4.344 3.479 29.391 1 68.31 680 ARG B CA 1
ATOM 11106 C C . ARG B 1 680 ? -3.113 3.932 28.609 1 68.31 680 ARG B C 1
ATOM 11108 O O . ARG B 1 680 ? -2.137 4.402 29.203 1 68.31 680 ARG B O 1
ATOM 11115 N N . ARG B 1 681 ? -3.191 3.793 27.359 1 66.75 681 ARG B N 1
ATOM 11116 C CA . ARG B 1 681 ? -2.066 4.172 26.516 1 66.75 681 ARG B CA 1
ATOM 11117 C C . ARG B 1 681 ? -1.836 5.68 26.547 1 66.75 681 ARG B C 1
ATOM 11119 O O . ARG B 1 681 ? -0.693 6.137 26.609 1 66.75 681 ARG B O 1
ATOM 11126 N N . PHE B 1 682 ? -2.857 6.363 26.562 1 63.16 682 PHE B N 1
ATOM 11127 C CA . PHE B 1 682 ? -2.744 7.812 26.625 1 63.16 682 PHE B CA 1
ATOM 11128 C C . PHE B 1 682 ? -2.211 8.25 27.984 1 63.16 682 PHE B C 1
ATOM 11130 O O . PHE B 1 682 ? -1.394 9.172 28.062 1 63.16 682 PHE B O 1
ATOM 11137 N N . ALA B 1 683 ? -2.697 7.602 28.984 1 64.19 683 ALA B N 1
ATOM 11138 C CA . ALA B 1 683 ? -2.215 7.914 30.312 1 64.19 683 ALA B CA 1
ATOM 11139 C C . ALA B 1 683 ? -0.715 7.66 30.438 1 64.19 683 ALA B C 1
ATOM 11141 O O . ALA B 1 683 ? 0.014 8.469 31.016 1 64.19 683 ALA B O 1
ATOM 11142 N N . SER B 1 684 ? -0.327 6.578 29.859 1 64.06 684 SER B N 1
ATOM 11143 C CA . SER B 1 684 ? 1.093 6.242 29.875 1 64.06 684 SER B CA 1
ATOM 11144 C C . SER B 1 684 ? 1.907 7.242 29.062 1 64.06 684 SER B C 1
ATOM 11146 O O . SER B 1 684 ? 3.006 7.629 29.469 1 64.06 684 SER B O 1
ATOM 11148 N N . TYR B 1 685 ? 1.375 7.605 27.969 1 62.09 685 TYR B N 1
ATOM 11149 C CA . TYR B 1 685 ? 2.039 8.586 27.109 1 62.09 685 TYR B CA 1
ATOM 11150 C C . TYR B 1 685 ? 2.174 9.93 27.828 1 62.09 685 TYR B C 1
ATOM 11152 O O . TYR B 1 685 ? 3.229 10.562 27.766 1 62.09 685 TYR B O 1
ATOM 11160 N N . ASP B 1 686 ? 1.225 10.305 28.438 1 61.5 686 ASP B N 1
ATOM 11161 C CA . ASP B 1 686 ? 1.221 11.57 29.172 1 61.5 686 ASP B CA 1
ATOM 11162 C C . ASP B 1 686 ? 2.25 11.562 30.297 1 61.5 686 ASP B C 1
ATOM 11164 O O . ASP B 1 686 ? 2.965 12.547 30.5 1 61.5 686 ASP B O 1
ATOM 11168 N N . LYS B 1 687 ? 2.273 10.5 30.891 1 61.84 687 LYS B N 1
ATOM 11169 C CA . LYS B 1 687 ? 3.266 10.359 31.953 1 61.84 687 LYS B CA 1
ATOM 11170 C C . LYS B 1 687 ? 4.684 10.484 31.406 1 61.84 687 LYS B C 1
ATOM 11172 O O . LYS B 1 687 ? 5.527 11.156 32 1 61.84 687 LYS B O 1
ATOM 11177 N N . ARG B 1 688 ? 4.867 10.078 30.266 1 59.59 688 ARG B N 1
ATOM 11178 C CA . ARG B 1 688 ? 6.191 10.109 29.641 1 59.59 688 ARG B CA 1
ATOM 11179 C C . ARG B 1 688 ? 6.539 11.508 29.156 1 59.59 688 ARG B C 1
ATOM 11181 O O . ARG B 1 688 ? 7.695 11.93 29.25 1 59.59 688 ARG B O 1
ATOM 11188 N N . LYS B 1 689 ? 5.66 12.125 28.578 1 58.94 689 LYS B N 1
ATOM 11189 C CA . LYS B 1 689 ? 5.879 13.492 28.125 1 58.94 689 LYS B CA 1
ATOM 11190 C C . LYS B 1 689 ? 6.223 14.414 29.297 1 58.94 689 LYS B C 1
ATOM 11192 O O . LYS B 1 689 ? 7.098 15.273 29.188 1 58.94 689 LYS B O 1
ATOM 11197 N N . GLU B 1 690 ? 5.496 14.109 30.328 1 58.03 690 GLU B N 1
ATOM 11198 C CA . GLU B 1 690 ? 5.758 14.875 31.547 1 58.03 690 GLU B CA 1
ATOM 11199 C C . GLU B 1 690 ? 7.168 14.617 32.062 1 58.03 690 GLU B C 1
ATOM 11201 O O . GLU B 1 690 ? 7.844 15.539 32.531 1 58.03 690 GLU B O 1
ATOM 11206 N N . GLN B 1 691 ? 7.59 13.352 31.844 1 54.25 691 GLN B N 1
ATOM 11207 C CA . GLN B 1 691 ? 8.914 12.977 32.312 1 54.25 691 GLN B CA 1
ATOM 11208 C C . GLN B 1 691 ? 10 13.406 31.328 1 54.25 691 GLN B C 1
ATOM 11210 O O . GLN B 1 691 ? 11.188 13.312 31.625 1 54.25 691 GLN B O 1
ATOM 11215 N N . GLY B 1 692 ? 9.516 14.172 30.172 1 48.75 692 GLY B N 1
ATOM 11216 C CA . GLY B 1 692 ? 10.461 14.633 29.172 1 48.75 692 GLY B CA 1
ATOM 11217 C C . GLY B 1 692 ? 11.047 13.5 28.344 1 48.75 692 GLY B C 1
ATOM 11218 O O . GLY B 1 692 ? 12.07 13.68 27.672 1 48.75 692 GLY B O 1
ATOM 11219 N N . THR B 1 693 ? 10.602 12.422 28.672 1 44.16 693 THR B N 1
ATOM 11220 C CA . THR B 1 693 ? 11.219 11.273 28.016 1 44.16 693 THR B CA 1
ATOM 11221 C C . THR B 1 693 ? 10.664 11.102 26.594 1 44.16 693 THR B C 1
ATOM 11223 O O . THR B 1 693 ? 11.203 10.328 25.812 1 44.16 693 THR B O 1
ATOM 11226 N N . TYR B 1 694 ? 9.656 11.75 26.297 1 46.56 694 TYR B N 1
ATOM 11227 C CA . TYR B 1 694 ? 9.133 11.656 24.953 1 46.56 694 TYR B CA 1
ATOM 11228 C C . TYR B 1 694 ? 9.547 12.867 24.109 1 46.56 694 TYR B C 1
ATOM 11230 O O . TYR B 1 694 ? 9.18 14 24.438 1 46.56 694 TYR B O 1
ATOM 11238 N N . LYS B 1 695 ? 10.844 13.023 23.547 1 41.75 695 LYS B N 1
ATOM 11239 C CA . LYS B 1 695 ? 11.289 14.133 22.703 1 41.75 695 LYS B CA 1
ATOM 11240 C C . LYS B 1 695 ? 10.602 14.102 21.344 1 41.75 695 LYS B C 1
ATOM 11242 O O . LYS B 1 695 ? 10.711 13.109 20.609 1 41.75 695 LYS B O 1
ATOM 11247 N N . SER B 1 696 ? 9.531 14.805 21.125 1 39.94 696 SER B N 1
ATOM 11248 C CA . SER B 1 696 ? 9.328 15.102 19.703 1 39.94 696 SER B CA 1
ATOM 11249 C C . SER B 1 696 ? 10.508 15.883 19.125 1 39.94 696 SER B C 1
ATOM 11251 O O . SER B 1 696 ? 11.266 16.5 19.875 1 39.94 696 SER B O 1
ATOM 11253 N N . LYS B 1 697 ? 10.922 16.219 17.844 1 35.75 697 LYS B N 1
ATOM 11254 C CA . LYS B 1 697 ? 12.086 16.938 17.312 1 35.75 697 LYS B CA 1
ATOM 11255 C C . LYS B 1 697 ? 12.211 18.312 17.922 1 35.75 697 LYS B C 1
ATOM 11257 O O . LYS B 1 697 ? 13.062 19.109 17.516 1 35.75 697 LYS B O 1
ATOM 11262 N N . ARG B 1 698 ? 11.406 19.281 18.5 1 33.12 698 ARG B N 1
ATOM 11263 C CA . ARG B 1 698 ? 11.789 20.688 18.625 1 33.12 698 ARG B CA 1
ATOM 11264 C C . ARG B 1 698 ? 13.047 20.844 19.469 1 33.12 698 ARG B C 1
ATOM 11266 O O . ARG B 1 698 ? 13.375 19.969 20.266 1 33.12 698 ARG B O 1
ATOM 11273 N N . ALA B 1 699 ? 13.766 22.25 19.391 1 30.69 699 ALA B N 1
ATOM 11274 C CA . ALA B 1 699 ? 14.883 23.094 19.812 1 30.69 699 ALA B CA 1
ATOM 11275 C C . ALA B 1 699 ? 14.938 23.203 21.328 1 30.69 699 ALA B C 1
ATOM 11277 O O . ALA B 1 699 ? 14.023 23.75 21.953 1 30.69 699 ALA B O 1
ATOM 11278 N N . VAL B 1 700 ? 15.594 22.422 22.125 1 30.11 700 VAL B N 1
ATOM 11279 C CA . VAL B 1 700 ? 16.109 22.812 23.422 1 30.11 700 VAL B CA 1
ATOM 11280 C C . VAL B 1 700 ? 16.875 24.125 23.297 1 30.11 700 VAL B C 1
ATOM 11282 O O . VAL B 1 700 ? 18.031 24.156 22.875 1 30.11 700 VAL B O 1
ATOM 11285 N N . THR B 1 701 ? 16.5 25.219 22.797 1 27.42 701 THR B N 1
ATOM 11286 C CA . THR B 1 701 ? 17.406 26.344 22.969 1 27.42 701 THR B CA 1
ATOM 11287 C C . THR B 1 701 ? 17.531 26.719 24.453 1 27.42 701 THR B C 1
ATOM 11289 O O . THR B 1 701 ? 18.188 27.688 24.797 1 27.42 701 THR B O 1
ATOM 11292 N N . GLY B 1 702 ? 16.531 26.844 25.438 1 27.12 702 GLY B N 1
ATOM 11293 C CA . GLY B 1 702 ? 16.875 27.641 26.594 1 27.12 702 GLY B CA 1
ATOM 11294 C C . GLY B 1 702 ? 18.172 27.203 27.266 1 27.12 702 GLY B C 1
ATOM 11295 O O . GLY B 1 702 ? 18.609 26.062 27.078 1 27.12 702 GLY B O 1
ATOM 11296 N N . THR B 1 703 ? 19.172 28.188 27.891 1 27.58 703 THR B N 1
ATOM 11297 C CA . THR B 1 703 ? 20.312 28.266 28.797 1 27.58 703 THR B CA 1
ATOM 11298 C C . THR B 1 703 ? 20.125 27.312 29.969 1 27.58 703 THR B C 1
ATOM 11300 O O . THR B 1 703 ? 21.047 27.141 30.781 1 27.58 703 THR B O 1
ATOM 11303 N N . GLY B 1 704 ? 19 27.5 30.891 1 26.62 704 GLY B N 1
ATOM 11304 C CA . GLY B 1 704 ? 19.25 27.062 32.25 1 26.62 704 GLY B CA 1
ATOM 11305 C C . GLY B 1 704 ? 19.891 25.688 32.312 1 26.62 704 GLY B C 1
ATOM 11306 O O . GLY B 1 704 ? 19.969 24.984 31.312 1 26.62 704 GLY B O 1
ATOM 11307 N N . ARG B 1 705 ? 20.172 25.156 33.812 1 25.64 705 ARG B N 1
ATOM 11308 C CA . ARG B 1 705 ? 20.922 24.156 34.562 1 25.64 705 ARG B CA 1
ATOM 11309 C C . ARG B 1 705 ? 20.672 22.766 34 1 25.64 705 ARG B C 1
ATOM 11311 O O . ARG B 1 705 ? 19.641 22.516 33.375 1 25.64 705 ARG B O 1
ATOM 11318 N N . ALA B 1 706 ? 21.766 21.875 34.219 1 27.33 706 ALA B N 1
ATOM 11319 C CA . ALA B 1 706 ? 22.219 20.516 33.969 1 27.33 706 ALA B CA 1
ATOM 11320 C C . ALA B 1 706 ? 21.141 19.5 34.375 1 27.33 706 ALA B C 1
ATOM 11322 O O . ALA B 1 706 ? 20.844 19.359 35.562 1 27.33 706 ALA B O 1
ATOM 11323 N N . PRO B 1 707 ? 19.969 19.438 33.875 1 25.2 707 PRO B N 1
ATOM 11324 C CA . PRO B 1 707 ? 19.062 18.609 34.688 1 25.2 707 PRO B CA 1
ATOM 11325 C C . PRO B 1 707 ? 19.766 17.406 35.312 1 25.2 707 PRO B C 1
ATOM 11327 O O . PRO B 1 707 ? 20.844 17 34.844 1 25.2 707 PRO B O 1
ATOM 11330 N N . ARG B 1 708 ? 19.062 16.781 36.406 1 27.86 708 ARG B N 1
ATOM 11331 C CA . ARG B 1 708 ? 19.359 15.773 37.438 1 27.86 708 ARG B CA 1
ATOM 11332 C C . ARG B 1 708 ? 19.859 14.477 36.781 1 27.86 708 ARG B C 1
ATOM 11334 O O . ARG B 1 708 ? 19.641 14.258 35.594 1 27.86 708 ARG B O 1
ATOM 11341 N N . LYS B 1 709 ? 20.297 13.539 37.719 1 25.62 709 LYS B N 1
ATOM 11342 C CA . LYS B 1 709 ? 20.922 12.227 37.656 1 25.62 709 LYS B CA 1
ATOM 11343 C C . LYS B 1 709 ? 20.172 11.289 36.719 1 25.62 709 LYS B C 1
ATOM 11345 O O . LYS B 1 709 ? 18.938 11.25 36.719 1 25.62 709 LYS B O 1
ATOM 11350 N N . LYS B 1 710 ? 20.75 10.789 35.781 1 29.28 710 LYS B N 1
ATOM 11351 C CA . LYS B 1 710 ? 20.516 9.758 34.75 1 29.28 710 LYS B CA 1
ATOM 11352 C C . LYS B 1 710 ? 19.812 8.547 35.375 1 29.28 710 LYS B C 1
ATOM 11354 O O . LYS B 1 710 ? 20.438 7.742 36.062 1 29.28 710 LYS B O 1
ATOM 11359 N N . LYS B 1 711 ? 18.578 8.68 36 1 26.64 711 LYS B N 1
ATOM 11360 C CA . LYS B 1 711 ? 18.172 7.367 36.469 1 26.64 711 LYS B CA 1
ATOM 11361 C C . LYS B 1 711 ? 18.344 6.305 35.406 1 26.64 711 LYS B C 1
ATOM 11363 O O . LYS B 1 711 ? 18.109 6.562 34.219 1 26.64 711 LYS B O 1
ATOM 11368 N N . LYS B 1 712 ? 19.078 5.188 35.719 1 25.36 712 LYS B N 1
ATOM 11369 C CA . LYS B 1 712 ? 19.359 3.934 35.031 1 25.36 712 LYS B CA 1
ATOM 11370 C C . LYS B 1 712 ? 18.094 3.373 34.375 1 25.36 712 LYS B C 1
ATOM 11372 O O . LYS B 1 712 ? 17.172 2.961 35.094 1 25.36 712 LYS B O 1
ATOM 11377 N N . VAL B 1 713 ? 17.656 3.941 33.375 1 27.94 713 VAL B N 1
ATOM 11378 C CA . VAL B 1 713 ? 16.5 3.359 32.719 1 27.94 713 VAL B CA 1
ATOM 11379 C C . VAL B 1 713 ? 16.797 1.9 32.344 1 27.94 713 VAL B C 1
ATOM 11381 O O . VAL B 1 713 ? 17.797 1.595 31.719 1 27.94 713 VAL B O 1
ATOM 11384 N N . ASP B 1 714 ? 16.406 0.987 33.344 1 24.28 714 ASP B N 1
ATOM 11385 C CA . ASP B 1 714 ? 16.484 -0.458 33.156 1 24.28 714 ASP B CA 1
ATOM 11386 C C . ASP B 1 714 ? 16 -0.858 31.766 1 24.28 714 ASP B C 1
ATOM 11388 O O . ASP B 1 714 ? 14.883 -0.531 31.375 1 24.28 714 ASP B O 1
ATOM 11392 N N . ASN B 1 715 ? 16.891 -0.945 30.922 1 25.53 715 ASN B N 1
ATOM 11393 C CA . ASN B 1 715 ? 16.797 -1.352 29.531 1 25.53 715 ASN B CA 1
ATOM 11394 C C . ASN B 1 715 ? 16 -2.643 29.375 1 25.53 715 ASN B C 1
ATOM 11396 O O . ASN B 1 715 ? 16.578 -3.711 29.156 1 25.53 715 ASN B O 1
ATOM 11400 N N . ARG B 1 716 ? 15.07 -2.928 30.391 1 25.16 716 ARG B N 1
ATOM 11401 C CA . ARG B 1 716 ? 14.359 -4.188 30.188 1 25.16 716 ARG B CA 1
ATOM 11402 C C . ARG B 1 716 ? 13.625 -4.191 28.844 1 25.16 716 ARG B C 1
ATOM 11404 O O . ARG B 1 716 ? 13.25 -3.133 28.328 1 25.16 716 ARG B O 1
ATOM 11411 N N . GLU B 1 717 ? 13.625 -5.379 28.156 1 23.52 717 GLU B N 1
ATOM 11412 C CA . GLU B 1 717 ? 13.141 -5.879 26.875 1 23.52 717 GLU B CA 1
ATOM 11413 C C . GLU B 1 717 ? 11.656 -5.57 26.688 1 23.52 717 GLU B C 1
ATOM 11415 O O . GLU B 1 717 ? 10.875 -5.66 27.641 1 23.52 717 GLU B O 1
ATOM 11420 N N . HIS B 1 718 ? 11.422 -4.898 25.734 1 26.41 718 HIS B N 1
ATOM 11421 C CA . HIS B 1 718 ? 10.305 -3.994 25.5 1 26.41 718 HIS B CA 1
ATOM 11422 C C . HIS B 1 718 ? 9.008 -4.766 25.297 1 26.41 718 HIS B C 1
ATOM 11424 O O . HIS B 1 718 ? 8.977 -5.77 24.594 1 26.41 718 HIS B O 1
ATOM 11430 N N . SER B 1 719 ? 8.078 -4.824 26.156 1 24.8 719 SER B N 1
ATOM 11431 C CA . SER B 1 719 ? 6.809 -5.5 26.375 1 24.8 719 SER B CA 1
ATOM 11432 C C . SER B 1 719 ? 5.789 -5.137 25.312 1 24.8 719 SER B C 1
ATOM 11434 O O . SER B 1 719 ? 4.68 -5.676 25.281 1 24.8 719 SER B O 1
ATOM 11436 N N . TYR B 1 720 ? 5.805 -4.031 24.594 1 24.98 720 TYR B N 1
ATOM 11437 C CA . TYR B 1 720 ? 4.543 -3.35 24.312 1 24.98 720 TYR B CA 1
ATOM 11438 C C . TYR B 1 720 ? 4.074 -3.625 22.891 1 24.98 720 TYR B C 1
ATOM 11440 O O . TYR B 1 720 ? 3.197 -2.928 22.375 1 24.98 720 TYR B O 1
ATOM 11448 N N . THR B 1 721 ? 4.496 -4.508 22.094 1 27.91 721 THR B N 1
ATOM 11449 C CA . THR B 1 721 ? 4.109 -4.223 20.703 1 27.91 721 THR B CA 1
ATOM 11450 C C . THR B 1 721 ? 2.617 -4.469 20.5 1 27.91 721 THR B C 1
ATOM 11452 O O . THR B 1 721 ? 2.088 -5.496 20.938 1 27.91 721 THR B O 1
ATOM 11455 N N . ARG B 1 722 ? 1.754 -3.543 20.391 1 25.91 722 ARG B N 1
ATOM 11456 C CA . ARG B 1 722 ? 0.316 -3.736 20.234 1 25.91 722 ARG B CA 1
ATOM 11457 C C . ARG B 1 722 ? 0.012 -4.602 19.016 1 25.91 722 ARG B C 1
ATOM 11459 O O . ARG B 1 722 ? 0.651 -4.457 17.969 1 25.91 722 ARG B O 1
ATOM 11466 N N . PRO B 1 723 ? -0.496 -5.73 19.141 1 24.81 723 PRO B N 1
ATOM 11467 C CA . PRO B 1 723 ? -0.896 -6.562 18 1 24.81 723 PRO B CA 1
ATOM 11468 C C . PRO B 1 723 ? -1.636 -5.773 16.922 1 24.81 723 PRO B C 1
ATOM 11470 O O . PRO B 1 723 ? -2.264 -4.754 17.219 1 24.81 723 PRO B O 1
ATOM 11473 N N . ALA B 1 724 ? -1.092 -5.793 15.805 1 25.69 724 ALA B N 1
ATOM 11474 C CA . ALA B 1 724 ? -2.178 -5.418 14.898 1 25.69 724 ALA B CA 1
ATOM 11475 C C . ALA B 1 724 ? -3.49 -6.07 15.32 1 25.69 724 ALA B C 1
ATOM 11477 O O . ALA B 1 724 ? -3.5 -7.199 15.812 1 25.69 724 ALA B O 1
ATOM 11478 N N . GLU B 1 725 ? -4.453 -5.465 15.922 1 24.84 725 GLU B N 1
ATOM 11479 C CA . GLU B 1 725 ? -5.727 -6.039 16.359 1 24.84 725 GLU B CA 1
ATOM 11480 C C . GLU B 1 725 ? -6.117 -7.227 15.484 1 24.84 725 GLU B C 1
ATOM 11482 O O . GLU B 1 725 ? -6.52 -7.055 14.328 1 24.84 725 GLU B O 1
ATOM 11487 N N . GLN B 1 726 ? -5.246 -8.211 15.383 1 24.02 726 GLN B N 1
ATOM 11488 C CA . GLN B 1 726 ? -5.871 -9.445 14.914 1 24.02 726 GLN B CA 1
ATOM 11489 C C . GLN B 1 726 ? -7.043 -9.836 15.805 1 24.02 726 GLN B C 1
ATOM 11491 O O . GLN B 1 726 ? -7.008 -9.617 17.016 1 24.02 726 GLN B O 1
ATOM 11496 N N . GLU B 1 727 ? -8.203 -10.055 15.25 1 22.89 727 GLU B N 1
ATOM 11497 C CA . GLU B 1 727 ? -9.297 -10.68 16 1 22.89 727 GLU B CA 1
ATOM 11498 C C . GLU B 1 727 ? -8.859 -12 16.625 1 22.89 727 GLU B C 1
ATOM 11500 O O . GLU B 1 727 ? -8.227 -12.828 15.961 1 22.89 727 GLU B O 1
ATOM 11505 N N . SER B 1 728 ? -8.508 -12.195 17.797 1 22.53 728 SER B N 1
ATOM 11506 C CA . SER B 1 728 ? -8.195 -13.312 18.688 1 22.53 728 SER B CA 1
ATOM 11507 C C . SER B 1 728 ? -9.164 -14.477 18.469 1 22.53 728 SER B C 1
ATOM 11509 O O . SER B 1 728 ? -10.367 -14.336 18.688 1 22.53 728 SER B O 1
ATOM 11511 N N . PRO B 1 729 ? -9.086 -15.414 17.438 1 22.67 729 PRO B N 1
ATOM 11512 C CA . PRO B 1 729 ? -9.953 -16.562 17.719 1 22.67 729 PRO B CA 1
ATOM 11513 C C . PRO B 1 729 ? -9.586 -17.281 19.016 1 22.67 729 PRO B C 1
ATOM 11515 O O . PRO B 1 729 ? -8.406 -17.344 19.375 1 22.67 729 PRO B O 1
ATOM 11518 N N . SER B 1 730 ? -10.461 -17.328 20.031 1 20.41 730 SER B N 1
ATOM 11519 C CA . SER B 1 730 ? -10.469 -18.125 21.25 1 20.41 730 SER B CA 1
ATOM 11520 C C . SER B 1 730 ? -10.031 -19.562 20.984 1 20.41 730 SER B C 1
ATOM 11522 O O . SER B 1 730 ? -10.039 -20.016 19.844 1 20.41 730 SER B O 1
ATOM 11524 N N . GLY B 1 731 ? -9.781 -20.438 22.156 1 21.17 731 GLY B N 1
ATOM 11525 C CA . GLY B 1 731 ? -9.344 -21.672 22.797 1 21.17 731 GLY B CA 1
ATOM 11526 C C . GLY B 1 731 ? -10.148 -22.875 22.344 1 21.17 731 GLY B C 1
ATOM 11527 O O . GLY B 1 731 ? -9.711 -24.016 22.516 1 21.17 731 GLY B O 1
ATOM 11528 N N . SER B 1 732 ? -11.539 -23.125 22.328 1 19.58 732 SER B N 1
ATOM 11529 C CA . SER B 1 732 ? -12.188 -24.297 22.906 1 19.58 732 SER B CA 1
ATOM 11530 C C . SER B 1 732 ? -11.93 -25.531 22.047 1 19.58 732 SER B C 1
ATOM 11532 O O . SER B 1 732 ? -12.555 -25.719 21 1 19.58 732 SER B O 1
ATOM 11534 N N . ASP B 1 733 ? -10.75 -26.031 21.703 1 17.38 733 ASP B N 1
ATOM 11535 C CA . ASP B 1 733 ? -10.727 -27.484 21.531 1 17.38 733 ASP B CA 1
ATOM 11536 C C . ASP B 1 733 ? -10.961 -28.203 22.859 1 17.38 733 ASP B C 1
ATOM 11538 O O . ASP B 1 733 ? -10.07 -28.25 23.703 1 17.38 733 ASP B O 1
ATOM 11542 N N . ALA B 1 734 ? -11.938 -28.078 23.797 1 16.66 734 ALA B N 1
ATOM 11543 C CA . ALA B 1 734 ? -12.109 -29.125 24.812 1 16.66 734 ALA B CA 1
ATOM 11544 C C . ALA B 1 734 ? -12.086 -30.5 24.188 1 16.66 734 ALA B C 1
ATOM 11546 O O . ALA B 1 734 ? -11.297 -31.359 24.578 1 16.66 734 ALA B O 1
ATOM 11547 N N . ASP B 1 735 ? -13.336 -31.422 24.5 1 17.22 735 ASP B N 1
ATOM 11548 C CA . ASP B 1 735 ? -13.562 -32.844 24.359 1 17.22 735 ASP B CA 1
ATOM 11549 C C . ASP B 1 735 ? -13.484 -33.281 22.891 1 17.22 735 ASP B C 1
ATOM 11551 O O . ASP B 1 735 ? -13.961 -32.562 22.016 1 17.22 735 ASP B O 1
#

Nearest PDB structures (foldseek):
  6xgw-assembly1_B  TM=5.133E-01  e=4.424E-05  Acetivibrio thermocellus ATCC 27405
  7pik-assembly1_C  TM=4.244E-01  e=8.214E-02  Escherichia coli
  7pik-assembly1_B  TM=2.605E-01  e=2.448E-02  Escherichia coli
  5m32-assembly1_g  TM=2.003E-01  e=3.830E+00  Homo sapiens
  7pik-assembly1_B  TM=2.605E-01  e=2.190E-02  Escherichia coli

InterPro domains:
  IPR049012 Mutator-like transposase domain [PF20700] (154-536)

Sequence (1470 aa):
MAKANNSMWYKLSLPLSRTILKELVCDNSAHTLSACLSTYLPTYLHTFSHQHHIMPRRRKKMRLRHAGQFRAGNKPWNKGLTITKVTPISSYHRPTQDQDSLYVNRDRKGNIIQNDIETLNDVGTTMVLRHTKLQGSRIARFIGEKTDSDEVEGYRMWHAKTAVHACVSAQRHHDKIQTDCKGLVRVSARKEQKKGLTTSETLVCNECNYESPHSKFYGVVPSDEPGKRGPKVAEPNMAAQVAMFNSPIGPQVLREVAAALDISVPSTGGLQNLANKYSDKMVSLNEKDMEALRETVKEVHAVKGNEPDSGIPIEADSRYQSPLRSGRGKKPGQPSGTCVTNVAENVTKRKWVICTHVKNKNCQQCSRGEGKKEVPSHKCSANIPQSAVIGDERQAAIEIAKKLMSGPSKTIVAELTEDGDSSFSSGMKEVMEEAGLNDLKVFKDIVHLSKAIRRKVSGGKWSKQMFPGKTQEERKWIRDRFGNDLAIRLNTEHILGLKKFRNQRVMAGKMKQVMQAIPYCYSGDHSRCKSGSLVCRHPYKWKFQELQEKAKGKLDPTDADLKELGKIMEHRLGKEALKVTRRGRTTNKVESVNRQISKTCPKNVNRSRTFPGRVHSGLHSSNNGTGMSIARKRAAANIPFSPNSAVVPALEGMEKTQNYHRAYKMEVANQKRQKAKTLRRFASYDKRKEQGTYKSKRAVTGTGRAPRKKKKVDNREHSYTRPAEQESPSGSDADMAKANNSMWYKLSLPLSRTILKELVCDNSAHTLSACLSTYLPTYLHTFSHQHHIMPRRRKKMRLRHAGQFRAGNKPWNKGLTITKVTPISSYHRPTQDQDSLYVNRDRKGNIIQNDIETLNDVGTTMVLRHTKLQGSRIARFIGEKTDSDEVEGYRMWHAKTAVHACVSAQRHHDKIQTDCKGLVRVSARKEQKKGLTTSETLVCNECNYESPHSKFYGVVPSDEPGKRGPKVAEPNMAAQVAMFNSPIGPQVLREVAAALDISVPSTGGLQNLANKYSDKMVSLNEKDMEALRETVKEVHAVKGNEPDSGIPIEADSRYQSPLRSGRGKKPGQPSGTCVTNVAENVTKRKWVICTHVKNKNCQQCSRGEGKKEVPSHKCSANIPQSAVIGDERQAAIEIAKKLMSGPSKTIVAELTEDGDSSFSSGMKEVMEEAGLNDLKVFKDIVHLSKAIRRKVSGGKWSKQMFPGKTQEERKWIRDRFGNDLAIRLNTEHILGLKKFRNQRVMAGKMKQVMQAIPYCYSGDHSRCKSGSLVCRHPYKWKFQELQEKAKGKLDPTDADLKELGKIMEHRLGKEALKVTRRGRTTNKVESVNRQISKTCPKNVNRSRTFPGRVHSGLHSSNNGTGMSIARKRAAANIPFSPNSAVVPALEGMEKTQNYHRAYKMEVANQKRQKAKTLRRFASYDKRKEQGTYKSKRAVTGTGRAPRKKKKVDNREHSYTRPAEQESPSGSDAD

pLDDT: mean 75.25, std 27.19, range [14.11, 98.56]

Radius of gyration: 39.72 Å; Cα contacts (8 Å, |Δi|>4): 2258; chains: 2; bounding box: 104×124×142 Å